Protein AF-0000000072642973 (afdb_homodimer)

InterPro domains:
  IPR044189 Exportin 4/7-like [PTHR12596] (19-509)
  IPR057947 Exportin-7/Ran-binding protein 17, TPR domain [PF25795] (19-76)

Organism: Meloidogyne incognita (NCBI:txid6306)

Sequence (1076 aa):
MALRLLGPYPYLIVFKLGITNLKFWGKDERILNSTLALLNDLTAGYSNIRRLLKTQEIQLLLRNHAVFDFVATNEDISIMRSRTNFYSSLMRLVNIELEEEPAFFDEFMAPITVKFKEISAIFQNGNISSSVNETQIRMAVIGFMRDLRGISASCTRKQFYLNFLLWCFSNGDSNVSNLFSVMQESIKLWIDNADVVTPILKLLAELVMNRQSRLQYDMQSCMAVVLFRNIAKVICEYGTRLLSLPPVPKEHHYKQRIKNTGVCCQIIKNVLAGNYLPFGVFYIYGDTCMTDTLDITFKLFYKLQEENFLVYPKLTQAVYGFLDIVTKDCTTAYISKMEEIYFIAIFRAIHRGICSVDTTAISTSCSILDQVITYVFEQLTQQPGTTSMIQLYREPEGDRWRTAFEKQPNVLYEMLVSILSQILFEEVKCQWSMSRPLLGLIILTRESGRFDECKREFLRQQPENYQMELDKAFTRLMDGIAKNVTLKNKDNFTQNLSTFRKEVDIILRGGTVVSSSTDIPVTTSIGSEQEYTDNMTDMALRLLGPYPYLIVFKLGITNLKFWGKDERILNSTLALLNDLTAGYSNIRRLLKTQEIQLLLRNHAVFDFVATNEDISIMRSRTNFYSSLMRLVNIELEEEPAFFDEFMAPITVKFKEISAIFQNGNISSSVNETQIRMAVIGFMRDLRGISASCTRKQFYLNFLLWCFSNGDSNVSNLFSVMQESIKLWIDNADVVTPILKLLAELVMNRQSRLQYDMQSCMAVVLFRNIAKVICEYGTRLLSLPPVPKEHHYKQRIKNTGVCCQIIKNVLAGNYLPFGVFYIYGDTCMTDTLDITFKLFYKLQEENFLVYPKLTQAVYGFLDIVTKDCTTAYISKMEEIYFIAIFRAIHRGICSVDTTAISTSCSILDQVITYVFEQLTQQPGTTSMIQLYREPEGDRWRTAFEKQPNVLYEMLVSILSQILFEEVKCQWSMSRPLLGLIILTRESGRFDECKREFLRQQPENYQMELDKAFTRLMDGIAKNVTLKNKDNFTQNLSTFRKEVDIILRGGTVVSSSTDIPVTTSIGSEQEYTDNMTD

Structure (mmCIF, N/CA/C/O backbone):
data_AF-0000000072642973-model_v1
#
loop_
_entity.id
_entity.type
_entity.pdbx_description
1 polymer 'Uncharacterized protein'
#
loop_
_atom_site.group_PDB
_atom_site.id
_atom_site.type_symbol
_atom_site.label_atom_id
_atom_site.label_alt_id
_atom_site.label_comp_id
_atom_site.label_asym_id
_atom_site.label_entity_id
_atom_site.label_seq_id
_atom_site.pdbx_PDB_ins_code
_atom_site.Cartn_x
_atom_site.Cartn_y
_atom_site.Cartn_z
_atom_site.occupancy
_atom_site.B_iso_or_equiv
_atom_site.auth_seq_id
_atom_site.auth_comp_id
_atom_site.auth_asym_id
_atom_site.auth_atom_id
_atom_site.pdbx_PDB_model_num
ATOM 1 N N . MET A 1 1 ? -27.969 -10.172 -29.094 1 35.44 1 MET A N 1
ATOM 2 C CA . MET A 1 1 ? -27.953 -9.008 -29.969 1 35.44 1 MET A CA 1
ATOM 3 C C . MET A 1 1 ? -29.375 -8.594 -30.344 1 35.44 1 MET A C 1
ATOM 5 O O . MET A 1 1 ? -29.688 -7.402 -30.359 1 35.44 1 MET A O 1
ATOM 9 N N . ALA A 1 2 ? -30.141 -9.656 -30.562 1 35.62 2 ALA A N 1
ATOM 10 C CA . ALA A 1 2 ? -31.438 -9.375 -31.172 1 35.62 2 ALA A CA 1
ATOM 11 C C . ALA A 1 2 ? -32.375 -8.703 -30.172 1 35.62 2 ALA A C 1
ATOM 13 O O . ALA A 1 2 ? -33.188 -7.867 -30.547 1 35.62 2 ALA A O 1
ATOM 14 N N . LEU A 1 3 ? -32.219 -9.016 -28.984 1 40.47 3 LEU A N 1
ATOM 15 C CA . LEU A 1 3 ? -33.188 -8.508 -28.031 1 40.47 3 LEU A CA 1
ATOM 16 C C . LEU A 1 3 ? -32.906 -7.043 -27.688 1 40.47 3 LEU A C 1
ATOM 18 O O . LEU A 1 3 ? -33.719 -6.391 -27.031 1 40.47 3 LEU A O 1
ATOM 22 N N . ARG A 1 4 ? -31.812 -6.551 -28.141 1 47.97 4 ARG A N 1
ATOM 23 C CA . ARG A 1 4 ? -31.453 -5.176 -27.828 1 47.97 4 ARG A CA 1
ATOM 24 C C . ARG A 1 4 ? -32.375 -4.191 -28.516 1 47.97 4 ARG A C 1
ATOM 26 O O . ARG A 1 4 ? -32.562 -3.062 -28.047 1 47.97 4 ARG A O 1
ATOM 33 N N . LEU A 1 5 ? -32.781 -4.613 -29.609 1 39.31 5 LEU A N 1
ATOM 34 C CA . LEU A 1 5 ? -33.531 -3.693 -30.469 1 39.31 5 LEU A CA 1
ATOM 35 C C . LEU A 1 5 ? -34.969 -3.564 -30.016 1 39.31 5 LEU A C 1
ATOM 37 O O . LEU A 1 5 ? -35.719 -2.705 -30.5 1 39.31 5 LEU A O 1
ATOM 41 N N . LEU A 1 6 ? -35.438 -4.535 -29.312 1 44.78 6 LEU A N 1
ATOM 42 C CA . LEU A 1 6 ? -36.875 -4.582 -29.219 1 44.78 6 LEU A CA 1
ATOM 43 C C . LEU A 1 6 ? -37.375 -3.781 -28.016 1 44.78 6 LEU A C 1
ATOM 45 O O . LEU A 1 6 ? -38.562 -3.797 -27.688 1 44.78 6 LEU A O 1
ATOM 49 N N . GLY A 1 7 ? -36.781 -2.668 -27.484 1 49.41 7 GLY A N 1
ATOM 50 C CA . GLY A 1 7 ? -37.188 -1.812 -26.391 1 49.41 7 GLY A CA 1
ATOM 51 C C . GLY A 1 7 ? -37.188 -2.51 -25.047 1 49.41 7 GLY A C 1
ATOM 52 O O . GLY A 1 7 ? -36.812 -3.676 -24.953 1 49.41 7 GLY A O 1
ATOM 53 N N . PRO A 1 8 ? -37.5 -1.822 -23.875 1 57.69 8 PRO A N 1
ATOM 54 C CA . PRO A 1 8 ? -37.438 -2.344 -22.516 1 57.69 8 PRO A CA 1
ATOM 55 C C . PRO A 1 8 ? -38.406 -3.479 -22.266 1 57.69 8 PRO A C 1
ATOM 57 O O . PRO A 1 8 ? -38.188 -4.336 -21.406 1 57.69 8 PRO A O 1
ATOM 60 N N . TYR A 1 9 ? -39.5 -3.496 -23.016 1 59 9 TYR A N 1
ATOM 61 C CA . TYR A 1 9 ? -40.625 -4.402 -22.766 1 59 9 TYR A CA 1
ATOM 62 C C . TYR A 1 9 ? -40.219 -5.844 -23.078 1 59 9 TYR A C 1
ATOM 64 O O . TYR A 1 9 ? -40.5 -6.75 -22.281 1 59 9 TYR A O 1
ATOM 72 N N . PRO A 1 10 ? -39.562 -6.023 -24.172 1 60.94 10 PRO A N 1
ATOM 73 C CA . PRO A 1 10 ? -39.219 -7.426 -24.422 1 60.94 10 PRO A CA 1
ATOM 74 C C . PRO A 1 10 ? -38.25 -7.988 -23.391 1 60.94 10 PRO A C 1
ATOM 76 O O . PRO A 1 10 ? -38.312 -9.164 -23.031 1 60.94 10 PRO A O 1
ATOM 79 N N . TYR A 1 11 ? -37.438 -7.152 -22.875 1 67.62 11 TYR A N 1
ATOM 80 C CA . TYR A 1 11 ? -36.5 -7.598 -21.859 1 67.62 11 TYR A CA 1
ATOM 81 C C . TYR A 1 11 ? -37.25 -7.973 -20.562 1 67.62 11 TYR A C 1
ATOM 83 O O . TYR A 1 11 ? -36.875 -8.953 -19.906 1 67.62 11 TYR A O 1
ATOM 91 N N . LEU A 1 12 ? -38.219 -7.23 -20.391 1 70.06 12 LEU A N 1
ATOM 92 C CA . LEU A 1 12 ? -39.031 -7.527 -19.219 1 70.06 12 LEU A CA 1
ATOM 93 C C . LEU A 1 12 ? -39.719 -8.875 -19.359 1 70.06 12 LEU A C 1
ATOM 95 O O . LEU A 1 12 ? -39.844 -9.633 -18.406 1 70.06 12 LEU A O 1
ATOM 99 N N . ILE A 1 13 ? -40.125 -9.109 -20.547 1 69.75 13 ILE A N 1
ATOM 100 C CA . ILE A 1 13 ? -40.812 -10.367 -20.797 1 69.75 13 ILE A CA 1
ATOM 101 C C . ILE A 1 13 ? -39.844 -11.539 -20.641 1 69.75 13 ILE A C 1
ATOM 103 O O . ILE A 1 13 ? -40.188 -12.539 -20 1 69.75 13 ILE A O 1
ATOM 107 N N . VAL A 1 14 ? -38.719 -11.359 -21.141 1 71.06 14 VAL A N 1
ATOM 108 C CA . VAL A 1 14 ? -37.719 -12.414 -21.062 1 71.06 14 VAL A CA 1
ATOM 109 C C . VAL A 1 14 ? -37.344 -12.664 -19.609 1 71.06 14 VAL A C 1
ATOM 111 O O . VAL A 1 14 ? -37.156 -13.805 -19.188 1 71.06 14 VAL A O 1
ATOM 114 N N . PHE A 1 15 ? -37.312 -11.633 -18.953 1 77.19 15 PHE A N 1
ATOM 115 C CA . PHE A 1 15 ? -36.969 -11.758 -17.547 1 77.19 15 PHE A CA 1
ATOM 116 C C . PHE A 1 15 ? -38.094 -12.461 -16.781 1 77.19 15 PHE A C 1
ATOM 118 O O . PHE A 1 15 ? -37.812 -13.344 -15.961 1 77.19 15 PHE A O 1
ATOM 125 N N . LYS A 1 16 ? -39.281 -12.102 -17.078 1 75.81 16 LYS A N 1
ATOM 126 C CA . LYS A 1 16 ? -40.406 -12.727 -16.422 1 75.81 16 LYS A CA 1
ATOM 127 C C . LYS A 1 16 ? -40.5 -14.211 -16.766 1 75.81 16 LYS A C 1
ATOM 129 O O . LYS A 1 16 ? -40.812 -15.039 -15.898 1 75.81 16 LYS A O 1
ATOM 134 N N . LEU A 1 17 ? -40.25 -14.438 -17.984 1 74.06 17 LEU A N 1
ATOM 135 C CA . LEU A 1 17 ? -40.219 -15.828 -18.406 1 74.06 17 LEU A CA 1
ATOM 136 C C . LEU A 1 17 ? -39.094 -16.594 -17.672 1 74.06 17 LEU A C 1
ATOM 138 O O . LEU A 1 17 ? -39.281 -17.75 -17.297 1 74.06 17 LEU A O 1
ATOM 142 N N . GLY A 1 18 ? -38.031 -15.938 -17.562 1 76.19 18 GLY A N 1
ATOM 143 C CA . GLY A 1 18 ? -36.938 -16.547 -16.828 1 76.19 18 GLY A CA 1
ATOM 144 C C . GLY A 1 18 ? -37.312 -16.875 -15.391 1 76.19 18 GLY A C 1
ATOM 145 O O . GLY A 1 18 ? -37 -17.984 -14.906 1 76.19 18 GLY A O 1
ATOM 146 N N . ILE A 1 19 ? -38.031 -15.992 -14.797 1 77.38 19 ILE A N 1
ATOM 147 C CA . ILE A 1 19 ? -38.438 -16.188 -13.414 1 77.38 19 ILE A CA 1
ATOM 148 C C . ILE A 1 19 ? -39.438 -17.328 -13.32 1 77.38 19 ILE A C 1
ATOM 150 O O . ILE A 1 19 ? -39.375 -18.156 -12.414 1 77.38 19 ILE A O 1
ATOM 154 N N . THR A 1 20 ? -40.281 -17.297 -14.242 1 76.25 20 THR A N 1
ATOM 155 C CA . THR A 1 20 ? -41.281 -18.359 -14.289 1 76.25 20 THR A CA 1
ATOM 156 C C . THR A 1 20 ? -40.625 -19.719 -14.477 1 76.25 20 THR A C 1
ATOM 158 O O . THR A 1 20 ? -41 -20.688 -13.82 1 76.25 20 THR A O 1
ATOM 161 N N . ASN A 1 21 ? -39.719 -19.734 -15.352 1 75.75 21 ASN A N 1
ATOM 162 C CA . ASN A 1 21 ? -39 -20.969 -15.555 1 75.75 21 ASN A CA 1
ATOM 163 C C . ASN A 1 21 ? -38.281 -21.422 -14.281 1 75.75 21 ASN A C 1
ATOM 165 O O . ASN A 1 21 ? -38.312 -22.609 -13.953 1 75.75 21 ASN A O 1
ATOM 169 N N . LEU A 1 22 ? -37.75 -20.531 -13.594 1 77.56 22 LEU A N 1
ATOM 170 C CA . LEU A 1 22 ? -37.031 -20.875 -12.375 1 77.56 22 LEU A CA 1
ATOM 171 C C . LEU A 1 22 ? -37.969 -21.375 -11.297 1 77.56 22 LEU A C 1
ATOM 173 O O . LEU A 1 22 ? -37.625 -22.234 -10.5 1 77.56 22 LEU A O 1
ATOM 177 N N . LYS A 1 23 ? -39.156 -20.891 -11.359 1 76.94 23 LYS A N 1
ATOM 178 C CA . LYS A 1 23 ? -40.156 -21.266 -10.352 1 76.94 23 LYS A CA 1
ATOM 179 C C . LYS A 1 23 ? -40.688 -22.656 -10.609 1 76.94 23 LYS A C 1
ATOM 181 O O . LYS A 1 23 ? -40.875 -23.438 -9.672 1 76.94 23 LYS A O 1
ATOM 186 N N . PHE A 1 24 ? -40.844 -22.938 -11.867 1 74.44 24 PHE A N 1
ATOM 187 C CA . PHE A 1 24 ? -41.594 -24.141 -12.156 1 74.44 24 PHE A CA 1
ATOM 188 C C . PHE A 1 24 ? -40.656 -25.25 -12.656 1 74.44 24 PHE A C 1
ATOM 190 O O . PHE A 1 24 ? -40.969 -26.438 -12.523 1 74.44 24 PHE A O 1
ATOM 197 N N . TRP A 1 25 ? -39.625 -24.906 -13.203 1 70.38 25 TRP A N 1
ATOM 198 C CA . TRP A 1 25 ? -38.75 -25.906 -13.797 1 70.38 25 TRP A CA 1
ATOM 199 C C . TRP A 1 25 ? -37.344 -25.875 -13.148 1 70.38 25 TRP A C 1
ATOM 201 O O . TRP A 1 25 ? -36.344 -26.078 -13.828 1 70.38 25 TRP A O 1
ATOM 211 N N . GLY A 1 26 ? -37.375 -25.594 -11.922 1 70.38 26 GLY A N 1
ATOM 212 C CA . GLY A 1 26 ? -36.125 -25.484 -11.195 1 70.38 26 GLY A CA 1
ATOM 213 C C . GLY A 1 26 ? -35.438 -26.812 -11.016 1 70.38 26 GLY A C 1
ATOM 214 O O . GLY A 1 26 ? -34.219 -26.859 -10.703 1 70.38 26 GLY A O 1
ATOM 215 N N . LYS A 1 27 ? -36.062 -27.844 -11.438 1 74.69 27 LYS A N 1
ATOM 216 C CA . LYS A 1 27 ? -35.5 -29.172 -11.219 1 74.69 27 LYS A CA 1
ATOM 217 C C . LYS A 1 27 ? -34.906 -29.734 -12.516 1 74.69 27 LYS A C 1
ATOM 219 O O . LYS A 1 27 ? -34.188 -30.719 -12.484 1 74.69 27 LYS A O 1
ATOM 224 N N . ASP A 1 28 ? -35.25 -29.094 -13.578 1 78.25 28 ASP A N 1
ATOM 225 C CA . ASP A 1 28 ? -34.719 -29.5 -14.867 1 78.25 28 ASP A CA 1
ATOM 226 C C . ASP A 1 28 ? -33.406 -28.766 -15.156 1 78.25 28 ASP A C 1
ATOM 228 O O . ASP A 1 28 ? -33.406 -27.547 -15.406 1 78.25 28 ASP A O 1
ATOM 232 N N . GLU A 1 29 ? -32.375 -29.453 -15.219 1 79.38 29 GLU A N 1
ATOM 233 C CA . GLU A 1 29 ? -31.031 -28.875 -15.32 1 79.38 29 GLU A CA 1
ATOM 234 C C . GLU A 1 29 ? -30.859 -28.109 -16.625 1 79.38 29 GLU A C 1
ATOM 236 O O . GLU A 1 29 ? -30.219 -27.047 -16.641 1 79.38 29 GLU A O 1
ATOM 241 N N . ARG A 1 30 ? -31.375 -28.547 -17.703 1 81.5 30 ARG A N 1
ATOM 242 C CA . ARG A 1 30 ? -31.219 -27.906 -19.016 1 81.5 30 ARG A CA 1
ATOM 243 C C . ARG A 1 30 ? -31.938 -26.562 -19.062 1 81.5 30 ARG A C 1
ATOM 245 O O . ARG A 1 30 ? -31.375 -25.562 -19.484 1 81.5 30 ARG A O 1
ATOM 252 N N . ILE A 1 31 ? -33.125 -26.641 -18.625 1 80.44 31 ILE A N 1
ATOM 253 C CA . ILE A 1 31 ? -33.906 -25.422 -18.641 1 80.44 31 ILE A CA 1
ATOM 254 C C . ILE A 1 31 ? -33.312 -24.406 -17.688 1 80.44 31 ILE A C 1
ATOM 256 O O . ILE A 1 31 ? -33.219 -23.219 -18 1 80.44 31 ILE A O 1
ATOM 260 N N . LEU A 1 32 ? -32.969 -24.922 -16.641 1 81.75 32 LEU A N 1
ATOM 261 C CA . LEU A 1 32 ? -32.375 -24.047 -15.617 1 81.75 32 LEU A CA 1
ATOM 262 C C . LEU A 1 32 ? -31.109 -23.359 -16.156 1 81.75 32 LEU A C 1
ATOM 264 O O . LEU A 1 32 ? -30.984 -22.141 -16.062 1 81.75 32 LEU A O 1
ATOM 268 N N . ASN A 1 33 ? -30.281 -24.062 -16.766 1 82.12 33 ASN A N 1
ATOM 269 C CA . ASN A 1 33 ? -29.031 -23.516 -17.281 1 82.12 33 ASN A CA 1
ATOM 270 C C . ASN A 1 33 ? -29.266 -22.516 -18.406 1 82.12 33 ASN A C 1
ATOM 272 O O . ASN A 1 33 ? -28.609 -21.469 -18.453 1 82.12 33 ASN A O 1
ATOM 276 N N . SER A 1 34 ? -30.172 -22.875 -19.234 1 82.62 34 SER A N 1
ATOM 277 C CA . SER A 1 34 ? -30.484 -21.969 -20.344 1 82.62 34 SER A CA 1
ATOM 278 C C . SER A 1 34 ? -31.094 -20.672 -19.844 1 82.62 34 SER A C 1
ATOM 280 O O . SER A 1 34 ? -30.781 -19.594 -20.344 1 82.62 34 SER A O 1
ATOM 282 N N . THR A 1 35 ? -31.938 -20.859 -18.875 1 80.75 35 THR A N 1
ATOM 283 C CA . THR A 1 35 ? -32.594 -19.688 -18.297 1 80.75 35 THR A CA 1
ATOM 284 C C . THR A 1 35 ? -31.578 -18.812 -17.578 1 80.75 35 THR A C 1
ATOM 286 O O . THR A 1 35 ? -31.594 -17.578 -17.734 1 80.75 35 THR A O 1
ATOM 289 N N . LEU A 1 36 ? -30.75 -19.422 -16.906 1 82.88 36 LEU A N 1
ATOM 290 C CA . LEU A 1 36 ? -29.75 -18.688 -16.156 1 82.88 36 LEU A CA 1
ATOM 291 C C . LEU A 1 36 ? -28.75 -18.016 -17.094 1 82.88 36 LEU A C 1
ATOM 293 O O . LEU A 1 36 ? -28.297 -16.891 -16.812 1 82.88 36 LEU A O 1
ATOM 297 N N . ALA A 1 37 ? -28.422 -18.734 -18.125 1 82.5 37 ALA A N 1
ATOM 298 C CA . ALA A 1 37 ? -27.547 -18.125 -19.125 1 82.5 37 ALA A CA 1
ATOM 299 C C . ALA A 1 37 ? -28.172 -16.859 -19.703 1 82.5 37 ALA A C 1
ATOM 301 O O . ALA A 1 37 ? -27.484 -15.844 -19.891 1 82.5 37 ALA A O 1
ATOM 302 N N . LEU A 1 38 ? -29.406 -16.953 -19.922 1 79.62 38 LEU A N 1
ATOM 303 C CA . LEU A 1 38 ? -30.141 -15.805 -20.438 1 79.62 38 LEU A CA 1
ATOM 304 C C . LEU A 1 38 ? -30.156 -14.664 -19.422 1 79.62 38 LEU A C 1
ATOM 306 O O . LEU A 1 38 ? -29.938 -13.508 -19.781 1 79.62 38 LEU A O 1
ATOM 310 N N . LEU A 1 39 ? -30.391 -15.008 -18.234 1 78.75 39 LEU A N 1
ATOM 311 C CA . LEU A 1 39 ? -30.406 -14.008 -17.172 1 78.75 39 LEU A CA 1
ATOM 312 C C . LEU A 1 39 ? -29.031 -13.352 -17.031 1 78.75 39 LEU A C 1
ATOM 314 O O . LEU A 1 39 ? -28.953 -12.133 -16.844 1 78.75 39 LEU A O 1
ATOM 318 N N . ASN A 1 40 ? -28.062 -14.102 -17.125 1 81.25 40 ASN A N 1
ATOM 319 C CA . ASN A 1 40 ? -26.688 -13.602 -17.031 1 81.25 40 ASN A CA 1
ATOM 320 C C . ASN A 1 40 ? -26.375 -12.641 -18.172 1 81.25 40 ASN A C 1
ATOM 322 O O . ASN A 1 40 ? -25.75 -11.594 -17.953 1 81.25 40 ASN A O 1
ATOM 326 N N . ASP A 1 41 ? -26.781 -12.945 -19.312 1 77.94 41 ASP A N 1
ATOM 327 C CA . ASP A 1 41 ? -26.547 -12.086 -20.469 1 77.94 41 ASP A CA 1
ATOM 328 C C . ASP A 1 41 ? -27.312 -10.766 -20.328 1 77.94 41 ASP A C 1
ATOM 330 O O . ASP A 1 41 ? -26.781 -9.703 -20.672 1 77.94 41 ASP A O 1
ATOM 334 N N . LEU A 1 42 ? -28.453 -10.906 -19.781 1 75.06 42 LEU A N 1
ATOM 335 C CA . LEU A 1 42 ? -29.297 -9.727 -19.609 1 75.06 42 LEU A CA 1
ATOM 336 C C . LEU A 1 42 ? -28.703 -8.781 -18.562 1 75.06 42 LEU A C 1
ATOM 338 O O . LEU A 1 42 ? -28.766 -7.562 -18.719 1 75.06 42 LEU A O 1
ATOM 342 N N . THR A 1 43 ? -28.172 -9.305 -17.578 1 78.25 43 THR A N 1
ATOM 343 C CA . THR A 1 43 ? -27.688 -8.492 -16.469 1 78.25 43 THR A CA 1
ATOM 344 C C . THR A 1 43 ? -26.297 -7.949 -16.781 1 78.25 43 THR A C 1
ATOM 346 O O . THR A 1 43 ? -25.891 -6.926 -16.219 1 78.25 43 THR A O 1
ATOM 349 N N . ALA A 1 44 ? -25.312 -8.477 -17.625 1 72.44 44 ALA A N 1
ATOM 350 C CA . ALA A 1 44 ? -23.953 -8.047 -17.938 1 72.44 44 ALA A CA 1
ATOM 351 C C . ALA A 1 44 ? -23.969 -6.871 -18.906 1 72.44 44 ALA A C 1
ATOM 353 O O . ALA A 1 44 ? -23.047 -6.047 -18.906 1 72.44 44 ALA A O 1
ATOM 354 N N . GLY A 1 45 ? -24.812 -6.621 -19.875 1 62.44 45 GLY A N 1
ATOM 355 C CA . GLY A 1 45 ? -24.641 -5.715 -21 1 62.44 45 GLY A CA 1
ATOM 356 C C . GLY A 1 45 ? -25.734 -4.664 -21.094 1 62.44 45 GLY A C 1
ATOM 357 O O . GLY A 1 45 ? -25.641 -3.738 -21.891 1 62.44 45 GLY A O 1
ATOM 358 N N . TYR A 1 46 ? -26.766 -4.715 -20.391 1 57.34 46 TYR A N 1
ATOM 359 C CA . TYR A 1 46 ? -27.922 -4.012 -20.922 1 57.34 46 TYR A CA 1
ATOM 360 C C . TYR A 1 46 ? -28.062 -2.635 -20.281 1 57.34 46 TYR A C 1
ATOM 362 O O . TYR A 1 46 ? -28.047 -2.508 -19.047 1 57.34 46 TYR A O 1
ATOM 370 N N . SER A 1 47 ? -27.875 -1.663 -21.078 1 60.97 47 SER A N 1
ATOM 371 C CA . SER A 1 47 ? -28.062 -0.256 -20.734 1 60.97 47 SER A CA 1
ATOM 372 C C . SER A 1 47 ? -29.391 -0.035 -20 1 60.97 47 SER A C 1
ATOM 374 O O . SER A 1 47 ? -29.5 0.889 -19.188 1 60.97 47 SER A O 1
ATOM 376 N N . ASN A 1 48 ? -30.375 -0.889 -20.266 1 62.34 48 ASN A N 1
ATOM 377 C CA . ASN A 1 48 ? -31.703 -0.615 -19.734 1 62.34 48 ASN A CA 1
ATOM 378 C C . ASN A 1 48 ? -31.953 -1.373 -18.422 1 62.34 48 ASN A C 1
ATOM 380 O O . ASN A 1 48 ? -33.094 -1.56 -18.016 1 62.34 48 ASN A O 1
ATOM 384 N N . ILE A 1 49 ? -30.891 -1.915 -17.781 1 75.19 49 ILE A N 1
ATOM 385 C CA . ILE A 1 49 ? -31 -2.715 -16.578 1 75.19 49 ILE A CA 1
ATOM 386 C C . ILE A 1 49 ? -31.531 -1.852 -15.43 1 75.19 49 ILE A C 1
ATOM 388 O O . ILE A 1 49 ? -32.281 -2.336 -14.57 1 75.19 49 ILE A O 1
ATOM 392 N N . ARG A 1 50 ? -31.359 -0.681 -15.508 1 77.31 50 ARG A N 1
ATOM 393 C CA . ARG A 1 50 ? -31.812 0.227 -14.461 1 77.31 50 ARG A CA 1
ATOM 394 C C . ARG A 1 50 ? -33.344 0.332 -14.461 1 77.31 50 ARG A C 1
ATOM 396 O O . ARG A 1 50 ? -33.969 0.395 -13.391 1 77.31 50 ARG A O 1
ATOM 403 N N . ARG A 1 51 ? -33.812 0.313 -15.602 1 76.38 51 ARG A N 1
ATOM 404 C CA . ARG A 1 51 ? -35.281 0.397 -15.719 1 76.38 51 ARG A CA 1
ATOM 405 C C . ARG A 1 51 ? -35.938 -0.895 -15.25 1 76.38 51 ARG A C 1
ATOM 407 O O . ARG A 1 51 ? -37 -0.863 -14.609 1 76.38 51 ARG A O 1
ATOM 414 N N . LEU A 1 52 ? -35.312 -1.918 -15.594 1 75.12 52 LEU A N 1
ATOM 415 C CA . LEU A 1 52 ? -35.812 -3.223 -15.195 1 75.12 52 LEU A CA 1
ATOM 416 C C . LEU A 1 52 ? -35.781 -3.373 -13.672 1 75.12 52 LEU A C 1
ATOM 418 O O . LEU A 1 52 ? -36.688 -3.967 -13.094 1 75.12 52 LEU A O 1
ATOM 422 N N . LEU A 1 53 ? -34.875 -2.826 -13.062 1 82.69 53 LEU A N 1
ATOM 423 C CA . LEU A 1 53 ? -34.656 -2.939 -11.625 1 82.69 53 LEU A CA 1
ATOM 424 C C . LEU A 1 53 ? -35.812 -2.27 -10.867 1 82.69 5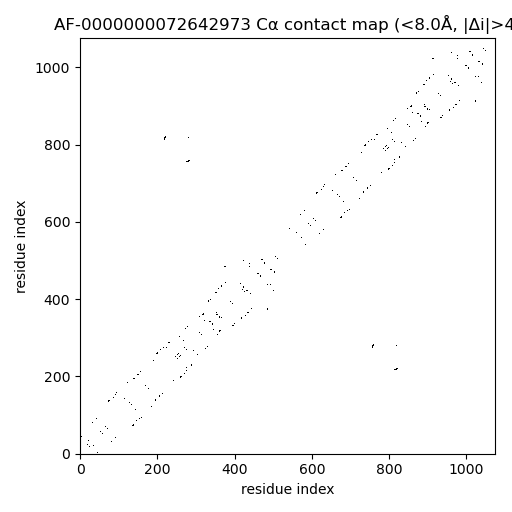3 LEU A C 1
ATOM 426 O O . LEU A 1 53 ? -36.125 -2.662 -9.742 1 82.69 53 LEU A O 1
ATOM 430 N N . LYS A 1 54 ? -36.375 -1.409 -11.531 1 81 54 LYS A N 1
ATOM 431 C CA . LYS A 1 54 ? -37.406 -0.645 -10.852 1 81 54 LYS A CA 1
ATOM 432 C C . LYS A 1 54 ? -38.75 -1.371 -10.914 1 81 54 LYS A C 1
ATOM 434 O O . LYS A 1 54 ? -39.688 -1.006 -10.211 1 81 54 LYS A O 1
ATOM 439 N N . THR A 1 55 ? -38.812 -2.465 -11.672 1 82.56 55 THR A N 1
ATOM 440 C CA . THR A 1 55 ? -40.031 -3.219 -11.766 1 82.56 55 THR A CA 1
ATOM 441 C C . THR A 1 55 ? -40.281 -4.016 -10.484 1 82.56 55 THR A C 1
ATOM 443 O O . THR A 1 55 ? -39.344 -4.445 -9.82 1 82.56 55 THR A O 1
ATOM 446 N N . GLN A 1 56 ? -41.562 -4.266 -10.133 1 83.81 56 GLN A N 1
ATOM 447 C CA . GLN A 1 56 ? -41.969 -4.957 -8.906 1 83.81 56 GLN A CA 1
ATOM 448 C C . GLN A 1 56 ? -41.531 -6.414 -8.93 1 83.81 56 GLN A C 1
ATOM 450 O O . GLN A 1 56 ? -41.156 -6.969 -7.898 1 83.81 56 GLN A O 1
ATOM 455 N N . GLU A 1 57 ? -41.594 -6.988 -10.023 1 80.12 57 GLU A N 1
ATOM 456 C CA . GLU A 1 57 ? -41.25 -8.398 -10.148 1 80.12 57 GLU A CA 1
ATOM 457 C C . GLU A 1 57 ? -39.781 -8.641 -9.766 1 80.12 57 GLU A C 1
ATOM 459 O O . GLU A 1 57 ? -39.469 -9.586 -9.039 1 80.12 57 GLU A O 1
ATOM 464 N N . ILE A 1 58 ? -39 -7.781 -10.305 1 83.06 58 ILE A N 1
ATOM 465 C CA . ILE A 1 58 ? -37.594 -7.945 -10.039 1 83.06 58 ILE A CA 1
ATOM 466 C C . ILE A 1 58 ? -37.281 -7.613 -8.578 1 83.06 58 ILE A C 1
ATOM 468 O O . ILE A 1 58 ? -36.469 -8.289 -7.938 1 83.06 58 ILE A O 1
ATOM 472 N N . GLN A 1 59 ? -37.906 -6.699 -8.07 1 87.06 59 GLN A N 1
ATOM 473 C CA . GLN A 1 59 ? -37.719 -6.332 -6.672 1 87.06 59 GLN A CA 1
ATOM 474 C C . GLN A 1 59 ? -38.156 -7.461 -5.746 1 87.06 59 GLN A C 1
ATOM 476 O O . GLN A 1 59 ? -37.5 -7.742 -4.738 1 87.06 59 GLN A O 1
ATOM 481 N N . LEU A 1 60 ? -39.219 -8.062 -6.121 1 85.44 60 LEU A N 1
ATOM 482 C CA . LEU A 1 60 ? -39.688 -9.203 -5.344 1 85.44 60 LEU A CA 1
ATOM 483 C C . LEU A 1 60 ? -38.719 -10.367 -5.434 1 85.44 60 LEU A C 1
ATOM 485 O O . LEU A 1 60 ? -38.5 -11.07 -4.449 1 85.44 60 LEU A O 1
ATOM 489 N N . LEU A 1 61 ? -38.188 -10.539 -6.562 1 85.12 61 LEU A N 1
ATOM 490 C CA . LEU A 1 61 ? -37.188 -11.594 -6.758 1 85.12 61 LEU A CA 1
ATOM 491 C C . LEU A 1 61 ? -35.969 -11.352 -5.883 1 85.12 61 LEU A C 1
ATOM 493 O O . LEU A 1 61 ? -35.469 -12.281 -5.234 1 85.12 61 LEU A O 1
ATOM 497 N N . LEU A 1 62 ? -35.531 -10.18 -5.824 1 89.25 62 LEU A N 1
ATOM 498 C CA . LEU A 1 62 ? -34.312 -9.836 -5.098 1 89.25 62 LEU A CA 1
ATOM 499 C C . LEU A 1 62 ? -34.5 -9.961 -3.594 1 89.25 62 LEU A C 1
ATOM 501 O O . LEU A 1 62 ? -33.562 -10.18 -2.848 1 89.25 62 LEU A O 1
ATOM 505 N N . ARG A 1 63 ? -35.719 -9.977 -3.193 1 88.31 63 ARG A N 1
ATOM 506 C CA . ARG A 1 63 ? -36 -10.062 -1.767 1 88.31 63 ARG A CA 1
ATOM 507 C C . ARG A 1 63 ? -36.406 -11.484 -1.379 1 88.31 63 ARG A C 1
ATOM 509 O O . ARG A 1 63 ? -36.375 -11.844 -0.199 1 88.31 63 ARG A O 1
ATOM 516 N N . ASN A 1 64 ? -36.812 -12.266 -2.424 1 86.56 64 ASN A N 1
ATOM 517 C CA . ASN A 1 64 ? -37.312 -13.609 -2.148 1 86.56 64 ASN A CA 1
ATOM 518 C C . ASN A 1 64 ? -36.625 -14.656 -3.039 1 86.56 64 ASN A C 1
ATOM 520 O O . ASN A 1 64 ? -37.312 -15.523 -3.598 1 86.56 64 ASN A O 1
ATOM 524 N N . HIS A 1 65 ? -35.406 -14.492 -3.133 1 87.38 65 HIS A N 1
ATOM 525 C CA . HIS A 1 65 ? -34.688 -15.352 -4.07 1 87.38 65 HIS A CA 1
ATOM 526 C C . HIS A 1 65 ? -34.438 -16.734 -3.492 1 87.38 65 HIS A C 1
ATOM 528 O O . HIS A 1 65 ? -34.156 -17.688 -4.227 1 87.38 65 HIS A O 1
ATOM 534 N N . ALA A 1 66 ? -34.656 -16.922 -2.178 1 83.44 66 ALA A N 1
ATOM 535 C CA . ALA A 1 66 ? -34.406 -18.219 -1.538 1 83.44 66 ALA A CA 1
ATOM 536 C C . ALA A 1 66 ? -35.594 -19.156 -1.674 1 83.44 66 ALA A C 1
ATOM 538 O O . ALA A 1 66 ? -35.5 -20.328 -1.301 1 83.44 66 ALA A O 1
ATOM 539 N N . VAL A 1 67 ? -36.656 -18.766 -2.326 1 77.31 67 VAL A N 1
ATOM 540 C CA . VAL A 1 67 ? -37.906 -19.516 -2.361 1 77.31 67 VAL A CA 1
ATOM 541 C C . VAL A 1 67 ? -37.844 -20.531 -3.494 1 77.31 67 VAL A C 1
ATOM 543 O O . VAL A 1 67 ? -38.625 -21.5 -3.49 1 77.31 67 VAL A O 1
ATOM 546 N N . PHE A 1 68 ? -36.938 -20.375 -4.43 1 79.81 68 PHE A N 1
ATOM 547 C CA . PHE A 1 68 ? -36.906 -21.266 -5.586 1 79.81 68 PHE A CA 1
ATOM 548 C C . PHE A 1 68 ? -36.469 -22.672 -5.172 1 79.81 68 PHE A C 1
ATOM 550 O O . PHE A 1 68 ? -35.594 -22.844 -4.324 1 79.81 68 PHE A O 1
ATOM 557 N N . ASP A 1 69 ? -36.969 -23.609 -5.789 1 75.81 69 ASP A N 1
ATOM 558 C CA . ASP A 1 69 ? -36.781 -25.016 -5.41 1 75.81 69 ASP A CA 1
ATOM 559 C C . ASP A 1 69 ? -35.312 -25.406 -5.496 1 75.81 69 ASP A C 1
ATOM 561 O O . ASP A 1 69 ? -34.781 -26.109 -4.621 1 75.81 69 ASP A O 1
ATOM 565 N N . PHE A 1 70 ? -34.719 -24.984 -6.531 1 78.12 70 PHE A N 1
ATOM 566 C CA . PHE A 1 70 ? -33.344 -25.406 -6.723 1 78.12 70 PHE A CA 1
ATOM 567 C C . PHE A 1 70 ? -32.438 -24.75 -5.703 1 78.12 70 PHE A C 1
ATOM 569 O O . PHE A 1 70 ? -31.297 -25.188 -5.504 1 78.12 70 PHE A O 1
ATOM 576 N N . VAL A 1 71 ? -32.875 -23.734 -5.039 1 81 71 VAL A N 1
ATOM 577 C CA . VAL A 1 71 ? -32.125 -23.078 -3.975 1 81 71 VAL A CA 1
ATOM 578 C C . VAL A 1 71 ? -32.594 -23.609 -2.619 1 81 71 VAL A C 1
ATOM 580 O O . VAL A 1 71 ? -31.766 -23.859 -1.734 1 81 71 VAL A O 1
ATOM 583 N N . ALA A 1 72 ? -33.844 -23.891 -2.494 1 74.06 72 ALA A N 1
ATOM 584 C CA . ALA A 1 72 ? -34.438 -24.281 -1.22 1 74.06 72 ALA A CA 1
ATOM 585 C C . ALA A 1 72 ? -34.219 -25.75 -0.92 1 74.06 72 ALA A C 1
ATOM 587 O O . ALA A 1 72 ? -33.938 -26.125 0.226 1 74.06 72 ALA A O 1
ATOM 588 N N . THR A 1 73 ? -34.25 -26.484 -2.117 1 68.31 73 THR A N 1
ATOM 589 C CA . THR A 1 73 ? -34.156 -27.922 -1.905 1 68.31 73 THR A CA 1
ATOM 590 C C . THR A 1 73 ? -32.75 -28.422 -2.191 1 68.31 73 THR A C 1
ATOM 592 O O . THR A 1 73 ? -32.156 -28.078 -3.225 1 68.31 73 THR A O 1
ATOM 595 N N . ASN A 1 74 ? -32.031 -28.844 -1.217 1 64.06 74 ASN A N 1
ATOM 596 C CA . ASN A 1 74 ? -30.641 -29.312 -1.307 1 64.06 74 ASN A CA 1
ATOM 597 C C . ASN A 1 74 ? -30.594 -30.781 -1.745 1 64.06 74 ASN A C 1
ATOM 599 O O . ASN A 1 74 ? -30.031 -31.625 -1.039 1 64.06 74 ASN A O 1
ATOM 603 N N . GLU A 1 75 ? -31.25 -31.031 -2.941 1 66.19 75 GLU A N 1
ATOM 604 C CA . GLU A 1 75 ? -31.406 -32.438 -3.242 1 66.19 75 GLU A CA 1
ATOM 605 C C . GLU A 1 75 ? -30.359 -32.906 -4.25 1 66.19 75 GLU A C 1
ATOM 607 O O . GLU A 1 75 ? -29.75 -33.969 -4.086 1 66.19 75 GLU A O 1
ATOM 612 N N . ASP A 1 76 ? -30.125 -32.125 -5.27 1 79.25 76 ASP A N 1
ATOM 613 C CA . ASP A 1 76 ? -29.25 -32.625 -6.34 1 79.25 76 ASP A CA 1
ATOM 614 C C . ASP A 1 76 ? -28.031 -31.719 -6.508 1 79.25 76 ASP A C 1
ATOM 616 O O . ASP A 1 76 ? -28.172 -30.531 -6.82 1 79.25 76 ASP A O 1
ATOM 620 N N . ILE A 1 77 ? -26.875 -32.312 -6.422 1 79.88 77 ILE A N 1
ATOM 621 C CA . ILE A 1 77 ? -25.609 -31.594 -6.473 1 79.88 77 ILE A CA 1
ATOM 622 C C . ILE A 1 77 ? -25.422 -30.984 -7.859 1 79.88 77 ILE A C 1
ATOM 624 O O . ILE A 1 77 ? -24.875 -29.891 -7.988 1 79.88 77 ILE A O 1
ATOM 628 N N . SER A 1 78 ? -25.891 -31.609 -8.859 1 79.44 78 SER A N 1
ATOM 629 C CA . SER A 1 78 ? -25.734 -31.109 -10.227 1 79.44 78 SER A CA 1
ATOM 630 C C . SER A 1 78 ? -26.516 -29.828 -10.438 1 79.44 78 SER A C 1
ATOM 632 O O . SER A 1 78 ? -26.062 -28.922 -11.133 1 79.44 78 SER A O 1
ATOM 634 N N . ILE A 1 79 ? -27.562 -29.781 -9.758 1 78.19 79 ILE A N 1
ATOM 635 C CA . ILE A 1 79 ? -28.422 -28.594 -9.867 1 78.19 79 ILE A CA 1
ATOM 636 C C . ILE A 1 79 ? -27.812 -27.453 -9.055 1 78.19 79 ILE A C 1
ATOM 638 O O . ILE A 1 79 ? -27.938 -26.281 -9.445 1 78.19 79 ILE A O 1
ATOM 642 N N . MET A 1 80 ? -27.141 -27.812 -8.086 1 83.06 80 MET A N 1
ATOM 643 C CA . MET A 1 80 ? -26.594 -26.812 -7.168 1 83.06 80 MET A CA 1
ATOM 644 C C . MET A 1 80 ? -25.484 -26 -7.844 1 83.06 80 MET A C 1
ATOM 646 O O . MET A 1 80 ? -25.188 -24.891 -7.422 1 83.06 80 MET A O 1
ATOM 650 N N . ARG A 1 81 ? -24.984 -26.5 -8.883 1 82.88 81 ARG A N 1
ATOM 651 C CA . ARG A 1 81 ? -23.938 -25.781 -9.609 1 82.88 81 ARG A CA 1
ATOM 652 C C . ARG A 1 81 ? -24.5 -24.531 -10.266 1 82.88 81 ARG A C 1
ATOM 654 O O . ARG A 1 81 ? -23.781 -23.547 -10.453 1 82.88 81 ARG A O 1
ATOM 661 N N . SER A 1 82 ? -25.781 -24.594 -10.5 1 86.19 82 SER A N 1
ATOM 662 C CA . SER A 1 82 ? -26.453 -23.469 -11.164 1 86.19 82 SER A CA 1
ATOM 663 C C . SER A 1 82 ? -26.672 -22.312 -10.203 1 86.19 82 SER A C 1
ATOM 665 O O . SER A 1 82 ? -26.891 -21.172 -10.633 1 86.19 82 SER A O 1
ATOM 667 N N . ARG A 1 83 ? -26.516 -22.625 -8.953 1 88.62 83 ARG A N 1
ATOM 668 C CA . ARG A 1 83 ? -26.75 -21.609 -7.926 1 88.62 83 ARG A CA 1
ATOM 669 C C . ARG A 1 83 ? -25.719 -20.484 -8.023 1 88.62 83 ARG A C 1
ATOM 671 O O . ARG A 1 83 ? -26.047 -19.312 -7.82 1 88.62 83 ARG A O 1
ATOM 678 N N . THR A 1 84 ? -24.5 -20.828 -8.367 1 92.19 84 THR A N 1
ATOM 679 C CA . THR A 1 84 ? -23.453 -19.828 -8.5 1 92.19 84 THR A CA 1
ATOM 680 C C . THR A 1 84 ? -23.812 -18.812 -9.578 1 92.19 84 THR A C 1
ATOM 682 O O . THR A 1 84 ? -23.734 -17.594 -9.352 1 92.19 84 THR A O 1
ATOM 685 N N . ASN A 1 85 ? -24.297 -19.328 -10.664 1 89.62 85 ASN A N 1
ATOM 686 C CA . ASN A 1 85 ? -24.672 -18.453 -11.766 1 89.62 85 ASN A CA 1
ATOM 687 C C . ASN A 1 85 ? -25.891 -17.609 -11.422 1 89.62 85 ASN A C 1
ATOM 689 O O . ASN A 1 85 ? -25.984 -16.438 -11.805 1 89.62 85 ASN A O 1
ATOM 693 N N . PHE A 1 86 ? -26.766 -18.281 -10.758 1 89.88 86 PHE A N 1
ATOM 694 C CA . PHE A 1 86 ? -27.984 -17.594 -10.336 1 89.88 86 PHE A CA 1
ATOM 695 C C . PHE A 1 86 ? -27.656 -16.391 -9.461 1 89.88 86 PHE A C 1
ATOM 697 O O . PHE A 1 86 ? -28.047 -15.266 -9.781 1 89.88 86 PHE A O 1
ATOM 704 N N . TYR A 1 87 ? -26.891 -16.562 -8.461 1 93.25 87 TYR A N 1
ATOM 705 C CA . TYR A 1 87 ? -26.594 -15.5 -7.504 1 93.25 87 TYR A CA 1
ATOM 706 C C . TYR A 1 87 ? -25.625 -14.484 -8.102 1 93.25 87 TYR A C 1
ATOM 708 O O . TYR A 1 87 ? -25.641 -13.312 -7.734 1 93.25 87 TYR A O 1
ATOM 716 N N . SER A 1 88 ? -24.781 -14.914 -9.023 1 93.38 88 SER A N 1
ATOM 717 C CA . SER A 1 88 ? -23.938 -13.961 -9.742 1 93.38 88 SER A CA 1
ATOM 718 C C . SER A 1 88 ? -24.781 -12.961 -10.531 1 93.38 88 SER A C 1
ATOM 720 O O . SER A 1 88 ? -24.5 -11.766 -10.523 1 93.38 88 SER A O 1
ATOM 722 N N . SER A 1 89 ? -25.812 -13.508 -11.141 1 88.5 89 SER A N 1
ATOM 723 C CA . SER A 1 89 ? -26.703 -12.656 -11.922 1 88.5 89 SER A CA 1
ATOM 724 C C . SER A 1 89 ? -27.484 -11.703 -11.023 1 88.5 89 SER A C 1
ATOM 726 O O . SER A 1 89 ? -27.625 -10.523 -11.344 1 88.5 89 SER A O 1
ATOM 728 N N . LEU A 1 90 ? -27.953 -12.211 -9.945 1 90.44 90 LEU A N 1
ATOM 729 C CA . LEU A 1 90 ? -28.719 -11.383 -9.016 1 90.44 90 LEU A CA 1
ATOM 730 C C . LEU A 1 90 ? -27.844 -10.273 -8.438 1 90.44 90 LEU A C 1
ATOM 732 O O . LEU A 1 90 ? -28.281 -9.125 -8.312 1 90.44 90 LEU A O 1
ATOM 736 N N . MET A 1 91 ? -26.656 -10.609 -8.094 1 93.12 91 MET A N 1
ATOM 737 C CA . MET A 1 91 ? -25.766 -9.633 -7.461 1 93.12 91 MET A CA 1
ATOM 738 C C . MET A 1 91 ? -25.406 -8.516 -8.43 1 93.12 91 MET A C 1
ATOM 740 O O . MET A 1 91 ? -25.219 -7.371 -8.016 1 93.12 91 MET A O 1
ATOM 744 N N . ARG A 1 92 ? -25.359 -8.789 -9.688 1 89.75 92 ARG A N 1
ATOM 745 C CA . ARG A 1 92 ? -25.125 -7.742 -10.68 1 89.75 92 ARG A CA 1
ATOM 746 C C . ARG A 1 92 ? -26.234 -6.691 -10.641 1 89.75 92 ARG A C 1
ATOM 748 O O . ARG A 1 92 ? -25.953 -5.496 -10.75 1 89.75 92 ARG A O 1
ATOM 755 N N . LEU A 1 93 ? -27.422 -7.219 -10.445 1 87.81 93 LEU A N 1
ATOM 756 C CA . LEU A 1 93 ? -28.562 -6.316 -10.336 1 87.81 93 LEU A CA 1
ATOM 757 C C . LEU A 1 93 ? -28.5 -5.527 -9.031 1 87.81 93 LEU A C 1
ATOM 759 O O . LEU A 1 93 ? -28.75 -4.316 -9.023 1 87.81 93 LEU A O 1
ATOM 763 N N . VAL A 1 94 ? -28.156 -6.18 -8.031 1 91.5 94 VAL A N 1
ATOM 764 C CA . VAL A 1 94 ? -28.094 -5.566 -6.707 1 91.5 94 VAL A CA 1
ATOM 765 C C . VAL A 1 94 ? -27.047 -4.449 -6.707 1 91.5 94 VAL A C 1
ATOM 767 O O . VAL A 1 94 ? -27.266 -3.402 -6.086 1 91.5 94 VAL A O 1
ATOM 770 N N . ASN A 1 95 ? -25.969 -4.633 -7.434 1 90.5 95 ASN A N 1
ATOM 771 C CA . ASN A 1 95 ? -24.906 -3.623 -7.504 1 90.5 95 ASN A CA 1
ATOM 772 C C . ASN A 1 95 ? -25.453 -2.291 -8.016 1 90.5 95 ASN A C 1
ATOM 774 O O . ASN A 1 95 ? -25.031 -1.228 -7.555 1 90.5 95 ASN A O 1
ATOM 778 N N . ILE A 1 96 ? -26.297 -2.396 -8.875 1 86.56 96 ILE A N 1
ATOM 779 C CA . ILE A 1 96 ? -26.891 -1.188 -9.43 1 86.56 96 ILE A CA 1
ATOM 780 C C . ILE A 1 96 ? -27.781 -0.519 -8.391 1 86.56 96 ILE A C 1
ATOM 782 O O . ILE A 1 96 ? -27.734 0.702 -8.219 1 86.56 96 ILE A O 1
ATOM 786 N N . GLU A 1 97 ? -28.469 -1.321 -7.723 1 86.31 97 GLU A N 1
ATOM 787 C CA . GLU A 1 97 ? -29.375 -0.818 -6.691 1 86.31 97 GLU A CA 1
ATOM 788 C C . GLU A 1 97 ? -28.594 -0.198 -5.531 1 86.31 97 GLU A C 1
ATOM 790 O O . GLU A 1 97 ? -29.031 0.793 -4.945 1 86.31 97 GLU A O 1
ATOM 795 N N . LEU A 1 98 ? -27.5 -0.73 -5.254 1 88.19 98 LEU A N 1
ATOM 796 C CA . LEU A 1 98 ? -26.688 -0.303 -4.117 1 88.19 98 LEU A CA 1
ATOM 797 C C . LEU A 1 98 ? -26.141 1.097 -4.344 1 88.19 98 LEU A C 1
ATOM 799 O O . LEU A 1 98 ? -25.812 1.805 -3.385 1 88.19 98 LEU A O 1
ATOM 803 N N . GLU A 1 99 ? -26 1.456 -5.508 1 84.69 99 GLU A N 1
ATOM 804 C CA . GLU A 1 99 ? -25.531 2.805 -5.816 1 84.69 99 GLU A CA 1
ATOM 805 C C . GLU A 1 99 ? -26.5 3.859 -5.281 1 84.69 99 GLU A C 1
ATOM 807 O O . GLU A 1 99 ? -26.078 4.945 -4.875 1 84.69 99 GLU A O 1
ATOM 812 N N . GLU A 1 100 ? -27.672 3.49 -5.242 1 82.19 100 GLU A N 1
ATOM 813 C CA . GLU A 1 100 ? -28.703 4.426 -4.801 1 82.19 100 GLU A CA 1
ATOM 814 C C . GLU A 1 100 ? -29.078 4.18 -3.344 1 82.19 100 GLU A C 1
ATOM 816 O O . GLU A 1 100 ? -29.281 5.129 -2.584 1 82.19 100 GLU A O 1
ATOM 821 N N . GLU A 1 101 ? -29.125 2.918 -3.01 1 85 101 GLU A N 1
ATOM 822 C CA . GLU A 1 101 ? -29.547 2.529 -1.67 1 85 101 GLU A CA 1
ATOM 823 C C . GLU A 1 101 ? -28.594 1.508 -1.058 1 85 101 GLU A C 1
ATOM 825 O O . GLU A 1 101 ? -28.844 0.301 -1.134 1 85 101 GLU A O 1
ATOM 830 N N . PRO A 1 102 ? -27.703 1.937 -0.251 1 80.94 102 PRO A N 1
ATOM 831 C CA . PRO A 1 102 ? -26.719 1.016 0.324 1 80.94 102 PRO A CA 1
ATOM 832 C C . PRO A 1 102 ? -27.344 0.026 1.307 1 80.94 102 PRO A C 1
ATOM 834 O O . PRO A 1 102 ? -26.844 -1.087 1.471 1 80.94 102 PRO A O 1
ATOM 837 N N . ALA A 1 103 ? -28.406 0.341 1.859 1 83.38 103 ALA A N 1
ATOM 838 C CA . ALA A 1 103 ? -29.062 -0.511 2.854 1 83.38 103 ALA A CA 1
ATOM 839 C C . ALA A 1 103 ? -29.703 -1.73 2.195 1 83.38 103 ALA A C 1
ATOM 841 O O . ALA A 1 103 ? -30.031 -2.707 2.873 1 83.38 103 ALA A O 1
ATOM 842 N N . PHE A 1 104 ? -29.844 -1.636 0.928 1 90.94 104 PHE A N 1
ATOM 843 C CA . PHE A 1 104 ? -30.484 -2.715 0.194 1 90.94 104 PHE A CA 1
ATOM 844 C C . PHE A 1 104 ? -29.672 -4 0.287 1 90.94 104 PHE A C 1
ATOM 846 O O . PHE A 1 104 ? -30.203 -5.094 0.082 1 90.94 104 PHE A O 1
ATOM 853 N N . PHE A 1 105 ? -28.453 -3.861 0.615 1 91.75 105 PHE A N 1
ATOM 854 C CA . PHE A 1 105 ? -27.562 -5.02 0.703 1 91.75 105 PHE A CA 1
ATOM 855 C C . PHE A 1 105 ? -28.047 -5.988 1.773 1 91.75 105 PHE A C 1
ATOM 857 O O . PHE A 1 105 ? -28.156 -7.195 1.529 1 91.75 105 PHE A O 1
ATOM 864 N N . ASP A 1 106 ? -28.391 -5.496 2.85 1 89.44 106 ASP A N 1
ATOM 865 C CA . ASP A 1 106 ? -28.828 -6.332 3.965 1 89.44 106 ASP A CA 1
ATOM 866 C C . ASP A 1 106 ? -30.141 -7.023 3.648 1 89.44 106 ASP A C 1
ATOM 868 O O . ASP A 1 106 ? -30.359 -8.164 4.051 1 89.44 106 ASP A O 1
ATOM 872 N N . GLU A 1 107 ? -30.953 -6.305 2.939 1 91.31 107 GLU A N 1
ATOM 873 C CA . GLU A 1 107 ? -32.219 -6.895 2.543 1 91.31 107 GLU A CA 1
ATOM 874 C C . GLU A 1 107 ? -32.031 -8.062 1.579 1 91.31 107 GLU A C 1
ATOM 876 O O . GLU A 1 107 ? -32.656 -9.109 1.72 1 91.31 107 GLU A O 1
ATOM 881 N N . PHE A 1 108 ? -31.188 -7.805 0.719 1 94 108 PHE A N 1
ATOM 882 C CA . PHE A 1 108 ? -30.891 -8.836 -0.264 1 94 108 PHE A CA 1
ATOM 883 C C . PHE A 1 108 ? -30.266 -10.055 0.406 1 94 108 PHE A C 1
ATOM 885 O O . PHE A 1 108 ? -30.594 -11.195 0.061 1 94 108 PHE A O 1
ATOM 892 N N . MET A 1 109 ? -29.375 -9.844 1.421 1 93.44 109 MET A N 1
ATOM 893 C CA . MET A 1 109 ? -28.609 -10.914 2.049 1 93.44 109 MET A CA 1
ATOM 894 C C . MET A 1 109 ? -29.422 -11.602 3.143 1 93.44 109 MET A C 1
ATOM 896 O O . MET A 1 109 ? -29.016 -12.633 3.67 1 93.44 109 MET A O 1
ATOM 900 N N . ALA A 1 110 ? -30.547 -11.164 3.477 1 92.38 110 ALA A N 1
ATOM 901 C CA . ALA A 1 110 ? -31.328 -11.617 4.629 1 92.38 110 ALA A CA 1
ATOM 902 C C . ALA A 1 110 ? -31.578 -13.117 4.57 1 92.38 110 ALA A C 1
ATOM 904 O O . ALA A 1 110 ? -31.297 -13.836 5.531 1 92.38 110 ALA A O 1
ATOM 905 N N . PRO A 1 111 ? -32.125 -13.602 3.441 1 91.94 111 PRO A N 1
ATOM 906 C CA . PRO A 1 111 ? -32.344 -15.047 3.396 1 91.94 111 PRO A CA 1
ATOM 907 C C . PRO A 1 111 ? -31.062 -15.859 3.561 1 91.94 111 PRO A C 1
ATOM 909 O O . PRO A 1 111 ? -31.078 -16.938 4.148 1 91.94 111 PRO A O 1
ATOM 912 N N . ILE A 1 112 ? -29.984 -15.359 3.025 1 93.19 112 ILE A N 1
ATOM 913 C CA . ILE A 1 112 ? -28.703 -16.047 3.115 1 93.19 112 ILE A CA 1
ATOM 914 C C . ILE A 1 112 ? -28.172 -15.977 4.551 1 93.19 112 ILE A C 1
ATOM 916 O O . ILE A 1 112 ? -27.562 -16.922 5.039 1 93.19 112 ILE A O 1
ATOM 920 N N . THR A 1 113 ? -28.453 -14.867 5.211 1 92.38 113 THR A N 1
ATOM 921 C CA . THR A 1 113 ? -28.031 -14.688 6.598 1 92.38 113 THR A CA 1
ATOM 922 C C . THR A 1 113 ? -28.734 -15.695 7.504 1 92.38 113 THR A C 1
ATOM 924 O O . THR A 1 113 ? -28.125 -16.234 8.43 1 92.38 113 THR A O 1
ATOM 927 N N . VAL A 1 114 ? -29.969 -15.93 7.219 1 90 114 VAL A N 1
ATOM 928 C CA . VAL A 1 114 ? -30.719 -16.906 8.008 1 90 114 VAL A CA 1
ATOM 929 C C . VAL A 1 114 ? -30.094 -18.281 7.855 1 90 114 VAL A C 1
ATOM 931 O O . VAL A 1 114 ? -29.875 -18.984 8.844 1 90 114 VAL A O 1
ATOM 934 N N . LYS A 1 115 ? -29.812 -18.641 6.637 1 89.31 115 LYS A N 1
ATOM 935 C CA . LYS A 1 115 ? -29.156 -19.922 6.375 1 89.31 115 LYS A CA 1
ATOM 936 C C . LYS A 1 115 ? -27.812 -20 7.078 1 89.31 115 LYS A C 1
ATOM 938 O O . LYS A 1 115 ? -27.453 -21.031 7.645 1 89.31 115 LYS A O 1
ATOM 943 N N . PHE A 1 116 ? -27.094 -18.969 7.051 1 91.69 116 PHE A N 1
ATOM 944 C CA . PHE A 1 116 ? -25.781 -18.875 7.676 1 91.69 116 PHE A CA 1
ATOM 945 C C . PHE A 1 116 ? -25.875 -19.125 9.18 1 91.69 116 PHE A C 1
ATOM 947 O O . PHE A 1 116 ? -25.125 -19.906 9.734 1 91.69 116 PHE A O 1
ATOM 954 N N . LYS A 1 117 ? -26.797 -18.516 9.789 1 88.94 117 LYS A N 1
ATOM 955 C CA . LYS A 1 117 ? -27 -18.656 11.234 1 88.94 117 LYS A CA 1
ATOM 956 C C . LYS A 1 117 ? -27.391 -20.078 11.602 1 88.94 117 LYS A C 1
ATOM 958 O O . LYS A 1 117 ? -26.922 -20.625 12.609 1 88.94 117 LYS A O 1
ATOM 963 N N . GLU A 1 118 ? -28.188 -20.641 10.773 1 87.75 118 GLU A N 1
ATOM 964 C CA . GLU A 1 118 ? -28.625 -22.016 11.016 1 87.75 118 GLU A CA 1
ATOM 965 C C . GLU A 1 118 ? -27.453 -22.984 10.93 1 87.75 118 GLU A C 1
ATOM 967 O O . GLU A 1 118 ? -27.281 -23.844 11.805 1 87.75 118 GLU A O 1
ATOM 972 N N . ILE A 1 119 ? -26.703 -22.812 9.898 1 89.5 119 ILE A N 1
ATOM 973 C CA . ILE A 1 119 ? -25.547 -23.688 9.719 1 89.5 119 ILE A CA 1
ATOM 974 C C . ILE A 1 119 ? -24.562 -23.484 10.883 1 89.5 119 ILE A C 1
ATOM 976 O O . ILE A 1 119 ? -24.062 -24.453 11.445 1 89.5 119 ILE A O 1
ATOM 980 N N . SER A 1 120 ? -24.312 -22.281 11.25 1 88.56 120 SER A N 1
ATOM 981 C CA . SER A 1 120 ? -23.375 -21.953 12.32 1 88.56 120 SER A CA 1
ATOM 982 C C . SER A 1 120 ? -23.828 -22.531 13.656 1 88.56 120 SER A C 1
ATOM 984 O O . SER A 1 120 ? -23.016 -23.016 14.438 1 88.56 120 SER A O 1
ATOM 986 N N . ALA A 1 121 ? -25.078 -22.453 13.844 1 85.5 121 ALA A N 1
ATOM 987 C CA . ALA A 1 121 ? -25.641 -22.984 15.086 1 85.5 121 ALA A CA 1
ATOM 988 C C . ALA A 1 121 ? -25.453 -24.484 15.18 1 85.5 121 ALA A C 1
ATOM 990 O O . ALA A 1 121 ? -25.156 -25.016 16.25 1 85.5 121 ALA A O 1
ATOM 991 N N . ILE A 1 122 ? -25.609 -25.109 14.102 1 85.38 122 ILE A N 1
ATOM 992 C CA . ILE A 1 122 ? -25.469 -26.562 14.062 1 85.38 122 ILE A CA 1
ATOM 993 C C . ILE A 1 122 ? -24.016 -26.938 14.375 1 85.38 122 ILE A C 1
ATOM 995 O O . ILE A 1 122 ? -23.766 -27.891 15.125 1 85.38 122 ILE A O 1
ATOM 999 N N . PHE A 1 123 ? -23.094 -26.281 13.844 1 85.56 123 PHE A N 1
ATOM 1000 C CA . PHE A 1 123 ? -21.688 -26.562 14.07 1 85.56 123 PHE A CA 1
ATOM 1001 C C . PHE A 1 123 ? -21.297 -26.266 15.508 1 85.56 123 PHE A C 1
ATOM 1003 O O . PHE A 1 123 ? -20.469 -26.953 16.094 1 85.56 123 PHE A O 1
ATOM 1010 N N . GLN A 1 124 ? -21.812 -25.297 16.094 1 82 124 GLN A N 1
ATOM 1011 C CA . GLN A 1 124 ? -21.5 -24.922 17.469 1 82 124 GLN A CA 1
ATOM 1012 C C . GLN A 1 124 ? -22.062 -25.938 18.469 1 82 124 GLN A C 1
ATOM 1014 O O . GLN A 1 124 ? -21.438 -26.219 19.484 1 82 124 GLN A O 1
ATOM 1019 N N . ASN A 1 125 ? -23.188 -26.391 18.141 1 76.88 125 ASN A N 1
ATOM 1020 C CA . ASN A 1 125 ? -23.859 -27.312 19.062 1 76.88 125 ASN A CA 1
ATOM 1021 C C . ASN A 1 125 ? -23.297 -28.734 18.938 1 76.88 125 ASN A C 1
ATOM 1023 O O . ASN A 1 125 ? -23.547 -29.578 19.797 1 76.88 125 ASN A O 1
ATOM 1027 N N . GLY A 1 126 ? -22.328 -29.031 18.109 1 68.56 126 GLY A N 1
ATOM 1028 C CA . GLY A 1 126 ? -21.688 -30.344 17.969 1 68.56 126 GLY A CA 1
ATOM 1029 C C . GLY A 1 126 ? -22.641 -31.422 17.516 1 68.56 126 GLY A C 1
ATOM 1030 O O . GLY A 1 126 ? -22.344 -32.625 17.609 1 68.56 126 GLY A O 1
ATOM 1031 N N . ASN A 1 127 ? -23.875 -31.188 17.297 1 61.28 127 ASN A N 1
ATOM 1032 C CA . ASN A 1 127 ? -24.906 -32.188 17.062 1 61.28 127 ASN A CA 1
ATOM 1033 C C . ASN A 1 127 ? -24.844 -32.719 15.625 1 61.28 127 ASN A C 1
ATOM 1035 O O . ASN A 1 127 ? -25.844 -33.219 15.102 1 61.28 127 ASN A O 1
ATOM 1039 N N . ILE A 1 128 ? -23.828 -32.625 14.867 1 65.44 128 ILE A N 1
ATOM 1040 C CA . ILE A 1 128 ? -23.75 -33 13.461 1 65.44 128 ILE A CA 1
ATOM 1041 C C . ILE A 1 128 ? -23.734 -34.531 13.344 1 65.44 128 ILE A C 1
ATOM 1043 O O . ILE A 1 128 ? -24.062 -35.062 12.297 1 65.44 128 ILE A O 1
ATOM 1047 N N . SER A 1 129 ? -23.391 -35.375 14.438 1 57.94 129 SER A N 1
ATOM 1048 C CA . SER A 1 129 ? -23.141 -36.781 14.32 1 57.94 129 SER A CA 1
ATOM 1049 C C . SER A 1 129 ? -24.422 -37.562 14.055 1 57.94 129 SER A C 1
ATOM 1051 O O . SER A 1 129 ? -24.391 -38.781 13.797 1 57.94 129 SER A O 1
ATOM 1053 N N . SER A 1 130 ? -25.578 -36.969 14.242 1 56.88 130 SER A N 1
ATOM 1054 C CA . SER A 1 130 ? -26.625 -37.906 13.859 1 56.88 130 SER A CA 1
ATOM 1055 C C . SER A 1 130 ? -26.781 -37.969 12.344 1 56.88 130 SER A C 1
ATOM 1057 O O . SER A 1 130 ? -26.641 -36.969 11.648 1 56.88 130 SER A O 1
ATOM 1059 N N . SER A 1 131 ? -26.719 -39.219 11.648 1 55.44 131 SER A N 1
ATOM 1060 C CA . SER A 1 131 ? -26.609 -39.594 10.242 1 55.44 131 SER A CA 1
ATOM 1061 C C . SER A 1 131 ? -27.531 -38.75 9.375 1 55.44 131 SER A C 1
ATOM 1063 O O . SER A 1 131 ? -27.141 -38.25 8.32 1 55.44 131 SER A O 1
ATOM 1065 N N . VAL A 1 132 ? -28.812 -38.719 9.688 1 55.72 132 VAL A N 1
ATOM 1066 C CA . VAL A 1 132 ? -29.844 -38.062 8.875 1 55.72 132 VAL A CA 1
ATOM 1067 C C . VAL A 1 132 ? -29.562 -36.562 8.789 1 55.72 132 VAL A C 1
ATOM 1069 O O . VAL A 1 132 ? -29.656 -35.969 7.715 1 55.72 132 VAL A O 1
ATOM 1072 N N . ASN A 1 133 ? -28.859 -36.125 9.805 1 77.06 133 ASN A N 1
ATOM 1073 C CA . ASN A 1 133 ? -28.672 -34.656 9.914 1 77.06 133 ASN A CA 1
ATOM 1074 C C . ASN A 1 133 ? -27.375 -34.219 9.273 1 77.06 133 ASN A C 1
ATOM 1076 O O . ASN A 1 133 ? -27.281 -33.094 8.75 1 77.06 133 ASN A O 1
ATOM 1080 N N . GLU A 1 134 ? -26.781 -35.312 8.922 1 84.06 134 GLU A N 1
ATOM 1081 C CA . GLU A 1 134 ? -25.469 -34.969 8.391 1 84.06 134 GLU A CA 1
ATOM 1082 C C . GLU A 1 134 ? -25.547 -34.656 6.895 1 84.06 134 GLU A C 1
ATOM 1084 O O . GLU A 1 134 ? -24.922 -33.719 6.414 1 84.06 134 GLU A O 1
ATOM 1089 N N . THR A 1 135 ? -26.312 -35.531 6.164 1 86.62 135 THR A N 1
ATOM 1090 C CA . THR A 1 135 ? -26.438 -35.312 4.727 1 86.62 135 THR A CA 1
ATOM 1091 C C . THR A 1 135 ? -27.109 -33.969 4.426 1 86.62 135 THR A C 1
ATOM 1093 O O . THR A 1 135 ? -26.703 -33.281 3.494 1 86.62 135 THR A O 1
ATOM 1096 N N . GLN A 1 136 ? -28.016 -33.656 5.238 1 86.19 136 GLN A N 1
ATOM 1097 C CA . GLN A 1 136 ? -28.734 -32.406 5.039 1 86.19 136 GLN A CA 1
ATOM 1098 C C . GLN A 1 136 ? -27.812 -31.219 5.281 1 86.19 136 GLN A C 1
ATOM 1100 O O . GLN A 1 136 ? -27.859 -30.234 4.539 1 86.19 136 GLN A O 1
ATOM 1105 N N . ILE A 1 137 ? -27.078 -31.391 6.285 1 89.06 137 ILE A N 1
ATOM 1106 C CA . ILE A 1 137 ? -26.172 -30.281 6.609 1 89.06 137 ILE A CA 1
ATOM 1107 C C . ILE A 1 137 ? -25.094 -30.172 5.531 1 89.06 137 ILE A C 1
ATOM 1109 O O . ILE A 1 137 ? -24.703 -29.062 5.156 1 89.06 137 ILE A O 1
ATOM 1113 N N . ARG A 1 138 ? -24.672 -31.281 5.082 1 91.56 138 ARG A N 1
ATOM 1114 C CA . ARG A 1 138 ? -23.672 -31.281 4.016 1 91.56 138 ARG A CA 1
ATOM 1115 C C . ARG A 1 138 ? -24.188 -30.578 2.771 1 91.56 138 ARG A C 1
ATOM 1117 O O . ARG A 1 138 ? -23.5 -29.719 2.201 1 91.56 138 ARG A O 1
ATOM 1124 N N . MET A 1 139 ? -25.391 -30.906 2.455 1 91.12 139 MET A N 1
ATOM 1125 C CA . MET A 1 139 ? -26 -30.297 1.274 1 91.12 139 MET A CA 1
ATOM 1126 C C . MET A 1 139 ? -26.219 -28.812 1.485 1 91.12 139 MET A C 1
ATOM 1128 O O . MET A 1 139 ? -26.047 -28.016 0.558 1 91.12 139 MET A O 1
ATOM 1132 N N . ALA A 1 140 ? -26.516 -28.469 2.68 1 91.69 140 ALA A N 1
ATOM 1133 C CA . ALA A 1 140 ? -26.719 -27.062 3.008 1 91.69 140 ALA A CA 1
ATOM 1134 C C . ALA A 1 140 ? -25.422 -26.281 2.863 1 91.69 140 ALA A C 1
ATOM 1136 O O . ALA A 1 140 ? -25.406 -25.172 2.332 1 91.69 140 ALA A O 1
ATOM 1137 N N . VAL A 1 141 ? -24.359 -26.875 3.32 1 93.62 141 VAL A N 1
ATOM 1138 C CA . VAL A 1 141 ? -23.062 -26.234 3.246 1 93.62 141 VAL A CA 1
ATOM 1139 C C . VAL A 1 141 ? -22.641 -26.062 1.785 1 93.62 141 VAL A C 1
ATOM 1141 O O . VAL A 1 141 ? -22.172 -25 1.384 1 93.62 141 VAL A O 1
ATOM 1144 N N . ILE A 1 142 ? -22.859 -27.047 0.989 1 95.62 142 ILE A N 1
ATOM 1145 C CA . ILE A 1 142 ? -22.5 -27.016 -0.423 1 95.62 142 ILE A CA 1
ATOM 1146 C C . ILE A 1 142 ? -23.234 -25.875 -1.122 1 95.62 142 ILE A C 1
ATOM 1148 O O . ILE A 1 142 ? -22.625 -25.047 -1.787 1 95.62 142 ILE A O 1
ATOM 1152 N N . GLY A 1 143 ? -24.547 -25.875 -0.932 1 93.81 143 GLY A N 1
ATOM 1153 C CA . GLY A 1 143 ? -25.344 -24.812 -1.537 1 93.81 143 GLY A CA 1
ATOM 1154 C C . GLY A 1 143 ? -24.969 -23.422 -1.065 1 93.81 143 GLY A C 1
ATOM 1155 O O . GLY A 1 143 ? -24.875 -22.5 -1.868 1 93.81 143 GLY A O 1
ATOM 1156 N N . PHE A 1 144 ? -24.688 -23.359 0.175 1 94.62 144 PHE A N 1
ATOM 1157 C CA . PHE A 1 144 ? -24.328 -22.094 0.795 1 94.62 144 PHE A CA 1
ATOM 1158 C C . PHE A 1 144 ? -23.047 -21.531 0.2 1 94.62 144 PHE A C 1
ATOM 1160 O O . PHE A 1 144 ? -22.969 -20.359 -0.142 1 94.62 144 PHE A O 1
ATOM 1167 N N . MET A 1 145 ? -22.062 -22.375 0.056 1 97.12 145 MET A N 1
ATOM 1168 C CA . MET A 1 145 ? -20.766 -21.953 -0.506 1 97.12 145 MET A CA 1
ATOM 1169 C C . MET A 1 145 ? -20.922 -21.531 -1.961 1 97.12 145 MET A C 1
ATOM 1171 O O . MET A 1 145 ? -20.312 -20.562 -2.396 1 97.12 145 MET A O 1
ATOM 1175 N N . ARG A 1 146 ? -21.703 -22.188 -2.684 1 96.12 146 ARG A N 1
ATOM 1176 C CA . ARG A 1 146 ? -21.906 -21.859 -4.094 1 96.12 146 ARG A CA 1
ATOM 1177 C C . ARG A 1 146 ? -22.656 -20.547 -4.25 1 96.12 146 ARG A C 1
ATOM 1179 O O . ARG A 1 146 ? -22.359 -19.766 -5.16 1 96.12 146 ARG A O 1
ATOM 1186 N N . ASP A 1 147 ? -23.641 -20.312 -3.355 1 95.75 147 ASP A N 1
ATOM 1187 C CA . ASP A 1 147 ? -24.344 -19.047 -3.357 1 95.75 147 ASP A CA 1
ATOM 1188 C C . ASP A 1 147 ? -23.375 -17.875 -3.16 1 95.75 147 ASP A C 1
ATOM 1190 O O . ASP A 1 147 ? -23.391 -16.906 -3.926 1 95.75 147 ASP A O 1
ATOM 1194 N N . LEU A 1 148 ? -22.547 -18.047 -2.18 1 97.31 148 LEU A N 1
ATOM 1195 C CA . LEU A 1 148 ? -21.625 -16.969 -1.826 1 97.31 148 LEU A CA 1
ATOM 1196 C C . LEU A 1 148 ? -20.594 -16.75 -2.936 1 97.31 148 LEU A C 1
ATOM 1198 O O . LEU A 1 148 ? -20.172 -15.617 -3.166 1 97.31 148 LEU A O 1
ATOM 1202 N N . ARG A 1 149 ? -20.203 -17.797 -3.568 1 97.88 149 ARG A N 1
ATOM 1203 C CA . ARG A 1 149 ? -19.281 -17.641 -4.68 1 97.88 149 ARG A CA 1
ATOM 1204 C C . ARG A 1 149 ? -19.891 -16.797 -5.793 1 97.88 149 ARG A C 1
ATOM 1206 O O . ARG A 1 149 ? -19.203 -15.93 -6.367 1 97.88 149 ARG A O 1
ATOM 1213 N N . GLY A 1 150 ? -21.156 -17.094 -6.082 1 96.38 150 GLY A N 1
ATOM 1214 C CA . GLY A 1 150 ? -21.859 -16.297 -7.082 1 96.38 150 GLY A CA 1
ATOM 1215 C C . GLY A 1 150 ? -21.938 -14.82 -6.715 1 96.38 150 GLY A C 1
ATOM 1216 O O . GLY A 1 150 ? -21.641 -13.953 -7.543 1 96.38 150 GLY A O 1
ATOM 1217 N N . ILE A 1 151 ? -22.234 -14.586 -5.504 1 96.88 151 ILE A N 1
ATOM 1218 C CA . ILE A 1 151 ? -22.344 -13.219 -5.016 1 96.88 151 ILE A CA 1
ATOM 1219 C C . ILE A 1 151 ? -20.984 -12.531 -5.098 1 96.88 151 ILE A C 1
ATOM 1221 O O . ILE A 1 151 ? -20.875 -11.422 -5.625 1 96.88 151 ILE A O 1
ATOM 1225 N N . SER A 1 152 ? -19.969 -13.172 -4.621 1 97.75 152 SER A N 1
ATOM 1226 C CA . SER A 1 152 ? -18.625 -12.625 -4.629 1 97.75 152 SER A CA 1
ATOM 1227 C C . SER A 1 152 ? -18.141 -12.344 -6.051 1 97.75 152 SER A C 1
ATOM 1229 O O . SER A 1 152 ? -17.484 -11.328 -6.305 1 97.75 152 SER A O 1
ATOM 1231 N N . ALA A 1 153 ? -18.516 -13.188 -6.945 1 96.25 153 ALA A N 1
ATOM 1232 C CA . ALA A 1 153 ? -18.031 -13.078 -8.328 1 96.25 153 ALA A CA 1
ATOM 1233 C C . ALA A 1 153 ? -18.547 -11.805 -8.984 1 96.25 153 ALA A C 1
ATOM 1235 O O . ALA A 1 153 ? -17.859 -11.219 -9.828 1 96.25 153 ALA A O 1
ATOM 1236 N N . SER A 1 154 ? -19.641 -11.32 -8.57 1 93.5 154 SER A N 1
ATOM 1237 C CA . SER A 1 154 ? -20.234 -10.156 -9.219 1 93.5 154 SER A CA 1
ATOM 1238 C C . SER A 1 154 ? -20.094 -8.906 -8.367 1 93.5 154 SER A C 1
ATOM 1240 O O . SER A 1 154 ? -20.453 -7.809 -8.789 1 93.5 154 SER A O 1
ATOM 1242 N N . CYS A 1 155 ? -19.609 -9.07 -7.227 1 94.94 155 CYS A N 1
ATOM 1243 C CA . CYS A 1 155 ? -19.312 -7.922 -6.375 1 94.94 155 CYS A CA 1
ATOM 1244 C C . CYS A 1 155 ? -17.953 -7.332 -6.711 1 94.94 155 CYS A C 1
ATOM 1246 O O . CYS A 1 155 ? -16.953 -7.609 -6.031 1 94.94 155 CYS A O 1
ATOM 1248 N N . THR A 1 156 ? -17.875 -6.387 -7.707 1 92.56 156 THR A N 1
ATOM 1249 C CA . THR A 1 156 ? -16.578 -5.973 -8.25 1 92.56 156 THR A CA 1
ATOM 1250 C C . THR A 1 156 ? -16.172 -4.605 -7.699 1 92.56 156 THR A C 1
ATOM 1252 O O . THR A 1 156 ? -14.992 -4.266 -7.684 1 92.56 156 THR A O 1
ATOM 1255 N N . ARG A 1 157 ? -17.141 -3.889 -7.25 1 92.75 157 ARG A N 1
ATOM 1256 C CA . ARG A 1 157 ? -16.812 -2.572 -6.707 1 92.75 157 ARG A CA 1
ATOM 1257 C C . ARG A 1 157 ? -16.234 -2.686 -5.305 1 92.75 157 ARG A C 1
ATOM 1259 O O . ARG A 1 157 ? -16.75 -3.42 -4.465 1 92.75 157 ARG A O 1
ATOM 1266 N N . LYS A 1 158 ? -15.227 -1.929 -5.074 1 94 158 LYS A N 1
ATOM 1267 C CA . LYS A 1 158 ? -14.461 -2.023 -3.838 1 94 158 LYS A CA 1
ATOM 1268 C C . LYS A 1 158 ? -15.352 -1.819 -2.619 1 94 158 LYS A C 1
ATOM 1270 O O . LYS A 1 158 ? -15.312 -2.605 -1.67 1 94 158 LYS A O 1
ATOM 1275 N N . GLN A 1 159 ? -16.203 -0.813 -2.607 1 90.69 159 GLN A N 1
ATOM 1276 C CA . GLN A 1 159 ? -17.047 -0.487 -1.461 1 90.69 159 GLN A CA 1
ATOM 1277 C C . GLN A 1 159 ? -18.062 -1.598 -1.184 1 90.69 159 GLN A C 1
ATOM 1279 O O . GLN A 1 159 ? -18.266 -1.981 -0.03 1 90.69 159 GLN A O 1
ATOM 1284 N N . PHE A 1 160 ? -18.641 -2.1 -2.234 1 92.56 160 PHE A N 1
ATOM 1285 C CA . PHE A 1 160 ? -19.625 -3.156 -2.08 1 92.56 160 PHE A CA 1
ATOM 1286 C C . PHE A 1 160 ? -18.969 -4.461 -1.646 1 92.56 160 PHE A C 1
ATOM 1288 O O . PHE A 1 160 ? -19.516 -5.195 -0.823 1 92.56 160 PHE A O 1
ATOM 1295 N N . TYR A 1 161 ? -17.875 -4.684 -2.232 1 95.31 161 TYR A N 1
ATOM 1296 C CA . TYR A 1 161 ? -17.172 -5.902 -1.865 1 95.31 161 TYR A CA 1
ATOM 1297 C C . TYR A 1 161 ? -16.75 -5.867 -0.4 1 95.31 161 TYR A C 1
ATOM 1299 O O . TYR A 1 161 ? -16.797 -6.891 0.287 1 95.31 161 TYR A O 1
ATOM 1307 N N . LEU A 1 162 ? -16.281 -4.73 0.039 1 92.56 162 LEU A N 1
ATOM 1308 C CA . LEU A 1 162 ? -15.953 -4.57 1.45 1 92.56 162 LEU A CA 1
ATOM 1309 C C . LEU A 1 162 ? -17.156 -4.906 2.332 1 92.56 162 LEU A C 1
ATOM 1311 O O . LEU A 1 162 ? -17 -5.594 3.348 1 92.56 162 LEU A O 1
ATOM 1315 N N . ASN A 1 163 ? -18.297 -4.465 1.979 1 90 163 ASN A N 1
ATOM 1316 C CA . ASN A 1 163 ? -19.516 -4.793 2.723 1 90 163 ASN A CA 1
ATOM 1317 C C . ASN A 1 163 ? -19.766 -6.301 2.756 1 90 163 ASN A C 1
ATOM 1319 O O . ASN A 1 163 ? -20.156 -6.844 3.787 1 90 163 ASN A O 1
ATOM 1323 N N . PHE A 1 164 ? -19.578 -6.852 1.646 1 93.94 164 PHE A N 1
ATOM 1324 C CA . PHE A 1 164 ? -19.734 -8.297 1.546 1 93.94 164 PHE A CA 1
ATOM 1325 C C . PHE A 1 164 ? -18.75 -9.016 2.459 1 93.94 164 PHE A C 1
ATOM 1327 O O . PHE A 1 164 ? -19.109 -9.953 3.17 1 93.94 164 PHE A O 1
ATOM 1334 N N . LEU A 1 165 ? -17.5 -8.586 2.451 1 93.94 165 LEU A N 1
ATOM 1335 C CA . LEU A 1 165 ? -16.484 -9.203 3.305 1 93.94 165 LEU A CA 1
ATOM 1336 C C . LEU A 1 165 ? -16.828 -9.016 4.777 1 93.94 165 LEU A C 1
ATOM 1338 O O . LEU A 1 165 ? -16.656 -9.938 5.582 1 93.94 165 LEU A O 1
ATOM 1342 N N . LEU A 1 166 ? -17.25 -7.852 5.055 1 90.69 166 LEU A N 1
ATOM 1343 C CA . LEU A 1 166 ? -17.656 -7.605 6.434 1 90.69 166 LEU A CA 1
ATOM 1344 C C . LEU A 1 166 ? -18.797 -8.539 6.84 1 90.69 166 LEU A C 1
ATOM 1346 O O . LEU A 1 166 ? -18.812 -9.039 7.969 1 90.69 166 LEU A O 1
ATOM 1350 N N . TRP A 1 167 ? -19.688 -8.75 5.938 1 91 167 TRP A N 1
ATOM 1351 C CA . TRP A 1 167 ? -20.766 -9.703 6.176 1 91 167 TRP A CA 1
ATOM 1352 C C . TRP A 1 167 ? -20.219 -11.102 6.434 1 91 167 TRP A C 1
ATOM 1354 O O . TRP A 1 167 ? -20.672 -11.805 7.332 1 91 167 TRP A O 1
ATOM 1364 N N . CYS A 1 168 ? -19.203 -11.484 5.699 1 92.56 168 CYS A N 1
ATOM 1365 C CA . CYS A 1 168 ? -18.594 -12.805 5.836 1 92.56 168 CYS A CA 1
ATOM 1366 C C . CYS A 1 168 ? -17.984 -12.977 7.223 1 92.56 168 CYS A C 1
ATOM 1368 O O . CYS A 1 168 ? -17.953 -14.094 7.754 1 92.56 168 CYS A O 1
ATOM 1370 N N . PHE A 1 169 ? -17.516 -11.828 7.789 1 88.25 169 PHE A N 1
ATOM 1371 C CA . PHE A 1 169 ? -16.844 -11.898 9.07 1 88.25 169 PHE A CA 1
ATOM 1372 C C . PHE A 1 169 ? -17.828 -11.75 10.219 1 88.25 169 PHE A C 1
ATOM 1374 O O . PHE A 1 169 ? -17.578 -12.227 11.328 1 88.25 169 PHE A O 1
ATOM 1381 N N . SER A 1 170 ? -18.703 -10.578 10.219 1 73.31 170 SER A N 1
ATOM 1382 C CA . SER A 1 170 ? -19.547 -10.062 11.297 1 73.31 170 SER A CA 1
ATOM 1383 C C . SER A 1 170 ? -20.672 -11.023 11.625 1 73.31 170 SER A C 1
ATOM 1385 O O . SER A 1 170 ? -21.203 -11.008 12.734 1 73.31 170 SER A O 1
ATOM 1387 N N . ASN A 1 171 ? -21.203 -11.445 10.547 1 52.5 171 ASN A N 1
ATOM 1388 C CA . ASN A 1 171 ? -22.547 -11.836 10.961 1 52.5 171 ASN A CA 1
ATOM 1389 C C . ASN A 1 171 ? -22.516 -12.641 12.258 1 52.5 171 ASN A C 1
ATOM 1391 O O . ASN A 1 171 ? -23.516 -13.281 12.625 1 52.5 171 ASN A O 1
ATOM 1395 N N . GLY A 1 172 ? -21.375 -12.742 13.078 1 45 172 GLY A N 1
ATOM 1396 C CA . GLY A 1 172 ? -21.812 -13.609 14.164 1 45 172 GLY A CA 1
ATOM 1397 C C . GLY A 1 172 ? -22.078 -12.852 15.453 1 45 172 GLY A C 1
ATOM 1398 O O . GLY A 1 172 ? -21.391 -11.883 15.766 1 45 172 GLY A O 1
ATOM 1399 N N . ASP A 1 173 ? -23.25 -12.383 15.992 1 43.25 173 ASP A N 1
ATOM 1400 C CA . ASP A 1 173 ? -23.562 -12.406 17.422 1 43.25 173 ASP A CA 1
ATOM 1401 C C . ASP A 1 173 ? -22.484 -13.156 18.203 1 43.25 173 ASP A C 1
ATOM 1403 O O . ASP A 1 173 ? -21.906 -14.117 17.703 1 43.25 173 ASP A O 1
ATOM 1407 N N . SER A 1 174 ? -21.781 -12.422 19.156 1 46.47 174 SER A N 1
ATOM 1408 C CA . SER A 1 174 ? -20.828 -13.07 20.047 1 46.47 174 SER A CA 1
ATOM 1409 C C . SER A 1 174 ? -20.875 -14.586 19.906 1 46.47 174 SER A C 1
ATOM 1411 O O . SER A 1 174 ? -19.891 -15.273 20.188 1 46.47 174 SER A O 1
ATOM 1413 N N . ASN A 1 175 ? -22.094 -14.969 19.266 1 47.25 175 ASN A N 1
ATOM 1414 C CA . ASN A 1 175 ? -22.406 -16.391 19.312 1 47.25 175 ASN A CA 1
ATOM 1415 C C . ASN A 1 175 ? -22.219 -17.047 17.953 1 47.25 175 ASN A C 1
ATOM 1417 O O . ASN A 1 175 ? -22.375 -18.266 17.812 1 47.25 175 ASN A O 1
ATOM 1421 N N . VAL A 1 176 ? -22.094 -16.141 16.734 1 53.44 176 VAL A N 1
ATOM 1422 C CA . VAL A 1 176 ? -22.062 -16.812 15.445 1 53.44 176 VAL A CA 1
ATOM 1423 C C . VAL A 1 176 ? -20.641 -16.859 14.906 1 53.44 176 VAL A C 1
ATOM 1425 O O . VAL A 1 176 ? -19.922 -15.852 14.953 1 53.44 176 VAL A O 1
ATOM 1428 N N . SER A 1 177 ? -20.156 -17.922 14.594 1 66 177 SER A N 1
ATOM 1429 C CA . SER A 1 177 ? -18.844 -18.203 14.008 1 66 177 SER A CA 1
ATOM 1430 C C . SER A 1 177 ? -18.703 -17.547 12.641 1 66 177 SER A C 1
ATOM 1432 O O . SER A 1 177 ? -19.688 -17.328 11.938 1 66 177 SER A O 1
ATOM 1434 N N . ASN A 1 178 ? -17.656 -16.859 12.258 1 86.62 178 ASN A N 1
ATOM 1435 C CA . ASN A 1 178 ? -17.438 -16.266 10.945 1 86.62 178 ASN A CA 1
ATOM 1436 C C . ASN A 1 178 ? -17.391 -17.328 9.844 1 86.62 178 ASN A C 1
ATOM 1438 O O . ASN A 1 178 ? -17.406 -18.516 10.133 1 86.62 178 ASN A O 1
ATOM 1442 N N . LEU A 1 179 ? -17.641 -16.922 8.641 1 94.31 179 LEU A N 1
ATOM 1443 C CA . LEU A 1 179 ? -17.719 -17.797 7.477 1 94.31 179 LEU A CA 1
ATOM 1444 C C . LEU A 1 179 ? -16.531 -18.75 7.441 1 94.31 179 LEU A C 1
ATOM 1446 O O . LEU A 1 179 ? -16.688 -19.938 7.148 1 94.31 179 LEU A O 1
ATOM 1450 N N . PHE A 1 180 ? -15.352 -18.344 7.816 1 94.88 180 PHE A N 1
ATOM 1451 C CA . PHE A 1 180 ? -14.125 -19.125 7.719 1 94.88 180 PHE A CA 1
ATOM 1452 C C . PHE A 1 180 ? -14.086 -20.203 8.789 1 94.88 180 PHE A C 1
ATOM 1454 O O . PHE A 1 180 ? -13.547 -21.281 8.562 1 94.88 180 PHE A O 1
ATOM 1461 N N . SER A 1 181 ? -14.695 -19.891 9.883 1 92.12 181 SER A N 1
ATOM 1462 C CA . SER A 1 181 ? -14.836 -20.922 10.898 1 92.12 181 SER A CA 1
ATOM 1463 C C . SER A 1 181 ? -15.734 -22.047 10.414 1 92.12 181 SER A C 1
ATOM 1465 O O . SER A 1 181 ? -15.453 -23.219 10.68 1 92.12 181 SER A O 1
ATOM 1467 N N . VAL A 1 182 ? -16.781 -21.656 9.758 1 92.81 182 VAL A N 1
ATOM 1468 C CA . VAL A 1 182 ? -17.672 -22.656 9.18 1 92.81 182 VAL A CA 1
ATOM 1469 C C . VAL A 1 182 ? -16.922 -23.5 8.164 1 92.81 182 VAL A C 1
ATOM 1471 O O . VAL A 1 182 ? -17.094 -24.734 8.125 1 92.81 182 VAL A O 1
ATOM 1474 N N . MET A 1 183 ? -16.125 -22.906 7.367 1 96.19 183 MET A N 1
ATOM 1475 C CA . MET A 1 183 ? -15.336 -23.625 6.375 1 96.19 183 MET A CA 1
ATOM 1476 C C . MET A 1 183 ? -14.383 -24.609 7.047 1 96.19 183 MET A C 1
ATOM 1478 O O . MET A 1 183 ? -14.281 -25.766 6.633 1 96.19 183 MET A O 1
ATOM 1482 N N . GLN A 1 184 ? -13.695 -24.156 8.062 1 94.56 184 GLN A N 1
ATOM 1483 C CA . GLN A 1 184 ? -12.734 -24.984 8.773 1 94.56 184 GLN A CA 1
ATOM 1484 C C . GLN A 1 184 ? -13.422 -26.203 9.391 1 94.56 184 GLN A C 1
ATOM 1486 O O . GLN A 1 184 ? -12.93 -27.328 9.266 1 94.56 184 GLN A O 1
ATOM 1491 N N . GLU A 1 185 ? -14.562 -25.938 10.008 1 92.31 185 GLU A N 1
ATOM 1492 C CA . GLU A 1 185 ? -15.305 -27.016 10.625 1 92.31 185 GLU A CA 1
ATOM 1493 C C . GLU A 1 185 ? -15.805 -28.016 9.578 1 92.31 185 GLU A C 1
ATOM 1495 O O . GLU A 1 185 ? -15.797 -29.219 9.812 1 92.31 185 GLU A O 1
ATOM 1500 N N . SER A 1 186 ? -16.266 -27.484 8.484 1 94.94 186 SER A N 1
ATOM 1501 C CA . SER A 1 186 ? -16.734 -28.344 7.402 1 94.94 186 SER A CA 1
ATOM 1502 C C . SER A 1 186 ? -15.602 -29.234 6.867 1 94.94 186 SER A C 1
ATOM 1504 O O . SER A 1 186 ? -15.797 -30.422 6.629 1 94.94 186 SER A O 1
ATOM 1506 N N . ILE A 1 187 ? -14.438 -28.672 6.727 1 96.12 187 ILE A N 1
ATOM 1507 C CA . ILE A 1 187 ? -13.281 -29.406 6.215 1 96.12 187 ILE A CA 1
ATOM 1508 C C . ILE A 1 187 ? -12.867 -30.484 7.215 1 96.12 187 ILE A C 1
ATOM 1510 O O . ILE A 1 187 ? -12.531 -31.594 6.824 1 96.12 187 ILE A O 1
ATOM 1514 N N . LYS A 1 188 ? -12.93 -30.156 8.438 1 93.12 188 LYS A N 1
ATOM 1515 C CA . LYS A 1 188 ? -12.586 -31.125 9.477 1 93.12 188 LYS A CA 1
ATOM 1516 C C . LYS A 1 188 ? -13.508 -32.344 9.406 1 93.12 188 LYS A C 1
ATOM 1518 O O . LYS A 1 188 ? -13.047 -33.5 9.516 1 93.12 188 LYS A O 1
ATOM 1523 N N . LEU A 1 189 ? -14.719 -32.094 9.148 1 92 189 LEU A N 1
ATOM 1524 C CA . LEU A 1 189 ? -15.727 -33.156 9.188 1 92 189 LEU A CA 1
ATOM 1525 C C . LEU A 1 189 ? -15.75 -33.938 7.875 1 92 189 LEU A C 1
ATOM 1527 O O . LEU A 1 189 ? -15.961 -35.125 7.871 1 92 189 LEU A O 1
ATOM 1531 N N . TRP A 1 190 ? -15.586 -33.312 6.793 1 94.75 190 TRP A N 1
ATOM 1532 C CA . TRP A 1 190 ? -15.828 -33.938 5.504 1 94.75 190 TRP A CA 1
ATOM 1533 C C . TRP A 1 190 ? -14.609 -33.812 4.594 1 94.75 190 TRP A C 1
ATOM 1535 O O . TRP A 1 190 ? -14.742 -33.469 3.412 1 94.75 190 TRP A O 1
ATOM 1545 N N . ILE A 1 191 ? -13.414 -34 5.047 1 94.94 191 ILE A N 1
ATOM 1546 C CA . ILE A 1 191 ? -12.164 -33.844 4.305 1 94.94 191 ILE A CA 1
ATOM 1547 C C . ILE A 1 191 ? -12.148 -34.781 3.111 1 94.94 191 ILE A C 1
ATOM 1549 O O . ILE A 1 191 ? -11.617 -34.469 2.051 1 94.94 191 ILE A O 1
ATOM 1553 N N . ASP A 1 192 ? -12.805 -35.906 3.244 1 92.38 192 ASP A N 1
ATOM 1554 C CA . ASP A 1 192 ? -12.734 -36.938 2.219 1 92.38 192 ASP A CA 1
ATOM 1555 C C . ASP A 1 192 ? -13.859 -36.781 1.196 1 92.38 192 ASP A C 1
ATOM 1557 O O . ASP A 1 192 ? -13.938 -37.531 0.231 1 92.38 192 ASP A O 1
ATOM 1561 N N . ASN A 1 193 ? -14.68 -35.812 1.379 1 93.75 193 ASN A N 1
ATOM 1562 C CA . ASN A 1 193 ? -15.797 -35.562 0.47 1 93.75 193 ASN A CA 1
ATOM 1563 C C . ASN A 1 193 ? -15.539 -34.375 -0.418 1 93.75 193 ASN A C 1
ATOM 1565 O O . ASN A 1 193 ? -15.766 -33.219 -0.001 1 93.75 193 ASN A O 1
ATOM 1569 N N . ALA A 1 194 ? -15.18 -34.594 -1.655 1 94.5 194 ALA A N 1
ATOM 1570 C CA . ALA A 1 194 ? -14.836 -33.531 -2.605 1 94.5 194 ALA A CA 1
ATOM 1571 C C . ALA A 1 194 ? -16.047 -32.656 -2.91 1 94.5 194 ALA A C 1
ATOM 1573 O O . ALA A 1 194 ? -15.883 -31.484 -3.244 1 94.5 194 ALA A O 1
ATOM 1574 N N . ASP A 1 195 ? -17.234 -33.188 -2.793 1 94 195 ASP A N 1
ATOM 1575 C CA . ASP A 1 195 ? -18.438 -32.438 -3.102 1 94 195 ASP A CA 1
ATOM 1576 C C . ASP A 1 195 ? -18.625 -31.281 -2.115 1 94 195 ASP A C 1
ATOM 1578 O O . ASP A 1 195 ? -19.266 -30.281 -2.436 1 94 195 ASP A O 1
ATOM 1582 N N . VAL A 1 196 ? -18.062 -31.438 -0.939 1 95.75 196 VAL A N 1
ATOM 1583 C CA . VAL A 1 196 ? -18.172 -30.406 0.078 1 95.75 196 VAL A CA 1
ATOM 1584 C C . VAL A 1 196 ? -16.938 -29.484 0.001 1 95.75 196 VAL A C 1
ATOM 1586 O O . VAL A 1 196 ? -17.078 -28.266 -0.024 1 95.75 196 VAL A O 1
ATOM 1589 N N . VAL A 1 197 ? -15.773 -30.031 -0.116 1 97.5 197 VAL A N 1
ATOM 1590 C CA . VAL A 1 197 ? -14.516 -29.297 0.019 1 97.5 197 VAL A CA 1
ATOM 1591 C C . VAL A 1 197 ? -14.273 -28.453 -1.23 1 97.5 197 VAL A C 1
ATOM 1593 O O . VAL A 1 197 ? -13.781 -27.328 -1.14 1 97.5 197 VAL A O 1
ATOM 1596 N N . THR A 1 198 ? -14.625 -28.938 -2.395 1 97.25 198 THR A N 1
ATOM 1597 C CA . THR A 1 198 ? -14.344 -28.25 -3.646 1 97.25 198 THR A CA 1
ATOM 1598 C C . THR A 1 198 ? -15.055 -26.891 -3.68 1 97.25 198 THR A C 1
ATOM 1600 O O . THR A 1 198 ? -14.43 -25.859 -3.947 1 97.25 198 THR A O 1
ATOM 1603 N N . PRO A 1 199 ? -16.391 -26.875 -3.357 1 97.19 199 PRO A N 1
ATOM 1604 C CA . PRO A 1 199 ? -17.047 -25.578 -3.346 1 97.19 199 PRO A CA 1
ATOM 1605 C C . PRO A 1 199 ? -16.422 -24.609 -2.334 1 97.19 199 PRO A C 1
ATOM 1607 O O . PRO A 1 199 ? -16.375 -23.406 -2.576 1 97.19 199 PRO A O 1
ATOM 1610 N N . ILE A 1 200 ? -15.977 -25.078 -1.233 1 98.31 200 ILE A N 1
ATOM 1611 C CA . ILE A 1 200 ? -15.328 -24.25 -0.22 1 98.31 200 ILE A CA 1
ATOM 1612 C C . ILE A 1 200 ? -14.062 -23.625 -0.794 1 98.31 200 ILE A C 1
ATOM 1614 O O . ILE A 1 200 ? -13.875 -22.406 -0.72 1 98.31 200 ILE A O 1
ATOM 1618 N N . LEU A 1 201 ? -13.242 -24.422 -1.39 1 98.56 201 LEU A N 1
ATOM 1619 C CA . LEU A 1 201 ? -11.969 -23.938 -1.925 1 98.56 201 LEU A CA 1
ATOM 1620 C C . LEU A 1 201 ? -12.188 -23.016 -3.113 1 98.56 201 LEU A C 1
ATOM 1622 O O . LEU A 1 201 ? -11.461 -22.031 -3.281 1 98.56 201 LEU A O 1
ATOM 1626 N N . LYS A 1 202 ? -13.188 -23.328 -3.879 1 98.19 202 LYS A N 1
ATOM 1627 C CA . LYS A 1 202 ? -13.484 -22.469 -5.02 1 98.19 202 LYS A CA 1
ATOM 1628 C C . LYS A 1 202 ? -13.969 -21.094 -4.562 1 98.19 202 LYS A C 1
ATOM 1630 O O . LYS A 1 202 ? -13.688 -20.094 -5.207 1 98.19 202 LYS A O 1
ATOM 1635 N N . LEU A 1 203 ? -14.711 -21.141 -3.518 1 98.62 203 LEU A N 1
ATOM 1636 C CA . LEU A 1 203 ? -15.117 -19.859 -2.941 1 98.62 203 LEU A CA 1
ATOM 1637 C C . LEU A 1 203 ? -13.906 -19.078 -2.447 1 98.62 203 LEU A C 1
ATOM 1639 O O . LEU A 1 203 ? -13.805 -17.859 -2.668 1 98.62 203 LEU A O 1
ATOM 1643 N N . LEU A 1 204 ? -12.984 -19.766 -1.805 1 98.69 204 LEU A N 1
ATOM 1644 C CA . LEU A 1 204 ? -11.766 -19.109 -1.35 1 98.69 204 LEU A CA 1
ATOM 1645 C C . LEU A 1 204 ? -11.008 -18.484 -2.521 1 98.69 204 LEU A C 1
ATOM 1647 O O . LEU A 1 204 ? -10.523 -17.359 -2.43 1 98.69 204 LEU A O 1
ATOM 1651 N N . ALA A 1 205 ? -10.922 -19.219 -3.605 1 98.56 205 ALA A N 1
ATOM 1652 C CA . ALA A 1 205 ? -10.25 -18.734 -4.801 1 98.56 205 ALA A CA 1
ATOM 1653 C C . ALA A 1 205 ? -10.906 -17.453 -5.312 1 98.56 205 ALA A C 1
ATOM 1655 O O . ALA A 1 205 ? -10.219 -16.531 -5.758 1 98.56 205 ALA A O 1
ATOM 1656 N N . GLU A 1 206 ? -12.203 -17.422 -5.184 1 98.19 206 GLU A N 1
ATOM 1657 C CA . GLU A 1 206 ? -12.945 -16.25 -5.641 1 98.19 206 GLU A CA 1
ATOM 1658 C C . GLU A 1 206 ? -12.742 -15.07 -4.695 1 98.19 206 GLU A C 1
ATOM 1660 O O . GLU A 1 206 ? -12.578 -13.93 -5.141 1 98.19 206 GLU A O 1
ATOM 1665 N N . LEU A 1 207 ? -12.719 -15.328 -3.469 1 98.25 207 LEU A N 1
ATOM 1666 C CA . LEU A 1 207 ? -12.633 -14.273 -2.463 1 98.25 207 LEU A CA 1
ATOM 1667 C C . LEU A 1 207 ? -11.305 -13.539 -2.57 1 98.25 207 LEU A C 1
ATOM 1669 O O . LEU A 1 207 ? -11.234 -12.328 -2.314 1 98.25 207 LEU A O 1
ATOM 1673 N N . VAL A 1 208 ? -10.289 -14.203 -3.006 1 98.06 208 VAL A N 1
ATOM 1674 C CA . VAL A 1 208 ? -8.969 -13.586 -2.988 1 98.06 208 VAL A CA 1
ATOM 1675 C C . VAL A 1 208 ? -8.648 -13.016 -4.367 1 98.06 208 VAL A C 1
ATOM 1677 O O . VAL A 1 208 ? -7.617 -12.359 -4.551 1 98.06 208 VAL A O 1
ATOM 1680 N N . MET A 1 209 ? -9.523 -13.234 -5.316 1 97.94 209 MET A N 1
ATOM 1681 C CA . MET A 1 209 ? -9.305 -12.688 -6.652 1 97.94 209 MET A CA 1
ATOM 1682 C C . MET A 1 209 ? -9.562 -11.18 -6.676 1 97.94 209 MET A C 1
ATOM 1684 O O . MET A 1 209 ? -10.656 -10.734 -6.324 1 97.94 209 MET A O 1
ATOM 1688 N N . ASN A 1 210 ? -8.57 -10.438 -7.035 1 97.06 210 ASN A N 1
ATOM 1689 C CA . ASN A 1 210 ? -8.68 -8.984 -7.035 1 97.06 210 ASN A CA 1
ATOM 1690 C C . ASN A 1 210 ? -9.328 -8.469 -8.312 1 97.06 210 ASN A C 1
ATOM 1692 O O . ASN A 1 210 ? -8.727 -7.691 -9.055 1 97.06 210 ASN A O 1
ATOM 1696 N N . ARG A 1 211 ? -10.562 -8.82 -8.453 1 95.94 211 ARG A N 1
ATOM 1697 C CA . ARG A 1 211 ? -11.312 -8.375 -9.625 1 95.94 211 ARG A CA 1
ATOM 1698 C C . ARG A 1 211 ? -11.461 -6.859 -9.641 1 95.94 211 ARG A C 1
ATOM 1700 O O . ARG A 1 211 ? -11.859 -6.258 -8.641 1 95.94 211 ARG A O 1
ATOM 1707 N N . GLN A 1 212 ? -11.102 -6.199 -10.734 1 94.44 212 GLN A N 1
ATOM 1708 C CA . GLN A 1 212 ? -11.281 -4.766 -10.938 1 94.44 212 GLN A CA 1
ATOM 1709 C C . GLN A 1 212 ? -10.742 -3.973 -9.75 1 94.44 212 GLN A C 1
ATOM 1711 O O . GLN A 1 212 ? -11.367 -3.008 -9.305 1 94.44 212 GLN A O 1
ATOM 1716 N N . SER A 1 213 ? -9.711 -4.488 -9.102 1 94.81 213 SER A N 1
ATOM 1717 C CA . SER A 1 213 ? -8.969 -3.836 -8.023 1 94.81 213 SER A CA 1
ATOM 1718 C C . SER A 1 213 ? -9.828 -3.68 -6.773 1 94.81 213 SER A C 1
ATOM 1720 O O . SER A 1 213 ? -9.664 -2.715 -6.023 1 94.81 213 SER A O 1
ATOM 1722 N N . ARG A 1 214 ? -10.758 -4.625 -6.605 1 95.81 214 ARG A N 1
ATOM 1723 C CA . ARG A 1 214 ? -11.68 -4.551 -5.477 1 95.81 214 ARG A CA 1
ATOM 1724 C C . ARG A 1 214 ? -10.953 -4.809 -4.16 1 95.81 214 ARG A C 1
ATOM 1726 O O . ARG A 1 214 ? -11.469 -4.496 -3.086 1 95.81 214 ARG A O 1
ATOM 1733 N N . LEU A 1 215 ? -9.719 -5.395 -4.223 1 95.88 215 LEU A N 1
ATOM 1734 C CA . LEU A 1 215 ? -8.93 -5.641 -3.023 1 95.88 215 LEU A CA 1
ATOM 1735 C C . LEU A 1 215 ? -7.703 -4.734 -2.986 1 95.88 215 LEU A C 1
ATOM 1737 O O . LEU A 1 215 ? -6.77 -4.977 -2.219 1 95.88 215 LEU A O 1
ATOM 1741 N N . GLN A 1 216 ? -7.766 -3.732 -3.709 1 92.38 216 GLN A N 1
ATOM 1742 C CA . GLN A 1 216 ? -6.633 -2.814 -3.76 1 92.38 216 GLN A CA 1
ATOM 1743 C C . GLN A 1 216 ? -6.258 -2.326 -2.365 1 92.38 216 GLN A C 1
ATOM 1745 O O . GLN A 1 216 ? -7.133 -1.99 -1.563 1 92.38 216 GLN A O 1
ATOM 1750 N N . TYR A 1 217 ? -5.023 -2.225 -2.207 1 86.81 217 TYR A N 1
ATOM 1751 C CA . TYR A 1 217 ? -4.508 -1.897 -0.882 1 86.81 217 TYR A CA 1
ATOM 1752 C C . TYR A 1 217 ? -4.898 -0.48 -0.479 1 86.81 217 TYR A C 1
ATOM 1754 O O . TYR A 1 217 ? -4.812 0.447 -1.288 1 86.81 217 TYR A O 1
ATOM 1762 N N . ASP A 1 218 ? -5.367 -0.457 0.745 1 88 218 ASP A N 1
ATOM 1763 C CA . ASP A 1 218 ? -5.75 0.798 1.384 1 88 218 ASP A CA 1
ATOM 1764 C C . ASP A 1 218 ? -4.949 1.032 2.662 1 88 218 ASP A C 1
ATOM 1766 O O . ASP A 1 218 ? -4.98 0.211 3.58 1 88 218 ASP A O 1
ATOM 1770 N N . MET A 1 219 ? -4.355 2.217 2.707 1 89.31 219 MET A N 1
ATOM 1771 C CA . MET A 1 219 ? -3.443 2.496 3.812 1 89.31 219 MET A CA 1
ATOM 1772 C C . MET A 1 219 ? -4.195 2.555 5.137 1 89.31 219 MET A C 1
ATOM 1774 O O . MET A 1 219 ? -3.607 2.348 6.199 1 89.31 219 MET A O 1
ATOM 1778 N N . GLN A 1 220 ? -5.441 2.77 5.125 1 89.44 220 GLN A N 1
ATOM 1779 C CA . GLN A 1 220 ? -6.219 2.943 6.348 1 89.44 220 GLN A CA 1
ATOM 1780 C C . GLN A 1 220 ? -6.922 1.646 6.738 1 89.44 220 GLN A C 1
ATOM 1782 O O . GLN A 1 220 ? -7.488 1.547 7.828 1 89.44 220 GLN A O 1
ATOM 1787 N N . SER A 1 221 ? -6.801 0.671 5.867 1 91.12 221 SER A N 1
ATOM 1788 C CA . SER A 1 221 ? -7.547 -0.564 6.09 1 91.12 221 SER A CA 1
ATOM 1789 C C . SER A 1 221 ? -6.617 -1.774 6.098 1 91.12 221 SER A C 1
ATOM 1791 O O . SER A 1 221 ? -5.59 -1.779 5.418 1 91.12 221 SER A O 1
ATOM 1793 N N . CYS A 1 222 ? -6.926 -2.754 6.961 1 92.44 222 CYS A N 1
ATOM 1794 C CA . CYS A 1 222 ? -6.168 -3.998 6.992 1 92.44 222 CYS A CA 1
ATOM 1795 C C . CYS A 1 222 ? -7.027 -5.176 6.547 1 92.44 222 CYS A C 1
ATOM 1797 O O . CYS A 1 222 ? -6.746 -6.324 6.898 1 92.44 222 CYS A O 1
ATOM 1799 N N . MET A 1 223 ? -8.047 -4.887 5.789 1 93.31 223 MET A N 1
ATOM 1800 C CA . MET A 1 223 ? -9.016 -5.914 5.406 1 93.31 223 MET A CA 1
ATOM 1801 C C . MET A 1 223 ? -8.344 -7.016 4.594 1 93.31 223 MET A C 1
ATOM 1803 O O . MET A 1 223 ? -8.617 -8.195 4.797 1 93.31 223 MET A O 1
ATOM 1807 N N . ALA A 1 224 ? -7.504 -6.633 3.684 1 94.5 224 ALA A N 1
ATOM 1808 C CA . ALA A 1 224 ? -6.84 -7.625 2.844 1 94.5 224 ALA A CA 1
ATOM 1809 C C . ALA A 1 224 ? -6 -8.586 3.688 1 94.5 224 ALA A C 1
ATOM 1811 O O . ALA A 1 224 ? -5.992 -9.789 3.441 1 94.5 224 ALA A O 1
ATOM 1812 N N . VAL A 1 225 ? -5.316 -8.047 4.684 1 94.88 225 VAL A N 1
ATOM 1813 C CA . VAL A 1 225 ? -4.473 -8.852 5.562 1 94.88 225 VAL A CA 1
ATOM 1814 C C . VAL A 1 225 ? -5.344 -9.781 6.41 1 94.88 225 VAL A C 1
ATOM 1816 O O . VAL A 1 225 ? -5.059 -10.969 6.531 1 94.88 225 VAL A O 1
ATOM 1819 N N . VAL A 1 226 ? -6.422 -9.25 6.934 1 94.12 226 VAL A N 1
ATOM 1820 C CA . VAL A 1 226 ? -7.34 -10.031 7.754 1 94.12 226 VAL A CA 1
ATOM 1821 C C . VAL A 1 226 ? -7.945 -11.156 6.918 1 94.12 226 VAL A C 1
ATOM 1823 O O . VAL A 1 226 ? -8 -12.305 7.359 1 94.12 226 VAL A O 1
ATOM 1826 N N . LEU A 1 227 ? -8.375 -10.773 5.734 1 95.88 227 LEU A N 1
ATOM 1827 C CA . LEU A 1 227 ? -8.945 -11.758 4.82 1 95.88 227 LEU A CA 1
ATOM 1828 C C . LEU A 1 227 ? -7.953 -12.883 4.555 1 95.88 227 LEU A C 1
ATOM 1830 O O . LEU A 1 227 ? -8.297 -14.062 4.703 1 95.88 227 LEU A O 1
ATOM 1834 N N . PHE A 1 228 ? -6.742 -12.586 4.262 1 96.81 228 PHE A N 1
ATOM 1835 C CA . PHE A 1 228 ? -5.762 -13.602 3.881 1 96.81 228 PHE A CA 1
ATOM 1836 C C . PHE A 1 228 ? -5.383 -14.461 5.078 1 96.81 228 PHE A C 1
ATOM 1838 O O . PHE A 1 228 ? -5.172 -15.672 4.934 1 96.81 228 PHE A O 1
ATOM 1845 N N . ARG A 1 229 ? -5.254 -13.898 6.184 1 95.62 229 ARG A N 1
ATOM 1846 C CA . ARG A 1 229 ? -4.926 -14.672 7.379 1 95.62 229 ARG A CA 1
ATOM 1847 C C . ARG A 1 229 ? -5.957 -15.766 7.625 1 95.62 229 ARG A C 1
ATOM 1849 O O . ARG A 1 229 ? -5.602 -16.891 7.988 1 95.62 229 ARG A O 1
ATOM 1856 N N . ASN A 1 230 ? -7.215 -15.414 7.445 1 95.25 230 ASN A N 1
ATOM 1857 C CA . ASN A 1 230 ? -8.266 -16.406 7.645 1 95.25 230 ASN A CA 1
ATOM 1858 C C . ASN A 1 230 ? -8.266 -17.469 6.543 1 95.25 230 ASN A C 1
ATOM 1860 O O . ASN A 1 230 ? -8.445 -18.656 6.816 1 95.25 230 ASN A O 1
ATOM 1864 N N . ILE A 1 231 ? -8.008 -17.031 5.371 1 97.38 231 ILE A N 1
ATOM 1865 C CA . ILE A 1 231 ? -7.945 -17.969 4.246 1 97.38 231 ILE A CA 1
ATOM 1866 C C . ILE A 1 231 ? -6.742 -18.891 4.406 1 97.38 231 ILE A C 1
ATOM 1868 O O . ILE A 1 231 ? -6.836 -20.094 4.141 1 97.38 231 ILE A O 1
ATOM 1872 N N . ALA A 1 232 ? -5.613 -18.312 4.855 1 97.69 232 ALA A N 1
ATOM 1873 C CA . ALA A 1 232 ? -4.406 -19.109 5.105 1 97.69 232 ALA A CA 1
ATOM 1874 C C . ALA A 1 232 ? -4.684 -20.234 6.094 1 97.69 232 ALA A C 1
ATOM 1876 O O . ALA A 1 232 ? -4.254 -21.375 5.883 1 97.69 232 ALA A O 1
ATOM 1877 N N . LYS A 1 233 ? -5.461 -19.938 7.082 1 96.88 233 LYS A N 1
ATOM 1878 C CA . LYS A 1 233 ? -5.801 -20.953 8.078 1 96.88 233 LYS A CA 1
ATOM 1879 C C . LYS A 1 233 ? -6.598 -22.094 7.457 1 96.88 233 LYS A C 1
ATOM 1881 O O . LYS A 1 233 ? -6.348 -23.266 7.75 1 96.88 233 LYS A O 1
ATOM 1886 N N . VAL A 1 234 ? -7.516 -21.719 6.621 1 97.88 234 VAL A N 1
ATOM 1887 C CA . VAL A 1 234 ? -8.375 -22.719 5.992 1 97.88 234 VAL A CA 1
ATOM 1888 C C . VAL A 1 234 ? -7.547 -23.594 5.059 1 97.88 234 VAL A C 1
ATOM 1890 O O . VAL A 1 234 ? -7.66 -24.828 5.094 1 97.88 234 VAL A O 1
ATOM 1893 N N . ILE A 1 235 ? -6.68 -22.984 4.258 1 98.06 235 ILE A N 1
ATOM 1894 C CA . ILE A 1 235 ? -5.859 -23.734 3.303 1 98.06 235 ILE A CA 1
ATOM 1895 C C . ILE A 1 235 ? -4.891 -24.641 4.047 1 98.06 235 ILE A C 1
ATOM 1897 O O . ILE A 1 235 ? -4.699 -25.797 3.664 1 98.06 235 ILE A O 1
ATOM 1901 N N . CYS A 1 236 ? -4.277 -24.156 5.098 1 97.94 236 CYS A N 1
ATOM 1902 C CA . CYS A 1 236 ? -3.332 -24.938 5.879 1 97.94 236 CYS A CA 1
ATOM 1903 C C . CYS A 1 236 ? -4.023 -26.125 6.535 1 97.94 236 CYS A C 1
ATOM 1905 O O . CYS A 1 236 ? -3.484 -27.234 6.551 1 97.94 236 CYS A O 1
ATOM 1907 N N . GLU A 1 237 ? -5.211 -25.844 7.016 1 97.19 237 GLU A N 1
ATOM 1908 C CA . GLU A 1 237 ? -5.984 -26.938 7.609 1 97.19 237 GLU A CA 1
ATOM 1909 C C . GLU A 1 237 ? -6.328 -28 6.57 1 97.19 237 GLU A C 1
ATOM 1911 O O . GLU A 1 237 ? -6.125 -29.188 6.805 1 97.19 237 GLU A O 1
ATOM 1916 N N . TYR A 1 238 ? -6.816 -27.609 5.484 1 98 238 TYR A N 1
ATOM 1917 C CA . TYR A 1 238 ? -7.172 -28.516 4.41 1 98 238 TYR A CA 1
ATOM 1918 C C . TYR A 1 238 ? -5.961 -29.328 3.949 1 98 238 TYR A C 1
ATOM 1920 O O . TYR A 1 238 ? -6.016 -30.547 3.873 1 98 238 TYR A O 1
ATOM 1928 N N . GLY A 1 239 ? -4.844 -28.578 3.607 1 98 239 GLY A N 1
ATOM 1929 C CA . GLY A 1 239 ? -3.652 -29.234 3.092 1 98 239 GLY A CA 1
ATOM 1930 C C . GLY A 1 239 ? -3.072 -30.25 4.051 1 98 239 GLY A C 1
ATOM 1931 O O . GLY A 1 239 ? -2.701 -31.359 3.641 1 98 239 GLY A O 1
ATOM 1932 N N . THR A 1 240 ? -3.035 -29.906 5.332 1 97.69 240 THR A N 1
ATOM 1933 C CA . THR A 1 240 ? -2.482 -30.797 6.34 1 97.69 240 THR A CA 1
ATOM 1934 C C . THR A 1 240 ? -3.307 -32.062 6.434 1 97.69 240 THR A C 1
ATOM 1936 O O . THR A 1 240 ? -2.752 -33.188 6.492 1 97.69 240 THR A O 1
ATOM 1939 N N . ARG A 1 241 ? -4.566 -31.953 6.355 1 97.38 241 ARG A N 1
ATOM 1940 C CA . ARG A 1 241 ? -5.445 -33.094 6.477 1 97.38 241 ARG A CA 1
ATOM 1941 C C . ARG A 1 241 ? -5.43 -33.938 5.203 1 97.38 241 ARG A C 1
ATOM 1943 O O . ARG A 1 241 ? -5.48 -35.188 5.262 1 97.38 241 ARG A O 1
ATOM 1950 N N . LEU A 1 242 ? -5.414 -33.312 4.082 1 96.94 242 LEU A N 1
ATOM 1951 C CA . LEU A 1 242 ? -5.379 -34.031 2.814 1 96.94 242 LEU A CA 1
ATOM 1952 C C . LEU A 1 242 ? -4.133 -34.906 2.719 1 96.94 242 LEU A C 1
ATOM 1954 O O . LEU A 1 242 ? -4.203 -36.031 2.256 1 96.94 242 LEU A O 1
ATOM 1958 N N . LEU A 1 243 ? -2.996 -34.375 3.154 1 96.12 243 LEU A N 1
ATOM 1959 C CA . LEU A 1 243 ? -1.716 -35.094 3.074 1 96.12 243 LEU A CA 1
ATOM 1960 C C . LEU A 1 243 ? -1.715 -36.312 3.965 1 96.12 243 LEU A C 1
ATOM 1962 O O . LEU A 1 243 ? -0.963 -37.25 3.719 1 96.12 243 LEU A O 1
ATOM 1966 N N . SER A 1 244 ? -2.643 -36.344 4.918 1 95.44 244 SER A N 1
ATOM 1967 C CA . SER A 1 244 ? -2.678 -37.438 5.867 1 95.44 244 SER A CA 1
ATOM 1968 C C . SER A 1 244 ? -3.707 -38.5 5.457 1 95.44 244 SER A C 1
ATOM 1970 O O . SER A 1 244 ? -3.801 -39.562 6.074 1 95.44 244 SER A O 1
ATOM 1972 N N . LEU A 1 245 ? -4.441 -38.312 4.398 1 95.12 245 LEU A N 1
ATOM 1973 C CA . LEU A 1 245 ? -5.492 -39.25 3.977 1 95.12 245 LEU A CA 1
ATOM 1974 C C . LEU A 1 245 ? -4.906 -40.438 3.262 1 95.12 245 LEU A C 1
ATOM 1976 O O . LEU A 1 245 ? -3.928 -40.312 2.521 1 95.12 245 LEU A O 1
ATOM 1980 N N . PRO A 1 246 ? -5.484 -41.531 3.439 1 93.62 246 PRO A N 1
ATOM 1981 C CA . PRO A 1 246 ? -5.039 -42.75 2.74 1 93.62 246 PRO A CA 1
ATOM 1982 C C . PRO A 1 246 ? -5.371 -42.719 1.251 1 93.62 246 PRO A C 1
ATOM 1984 O O . PRO A 1 246 ? -6.223 -41.938 0.817 1 93.62 246 PRO A O 1
ATOM 1987 N N . PRO A 1 247 ? -4.656 -43.531 0.451 1 91.06 247 PRO A N 1
ATOM 1988 C CA . PRO A 1 247 ? -4.965 -43.594 -0.979 1 91.06 247 PRO A CA 1
ATOM 1989 C C . PRO A 1 247 ? -6.379 -44.125 -1.252 1 91.06 247 PRO A C 1
ATOM 1991 O O . PRO A 1 247 ? -6.945 -44.844 -0.43 1 91.06 247 PRO A O 1
ATOM 1994 N N . VAL A 1 248 ? -6.93 -43.688 -2.352 1 92.81 248 VAL A N 1
ATOM 1995 C CA . VAL A 1 248 ? -8.266 -44.094 -2.764 1 92.81 248 VAL A CA 1
ATOM 1996 C C . VAL A 1 248 ? -8.188 -44.875 -4.082 1 92.81 248 VAL A C 1
ATOM 1998 O O . VAL A 1 248 ? -7.172 -44.844 -4.777 1 92.81 248 VAL A O 1
ATOM 2001 N N . PRO A 1 249 ? -9.297 -45.594 -4.387 1 92.12 249 PRO A N 1
ATOM 2002 C CA . PRO A 1 249 ? -9.328 -46.281 -5.68 1 92.12 249 PRO A CA 1
ATOM 2003 C C . PRO A 1 249 ? -9.125 -45.344 -6.859 1 92.12 249 PRO A C 1
ATOM 2005 O O . PRO A 1 249 ? -9.438 -44.125 -6.766 1 92.12 249 PRO A O 1
ATOM 2008 N N . LYS A 1 250 ? -8.688 -45.844 -7.941 1 88.94 250 LYS A N 1
ATOM 2009 C CA . LYS A 1 250 ? -8.289 -45.062 -9.125 1 88.94 250 LYS A CA 1
ATOM 2010 C C . LYS A 1 250 ? -9.453 -44.25 -9.672 1 88.94 250 LYS A C 1
ATOM 2012 O O . LYS A 1 250 ? -9.258 -43.156 -10.188 1 88.94 250 LYS A O 1
ATOM 2017 N N . GLU A 1 251 ? -10.594 -44.812 -9.5 1 91.25 251 GLU A N 1
ATOM 2018 C CA . GLU A 1 251 ? -11.773 -44.156 -10.047 1 91.25 251 GLU A CA 1
ATOM 2019 C C . GLU A 1 251 ? -12.062 -42.844 -9.328 1 91.25 251 GLU A C 1
ATOM 2021 O O . GLU A 1 251 ? -12.617 -41.906 -9.914 1 91.25 251 GLU A O 1
ATOM 2026 N N . HIS A 1 252 ? -11.641 -42.75 -8.141 1 91.75 252 HIS A N 1
ATOM 2027 C CA . HIS A 1 252 ? -11.945 -41.562 -7.336 1 91.75 252 HIS A CA 1
ATOM 2028 C C . HIS A 1 252 ? -10.695 -40.719 -7.082 1 91.75 252 HIS A C 1
ATOM 2030 O O . HIS A 1 252 ? -10.773 -39.656 -6.477 1 91.75 252 HIS A O 1
ATOM 2036 N N . HIS A 1 253 ? -9.664 -41.188 -7.578 1 92.19 253 HIS A N 1
ATOM 2037 C CA . HIS A 1 253 ? -8.367 -40.625 -7.25 1 92.19 253 HIS A CA 1
ATOM 2038 C C . HIS A 1 253 ? -8.281 -39.156 -7.699 1 92.19 253 HIS A C 1
ATOM 2040 O O . HIS A 1 253 ? -7.867 -38.281 -6.926 1 92.19 253 HIS A O 1
ATOM 2046 N N . TYR A 1 254 ? -8.68 -38.875 -8.836 1 93.88 254 TYR A N 1
ATOM 2047 C CA . TYR A 1 254 ? -8.609 -37.5 -9.352 1 93.88 254 TYR A CA 1
ATOM 2048 C C . TYR A 1 254 ? -9.523 -36.562 -8.562 1 93.88 254 TYR A C 1
ATOM 2050 O O . TYR A 1 254 ? -9.086 -35.531 -8.047 1 93.88 254 TYR A O 1
ATOM 2058 N N . LYS A 1 255 ? -10.727 -36.938 -8.398 1 93.75 255 LYS A N 1
ATOM 2059 C CA . LYS A 1 255 ? -11.75 -36.094 -7.781 1 93.75 255 LYS A CA 1
ATOM 2060 C C . LYS A 1 255 ? -11.453 -35.844 -6.301 1 93.75 255 LYS A C 1
ATOM 2062 O O . LYS A 1 255 ? -11.617 -34.75 -5.797 1 93.75 255 LYS A O 1
ATOM 2067 N N . GLN A 1 256 ? -10.914 -36.812 -5.617 1 93.06 256 GLN A N 1
ATOM 2068 C CA . GLN A 1 256 ? -10.852 -36.75 -4.16 1 93.06 256 GLN A CA 1
ATOM 2069 C C . GLN A 1 256 ? -9.445 -36.406 -3.682 1 93.06 256 GLN A C 1
ATOM 2071 O O . GLN A 1 256 ? -9.281 -35.906 -2.564 1 93.06 256 GLN A O 1
ATOM 2076 N N . ARG A 1 257 ? -8.453 -36.625 -4.535 1 92.44 257 ARG A N 1
ATOM 2077 C CA . ARG A 1 257 ? -7.105 -36.469 -3.998 1 92.44 257 ARG A CA 1
ATOM 2078 C C . ARG A 1 257 ? -6.309 -35.469 -4.805 1 92.44 257 ARG A C 1
ATOM 2080 O O . ARG A 1 257 ? -5.383 -34.844 -4.281 1 92.44 257 ARG A O 1
ATOM 2087 N N . ILE A 1 258 ? -6.641 -35.188 -6.055 1 94.06 258 ILE A N 1
ATOM 2088 C CA . ILE A 1 258 ? -5.719 -34.5 -6.934 1 94.06 258 ILE A CA 1
ATOM 2089 C C . ILE A 1 258 ? -6.344 -33.156 -7.355 1 94.06 258 ILE A C 1
ATOM 2091 O O . ILE A 1 258 ? -5.668 -32.125 -7.363 1 94.06 258 ILE A O 1
ATOM 2095 N N . LYS A 1 259 ? -7.582 -33.094 -7.656 1 95.62 259 LYS A N 1
ATOM 2096 C CA . LYS A 1 259 ? -8.266 -31.953 -8.266 1 95.62 259 LYS A CA 1
ATOM 2097 C C . LYS A 1 259 ? -8.117 -30.703 -7.398 1 95.62 259 LYS A C 1
ATOM 2099 O O . LYS A 1 259 ? -7.777 -29.625 -7.898 1 95.62 259 LYS A O 1
ATOM 2104 N N . ASN A 1 260 ? -8.32 -30.812 -6.086 1 97.12 260 ASN A N 1
ATOM 2105 C CA . ASN A 1 260 ? -8.359 -29.656 -5.191 1 97.12 260 ASN A CA 1
ATOM 2106 C C . ASN A 1 260 ? -6.957 -29.141 -4.895 1 97.12 260 ASN A C 1
ATOM 2108 O O . ASN A 1 260 ? -6.801 -28.016 -4.398 1 97.12 260 ASN A O 1
ATOM 2112 N N . THR A 1 261 ? -5.934 -29.922 -5.172 1 97.06 261 THR A N 1
ATOM 2113 C CA . THR A 1 261 ? -4.582 -29.375 -5.148 1 97.06 261 THR A CA 1
ATOM 2114 C C . THR A 1 261 ? -4.426 -28.266 -6.184 1 97.06 261 THR A C 1
ATOM 2116 O O . THR A 1 261 ? -3.791 -27.25 -5.914 1 97.06 261 THR A O 1
ATOM 2119 N N . GLY A 1 262 ? -5.043 -28.562 -7.312 1 97.31 262 GLY A N 1
ATOM 2120 C CA . GLY A 1 262 ? -5.051 -27.516 -8.328 1 97.31 262 GLY A CA 1
ATOM 2121 C C . GLY A 1 262 ? -5.754 -26.25 -7.883 1 97.31 262 GLY A C 1
ATOM 2122 O O . GLY A 1 262 ? -5.293 -25.141 -8.164 1 97.31 262 GLY A O 1
ATOM 2123 N N . VAL A 1 263 ? -6.812 -26.406 -7.164 1 98.19 263 VAL A N 1
ATOM 2124 C CA . VAL A 1 263 ? -7.566 -25.25 -6.688 1 98.19 263 VAL A CA 1
ATOM 2125 C C . VAL A 1 263 ? -6.734 -24.469 -5.672 1 98.19 263 VAL A C 1
ATOM 2127 O O . VAL A 1 263 ? -6.742 -23.234 -5.672 1 98.19 263 VAL A O 1
ATOM 2130 N N . CYS A 1 264 ? -6.012 -25.188 -4.824 1 98.38 264 CYS A N 1
ATOM 2131 C CA . CYS A 1 264 ? -5.129 -24.531 -3.869 1 98.38 264 CYS A CA 1
ATOM 2132 C C . CYS A 1 264 ? -4.062 -23.703 -4.59 1 98.38 264 CYS A C 1
ATOM 2134 O O . CYS A 1 264 ? -3.779 -22.578 -4.203 1 98.38 264 CYS A O 1
ATOM 2136 N N . CYS A 1 265 ? -3.508 -24.266 -5.648 1 98.12 265 CYS A N 1
ATOM 2137 C CA . CYS A 1 265 ? -2.541 -23.547 -6.465 1 98.12 265 CYS A CA 1
ATOM 2138 C C . CYS A 1 265 ? -3.158 -22.281 -7.051 1 98.12 265 CYS A C 1
ATOM 2140 O O . CYS A 1 265 ? -2.52 -21.219 -7.07 1 98.12 265 CYS A O 1
ATOM 2142 N N . GLN A 1 266 ? -4.375 -22.438 -7.43 1 98.25 266 GLN A N 1
ATOM 2143 C CA . GLN A 1 266 ? -5.082 -21.297 -8.008 1 98.25 266 GLN A CA 1
ATOM 2144 C C . GLN A 1 266 ? -5.301 -20.203 -6.965 1 98.25 266 GLN A C 1
ATOM 2146 O O . GLN A 1 266 ? -5.207 -19.016 -7.281 1 98.25 266 GLN A O 1
ATOM 2151 N N . ILE A 1 267 ? -5.621 -20.578 -5.785 1 98.5 267 ILE A N 1
ATOM 2152 C CA . ILE A 1 267 ? -5.832 -19.609 -4.711 1 98.5 267 ILE A CA 1
ATOM 2153 C C . ILE A 1 267 ? -4.566 -18.797 -4.496 1 98.5 267 ILE A C 1
ATOM 2155 O O . ILE A 1 267 ? -4.617 -17.562 -4.441 1 98.5 267 ILE A O 1
ATOM 2159 N N . ILE A 1 268 ? -3.424 -19.438 -4.434 1 97.69 268 ILE A N 1
ATOM 2160 C CA . ILE A 1 268 ? -2.162 -18.75 -4.191 1 97.69 268 ILE A CA 1
ATOM 2161 C C . ILE A 1 268 ? -1.817 -17.859 -5.387 1 97.69 268 ILE A C 1
ATOM 2163 O O . ILE A 1 268 ? -1.343 -16.734 -5.219 1 97.69 268 ILE A O 1
ATOM 2167 N N . LYS A 1 269 ? -2.076 -18.406 -6.539 1 97.56 269 LYS A N 1
ATOM 2168 C CA . LYS A 1 269 ? -1.849 -17.609 -7.742 1 97.56 269 LYS A CA 1
ATOM 2169 C C . LYS A 1 269 ? -2.652 -16.312 -7.699 1 97.56 269 LYS A C 1
ATOM 2171 O O . LYS A 1 269 ? -2.123 -15.234 -7.984 1 97.56 269 LYS A O 1
ATOM 2176 N N . ASN A 1 270 ? -3.953 -16.422 -7.301 1 97.75 270 ASN A N 1
ATOM 2177 C CA . ASN A 1 270 ? -4.824 -15.25 -7.215 1 97.75 270 ASN A CA 1
ATOM 2178 C C . ASN A 1 270 ? -4.324 -14.25 -6.176 1 97.75 270 ASN A C 1
ATOM 2180 O O . ASN A 1 270 ? -4.367 -13.039 -6.398 1 97.75 270 ASN A O 1
ATOM 2184 N N . VAL A 1 271 ? -3.809 -14.742 -5.125 1 96.88 271 VAL A N 1
ATOM 2185 C CA . VAL A 1 271 ? -3.33 -13.898 -4.031 1 96.88 271 VAL A CA 1
ATOM 2186 C C . VAL A 1 271 ? -2.092 -13.125 -4.477 1 96.88 271 VAL A C 1
ATOM 2188 O O . VAL A 1 271 ? -2.027 -11.906 -4.324 1 96.88 271 VAL A O 1
ATOM 2191 N N . LEU A 1 272 ? -1.168 -13.797 -5.047 1 95.62 272 LEU A N 1
ATOM 2192 C CA . LEU A 1 272 ? 0.104 -13.188 -5.418 1 95.62 272 LEU A CA 1
ATOM 2193 C C . LEU A 1 272 ? -0.065 -12.266 -6.625 1 95.62 272 LEU A C 1
ATOM 2195 O O . LEU A 1 272 ? 0.566 -11.211 -6.699 1 95.62 272 LEU A O 1
ATOM 2199 N N . ALA A 1 273 ? -0.92 -12.641 -7.504 1 95.56 273 ALA A N 1
ATOM 2200 C CA . ALA A 1 273 ? -1.156 -11.828 -8.695 1 95.56 273 ALA A CA 1
ATOM 2201 C C . ALA A 1 273 ? -1.924 -10.555 -8.352 1 95.56 273 ALA A C 1
ATOM 2203 O O . ALA A 1 273 ? -1.864 -9.57 -9.094 1 95.56 273 ALA A O 1
ATOM 2204 N N . GLY A 1 274 ? -2.691 -10.609 -7.301 1 94.75 274 GLY A N 1
ATOM 2205 C CA . GLY A 1 274 ? -3.498 -9.461 -6.918 1 94.75 274 GLY A CA 1
ATOM 2206 C C . GLY A 1 274 ? -2.672 -8.289 -6.406 1 94.75 274 GLY A C 1
ATOM 2207 O O . GLY A 1 274 ? -3.115 -7.145 -6.449 1 94.75 274 GLY A O 1
ATOM 2208 N N . ASN A 1 275 ? -1.523 -8.469 -5.867 1 93.06 275 ASN A N 1
ATOM 2209 C CA . ASN A 1 275 ? -0.583 -7.453 -5.41 1 93.06 275 ASN A CA 1
ATOM 2210 C C . ASN A 1 275 ? -1.219 -6.523 -4.375 1 93.06 275 ASN A C 1
ATOM 2212 O O . ASN A 1 275 ? -1.107 -5.301 -4.48 1 93.06 275 ASN A O 1
ATOM 2216 N N . TYR A 1 276 ? -1.92 -7.047 -3.459 1 94.88 276 TYR A N 1
ATOM 2217 C CA . TYR A 1 276 ? -2.6 -6.238 -2.451 1 94.88 276 TYR A CA 1
ATOM 2218 C C . TYR A 1 276 ? -2.16 -6.637 -1.047 1 94.88 276 TYR A C 1
ATOM 2220 O O . TYR A 1 276 ? -2.682 -6.121 -0.056 1 94.88 276 TYR A O 1
ATOM 2228 N N . LEU A 1 277 ? -1.227 -7.574 -0.944 1 94.62 277 LEU A N 1
ATOM 2229 C CA . LEU A 1 277 ? -0.737 -7.992 0.365 1 94.62 277 LEU A CA 1
ATOM 2230 C C . LEU A 1 277 ? 0.634 -7.391 0.65 1 94.62 277 LEU A C 1
ATOM 2232 O O . LEU A 1 277 ? 1.509 -7.383 -0.219 1 94.62 277 LEU A O 1
ATOM 2236 N N . PRO A 1 278 ? 0.803 -6.91 1.83 1 93.31 278 PRO A N 1
ATOM 2237 C CA . PRO A 1 278 ? 2.076 -6.285 2.197 1 93.31 278 PRO A CA 1
ATOM 2238 C C . PRO A 1 278 ? 3.102 -7.297 2.709 1 93.31 278 PRO A C 1
ATOM 2240 O O . PRO A 1 278 ? 3.221 -7.5 3.92 1 93.31 278 PRO A O 1
ATOM 2243 N N . PHE A 1 279 ? 3.949 -7.805 1.949 1 92 279 PHE A N 1
ATOM 2244 C CA . PHE A 1 279 ? 4.93 -8.828 2.293 1 92 279 PHE A CA 1
ATOM 2245 C C . PHE A 1 279 ? 5.988 -8.266 3.238 1 92 279 PHE A C 1
ATOM 2247 O O . PHE A 1 279 ? 6.441 -8.961 4.148 1 92 279 PHE A O 1
ATOM 2254 N N . GLY A 1 280 ? 6.379 -6.988 2.953 1 90.94 280 GLY A N 1
ATOM 2255 C CA . GLY A 1 280 ? 7.324 -6.348 3.855 1 90.94 280 GLY A CA 1
ATOM 2256 C C . GLY A 1 280 ? 6.82 -6.266 5.285 1 90.94 280 GLY A C 1
ATOM 2257 O O . GLY A 1 280 ? 7.586 -6.473 6.23 1 90.94 280 GLY A O 1
ATOM 2258 N N . VAL A 1 281 ? 5.562 -6.074 5.391 1 91.12 281 VAL A N 1
ATOM 2259 C CA . VAL A 1 281 ? 4.938 -5.945 6.703 1 91.12 281 VAL A CA 1
ATOM 2260 C C . VAL A 1 281 ? 4.875 -7.312 7.383 1 91.12 281 VAL A C 1
ATOM 2262 O O . VAL A 1 281 ? 5.105 -7.422 8.586 1 91.12 281 VAL A O 1
ATOM 2265 N N . PHE A 1 282 ? 4.559 -8.305 6.625 1 93.94 282 PHE A N 1
ATOM 2266 C CA . PHE A 1 282 ? 4.57 -9.648 7.195 1 93.94 282 PHE A CA 1
ATOM 2267 C C . PHE A 1 282 ? 5.934 -9.969 7.793 1 93.94 282 PHE A C 1
ATOM 2269 O O . PHE A 1 282 ? 6.02 -10.539 8.883 1 93.94 282 PHE A O 1
ATOM 2276 N N . TYR A 1 283 ? 6.945 -9.555 7.16 1 93.38 283 TYR A N 1
ATOM 2277 C CA . TYR A 1 283 ? 8.32 -9.828 7.57 1 93.38 283 TYR A CA 1
ATOM 2278 C C . TYR A 1 283 ? 8.664 -9.078 8.852 1 93.38 283 TYR A C 1
ATOM 2280 O O . TYR A 1 283 ? 9.102 -9.688 9.836 1 93.38 283 TYR A O 1
ATOM 2288 N N . ILE A 1 284 ? 8.375 -7.781 8.852 1 93 284 ILE A N 1
ATOM 2289 C CA . ILE A 1 284 ? 8.82 -6.953 9.969 1 93 284 ILE A CA 1
ATOM 2290 C C . ILE A 1 284 ? 8.047 -7.324 11.234 1 93 284 ILE A C 1
ATOM 2292 O O . ILE A 1 284 ? 8.578 -7.219 12.344 1 93 284 ILE A O 1
ATOM 2296 N N . TYR A 1 285 ? 6.84 -7.828 11.156 1 94.75 285 TYR A N 1
ATOM 2297 C CA . TYR A 1 285 ? 6.027 -8.141 12.328 1 94.75 285 TYR A CA 1
ATOM 2298 C C . TYR A 1 285 ? 6.039 -9.633 12.617 1 94.75 285 TYR A C 1
ATOM 2300 O O . TYR A 1 285 ? 5.387 -10.094 13.555 1 94.75 285 TYR A O 1
ATOM 2308 N N . GLY A 1 286 ? 6.703 -10.383 11.828 1 94.75 286 GLY A N 1
ATOM 2309 C CA . GLY A 1 286 ? 6.875 -11.805 12.078 1 94.75 286 GLY A CA 1
ATOM 2310 C C . GLY A 1 286 ? 5.617 -12.609 11.805 1 94.75 286 GLY A C 1
ATOM 2311 O O . GLY A 1 286 ? 5.34 -13.586 12.5 1 94.75 286 GLY A O 1
ATOM 2312 N N . ASP A 1 287 ? 4.762 -12.148 10.93 1 95.06 287 ASP A N 1
ATOM 2313 C CA . ASP A 1 287 ? 3.566 -12.875 10.516 1 95.06 287 ASP A CA 1
ATOM 2314 C C . ASP A 1 287 ? 3.908 -13.938 9.477 1 95.06 287 ASP A C 1
ATOM 2316 O O . ASP A 1 287 ? 4.309 -13.617 8.359 1 95.06 287 ASP A O 1
ATOM 2320 N N . THR A 1 288 ? 3.701 -15.219 9.727 1 95.88 288 THR A N 1
ATOM 2321 C CA . THR A 1 288 ? 4.164 -16.312 8.875 1 95.88 288 THR A CA 1
ATOM 2322 C C . THR A 1 288 ? 3.016 -16.875 8.047 1 95.88 288 THR A C 1
ATOM 2324 O O . THR A 1 288 ? 3.131 -17.953 7.477 1 95.88 288 THR A O 1
ATOM 2327 N N . CYS A 1 289 ? 1.914 -16.203 7.965 1 96.19 289 CYS A N 1
ATOM 2328 C CA . CYS A 1 289 ? 0.732 -16.734 7.293 1 96.19 289 CYS A CA 1
ATOM 2329 C C . CYS A 1 289 ? 1.034 -17.062 5.836 1 96.19 289 CYS A C 1
ATOM 2331 O O . CYS A 1 289 ? 0.627 -18.109 5.336 1 96.19 289 CYS A O 1
ATOM 2333 N N . MET A 1 290 ? 1.757 -16.219 5.141 1 95.31 290 MET A N 1
ATOM 2334 C CA . MET A 1 290 ? 2.094 -16.469 3.74 1 95.31 290 MET A CA 1
ATOM 2335 C C . MET A 1 290 ? 3.072 -17.641 3.613 1 95.31 290 MET A C 1
ATOM 2337 O O . MET A 1 290 ? 2.879 -18.531 2.783 1 95.31 290 MET A O 1
ATOM 2341 N N . THR A 1 291 ? 4.094 -17.656 4.457 1 95.5 291 THR A N 1
ATOM 2342 C CA . THR A 1 291 ? 5.082 -18.719 4.441 1 95.5 291 THR A CA 1
ATOM 2343 C C . THR A 1 291 ? 4.43 -20.062 4.734 1 95.5 291 THR A C 1
ATOM 2345 O O . THR A 1 291 ? 4.711 -21.062 4.066 1 95.5 291 THR A O 1
ATOM 2348 N N . ASP A 1 292 ? 3.541 -20.047 5.695 1 97.19 292 ASP A N 1
ATOM 2349 C CA . ASP A 1 292 ? 2.838 -21.281 6.059 1 97.19 292 ASP A CA 1
ATOM 2350 C C . ASP A 1 292 ? 1.982 -21.781 4.898 1 97.19 292 ASP A C 1
ATOM 2352 O O . ASP A 1 292 ? 1.94 -22.984 4.629 1 97.19 292 ASP A O 1
ATOM 2356 N N . THR A 1 293 ? 1.312 -20.891 4.273 1 97.69 293 THR A N 1
ATOM 2357 C CA . THR A 1 293 ? 0.44 -21.25 3.162 1 97.69 293 THR A CA 1
ATOM 2358 C C . THR A 1 293 ? 1.253 -21.797 1.991 1 97.69 293 THR A C 1
ATOM 2360 O O . THR A 1 293 ? 0.875 -22.797 1.38 1 97.69 293 THR A O 1
ATOM 2363 N N . LEU A 1 294 ? 2.369 -21.141 1.708 1 97.25 294 LEU A N 1
ATOM 2364 C CA . LEU A 1 294 ? 3.238 -21.609 0.634 1 97.25 294 LEU A CA 1
ATOM 2365 C C . LEU A 1 294 ? 3.838 -22.969 0.972 1 97.25 294 LEU A C 1
ATOM 2367 O O . LEU A 1 294 ? 3.924 -23.844 0.109 1 97.25 294 LEU A O 1
ATOM 2371 N N . ASP A 1 295 ? 4.191 -23.172 2.203 1 97.5 295 ASP A N 1
ATOM 2372 C CA . ASP A 1 295 ? 4.75 -24.453 2.637 1 97.5 295 ASP A CA 1
ATOM 2373 C C . ASP A 1 295 ? 3.773 -25.594 2.373 1 97.5 295 ASP A C 1
ATOM 2375 O O . ASP A 1 295 ? 4.145 -26.609 1.78 1 97.5 295 ASP A O 1
ATOM 2379 N N . ILE A 1 296 ? 2.582 -25.359 2.781 1 98.06 296 ILE A N 1
ATOM 2380 C CA . ILE A 1 296 ? 1.59 -26.422 2.637 1 98.06 296 ILE A CA 1
ATOM 2381 C C . ILE A 1 296 ? 1.282 -26.641 1.158 1 98.06 296 ILE A C 1
ATOM 2383 O O . ILE A 1 296 ? 1.07 -27.781 0.724 1 98.06 296 ILE A O 1
ATOM 2387 N N . THR A 1 297 ? 1.224 -25.594 0.375 1 97.75 297 THR A N 1
ATOM 2388 C CA . THR A 1 297 ? 0.926 -25.719 -1.049 1 97.75 297 THR A CA 1
ATOM 2389 C C . THR A 1 297 ? 2.045 -26.453 -1.774 1 97.75 297 THR A C 1
ATOM 2391 O O . THR A 1 297 ? 1.782 -27.297 -2.646 1 97.75 297 THR A O 1
ATOM 2394 N N . PHE A 1 298 ? 3.266 -26.25 -1.382 1 97.38 298 PHE A N 1
ATOM 2395 C CA . PHE A 1 298 ? 4.383 -26.938 -2.018 1 97.38 298 PHE A CA 1
ATOM 2396 C C . PHE A 1 298 ? 4.43 -28.406 -1.588 1 97.38 298 PHE A C 1
ATOM 2398 O O . PHE A 1 298 ? 4.828 -29.266 -2.367 1 97.38 298 PHE A O 1
ATOM 2405 N N . LYS A 1 299 ? 4.016 -28.641 -0.343 1 97.75 299 LYS A N 1
ATOM 2406 C CA . LYS A 1 299 ? 3.896 -30.047 0.064 1 97.75 299 LYS A CA 1
ATOM 2407 C C . LYS A 1 299 ? 2.865 -30.781 -0.789 1 97.75 299 LYS A C 1
ATOM 2409 O O . LYS A 1 299 ? 3.096 -31.906 -1.208 1 97.75 299 LYS A O 1
ATOM 2414 N N . LEU A 1 300 ? 1.778 -30.109 -1.035 1 97.38 300 LEU A N 1
ATOM 2415 C CA . LEU A 1 300 ? 0.748 -30.672 -1.9 1 97.38 300 LEU A CA 1
ATOM 2416 C C . LEU A 1 300 ? 1.268 -30.844 -3.322 1 97.38 300 LEU A C 1
ATOM 2418 O O . LEU A 1 300 ? 1.046 -31.875 -3.947 1 97.38 300 LEU A O 1
ATOM 2422 N N . PHE A 1 301 ? 1.964 -29.891 -3.82 1 97.12 301 PHE A N 1
ATOM 2423 C CA . PHE A 1 301 ? 2.555 -29.922 -5.152 1 97.12 301 PHE A CA 1
ATOM 2424 C C . PHE A 1 301 ? 3.541 -31.078 -5.277 1 97.12 301 PHE A C 1
ATOM 2426 O O . PHE A 1 301 ? 3.551 -31.797 -6.285 1 97.12 301 PHE A O 1
ATOM 2433 N N . TYR A 1 302 ? 4.309 -31.203 -4.262 1 96.56 302 TYR A N 1
ATOM 2434 C CA . TYR A 1 302 ? 5.301 -32.281 -4.262 1 96.56 302 TYR A CA 1
ATOM 2435 C C . TYR A 1 302 ? 4.633 -33.625 -4.375 1 96.56 302 TYR A C 1
ATOM 2437 O O . TYR A 1 302 ? 5.07 -34.5 -5.156 1 96.56 302 TYR A O 1
ATOM 2445 N N . LYS A 1 303 ? 3.613 -33.812 -3.602 1 94.56 303 LYS A N 1
ATOM 2446 C CA . LYS A 1 303 ? 2.873 -35.062 -3.648 1 94.56 303 LYS A CA 1
ATOM 2447 C C . LYS A 1 303 ? 2.258 -35.281 -5.027 1 94.56 303 LYS A C 1
ATOM 2449 O O . LYS A 1 303 ? 2.193 -36.406 -5.508 1 94.56 303 LYS A O 1
ATOM 2454 N N . LEU A 1 304 ? 1.86 -34.281 -5.695 1 94.44 304 LEU A N 1
ATOM 2455 C CA . LEU A 1 304 ? 1.237 -34.344 -7.016 1 94.44 304 LEU A CA 1
ATOM 2456 C C . LEU A 1 304 ? 2.223 -34.844 -8.062 1 94.44 304 LEU A C 1
ATOM 2458 O O . LEU A 1 304 ? 1.818 -35.406 -9.078 1 94.44 304 LEU A O 1
ATOM 2462 N N . GLN A 1 305 ? 3.482 -34.719 -7.875 1 90.81 305 GLN A N 1
ATOM 2463 C CA . GLN A 1 305 ? 4.508 -35.094 -8.844 1 90.81 305 GLN A CA 1
ATOM 2464 C C . GLN A 1 305 ? 4.578 -36.594 -9.023 1 90.81 305 GLN A C 1
ATOM 2466 O O . GLN A 1 305 ? 5.129 -37.094 -10.008 1 90.81 305 GLN A O 1
ATOM 2471 N N . GLU A 1 306 ? 4.043 -37.219 -8.023 1 86.62 306 GLU A N 1
ATOM 2472 C CA . GLU A 1 306 ? 3.994 -38.656 -8.125 1 86.62 306 GLU A CA 1
ATOM 2473 C C . GLU A 1 306 ? 3.021 -39.094 -9.219 1 86.62 306 GLU A C 1
ATOM 2475 O O . GLU A 1 306 ? 3.084 -40.25 -9.688 1 86.62 306 GLU A O 1
ATOM 2480 N N . GLU A 1 307 ? 2.234 -38.156 -9.633 1 86.12 307 GLU A N 1
ATOM 2481 C CA . GLU A 1 307 ? 1.215 -38.406 -10.648 1 86.12 307 GLU A CA 1
ATOM 2482 C C . GLU A 1 307 ? 1.545 -37.719 -11.961 1 86.12 307 GLU A C 1
ATOM 2484 O O . GLU A 1 307 ? 2.318 -36.75 -11.977 1 86.12 307 GLU A O 1
ATOM 2489 N N . ASN A 1 308 ? 1.063 -38.281 -13.039 1 87.31 308 ASN A N 1
ATOM 2490 C CA . ASN A 1 308 ? 1.107 -37.562 -14.297 1 87.31 308 ASN A CA 1
ATOM 2491 C C . ASN A 1 308 ? -0.045 -36.562 -14.406 1 87.31 308 ASN A C 1
ATOM 2493 O O . ASN A 1 308 ? -1.037 -36.812 -15.086 1 87.31 308 ASN A O 1
ATOM 2497 N N . PHE A 1 309 ? 0.15 -35.469 -13.836 1 90.75 309 PHE A N 1
ATOM 2498 C CA . PHE A 1 309 ? -0.945 -34.531 -13.75 1 90.75 309 PHE A CA 1
ATOM 2499 C C . PHE A 1 309 ? -1.131 -33.781 -15.07 1 90.75 309 PHE A C 1
ATOM 2501 O O . PHE A 1 309 ? -2.143 -33.125 -15.273 1 90.75 309 PHE A O 1
ATOM 2508 N N . LEU A 1 310 ? -0.248 -33.969 -16.078 1 91.31 310 LEU A N 1
ATOM 2509 C CA . LEU A 1 310 ? -0.344 -33.312 -17.391 1 91.31 310 LEU A CA 1
ATOM 2510 C C . LEU A 1 310 ? -1.552 -33.812 -18.156 1 91.31 310 LEU A C 1
ATOM 2512 O O . LEU A 1 310 ? -1.998 -33.188 -19.109 1 91.31 310 LEU A O 1
ATOM 2516 N N . VAL A 1 311 ? -2.021 -34.938 -17.734 1 91.44 311 VAL A N 1
ATOM 2517 C CA . VAL A 1 311 ? -3.168 -35.531 -18.406 1 91.44 311 VAL A CA 1
ATOM 2518 C C . VAL A 1 311 ? -4.422 -34.688 -18.125 1 91.44 311 VAL A C 1
ATOM 2520 O O . VAL A 1 311 ? -5.391 -34.75 -18.891 1 91.44 311 VAL A O 1
ATOM 2523 N N . TYR A 1 312 ? -4.359 -34 -17.047 1 93.06 312 TYR A N 1
ATOM 2524 C CA . TYR A 1 312 ? -5.488 -33.188 -16.641 1 93.06 312 TYR A CA 1
ATOM 2525 C C . TYR A 1 312 ? -5.23 -31.719 -17 1 93.06 312 TYR A C 1
ATOM 2527 O O . TYR A 1 312 ? -4.555 -31 -16.25 1 93.06 312 TYR A O 1
ATOM 2535 N N . PRO A 1 313 ? -5.801 -31.188 -17.984 1 92.94 313 PRO A N 1
ATOM 2536 C CA . PRO A 1 313 ? -5.469 -29.844 -18.5 1 92.94 313 PRO A CA 1
ATOM 2537 C C . PRO A 1 313 ? -5.715 -28.75 -17.469 1 92.94 313 PRO A C 1
ATOM 2539 O O . PRO A 1 313 ? -4.887 -27.844 -17.328 1 92.94 313 PRO A O 1
ATOM 2542 N N . LYS A 1 314 ? -6.895 -28.812 -16.812 1 94.38 314 LYS A N 1
ATOM 2543 C CA . LYS A 1 314 ? -7.219 -27.781 -15.836 1 94.38 314 LYS A CA 1
ATOM 2544 C C . LYS A 1 314 ? -6.211 -27.781 -14.688 1 94.38 314 LYS A C 1
ATOM 2546 O O . LYS A 1 314 ? -5.801 -26.719 -14.211 1 94.38 314 LYS A O 1
ATOM 2551 N N . LEU A 1 315 ? -5.879 -28.922 -14.258 1 95.38 315 LEU A N 1
ATOM 2552 C CA . LEU A 1 315 ? -4.887 -29.062 -13.203 1 95.38 315 LEU A CA 1
ATOM 2553 C C . LEU A 1 315 ? -3.523 -28.562 -13.656 1 95.38 315 LEU A C 1
ATOM 2555 O O . LEU A 1 315 ? -2.836 -27.859 -12.906 1 95.38 315 LEU A O 1
ATOM 2559 N N . THR A 1 316 ? -3.148 -28.891 -14.883 1 95.31 316 THR A N 1
ATOM 2560 C CA . THR A 1 316 ? -1.876 -28.469 -15.453 1 95.31 316 THR A CA 1
ATOM 2561 C C . THR A 1 316 ? -1.784 -26.953 -15.492 1 95.31 316 THR A C 1
ATOM 2563 O O . THR A 1 316 ? -0.776 -26.359 -15.086 1 95.31 316 THR A O 1
ATOM 2566 N N . GLN A 1 317 ? -2.84 -26.391 -15.883 1 95.5 317 GLN A N 1
ATOM 2567 C CA . GLN A 1 317 ? -2.871 -24.938 -15.977 1 95.5 317 GLN A CA 1
ATOM 2568 C C . GLN A 1 317 ? -2.752 -24.297 -14.594 1 95.5 317 GLN A C 1
ATOM 2570 O O . GLN A 1 317 ? -2.045 -23.297 -14.43 1 95.5 317 GLN A O 1
ATOM 2575 N N . ALA A 1 318 ? -3.438 -24.828 -13.672 1 96.88 318 ALA A N 1
ATOM 2576 C CA . ALA A 1 318 ? -3.404 -24.297 -12.312 1 96.88 318 ALA A CA 1
ATOM 2577 C C . ALA A 1 318 ? -2.01 -24.438 -11.703 1 96.88 318 ALA A C 1
ATOM 2579 O O . ALA A 1 318 ? -1.496 -23.5 -11.102 1 96.88 318 ALA A O 1
ATOM 2580 N N . VAL A 1 319 ? -1.412 -25.547 -11.938 1 96.94 319 VAL A N 1
ATOM 2581 C CA . VAL A 1 319 ? -0.104 -25.844 -11.359 1 96.94 319 VAL A CA 1
ATOM 2582 C C . VAL A 1 319 ? 0.951 -24.938 -11.992 1 96.94 319 VAL A C 1
ATOM 2584 O O . VAL A 1 319 ? 1.732 -24.297 -11.281 1 96.94 319 VAL A O 1
ATOM 2587 N N . TYR A 1 320 ? 0.979 -24.812 -13.289 1 96.81 320 TYR A N 1
ATOM 2588 C CA . TYR A 1 320 ? 1.989 -24 -13.953 1 96.81 320 TYR A CA 1
ATOM 2589 C C . TYR A 1 320 ? 1.732 -22.516 -13.719 1 96.81 320 TYR A C 1
ATOM 2591 O O . TYR A 1 320 ? 2.672 -21.719 -13.641 1 96.81 320 TYR A O 1
ATOM 2599 N N . GLY A 1 321 ? 0.452 -22.203 -13.594 1 96.5 321 GLY A N 1
ATOM 2600 C CA . GLY A 1 321 ? 0.152 -20.828 -13.188 1 96.5 321 GLY A CA 1
ATOM 2601 C C . GLY A 1 321 ? 0.695 -20.484 -11.812 1 96.5 321 GLY A C 1
ATOM 2602 O O . GLY A 1 321 ? 1.246 -19.391 -11.617 1 96.5 321 GLY A O 1
ATOM 2603 N N . PHE A 1 322 ? 0.537 -21.359 -10.93 1 97.25 322 PHE A N 1
ATOM 2604 C CA . PHE A 1 322 ? 1.055 -21.234 -9.57 1 97.25 322 PHE A CA 1
ATOM 2605 C C . PHE A 1 322 ? 2.574 -21.109 -9.578 1 97.25 322 PHE A C 1
ATOM 2607 O O . PHE A 1 322 ? 3.137 -20.203 -8.969 1 97.25 322 PHE A O 1
ATOM 2614 N N . LEU A 1 323 ? 3.217 -21.969 -10.297 1 96.88 323 LEU A N 1
ATOM 2615 C CA . LEU A 1 323 ? 4.676 -21.969 -10.352 1 96.88 323 LEU A CA 1
ATOM 2616 C C . LEU A 1 323 ? 5.191 -20.688 -11.008 1 96.88 323 LEU A C 1
ATOM 2618 O O . LEU A 1 323 ? 6.215 -20.141 -10.594 1 96.88 323 LEU A O 1
ATOM 2622 N N . ASP A 1 324 ? 4.508 -20.234 -11.961 1 96.56 324 ASP A N 1
ATOM 2623 C CA . ASP A 1 324 ? 4.902 -19.031 -12.672 1 96.56 324 ASP A CA 1
ATOM 2624 C C . ASP A 1 324 ? 4.895 -17.812 -11.75 1 96.56 324 ASP A C 1
ATOM 2626 O O . ASP A 1 324 ? 5.848 -17.031 -11.734 1 96.56 324 ASP A O 1
ATOM 2630 N N . ILE A 1 325 ? 3.885 -17.734 -10.984 1 96.25 325 ILE A N 1
ATOM 2631 C CA . ILE A 1 325 ? 3.721 -16.547 -10.156 1 96.25 325 ILE A CA 1
ATOM 2632 C C . ILE A 1 325 ? 4.645 -16.625 -8.945 1 96.25 325 ILE A C 1
ATOM 2634 O O . ILE A 1 325 ? 5.152 -15.602 -8.477 1 96.25 325 ILE A O 1
ATOM 2638 N N . VAL A 1 326 ? 4.871 -17.766 -8.383 1 95 326 VAL A N 1
ATOM 2639 C CA . VAL A 1 326 ? 5.66 -17.906 -7.164 1 95 326 VAL A CA 1
ATOM 2640 C C . VAL A 1 326 ? 7.137 -17.672 -7.469 1 95 326 VAL A C 1
ATOM 2642 O O . VAL A 1 326 ? 7.91 -17.312 -6.582 1 95 326 VAL A O 1
ATOM 2645 N N . THR A 1 327 ? 7.566 -17.859 -8.688 1 93.31 327 THR A N 1
ATOM 2646 C CA . THR A 1 327 ? 8.969 -17.688 -9.039 1 93.31 327 THR A CA 1
ATOM 2647 C C . THR A 1 327 ? 9.25 -16.25 -9.477 1 93.31 327 THR A C 1
ATOM 2649 O O . THR A 1 327 ? 10.391 -15.898 -9.758 1 93.31 327 THR A O 1
ATOM 2652 N N . LYS A 1 328 ? 8.25 -15.492 -9.406 1 88.88 328 LYS A N 1
ATOM 2653 C CA . LYS A 1 328 ? 8.438 -14.078 -9.727 1 88.88 328 LYS A CA 1
ATOM 2654 C C . LYS A 1 328 ? 8.992 -13.312 -8.531 1 88.88 328 LYS A C 1
ATOM 2656 O O . LYS A 1 328 ? 9.219 -13.891 -7.469 1 88.88 328 LYS A O 1
ATOM 2661 N N . ASP A 1 329 ? 9.266 -12.047 -8.57 1 75.94 329 ASP A N 1
ATOM 2662 C CA . ASP A 1 329 ? 10.055 -11.211 -7.672 1 75.94 329 ASP A CA 1
ATOM 2663 C C . ASP A 1 329 ? 9.422 -11.164 -6.277 1 75.94 329 ASP A C 1
ATOM 2665 O O . ASP A 1 329 ? 10.133 -11.133 -5.273 1 75.94 329 ASP A O 1
ATOM 2669 N N . CYS A 1 330 ? 8.25 -11.359 -6.121 1 69.5 330 CYS A N 1
ATOM 2670 C CA . CYS A 1 330 ? 7.609 -11.141 -4.828 1 69.5 330 CYS A CA 1
ATOM 2671 C C . CYS A 1 330 ? 7.906 -12.297 -3.873 1 69.5 330 CYS A C 1
ATOM 2673 O O . CYS A 1 330 ? 7.852 -12.125 -2.654 1 69.5 330 CYS A O 1
ATOM 2675 N N . THR A 1 331 ? 8.273 -13.398 -4.359 1 81 331 THR A N 1
ATOM 2676 C CA . THR A 1 331 ? 8.422 -14.562 -3.496 1 81 331 THR A CA 1
ATOM 2677 C C . THR A 1 331 ? 9.82 -15.156 -3.631 1 81 331 THR A C 1
ATOM 2679 O O . THR A 1 331 ? 10.039 -16.312 -3.281 1 81 331 THR A O 1
ATOM 2682 N N . THR A 1 332 ? 10.727 -14.383 -4.02 1 86 332 THR A N 1
ATOM 2683 C CA . THR A 1 332 ? 12.086 -14.867 -4.234 1 86 332 THR A CA 1
ATOM 2684 C C . THR A 1 332 ? 12.742 -15.242 -2.906 1 86 332 THR A C 1
ATOM 2686 O O . THR A 1 332 ? 13.492 -16.219 -2.832 1 86 332 THR A O 1
ATOM 2689 N N . ALA A 1 333 ? 12.391 -14.539 -1.912 1 89.5 333 ALA A N 1
ATOM 2690 C CA . ALA A 1 333 ? 12.938 -14.844 -0.592 1 89.5 333 ALA A CA 1
ATOM 2691 C C . ALA A 1 333 ? 12.508 -16.234 -0.132 1 89.5 333 ALA A C 1
ATOM 2693 O O . ALA A 1 333 ? 13.328 -17 0.378 1 89.5 333 ALA A O 1
ATOM 2694 N N . TYR A 1 334 ? 11.281 -16.578 -0.411 1 93.62 334 TYR A N 1
ATOM 2695 C CA . TYR A 1 334 ? 10.766 -17.875 -0.004 1 93.62 334 TYR A CA 1
ATOM 2696 C C . TYR A 1 334 ? 11.414 -19 -0.81 1 93.62 334 TYR A C 1
ATOM 2698 O O . TYR A 1 334 ? 11.875 -20 -0.245 1 93.62 334 TYR A O 1
ATOM 2706 N N . ILE A 1 335 ? 11.484 -18.844 -2.078 1 93.69 335 ILE A N 1
ATOM 2707 C CA . ILE A 1 335 ? 12.008 -19.875 -2.979 1 93.69 335 ILE A CA 1
ATOM 2708 C C . ILE A 1 335 ? 13.484 -20.125 -2.674 1 93.69 335 ILE A C 1
ATOM 2710 O O . ILE A 1 335 ? 13.945 -21.266 -2.725 1 93.69 335 ILE A O 1
ATOM 2714 N N . SER A 1 336 ? 14.195 -19.047 -2.355 1 92.56 336 SER A N 1
ATOM 2715 C CA . SER A 1 336 ? 15.625 -19.156 -2.09 1 92.56 336 SER A CA 1
ATOM 2716 C C . SER A 1 336 ? 15.891 -19.922 -0.795 1 92.56 336 SER A C 1
ATOM 2718 O O . SER A 1 336 ? 16.969 -20.469 -0.598 1 92.56 336 SER A O 1
ATOM 2720 N N . LYS A 1 337 ? 14.898 -20 0.067 1 93 337 LYS A N 1
ATOM 2721 C CA . LYS A 1 337 ? 15.062 -20.641 1.371 1 93 337 LYS A CA 1
ATOM 2722 C C . LYS A 1 337 ? 14.367 -22 1.418 1 93 337 LYS A C 1
ATOM 2724 O O . LYS A 1 337 ? 14.477 -22.719 2.408 1 93 337 LYS A O 1
ATOM 2729 N N . MET A 1 338 ? 13.641 -22.281 0.427 1 93.75 338 MET A N 1
ATOM 2730 C CA . MET A 1 338 ? 12.828 -23.484 0.434 1 93.75 338 MET A CA 1
ATOM 2731 C C . MET A 1 338 ? 13.711 -24.734 0.505 1 93.75 338 MET A C 1
ATOM 2733 O O . MET A 1 338 ? 14.883 -24.703 0.113 1 93.75 338 MET A O 1
ATOM 2737 N N . GLU A 1 339 ? 13.148 -25.828 1.012 1 94 339 GLU A N 1
ATOM 2738 C CA . GLU A 1 339 ? 13.867 -27.094 1.082 1 94 339 GLU A CA 1
ATOM 2739 C C . GLU A 1 339 ? 14.297 -27.562 -0.305 1 94 339 GLU A C 1
ATOM 2741 O O . GLU A 1 339 ? 13.562 -27.391 -1.28 1 94 339 GLU A O 1
ATOM 2746 N N . GLU A 1 340 ? 15.383 -28.25 -0.369 1 93.69 340 GLU A N 1
ATOM 2747 C CA . GLU A 1 340 ? 16.016 -28.641 -1.626 1 93.69 340 GLU A CA 1
ATOM 2748 C C . GLU A 1 340 ? 15.094 -29.547 -2.441 1 93.69 340 GLU A C 1
ATOM 2750 O O . GLU A 1 340 ? 15.031 -29.438 -3.668 1 93.69 340 GLU A O 1
ATOM 2755 N N . ILE A 1 341 ? 14.422 -30.375 -1.761 1 93.88 341 ILE A N 1
ATOM 2756 C CA . ILE A 1 341 ? 13.602 -31.359 -2.453 1 93.88 341 ILE A CA 1
ATOM 2757 C C . ILE A 1 341 ? 12.484 -30.656 -3.221 1 93.88 341 ILE A C 1
ATOM 2759 O O . ILE A 1 341 ? 12.141 -31.062 -4.332 1 93.88 341 ILE A O 1
ATOM 2763 N N . TYR A 1 342 ? 11.922 -29.656 -2.637 1 95 342 TYR A N 1
ATOM 2764 C CA . TYR A 1 342 ? 10.844 -28.922 -3.289 1 95 342 TYR A CA 1
ATOM 2765 C C . TYR A 1 342 ? 11.383 -28.078 -4.441 1 95 342 TYR A C 1
ATOM 2767 O O . TYR A 1 342 ? 10.727 -27.938 -5.477 1 95 342 TYR A O 1
ATOM 2775 N N . PHE A 1 343 ? 12.594 -27.547 -4.254 1 94.56 343 PHE A N 1
ATOM 2776 C CA . PHE A 1 343 ? 13.227 -26.766 -5.309 1 94.56 343 PHE A CA 1
ATOM 2777 C C . PHE A 1 343 ? 13.477 -27.625 -6.547 1 94.56 343 PHE A C 1
ATOM 2779 O O . PHE A 1 343 ? 13.188 -27.203 -7.668 1 94.56 343 PHE A O 1
ATOM 2786 N N . ILE A 1 344 ? 13.945 -28.766 -6.34 1 93.94 344 ILE A N 1
ATOM 2787 C CA . ILE A 1 344 ? 14.227 -29.688 -7.438 1 93.94 344 ILE A CA 1
ATOM 2788 C C . ILE A 1 344 ? 12.922 -30.156 -8.07 1 93.94 344 ILE A C 1
ATOM 2790 O O . ILE A 1 344 ? 12.844 -30.344 -9.289 1 93.94 344 ILE A O 1
ATOM 2794 N N . ALA A 1 345 ? 11.914 -30.281 -7.199 1 94.81 345 ALA A N 1
ATOM 2795 C CA . ALA A 1 345 ? 10.602 -30.672 -7.711 1 94.81 345 ALA A CA 1
ATOM 2796 C C . ALA A 1 345 ? 10.086 -29.641 -8.719 1 94.81 345 ALA A C 1
ATOM 2798 O O . ALA A 1 345 ? 9.406 -30 -9.68 1 94.81 345 ALA A O 1
ATOM 2799 N N . ILE A 1 346 ? 10.352 -28.406 -8.547 1 95.56 346 ILE A N 1
ATOM 2800 C CA . ILE A 1 346 ? 9.969 -27.359 -9.484 1 95.56 346 ILE A CA 1
ATOM 2801 C C . ILE A 1 346 ? 10.625 -27.609 -10.836 1 95.56 346 ILE A C 1
ATOM 2803 O O . ILE A 1 346 ? 9.969 -27.562 -11.875 1 95.56 346 ILE A O 1
ATOM 2807 N N . PHE A 1 347 ? 11.867 -28 -10.859 1 95.5 347 PHE A N 1
ATOM 2808 C CA . PHE A 1 347 ? 12.594 -28.234 -12.102 1 95.5 347 PHE A CA 1
ATOM 2809 C C . PHE A 1 347 ? 12.07 -29.469 -12.812 1 95.5 347 PHE A C 1
ATOM 2811 O O . PHE A 1 347 ? 12 -29.5 -14.039 1 95.5 347 PHE A O 1
ATOM 2818 N N . ARG A 1 348 ? 11.789 -30.359 -11.992 1 94.19 348 ARG A N 1
ATOM 2819 C CA . ARG A 1 348 ? 11.203 -31.562 -12.602 1 94.19 348 ARG A CA 1
ATOM 2820 C C . ARG A 1 348 ? 9.891 -31.234 -13.305 1 94.19 348 ARG A C 1
ATOM 2822 O O . ARG A 1 348 ? 9.625 -31.719 -14.398 1 94.19 348 ARG A O 1
ATOM 2829 N N . ALA A 1 349 ? 9.102 -30.453 -12.648 1 96 349 ALA A N 1
ATOM 2830 C CA . ALA A 1 349 ? 7.844 -30.031 -13.25 1 96 349 ALA A CA 1
ATOM 2831 C C . ALA A 1 349 ? 8.086 -29.203 -14.516 1 96 349 ALA A C 1
ATOM 2833 O O . ALA A 1 349 ? 7.383 -29.375 -15.516 1 96 349 ALA A O 1
ATOM 2834 N N . ILE A 1 350 ? 9.055 -28.359 -14.5 1 96.31 350 ILE A N 1
ATOM 2835 C CA . ILE A 1 350 ? 9.414 -27.547 -15.656 1 96.31 350 ILE A CA 1
ATOM 2836 C C . ILE A 1 350 ? 9.836 -28.453 -16.812 1 96.31 350 ILE A C 1
ATOM 2838 O O . ILE A 1 350 ? 9.391 -28.266 -17.953 1 96.31 350 ILE A O 1
ATOM 2842 N N . HIS A 1 351 ? 10.648 -29.391 -16.5 1 95.12 351 HIS A N 1
ATOM 2843 C CA . HIS A 1 351 ? 11.125 -30.312 -17.516 1 95.12 351 HIS A CA 1
ATOM 2844 C C . HIS A 1 351 ? 9.961 -31.062 -18.172 1 95.12 351 HIS A C 1
ATOM 2846 O O . HIS A 1 351 ? 9.906 -31.188 -19.406 1 95.12 351 HIS A O 1
ATOM 2852 N N . ARG A 1 352 ? 9.07 -31.484 -17.359 1 94.31 352 ARG A N 1
ATOM 2853 C CA . ARG A 1 352 ? 7.891 -32.156 -17.875 1 94.31 352 ARG A CA 1
ATOM 2854 C C . ARG A 1 352 ? 7.07 -31.219 -18.766 1 94.31 352 ARG A C 1
ATOM 2856 O O . ARG A 1 352 ? 6.531 -31.656 -19.781 1 94.31 352 ARG A O 1
ATOM 2863 N N . GLY A 1 353 ? 6.953 -30.031 -18.328 1 93.88 353 GLY A N 1
ATOM 2864 C CA . GLY A 1 353 ? 6.223 -29.047 -19.109 1 93.88 353 GLY A CA 1
ATOM 2865 C C . GLY A 1 353 ? 6.848 -28.766 -20.469 1 93.88 353 GLY A C 1
ATOM 2866 O O . GLY A 1 353 ? 6.145 -28.656 -21.469 1 93.88 353 GLY A O 1
ATOM 2867 N N . ILE A 1 354 ? 8.133 -28.688 -20.5 1 92.69 354 ILE A N 1
ATOM 2868 C CA . ILE A 1 354 ? 8.875 -28.422 -21.719 1 92.69 354 ILE A CA 1
ATOM 2869 C C . ILE A 1 354 ? 8.672 -29.578 -22.703 1 92.69 354 ILE A C 1
ATOM 2871 O O . ILE A 1 354 ? 8.586 -29.359 -23.906 1 92.69 354 ILE A O 1
ATOM 2875 N N . CYS A 1 355 ? 8.555 -30.75 -22.172 1 90.31 355 CYS A N 1
ATOM 2876 C CA . CYS A 1 355 ? 8.422 -31.938 -22.984 1 90.31 355 CYS A CA 1
ATOM 2877 C C . CYS A 1 355 ? 6.961 -32.219 -23.297 1 90.31 355 CYS A C 1
ATOM 2879 O O . CYS A 1 355 ? 6.645 -33.219 -23.953 1 90.31 355 CYS A O 1
ATOM 2881 N N . SER A 1 356 ? 6.09 -31.438 -22.828 1 89.31 356 SER A N 1
ATOM 2882 C CA . SER A 1 356 ? 4.66 -31.641 -23.031 1 89.31 356 SER A CA 1
ATOM 2883 C C . SER A 1 356 ? 4.25 -31.281 -24.469 1 89.31 356 SER A C 1
ATOM 2885 O O . SER A 1 356 ? 5.023 -30.672 -25.203 1 89.31 356 SER A O 1
ATOM 2887 N N . VAL A 1 357 ? 3.037 -31.688 -24.875 1 85.19 357 VAL A N 1
ATOM 2888 C CA . VAL A 1 357 ? 2.496 -31.375 -26.203 1 85.19 357 VAL A CA 1
ATOM 2889 C C . VAL A 1 357 ? 1.732 -30.062 -26.141 1 85.19 357 VAL A C 1
ATOM 2891 O O . VAL A 1 357 ? 1.552 -29.391 -27.172 1 85.19 357 VAL A O 1
ATOM 2894 N N . ASP A 1 358 ? 1.341 -29.719 -24.953 1 88.38 358 ASP A N 1
ATOM 2895 C CA . ASP A 1 358 ? 0.562 -28.5 -24.766 1 88.38 358 ASP A CA 1
ATOM 2896 C C . ASP A 1 358 ? 1.443 -27.266 -24.875 1 88.38 358 ASP A C 1
ATOM 2898 O O . ASP A 1 358 ? 2.326 -27.031 -24.047 1 88.38 358 ASP A O 1
ATOM 2902 N N . THR A 1 359 ? 1.145 -26.344 -25.812 1 89 359 THR A N 1
ATOM 2903 C CA . THR A 1 359 ? 1.953 -25.172 -26.109 1 89 359 THR A CA 1
ATOM 2904 C C . THR A 1 359 ? 1.945 -24.203 -24.922 1 89 359 THR A C 1
ATOM 2906 O O . THR A 1 359 ? 2.949 -23.547 -24.656 1 89 359 THR A O 1
ATOM 2909 N N . THR A 1 360 ? 0.862 -24.125 -24.266 1 92.38 360 THR A N 1
ATOM 2910 C CA . THR A 1 360 ? 0.77 -23.219 -23.125 1 92.38 360 THR A CA 1
ATOM 2911 C C . THR A 1 360 ? 1.676 -23.688 -21.984 1 92.38 360 THR A C 1
ATOM 2913 O O . THR A 1 360 ? 2.34 -22.875 -21.344 1 92.38 360 THR A O 1
ATOM 2916 N N . ALA A 1 361 ? 1.662 -24.984 -21.781 1 93.06 361 ALA A N 1
ATOM 2917 C CA . ALA A 1 361 ? 2.525 -25.562 -20.75 1 93.06 361 ALA A CA 1
ATOM 2918 C C . ALA A 1 361 ? 3.998 -25.344 -21.094 1 93.06 361 ALA A C 1
ATOM 2920 O O . ALA A 1 361 ? 4.805 -25.047 -20.203 1 93.06 361 ALA A O 1
ATOM 2921 N N . ILE A 1 362 ? 4.367 -25.469 -22.375 1 93.38 362 ILE A N 1
ATOM 2922 C CA . ILE A 1 362 ? 5.742 -25.281 -22.812 1 93.38 362 ILE A CA 1
ATOM 2923 C C . ILE A 1 362 ? 6.164 -23.828 -22.578 1 93.38 362 ILE A C 1
ATOM 2925 O O . ILE A 1 362 ? 7.191 -23.562 -21.938 1 93.38 362 ILE A O 1
ATOM 2929 N N . SER A 1 363 ? 5.336 -22.938 -23 1 94.88 363 SER A N 1
ATOM 2930 C CA . SER A 1 363 ? 5.656 -21.516 -22.906 1 94.88 363 SER A CA 1
ATOM 2931 C C . SER A 1 363 ? 5.781 -21.094 -21.438 1 94.88 363 SER A C 1
ATOM 2933 O O . SER A 1 363 ? 6.715 -20.359 -21.078 1 94.88 363 SER A O 1
ATOM 2935 N N . THR A 1 364 ? 4.852 -21.516 -20.609 1 96.31 364 THR A N 1
ATOM 2936 C CA . THR A 1 364 ? 4.883 -21.156 -19.203 1 96.31 364 THR A CA 1
ATOM 2937 C C . THR A 1 364 ? 6.105 -21.75 -18.516 1 96.31 364 THR A C 1
ATOM 2939 O O . THR A 1 364 ? 6.738 -21.109 -17.688 1 96.31 364 THR A O 1
ATOM 2942 N N . SER A 1 365 ? 6.379 -22.984 -18.844 1 96.31 365 SER A N 1
ATOM 2943 C CA . SER A 1 365 ? 7.555 -23.641 -18.266 1 96.31 365 SER A CA 1
ATOM 2944 C C . SER A 1 365 ? 8.836 -22.891 -18.641 1 96.31 365 SER A C 1
ATOM 2946 O O . SER A 1 365 ? 9.727 -22.734 -17.812 1 96.31 365 SER A O 1
ATOM 2948 N N . CYS A 1 366 ? 8.922 -22.422 -19.891 1 96.5 366 CYS A N 1
ATOM 2949 C CA . CYS A 1 366 ? 10.086 -21.672 -20.328 1 96.5 366 CYS A CA 1
ATOM 2950 C C . CYS A 1 366 ? 10.188 -20.344 -19.578 1 96.5 366 CYS A C 1
ATOM 2952 O O . CYS A 1 366 ? 11.289 -19.922 -19.219 1 96.5 366 CYS A O 1
ATOM 2954 N N . SER A 1 367 ? 9.078 -19.797 -19.391 1 96.31 367 SER A N 1
ATOM 2955 C CA . SER A 1 367 ? 9.062 -18.547 -18.641 1 96.31 367 SER A CA 1
ATOM 2956 C C . SER A 1 367 ? 9.555 -18.75 -17.219 1 96.31 367 SER A C 1
ATOM 2958 O O . SER A 1 367 ? 10.359 -17.953 -16.719 1 96.31 367 SER A O 1
ATOM 2960 N N . ILE A 1 368 ? 9.055 -19.75 -16.562 1 96.81 368 ILE A N 1
ATOM 2961 C CA . ILE A 1 368 ? 9.461 -20.078 -15.195 1 96.81 368 ILE A CA 1
ATOM 2962 C C . ILE A 1 368 ? 10.969 -20.328 -15.156 1 96.81 368 ILE A C 1
ATOM 2964 O O . ILE A 1 368 ? 11.672 -19.766 -14.305 1 96.81 368 ILE A O 1
ATOM 2968 N N . LEU A 1 369 ? 11.391 -21.109 -16.062 1 96.56 369 LEU A N 1
ATOM 2969 C CA . LEU A 1 369 ? 12.812 -21.453 -16.125 1 96.56 369 LEU A CA 1
ATOM 2970 C C . LEU A 1 369 ? 13.656 -20.188 -16.328 1 96.56 369 LEU A C 1
ATOM 2972 O O . LEU A 1 369 ? 14.688 -20.016 -15.68 1 96.56 369 LEU A O 1
ATOM 2976 N N . ASP A 1 370 ? 13.258 -19.359 -17.203 1 96.19 370 ASP A N 1
ATOM 2977 C CA . ASP A 1 370 ? 13.977 -18.125 -17.469 1 96.19 370 ASP A CA 1
ATOM 2978 C C . ASP A 1 370 ? 14.07 -17.25 -16.219 1 96.19 370 ASP A C 1
ATOM 2980 O O . ASP A 1 370 ? 15.109 -16.656 -15.938 1 96.19 370 ASP A O 1
ATOM 2984 N N . GLN A 1 371 ? 13.031 -17.234 -15.508 1 94.69 371 GLN A N 1
ATOM 2985 C CA . GLN A 1 371 ? 12.992 -16.453 -14.289 1 94.69 371 GLN A CA 1
ATOM 2986 C C . GLN A 1 371 ? 13.961 -16.984 -13.242 1 94.69 371 GLN A C 1
ATOM 2988 O O . GLN A 1 371 ? 14.711 -16.234 -12.625 1 94.69 371 GLN A O 1
ATOM 2993 N N . VAL A 1 372 ? 13.906 -18.203 -13.031 1 93.5 372 VAL A N 1
ATOM 2994 C CA . VAL A 1 372 ? 14.75 -18.844 -12.023 1 93.5 372 VAL A CA 1
ATOM 2995 C C . VAL A 1 372 ? 16.219 -18.719 -12.422 1 93.5 372 VAL A C 1
ATOM 2997 O O . VAL A 1 372 ? 17.078 -18.406 -11.586 1 93.5 372 VAL A O 1
ATOM 3000 N N . ILE A 1 373 ? 16.5 -18.906 -13.688 1 92.75 373 ILE A N 1
ATOM 3001 C CA . ILE A 1 373 ? 17.859 -18.828 -14.18 1 92.75 373 ILE A CA 1
ATOM 3002 C C . ILE A 1 373 ? 18.375 -17.391 -14.055 1 92.75 373 ILE A C 1
ATOM 3004 O O . ILE A 1 373 ? 19.531 -17.172 -13.672 1 92.75 373 ILE A O 1
ATOM 3008 N N . THR A 1 374 ? 17.578 -16.484 -14.43 1 92.81 374 THR A N 1
ATOM 3009 C CA . THR A 1 374 ? 17.953 -15.086 -14.297 1 92.81 374 THR A CA 1
ATOM 3010 C C . THR A 1 374 ? 18.25 -14.734 -12.844 1 92.81 374 THR A C 1
ATOM 3012 O O . THR A 1 374 ? 19.25 -14.062 -12.555 1 92.81 374 THR A O 1
ATOM 3015 N N . TYR A 1 375 ? 17.453 -15.172 -11.969 1 90.31 375 TYR A N 1
ATOM 3016 C CA . TYR A 1 375 ? 17.672 -14.953 -10.539 1 90.31 375 TYR A CA 1
ATOM 3017 C C . TYR A 1 375 ? 19 -15.562 -10.094 1 90.31 375 TYR A C 1
ATOM 3019 O O . TYR A 1 375 ? 19.781 -14.922 -9.398 1 90.31 375 TYR A O 1
ATOM 3027 N N . VAL A 1 376 ? 19.219 -16.766 -10.477 1 88.81 376 VAL A N 1
ATOM 3028 C CA . VAL A 1 376 ? 20.438 -17.484 -10.102 1 88.81 376 VAL A CA 1
ATOM 3029 C C . VAL A 1 376 ? 21.656 -16.75 -10.664 1 88.81 376 VAL A C 1
ATOM 3031 O O . VAL A 1 376 ? 22.656 -16.594 -9.977 1 88.81 376 VAL A O 1
ATOM 3034 N N . PHE A 1 377 ? 21.531 -16.328 -11.859 1 90.12 377 PHE A N 1
ATOM 3035 C CA . PHE A 1 377 ? 22.609 -15.586 -12.5 1 90.12 377 PHE A CA 1
ATOM 3036 C C . PHE A 1 377 ? 22.922 -14.305 -11.734 1 90.12 377 PHE A C 1
ATOM 3038 O O . PHE A 1 377 ? 24.094 -14 -11.484 1 90.12 377 PHE A O 1
ATOM 3045 N N . GLU A 1 378 ? 21.922 -13.633 -11.344 1 86.56 378 GLU A N 1
ATOM 3046 C CA . GLU A 1 378 ? 22.094 -12.391 -10.602 1 86.56 378 GLU A CA 1
ATOM 3047 C C . GLU A 1 378 ? 22.734 -12.641 -9.242 1 86.56 378 GLU A C 1
ATOM 3049 O O . GLU A 1 378 ? 23.578 -11.859 -8.797 1 86.56 378 GLU A O 1
ATOM 3054 N N . GLN A 1 379 ? 22.375 -13.648 -8.609 1 85.25 379 GLN A N 1
ATOM 3055 C CA . GLN A 1 379 ? 22.922 -13.992 -7.309 1 85.25 379 GLN A CA 1
ATOM 3056 C C . GLN A 1 379 ? 24.406 -14.367 -7.418 1 85.25 379 GLN A C 1
ATOM 3058 O O . GLN A 1 379 ? 25.188 -14.094 -6.504 1 85.25 379 GLN A O 1
ATOM 3063 N N . LEU A 1 380 ? 24.688 -14.938 -8.469 1 84.81 380 LEU A N 1
ATOM 3064 C CA . LEU A 1 380 ? 26.062 -15.391 -8.664 1 84.81 380 LEU A CA 1
ATOM 3065 C C . LEU A 1 380 ? 26.969 -14.227 -9.047 1 84.81 380 LEU A C 1
ATOM 3067 O O . LEU A 1 380 ? 28.172 -14.234 -8.742 1 84.81 380 LEU A O 1
ATOM 3071 N N . THR A 1 381 ? 26.422 -13.219 -9.672 1 81.94 381 THR A N 1
ATOM 3072 C CA . THR A 1 381 ? 27.219 -12.102 -10.172 1 81.94 381 THR A CA 1
ATOM 3073 C C . THR A 1 381 ? 27.234 -10.961 -9.164 1 81.94 381 THR A C 1
ATOM 3075 O O . THR A 1 381 ? 28.109 -10.078 -9.234 1 81.94 381 THR A O 1
ATOM 3078 N N . GLN A 1 382 ? 26.25 -10.93 -8.227 1 74.62 382 GLN A N 1
ATOM 3079 C CA . GLN A 1 382 ? 26.172 -9.836 -7.266 1 74.62 382 GLN A CA 1
ATOM 3080 C C . GLN A 1 382 ? 27.344 -9.875 -6.293 1 74.62 382 GLN A C 1
ATOM 3082 O O . GLN A 1 382 ? 27.781 -10.953 -5.891 1 74.62 382 GLN A O 1
ATOM 3087 N N . GLN A 1 383 ? 27.797 -8.578 -6 1 63.31 383 GLN A N 1
ATOM 3088 C CA . GLN A 1 383 ? 28.875 -8.43 -5.031 1 63.31 383 GLN A CA 1
ATOM 3089 C C . GLN A 1 383 ? 28.391 -8.664 -3.609 1 63.31 383 GLN A C 1
ATOM 3091 O O . GLN A 1 383 ? 27.25 -8.305 -3.27 1 63.31 383 GLN A O 1
ATOM 3096 N N . PRO A 1 384 ? 29.016 -9.539 -2.699 1 58.97 384 PRO A N 1
ATOM 3097 C CA . PRO A 1 384 ? 28.625 -9.93 -1.343 1 58.97 384 PRO A CA 1
ATOM 3098 C C . PRO A 1 384 ? 28.219 -8.734 -0.479 1 58.97 384 PRO A C 1
ATOM 3100 O O . PRO A 1 384 ? 27.359 -8.867 0.393 1 58.97 384 PRO A O 1
ATOM 3103 N N . GLY A 1 385 ? 28.766 -7.598 -0.436 1 55.41 385 GLY A N 1
ATOM 3104 C CA . GLY A 1 385 ? 28.578 -6.5 0.498 1 55.41 385 GLY A CA 1
ATOM 3105 C C . GLY A 1 385 ? 27.172 -5.926 0.475 1 55.41 385 GLY A C 1
ATOM 3106 O O . GLY A 1 385 ? 26.688 -5.402 1.482 1 55.41 385 GLY A O 1
ATOM 3107 N N . THR A 1 386 ? 26.422 -6.109 -0.581 1 56.84 386 THR A N 1
ATOM 3108 C CA . THR A 1 386 ? 25.156 -5.418 -0.781 1 56.84 386 THR A CA 1
ATOM 3109 C C . THR A 1 386 ? 24.016 -6.156 -0.082 1 56.84 386 THR A C 1
ATOM 3111 O O . THR A 1 386 ? 23 -5.555 0.262 1 56.84 386 THR A O 1
ATOM 3114 N N . THR A 1 387 ? 24.219 -7.387 0.387 1 58.69 387 THR A N 1
ATOM 3115 C CA . THR A 1 387 ? 23.156 -8.266 0.85 1 58.69 387 THR A CA 1
ATOM 3116 C C . THR A 1 387 ? 22.766 -7.93 2.285 1 58.69 387 THR A C 1
ATOM 3118 O O . THR A 1 387 ? 21.578 -7.988 2.641 1 58.69 387 THR A O 1
ATOM 3121 N N . SER A 1 388 ? 23.719 -7.488 3.129 1 59.69 388 SER A N 1
ATOM 3122 C CA . SER A 1 388 ? 23.438 -7.324 4.551 1 59.69 388 SER A CA 1
ATOM 3123 C C . SER A 1 388 ? 22.438 -6.199 4.797 1 59.69 388 SER A C 1
ATOM 3125 O O . SER A 1 388 ? 21.609 -6.289 5.699 1 59.69 388 SER A O 1
ATOM 3127 N N . MET A 1 389 ? 22.391 -5.293 3.92 1 67.38 389 MET A N 1
ATOM 3128 C CA . MET A 1 389 ? 21.562 -4.125 4.199 1 67.38 389 MET A CA 1
ATOM 3129 C C . MET A 1 389 ? 20.125 -4.363 3.768 1 67.38 389 MET A C 1
ATOM 3131 O O . MET A 1 389 ? 19.203 -3.688 4.242 1 67.38 389 MET A O 1
ATOM 3135 N N . ILE A 1 390 ? 19.984 -5.438 3.104 1 71.69 390 ILE A N 1
ATOM 3136 C CA . ILE A 1 390 ? 18.672 -5.723 2.555 1 71.69 390 ILE A CA 1
ATOM 3137 C C . ILE A 1 390 ? 17.75 -6.246 3.658 1 71.69 390 ILE A C 1
ATOM 3139 O O . ILE A 1 390 ? 16.547 -5.984 3.65 1 71.69 390 ILE A O 1
ATOM 3143 N N . GLN A 1 391 ? 18.328 -6.762 4.762 1 78.44 391 GLN A N 1
ATOM 3144 C CA . GLN A 1 391 ? 17.562 -7.41 5.82 1 78.44 391 GLN A CA 1
ATOM 3145 C C . GLN A 1 391 ? 16.812 -6.387 6.664 1 78.44 391 GLN A C 1
ATOM 3147 O O . GLN A 1 391 ? 15.875 -6.738 7.383 1 78.44 391 GLN A O 1
ATOM 3152 N N . LEU A 1 392 ? 17.219 -5.242 6.477 1 80.88 392 LEU A N 1
ATOM 3153 C CA . LEU A 1 392 ? 16.609 -4.18 7.273 1 80.88 392 LEU A CA 1
ATOM 3154 C C . LEU A 1 392 ? 15.188 -3.893 6.809 1 80.88 392 LEU A C 1
ATOM 3156 O O . LEU A 1 392 ? 14.336 -3.521 7.617 1 80.88 392 LEU A O 1
ATOM 3160 N N . TYR A 1 393 ? 14.961 -4.195 5.523 1 85.88 393 TYR A N 1
ATOM 3161 C CA . TYR A 1 393 ? 13.68 -3.688 5.035 1 85.88 393 TYR A CA 1
ATOM 3162 C C . TYR A 1 393 ? 12.969 -4.73 4.184 1 85.88 393 TYR A C 1
ATOM 3164 O O . TYR A 1 393 ? 11.859 -4.496 3.705 1 85.88 393 TYR A O 1
ATOM 3172 N N . ARG A 1 394 ? 13.609 -5.75 3.986 1 88.31 394 ARG A N 1
ATOM 3173 C CA . ARG A 1 394 ? 13.016 -6.844 3.225 1 88.31 394 ARG A CA 1
ATOM 3174 C C . ARG A 1 394 ? 13.453 -8.195 3.779 1 88.31 394 ARG A C 1
ATOM 3176 O O . ARG A 1 394 ? 14.516 -8.305 4.395 1 88.31 394 ARG A O 1
ATOM 3183 N N . GLU A 1 395 ? 12.609 -9.133 3.531 1 88.5 395 GLU A N 1
ATOM 3184 C CA . GLU A 1 395 ? 13 -10.477 3.943 1 88.5 395 GLU A CA 1
ATOM 3185 C C . GLU A 1 395 ? 14.273 -10.93 3.23 1 88.5 395 GLU A C 1
ATOM 3187 O O . GLU A 1 395 ? 14.352 -10.867 2 1 88.5 395 GLU A O 1
ATOM 3192 N N . PRO A 1 396 ? 15.242 -11.305 4.004 1 87.38 396 PRO A N 1
ATOM 3193 C CA . PRO A 1 396 ? 16.5 -11.711 3.375 1 87.38 396 PRO A CA 1
ATOM 3194 C C . PRO A 1 396 ? 16.359 -13 2.559 1 87.38 396 PRO A C 1
ATOM 3196 O O . PRO A 1 396 ? 15.586 -13.883 2.92 1 87.38 396 PRO A O 1
ATOM 3199 N N . GLU A 1 397 ? 17.094 -13.047 1.521 1 88.44 397 GLU A N 1
ATOM 3200 C CA . GLU A 1 397 ? 17.109 -14.234 0.675 1 88.44 397 GLU A CA 1
ATOM 3201 C C . GLU A 1 397 ? 18.047 -15.305 1.245 1 88.44 397 GLU A C 1
ATOM 3203 O O . GLU A 1 397 ? 18.922 -15 2.057 1 88.44 397 GLU A O 1
ATOM 3208 N N . GLY A 1 398 ? 17.719 -16.531 0.892 1 88.31 398 GLY A N 1
ATOM 3209 C CA . GLY A 1 398 ? 18.562 -17.641 1.296 1 88.31 398 GLY A CA 1
ATOM 3210 C C . GLY A 1 398 ? 19.438 -18.172 0.172 1 88.31 398 GLY A C 1
ATOM 3211 O O . GLY A 1 398 ? 19.516 -17.562 -0.898 1 88.31 398 GLY A O 1
ATOM 3212 N N . ASP A 1 399 ? 20.234 -19.266 0.51 1 89 399 ASP A N 1
ATOM 3213 C CA . ASP A 1 399 ? 21.125 -19.844 -0.489 1 89 399 ASP A CA 1
ATOM 3214 C C . ASP A 1 399 ? 20.906 -21.344 -0.648 1 89 399 ASP A C 1
ATOM 3216 O O . ASP A 1 399 ? 21.781 -22.062 -1.126 1 89 399 ASP A O 1
ATOM 3220 N N . ARG A 1 400 ? 19.781 -21.75 -0.283 1 92.06 400 ARG A N 1
ATOM 3221 C CA . ARG A 1 400 ? 19.5 -23.188 -0.338 1 92.06 400 ARG A CA 1
ATOM 3222 C C . ARG A 1 400 ? 19.391 -23.656 -1.78 1 92.06 400 ARG A C 1
ATOM 3224 O O . ARG A 1 400 ? 19.547 -24.859 -2.055 1 92.06 400 ARG A O 1
ATOM 3231 N N . TRP A 1 401 ? 19.078 -22.719 -2.646 1 89.81 401 TRP A N 1
ATOM 3232 C CA . TRP A 1 401 ? 19.047 -23.078 -4.062 1 89.81 401 TRP A CA 1
ATOM 3233 C C . TRP A 1 401 ? 20.422 -23.531 -4.547 1 89.81 401 TRP A C 1
ATOM 3235 O O . TRP A 1 401 ? 20.531 -24.406 -5.402 1 89.81 401 TRP A O 1
ATOM 3245 N N . ARG A 1 402 ? 21.484 -22.984 -3.941 1 90.69 402 ARG A N 1
ATOM 3246 C CA . ARG A 1 402 ? 22.859 -23.391 -4.285 1 90.69 402 ARG A CA 1
ATOM 3247 C C . ARG A 1 402 ? 23.125 -24.828 -3.891 1 90.69 402 ARG A C 1
ATOM 3249 O O . ARG A 1 402 ? 23.703 -25.594 -4.668 1 90.69 402 ARG A O 1
ATOM 3256 N N . THR A 1 403 ? 22.672 -25.156 -2.781 1 92.94 403 THR A N 1
ATOM 3257 C CA . THR A 1 403 ? 22.844 -26.516 -2.273 1 92.94 403 THR A CA 1
ATOM 3258 C C . THR A 1 403 ? 22.047 -27.516 -3.121 1 92.94 403 THR A C 1
ATOM 3260 O O . THR A 1 403 ? 22.5 -28.641 -3.346 1 92.94 403 THR A O 1
ATOM 3263 N N . ALA A 1 404 ? 20.922 -27.047 -3.564 1 92.56 404 ALA A N 1
ATOM 3264 C CA . ALA A 1 404 ? 20.094 -27.906 -4.41 1 92.56 404 ALA A CA 1
ATOM 3265 C C . ALA A 1 404 ? 20.797 -28.234 -5.719 1 92.56 404 ALA A C 1
ATOM 3267 O O . ALA A 1 404 ? 20.812 -29.391 -6.145 1 92.56 404 ALA A O 1
ATOM 3268 N N . PHE A 1 405 ? 21.453 -27.312 -6.293 1 89.94 405 PHE A N 1
ATOM 3269 C CA . PHE A 1 405 ? 22.172 -27.531 -7.547 1 89.94 405 PHE A CA 1
ATOM 3270 C C . PHE A 1 405 ? 23.422 -28.359 -7.328 1 89.94 405 PHE A C 1
ATOM 3272 O O . PHE A 1 405 ? 23.828 -29.125 -8.203 1 89.94 405 PHE A O 1
ATOM 3279 N N . GLU A 1 406 ? 24 -28.172 -6.152 1 90.31 406 GLU A N 1
ATOM 3280 C CA . GLU A 1 406 ? 25.188 -28.969 -5.816 1 90.31 406 GLU A CA 1
ATOM 3281 C C . GLU A 1 406 ? 24.828 -30.438 -5.648 1 90.31 406 GLU A C 1
ATOM 3283 O O . GLU A 1 406 ? 25.594 -31.312 -6.059 1 90.31 406 GLU A O 1
ATOM 3288 N N . LYS A 1 407 ? 23.688 -30.625 -5.117 1 91.69 407 LYS A N 1
ATOM 3289 C CA . LYS A 1 407 ? 23.25 -32 -4.879 1 91.69 407 LYS A CA 1
ATOM 3290 C C . LYS A 1 407 ? 22.75 -32.656 -6.168 1 91.69 407 LYS A C 1
ATOM 3292 O O . LYS A 1 407 ? 22.828 -33.875 -6.324 1 91.69 407 LYS A O 1
ATOM 3297 N N . GLN A 1 408 ? 22.203 -31.828 -7.047 1 92.56 408 GLN A N 1
ATOM 3298 C CA . GLN A 1 408 ? 21.719 -32.312 -8.336 1 92.56 408 GLN A CA 1
ATOM 3299 C C . GLN A 1 408 ? 22.328 -31.5 -9.484 1 92.56 408 GLN A C 1
ATOM 3301 O O . GLN A 1 408 ? 21.641 -30.75 -10.172 1 92.56 408 GLN A O 1
ATOM 3306 N N . PRO A 1 409 ? 23.531 -31.812 -9.828 1 87.25 409 PRO A N 1
ATOM 3307 C CA . PRO A 1 409 ? 24.266 -30.984 -10.789 1 87.25 409 PRO A CA 1
ATOM 3308 C C . PRO A 1 409 ? 23.766 -31.156 -12.219 1 87.25 409 PRO A C 1
ATOM 3310 O O . PRO A 1 409 ? 24.016 -30.312 -13.078 1 87.25 409 PRO A O 1
ATOM 3313 N N . ASN A 1 410 ? 23.016 -32.219 -12.469 1 91.75 410 ASN A N 1
ATOM 3314 C CA . ASN A 1 410 ? 22.625 -32.531 -13.844 1 91.75 410 ASN A CA 1
ATOM 3315 C C . ASN A 1 410 ? 21.312 -31.844 -14.211 1 91.75 410 ASN A C 1
ATOM 3317 O O . ASN A 1 410 ? 20.891 -31.891 -15.375 1 91.75 410 ASN A O 1
ATOM 3321 N N . VAL A 1 411 ? 20.719 -31.203 -13.281 1 92.56 411 VAL A N 1
ATOM 3322 C CA . VAL A 1 411 ? 19.375 -30.672 -13.492 1 92.56 411 VAL A CA 1
ATOM 3323 C C . VAL A 1 411 ? 19.406 -29.625 -14.609 1 92.56 411 VAL A C 1
ATOM 3325 O O . VAL A 1 411 ? 18.594 -29.672 -15.531 1 92.56 411 VAL A O 1
ATOM 3328 N N . LEU A 1 412 ? 20.328 -28.734 -14.586 1 92.38 412 LEU A N 1
ATOM 3329 C CA . LEU A 1 412 ? 20.422 -27.672 -15.594 1 92.38 412 LEU A CA 1
ATOM 3330 C C . LEU A 1 412 ? 20.844 -28.25 -16.938 1 92.38 412 LEU A C 1
ATOM 3332 O O . LEU A 1 412 ? 20.344 -27.812 -17.984 1 92.38 412 LEU A O 1
ATOM 3336 N N . TYR A 1 413 ? 21.688 -29.203 -16.875 1 93 413 TYR A N 1
ATOM 3337 C CA . TYR A 1 413 ? 22.156 -29.844 -18.094 1 93 413 TYR A CA 1
ATOM 3338 C C . TYR A 1 413 ? 21.031 -30.578 -18.812 1 93 413 TYR A C 1
ATOM 3340 O O . TYR A 1 413 ? 20.906 -30.484 -20.031 1 93 413 TYR A O 1
ATOM 3348 N N . GLU A 1 414 ? 20.281 -31.25 -18.078 1 93.25 414 GLU A N 1
ATOM 3349 C CA . GLU A 1 414 ? 19.141 -31.969 -18.641 1 93.25 414 GLU A CA 1
ATOM 3350 C C . GLU A 1 414 ? 18.172 -31.031 -19.344 1 93.25 414 GLU A C 1
ATOM 3352 O O . GLU A 1 414 ? 17.641 -31.344 -20.406 1 93.25 414 GLU A O 1
ATOM 3357 N N . MET A 1 415 ? 17.984 -29.922 -18.703 1 94.44 415 MET A N 1
ATOM 3358 C CA . MET A 1 415 ? 17.109 -28.922 -19.281 1 94.44 415 MET A CA 1
ATOM 3359 C C . MET A 1 415 ? 17.688 -28.391 -20.594 1 94.44 415 MET A C 1
ATOM 3361 O O . MET A 1 415 ? 16.953 -28.203 -21.562 1 94.44 415 MET A O 1
ATOM 3365 N N . LEU A 1 416 ? 18.938 -28.109 -20.578 1 95.5 416 LEU A N 1
ATOM 3366 C CA . LEU A 1 416 ? 19.641 -27.594 -21.75 1 95.5 416 LEU A CA 1
ATOM 3367 C C . LEU A 1 416 ? 19.516 -28.562 -22.922 1 95.5 416 LEU A C 1
ATOM 3369 O O . LEU A 1 416 ? 19.125 -28.172 -24.031 1 95.5 416 LEU A O 1
ATOM 3373 N N . VAL A 1 417 ? 19.766 -29.812 -22.656 1 93.69 417 VAL A N 1
ATOM 3374 C CA . VAL A 1 417 ? 19.734 -30.844 -23.688 1 93.69 417 VAL A CA 1
ATOM 3375 C C . VAL A 1 417 ? 18.312 -30.969 -24.25 1 93.69 417 VAL A C 1
ATOM 3377 O O . VAL A 1 417 ? 18.125 -31.062 -25.453 1 93.69 417 VAL A O 1
ATOM 3380 N N . SER A 1 418 ? 17.359 -30.969 -23.359 1 93.44 418 SER A N 1
ATOM 3381 C CA . SER A 1 418 ? 15.977 -31.141 -23.766 1 93.44 418 SER A CA 1
ATOM 3382 C C . SER A 1 418 ? 15.508 -29.984 -24.641 1 93.44 418 SER A C 1
ATOM 3384 O O . SER A 1 418 ? 14.867 -30.203 -25.672 1 93.44 418 SER A O 1
ATOM 3386 N N . ILE A 1 419 ? 15.82 -28.781 -24.281 1 94.69 419 ILE A N 1
ATOM 3387 C CA . ILE A 1 419 ? 15.391 -27.609 -25.031 1 94.69 419 ILE A CA 1
ATOM 3388 C C . ILE A 1 419 ? 16.094 -27.578 -26.391 1 94.69 419 ILE A C 1
ATOM 3390 O O . ILE A 1 419 ? 15.469 -27.359 -27.422 1 94.69 419 ILE A O 1
ATOM 3394 N N . LEU A 1 420 ? 17.391 -27.859 -26.406 1 92.69 420 LEU A N 1
ATOM 3395 C CA . LEU A 1 420 ? 18.141 -27.859 -27.656 1 92.69 420 LEU A CA 1
ATOM 3396 C C . LEU A 1 420 ? 17.641 -28.953 -28.594 1 92.69 420 LEU A C 1
ATOM 3398 O O . LEU A 1 420 ? 17.5 -28.703 -29.797 1 92.69 420 LEU A O 1
ATOM 3402 N N . SER A 1 421 ? 17.391 -30.031 -28.031 1 90.44 421 SER A N 1
ATOM 3403 C CA . SER A 1 421 ? 16.875 -31.141 -28.828 1 90.44 421 SER A CA 1
ATOM 3404 C C . SER A 1 421 ? 15.523 -30.781 -29.453 1 90.44 421 SER A C 1
ATOM 3406 O O . SER A 1 421 ? 15.273 -31.109 -30.609 1 90.44 421 SER A O 1
ATOM 3408 N N . GLN A 1 422 ? 14.711 -30.156 -28.703 1 91 422 GLN A N 1
ATOM 3409 C CA . GLN A 1 422 ? 13.398 -29.766 -29.203 1 91 422 GLN A CA 1
ATOM 3410 C C . GLN A 1 422 ? 13.516 -28.719 -30.312 1 91 422 GLN A C 1
ATOM 3412 O O . GLN A 1 422 ? 12.82 -28.781 -31.328 1 91 422 GLN A O 1
ATOM 3417 N N . ILE A 1 423 ? 14.367 -27.812 -30.156 1 90.81 423 ILE A N 1
ATOM 3418 C CA . ILE A 1 423 ? 14.547 -26.719 -31.109 1 90.81 423 ILE A CA 1
ATOM 3419 C C . ILE A 1 423 ? 15.141 -27.266 -32.406 1 90.81 423 ILE A C 1
ATOM 3421 O O . ILE A 1 423 ? 14.75 -26.844 -33.5 1 90.81 423 ILE A O 1
ATOM 3425 N N . LEU A 1 424 ? 15.961 -28.25 -32.344 1 88.06 424 LEU A N 1
ATOM 3426 C CA . LEU A 1 424 ? 16.703 -28.734 -33.5 1 88.06 424 LEU A CA 1
ATOM 3427 C C . LEU A 1 424 ? 15.914 -29.812 -34.219 1 88.06 424 LEU A C 1
ATOM 3429 O O . LEU A 1 424 ? 15.953 -29.891 -35.469 1 88.06 424 LEU A O 1
ATOM 3433 N N . PHE A 1 425 ? 15.18 -30.547 -33.5 1 86.94 425 PHE A N 1
ATOM 3434 C CA . PHE A 1 425 ? 14.672 -31.75 -34.125 1 86.94 425 PHE A CA 1
ATOM 3435 C C . PHE A 1 425 ? 13.148 -31.734 -34.188 1 86.94 425 PHE A C 1
ATOM 3437 O O . PHE A 1 425 ? 12.531 -32.562 -34.875 1 86.94 425 PHE A O 1
ATOM 3444 N N . GLU A 1 426 ? 12.594 -30.906 -33.438 1 82.75 426 GLU A N 1
ATOM 3445 C CA . GLU A 1 426 ? 11.133 -30.891 -33.438 1 82.75 426 GLU A CA 1
ATOM 3446 C C . GLU A 1 426 ? 10.586 -29.609 -34.062 1 82.75 426 GLU A C 1
ATOM 3448 O O . GLU A 1 426 ? 11.312 -28.625 -34.219 1 82.75 426 GLU A O 1
ATOM 3453 N N . GLU A 1 427 ? 9.391 -29.75 -34.5 1 79.44 427 GLU A N 1
ATOM 3454 C CA . GLU A 1 427 ? 8.68 -28.547 -34.938 1 79.44 427 GLU A CA 1
ATOM 3455 C C . GLU A 1 427 ? 8.062 -27.797 -33.75 1 79.44 427 GLU A C 1
ATOM 3457 O O . GLU A 1 427 ? 7.004 -28.188 -33.25 1 79.44 427 GLU A O 1
ATOM 3462 N N . VAL A 1 428 ? 8.812 -26.875 -33.344 1 76.5 428 VAL A N 1
ATOM 3463 C CA . VAL A 1 428 ? 8.336 -26.203 -32.125 1 76.5 428 VAL A CA 1
ATOM 3464 C C . VAL A 1 428 ? 7.652 -24.891 -32.5 1 76.5 428 VAL A C 1
ATOM 3466 O O . VAL A 1 428 ? 8.18 -24.109 -33.281 1 76.5 428 VAL A O 1
ATOM 3469 N N . LYS A 1 429 ? 6.473 -24.828 -32.031 1 77.38 429 LYS A N 1
ATOM 3470 C CA . LYS A 1 429 ? 5.691 -23.609 -32.25 1 77.38 429 LYS A CA 1
ATOM 3471 C C . LYS A 1 429 ? 6.117 -22.5 -31.297 1 77.38 429 LYS A C 1
ATOM 3473 O O . LYS A 1 429 ? 5.914 -21.312 -31.594 1 77.38 429 LYS A O 1
ATOM 3478 N N . CYS A 1 430 ? 6.816 -22.797 -30.234 1 87.31 430 CYS A N 1
ATOM 3479 C CA . CYS A 1 430 ? 7.156 -21.797 -29.219 1 87.31 430 CYS A CA 1
ATOM 3480 C C . CYS A 1 430 ? 8.656 -21.547 -29.188 1 87.31 430 CYS A C 1
ATOM 3482 O O . CYS A 1 430 ? 9.273 -21.516 -28.125 1 87.31 430 CYS A O 1
ATOM 3484 N N . GLN A 1 431 ? 9.273 -21.281 -30.312 1 88 431 GLN A N 1
ATOM 3485 C CA . GLN A 1 431 ? 10.719 -21.109 -30.406 1 88 431 GLN A CA 1
ATOM 3486 C C . GLN A 1 431 ? 11.195 -19.906 -29.594 1 88 431 GLN A C 1
ATOM 3488 O O . GLN A 1 431 ? 12.211 -19.984 -28.922 1 88 431 GLN A O 1
ATOM 3493 N N . TRP A 1 432 ? 10.406 -18.906 -29.703 1 90.12 432 TRP A N 1
ATOM 3494 C CA . TRP A 1 432 ? 10.758 -17.672 -28.984 1 90.12 432 TRP A CA 1
ATOM 3495 C C . TRP A 1 432 ? 10.812 -17.922 -27.484 1 90.12 432 TRP A C 1
ATOM 3497 O O . TRP A 1 432 ? 11.781 -17.531 -26.828 1 90.12 432 TRP A O 1
ATOM 3507 N N . SER A 1 433 ? 9.836 -18.578 -26.938 1 93.88 433 SER A N 1
ATOM 3508 C CA . SER A 1 433 ? 9.758 -18.859 -25.516 1 93.88 433 SER A CA 1
ATOM 3509 C C . SER A 1 433 ? 10.914 -19.734 -25.047 1 93.88 433 SER A C 1
ATOM 3511 O O . SER A 1 433 ? 11.43 -19.578 -23.953 1 93.88 433 SER A O 1
ATOM 3513 N N . MET A 1 434 ? 11.336 -20.609 -25.906 1 93.88 434 MET A N 1
ATOM 3514 C CA . MET A 1 434 ? 12.391 -21.562 -25.547 1 93.88 434 MET A CA 1
ATOM 3515 C C . MET A 1 434 ? 13.766 -20.891 -25.625 1 93.88 434 MET A C 1
ATOM 3517 O O . MET A 1 434 ? 14.688 -21.281 -24.891 1 93.88 434 MET A O 1
ATOM 3521 N N . SER A 1 435 ? 13.867 -19.891 -26.406 1 94.94 435 SER A N 1
ATOM 3522 C CA . SER A 1 435 ? 15.148 -19.234 -26.609 1 94.94 435 SER A CA 1
ATOM 3523 C C . SER A 1 435 ? 15.57 -18.453 -25.375 1 94.94 435 SER A C 1
ATOM 3525 O O . SER A 1 435 ? 16.766 -18.344 -25.078 1 94.94 435 SER A O 1
ATOM 3527 N N . ARG A 1 436 ? 14.648 -17.984 -24.609 1 94.81 436 ARG A N 1
ATOM 3528 C CA . ARG A 1 436 ? 14.93 -17.094 -23.5 1 94.81 436 ARG A CA 1
ATOM 3529 C C . ARG A 1 436 ? 15.68 -17.828 -22.391 1 94.81 436 ARG A C 1
ATOM 3531 O O . ARG A 1 436 ? 16.797 -17.438 -22.031 1 94.81 436 ARG A O 1
ATOM 3538 N N . PRO A 1 437 ? 15.125 -18.875 -21.906 1 96.25 437 PRO A N 1
ATOM 3539 C CA . PRO A 1 437 ? 15.883 -19.578 -20.875 1 96.25 437 PRO A CA 1
ATOM 3540 C C . PRO A 1 437 ? 17.125 -20.281 -21.422 1 96.25 437 PRO A C 1
ATOM 3542 O O . PRO A 1 437 ? 18.062 -20.547 -20.656 1 96.25 437 PRO A O 1
ATOM 3545 N N . LEU A 1 438 ? 17.156 -20.578 -22.703 1 96.38 438 LEU A N 1
ATOM 3546 C CA . LEU A 1 438 ? 18.266 -21.297 -23.297 1 96.38 438 LEU A CA 1
ATOM 3547 C C . LEU A 1 438 ? 19.578 -20.516 -23.156 1 96.38 438 LEU A C 1
ATOM 3549 O O . LEU A 1 438 ? 20.609 -21.094 -22.828 1 96.38 438 LEU A O 1
ATOM 3553 N N . LEU A 1 439 ? 19.469 -19.234 -23.375 1 96.31 439 LEU A N 1
ATOM 3554 C CA . LEU A 1 439 ? 20.672 -18.406 -23.234 1 96.31 439 LEU A CA 1
ATOM 3555 C C . LEU A 1 439 ? 21.219 -18.5 -21.828 1 96.31 439 LEU A C 1
ATOM 3557 O O . LEU A 1 439 ? 22.422 -18.719 -21.641 1 96.31 439 LEU A O 1
ATOM 3561 N N . GLY A 1 440 ? 20.359 -18.297 -20.844 1 95.31 440 GLY A N 1
ATOM 3562 C CA . GLY A 1 440 ? 20.797 -18.391 -19.453 1 95.31 440 GLY A CA 1
ATOM 3563 C C . GLY A 1 440 ? 21.406 -19.75 -19.109 1 95.31 440 GLY A C 1
ATOM 3564 O O . GLY A 1 440 ? 22.406 -19.812 -18.391 1 95.31 440 GLY A O 1
ATOM 3565 N N . LEU A 1 441 ? 20.828 -20.766 -19.672 1 95.5 441 LEU A N 1
ATOM 3566 C CA . LEU A 1 441 ? 21.328 -22.109 -19.453 1 95.5 441 LEU A CA 1
ATOM 3567 C C . LEU A 1 441 ? 22.719 -22.281 -20.047 1 95.5 441 LEU A C 1
ATOM 3569 O O . LEU A 1 441 ? 23.594 -22.875 -19.422 1 95.5 441 LEU A O 1
ATOM 3573 N N . ILE A 1 442 ? 22.891 -21.766 -21.203 1 95.69 442 ILE A N 1
ATOM 3574 C CA . ILE A 1 442 ? 24.172 -21.875 -21.891 1 95.69 442 ILE A CA 1
ATOM 3575 C C . ILE A 1 442 ? 25.25 -21.156 -21.094 1 95.69 442 ILE A C 1
ATOM 3577 O O . ILE A 1 442 ? 26.328 -21.703 -20.859 1 95.69 442 ILE A O 1
ATOM 3581 N N . ILE A 1 443 ? 24.922 -19.953 -20.625 1 93.88 443 ILE A N 1
ATOM 3582 C CA . ILE A 1 443 ? 25.891 -19.141 -19.891 1 93.88 443 ILE A CA 1
ATOM 3583 C C . ILE A 1 443 ? 26.266 -19.844 -18.578 1 93.88 443 ILE A C 1
ATOM 3585 O O . ILE A 1 443 ? 27.453 -19.953 -18.25 1 93.88 443 ILE A O 1
ATOM 3589 N N . LEU A 1 444 ? 25.328 -20.375 -17.891 1 91.69 444 LEU A N 1
ATOM 3590 C CA . LEU A 1 444 ? 25.562 -20.984 -16.594 1 91.69 444 LEU A CA 1
ATOM 3591 C C . LEU A 1 444 ? 26.312 -22.312 -16.75 1 91.69 444 LEU A C 1
ATOM 3593 O O . LEU A 1 444 ? 27.156 -22.656 -15.93 1 91.69 444 LEU A O 1
ATOM 3597 N N . THR A 1 445 ? 25.984 -23.016 -17.766 1 90.06 445 THR A N 1
ATOM 3598 C CA . THR A 1 445 ? 26.578 -24.344 -17.969 1 90.06 445 THR A CA 1
ATOM 3599 C C . THR A 1 445 ? 27.922 -24.219 -18.672 1 90.06 445 THR A C 1
ATOM 3601 O O . THR A 1 445 ? 28.766 -25.125 -18.578 1 90.06 445 THR A O 1
ATOM 3604 N N . ARG A 1 446 ? 28.156 -23.203 -19.344 1 86.06 446 ARG A N 1
ATOM 3605 C CA . ARG A 1 446 ? 29.438 -22.984 -20 1 86.06 446 ARG A CA 1
ATOM 3606 C C . ARG A 1 446 ? 30.547 -22.797 -18.984 1 86.06 446 ARG A C 1
ATOM 3608 O O . ARG A 1 446 ? 31.672 -23.25 -19.188 1 86.06 446 ARG A O 1
ATOM 3615 N N . GLU A 1 447 ? 30.203 -22.172 -17.922 1 82.12 447 GLU A N 1
ATOM 3616 C CA . GLU A 1 447 ? 31.172 -21.953 -16.859 1 82.12 447 GLU A CA 1
ATOM 3617 C C . GLU A 1 447 ? 31.672 -23.281 -16.281 1 82.12 447 GLU A C 1
ATOM 3619 O O . GLU A 1 447 ? 32.844 -23.406 -15.906 1 82.12 447 GLU A O 1
ATOM 3624 N N . SER A 1 448 ? 30.828 -24.25 -16.328 1 83.44 448 SER A N 1
ATOM 3625 C CA . SER A 1 448 ? 31.188 -25.578 -15.836 1 83.44 448 SER A CA 1
ATOM 3626 C C . SER A 1 448 ? 31.672 -26.469 -16.969 1 83.44 448 SER A C 1
ATOM 3628 O O . SER A 1 448 ? 32.031 -27.625 -16.734 1 83.44 448 SER A O 1
ATOM 3630 N N . GLY A 1 449 ? 31.594 -26.062 -18.188 1 89.31 449 GLY A N 1
ATOM 3631 C CA . GLY A 1 449 ? 32.031 -26.828 -19.344 1 89.31 449 GLY A CA 1
ATOM 3632 C C . GLY A 1 449 ? 30.984 -27.75 -19.906 1 89.31 449 GLY A C 1
ATOM 3633 O O . GLY A 1 449 ? 31.234 -28.5 -20.859 1 89.31 449 GLY A O 1
ATOM 3634 N N . ARG A 1 450 ? 29.875 -27.672 -19.453 1 90.38 450 ARG A N 1
ATOM 3635 C CA . ARG A 1 450 ? 28.844 -28.641 -19.797 1 90.38 450 ARG A CA 1
ATOM 3636 C C . ARG A 1 450 ? 28.203 -28.328 -21.141 1 90.38 450 ARG A C 1
ATOM 3638 O O . ARG A 1 450 ? 27.781 -29.219 -21.859 1 90.38 450 ARG A O 1
ATOM 3645 N N . PHE A 1 451 ? 28.141 -27.094 -21.422 1 92.81 451 PHE A N 1
ATOM 3646 C CA . PHE A 1 451 ? 27.625 -26.734 -22.734 1 92.81 451 PHE A CA 1
ATOM 3647 C C . PHE A 1 451 ? 28.516 -27.297 -23.844 1 92.81 451 PHE A C 1
ATOM 3649 O O . PHE A 1 451 ? 28.016 -27.812 -24.844 1 92.81 451 PHE A O 1
ATOM 3656 N N . ASP A 1 452 ? 29.766 -27.172 -23.641 1 92 452 ASP A N 1
ATOM 3657 C CA . ASP A 1 452 ? 30.703 -27.703 -24.609 1 92 452 ASP A CA 1
ATOM 3658 C C . ASP A 1 452 ? 30.609 -29.219 -24.719 1 92 452 ASP A C 1
ATOM 3660 O O . ASP A 1 452 ? 30.766 -29.797 -25.797 1 92 452 ASP A O 1
ATOM 3664 N N . GLU A 1 453 ? 30.375 -29.75 -23.625 1 91.88 453 GLU A N 1
ATOM 3665 C CA . GLU A 1 453 ? 30.141 -31.188 -23.609 1 91.88 453 GLU A CA 1
ATOM 3666 C C . GLU A 1 453 ? 28.922 -31.562 -24.422 1 91.88 453 GLU A C 1
ATOM 3668 O O . GLU A 1 453 ? 28.938 -32.531 -25.188 1 91.88 453 GLU A O 1
ATOM 3673 N N . CYS A 1 454 ? 27.875 -30.828 -24.234 1 91.62 454 CYS A N 1
ATOM 3674 C CA . CYS A 1 454 ? 26.641 -31.031 -24.984 1 91.62 454 CYS A CA 1
ATOM 3675 C C . CYS A 1 454 ? 26.891 -30.891 -26.484 1 91.62 454 CYS A C 1
ATOM 3677 O O . CYS A 1 454 ? 26.422 -31.703 -27.281 1 91.62 454 CYS A O 1
ATOM 3679 N N . LYS A 1 455 ? 27.625 -29.891 -26.875 1 92.62 455 LYS A N 1
ATOM 3680 C CA . LYS A 1 455 ? 27.984 -29.641 -28.266 1 92.62 455 LYS A CA 1
ATOM 3681 C C . LYS A 1 455 ? 28.781 -30.812 -28.844 1 92.62 455 LYS A C 1
ATOM 3683 O O . LYS A 1 455 ? 28.469 -31.312 -29.938 1 92.62 455 LYS A O 1
ATOM 3688 N N . ARG A 1 456 ? 29.734 -31.281 -28.109 1 92.38 456 ARG A N 1
ATOM 3689 C CA . ARG A 1 456 ? 30.578 -32.375 -28.562 1 92.38 456 ARG A CA 1
ATOM 3690 C C . ARG A 1 456 ? 29.781 -33.656 -28.734 1 92.38 456 ARG A C 1
ATOM 3692 O O . ARG A 1 456 ? 29.969 -34.375 -29.719 1 92.38 456 ARG A O 1
ATOM 3699 N N . GLU A 1 457 ? 28.969 -33.875 -27.812 1 91.5 457 GLU A N 1
ATOM 3700 C CA . GLU A 1 457 ? 28.141 -35.062 -27.891 1 91.5 457 GLU A CA 1
ATOM 3701 C C . GLU A 1 457 ? 27.203 -35 -29.109 1 91.5 457 GLU A C 1
ATOM 3703 O O . GLU A 1 457 ? 27 -36.031 -29.781 1 91.5 457 GLU A O 1
ATOM 3708 N N . PHE A 1 458 ? 26.688 -33.875 -29.359 1 91.19 458 PHE A N 1
ATOM 3709 C CA . PHE A 1 458 ? 25.812 -33.656 -30.516 1 91.19 458 PHE A CA 1
ATOM 3710 C C . PHE A 1 458 ? 26.594 -33.875 -31.812 1 91.19 458 PHE A C 1
ATOM 3712 O O . PHE A 1 458 ? 26.109 -34.562 -32.719 1 91.19 458 PHE A O 1
ATOM 3719 N N . LEU A 1 459 ? 27.766 -33.375 -31.906 1 92.31 459 LEU A N 1
ATOM 3720 C CA . LEU A 1 459 ? 28.594 -33.469 -33.125 1 92.31 459 LEU A CA 1
ATOM 3721 C C . LEU A 1 459 ? 29.016 -34.906 -33.375 1 92.31 459 LEU A C 1
ATOM 3723 O O . LEU A 1 459 ? 29.031 -35.375 -34.5 1 92.31 459 LEU A O 1
ATOM 3727 N N . ARG A 1 460 ? 29.281 -35.562 -32.281 1 91.62 460 ARG A N 1
ATOM 3728 C CA . ARG A 1 460 ? 29.75 -36.938 -32.375 1 91.62 460 ARG A CA 1
ATOM 3729 C C . ARG A 1 460 ? 28.656 -37.844 -32.938 1 91.62 460 ARG A C 1
ATOM 3731 O O . ARG A 1 460 ? 28.953 -38.844 -33.594 1 91.62 460 ARG A O 1
ATOM 3738 N N . GLN A 1 461 ? 27.469 -37.469 -32.719 1 89.38 461 GLN A N 1
ATOM 3739 C CA . GLN A 1 461 ? 26.328 -38.281 -33.156 1 89.38 461 GLN A CA 1
ATOM 3740 C C . GLN A 1 461 ? 26.016 -38 -34.625 1 89.38 461 GLN A C 1
ATOM 3742 O O . GLN A 1 461 ? 25.219 -38.75 -35.25 1 89.38 461 GLN A O 1
ATOM 3747 N N . GLN A 1 462 ? 26.703 -37.031 -35.219 1 88.12 462 GLN A N 1
ATOM 3748 C CA . GLN A 1 462 ? 26.453 -36.688 -36.594 1 88.12 462 GLN A CA 1
ATOM 3749 C C . GLN A 1 462 ? 27.547 -37.25 -37.5 1 88.12 462 GLN A C 1
ATOM 3751 O O . GLN A 1 462 ? 28.641 -37.562 -37.062 1 88.12 462 GLN A O 1
ATOM 3756 N N . PRO A 1 463 ? 27.234 -37.438 -38.812 1 90.25 463 PRO A N 1
ATOM 3757 C CA . PRO A 1 463 ? 28.25 -37.906 -39.781 1 90.25 463 PRO A CA 1
ATOM 3758 C C . PRO A 1 463 ? 29.453 -36.969 -39.812 1 90.25 463 PRO A C 1
ATOM 3760 O O . PRO A 1 463 ? 29.312 -35.75 -39.656 1 90.25 463 PRO A O 1
ATOM 3763 N N . GLU A 1 464 ? 30.656 -37.5 -40 1 89.31 464 GLU A N 1
ATOM 3764 C CA . GLU A 1 464 ? 31.938 -36.781 -39.969 1 89.31 464 GLU A CA 1
ATOM 3765 C C . GLU A 1 464 ? 31.969 -35.625 -40.938 1 89.31 464 GLU A C 1
ATOM 3767 O O . GLU A 1 464 ? 32.562 -34.594 -40.688 1 89.31 464 GLU A O 1
ATOM 3772 N N . ASN A 1 465 ? 31.281 -35.844 -42.094 1 88.12 465 ASN A N 1
ATOM 3773 C CA . ASN A 1 465 ? 31.312 -34.844 -43.156 1 88.12 465 ASN A CA 1
ATOM 3774 C C . ASN A 1 465 ? 30.578 -33.562 -42.75 1 88.12 465 ASN A C 1
ATOM 3776 O O . ASN A 1 465 ? 30.797 -32.5 -43.344 1 88.12 465 ASN A O 1
ATOM 3780 N N . TYR A 1 466 ? 29.734 -33.688 -41.719 1 91.94 466 TYR A N 1
ATOM 3781 C CA . TYR A 1 466 ? 28.922 -32.562 -41.344 1 91.94 466 TYR A CA 1
ATOM 3782 C C . TYR A 1 466 ? 29.484 -31.891 -40.094 1 91.94 466 TYR A C 1
ATOM 3784 O O . TYR A 1 466 ? 29.109 -30.766 -39.75 1 91.94 466 TYR A O 1
ATOM 3792 N N . GLN A 1 467 ? 30.328 -32.438 -39.375 1 92.69 467 GLN A N 1
ATOM 3793 C CA . GLN A 1 467 ? 30.766 -32.031 -38.031 1 92.69 467 GLN A CA 1
ATOM 3794 C C . GLN A 1 467 ? 31.438 -30.672 -38.062 1 92.69 467 GLN A C 1
ATOM 3796 O O . GLN A 1 467 ? 31.203 -29.844 -37.188 1 92.69 467 GLN A O 1
ATOM 3801 N N . MET A 1 468 ? 32.219 -30.453 -39 1 92.19 468 MET A N 1
ATOM 3802 C CA . MET A 1 468 ? 32.938 -29.188 -39.094 1 92.19 468 MET A CA 1
ATOM 3803 C C . MET A 1 468 ? 31.984 -28.031 -39.312 1 92.19 468 MET A C 1
ATOM 3805 O O . MET A 1 468 ? 32.094 -26.984 -38.688 1 92.19 468 MET A O 1
ATOM 3809 N N . GLU A 1 469 ? 31.062 -28.219 -40.188 1 92.25 469 GLU A N 1
ATOM 3810 C CA . GLU A 1 469 ? 30.094 -27.172 -40.5 1 92.25 469 GLU A CA 1
ATOM 3811 C C . GLU A 1 469 ? 29.172 -26.906 -39.312 1 92.25 469 GLU A C 1
ATOM 3813 O O . GLU A 1 469 ? 28.781 -25.766 -39.062 1 92.25 469 GLU A O 1
ATOM 3818 N N . LEU A 1 470 ? 28.828 -27.969 -38.688 1 94.06 470 LEU A N 1
ATOM 3819 C CA . LEU A 1 470 ? 27.984 -27.844 -37.5 1 94.06 470 LEU A CA 1
ATOM 3820 C C . LEU A 1 470 ? 28.703 -27.109 -36.375 1 94.06 470 LEU A C 1
ATOM 3822 O O . LEU A 1 470 ? 28.109 -26.312 -35.656 1 94.06 470 LEU A O 1
ATOM 3826 N N . ASP A 1 471 ? 29.953 -27.375 -36.25 1 94.31 471 ASP A N 1
ATOM 3827 C CA . ASP A 1 471 ? 30.766 -26.688 -35.25 1 94.31 471 ASP A CA 1
ATOM 3828 C C . ASP A 1 471 ? 30.812 -25.188 -35.5 1 94.31 471 ASP A C 1
ATOM 3830 O O . ASP A 1 471 ? 30.75 -24.375 -34.562 1 94.31 471 ASP A O 1
ATOM 3834 N N . LYS A 1 472 ? 30.906 -24.812 -36.719 1 93.94 472 LYS A N 1
ATOM 3835 C CA . LYS A 1 472 ? 30.906 -23.406 -37.094 1 93.94 472 LYS A CA 1
ATOM 3836 C C . LYS A 1 472 ? 29.547 -22.766 -36.781 1 93.94 472 LYS A C 1
ATOM 3838 O O . LYS A 1 472 ? 29.484 -21.609 -36.375 1 93.94 472 LYS A O 1
ATOM 3843 N N . ALA A 1 473 ? 28.562 -23.547 -37 1 94.44 473 ALA A N 1
ATOM 3844 C CA . ALA A 1 473 ? 27.219 -23.047 -36.719 1 94.44 473 ALA A CA 1
ATOM 3845 C C . ALA A 1 473 ? 27.047 -22.734 -35.25 1 94.44 473 ALA A C 1
ATOM 3847 O O . ALA A 1 473 ? 26.469 -21.719 -34.875 1 94.44 473 ALA A O 1
ATOM 3848 N N . PHE A 1 474 ? 27.594 -23.641 -34.406 1 94.88 474 PHE A N 1
ATOM 3849 C CA . PHE A 1 474 ? 27.531 -23.453 -32.969 1 94.88 474 PHE A CA 1
ATOM 3850 C C . PHE A 1 474 ? 28.312 -22.203 -32.531 1 94.88 474 PHE A C 1
ATOM 3852 O O . PHE A 1 474 ? 27.922 -21.5 -31.609 1 94.88 474 PHE A O 1
ATOM 3859 N N . THR A 1 475 ? 29.375 -21.953 -33.156 1 93.69 475 THR A N 1
ATOM 3860 C CA . THR A 1 475 ? 30.172 -20.766 -32.906 1 93.69 475 THR A CA 1
ATOM 3861 C C . THR A 1 475 ? 29.406 -19.5 -33.281 1 93.69 475 THR A C 1
ATOM 3863 O O . THR A 1 475 ? 29.422 -18.516 -32.531 1 93.69 475 THR A O 1
ATOM 3866 N N . ARG A 1 476 ? 28.734 -19.516 -34.344 1 94.5 476 ARG A N 1
ATOM 3867 C CA . ARG A 1 476 ? 27.953 -18.375 -34.812 1 94.5 476 ARG A CA 1
ATOM 3868 C C . ARG A 1 476 ? 26.766 -18.109 -33.906 1 94.5 476 ARG A C 1
ATOM 3870 O O . ARG A 1 476 ? 26.297 -16.984 -33.812 1 94.5 476 ARG A O 1
ATOM 3877 N N . LEU A 1 477 ? 26.266 -19.172 -33.312 1 95.06 477 LEU A N 1
ATOM 3878 C CA . LEU A 1 477 ? 25.156 -19.062 -32.375 1 95.06 477 LEU A CA 1
ATOM 3879 C C . LEU A 1 477 ? 25.5 -18.094 -31.234 1 95.06 477 LEU A C 1
ATOM 3881 O O . LEU A 1 477 ? 24.641 -17.328 -30.781 1 95.06 477 LEU A O 1
ATOM 3885 N N . MET A 1 478 ? 26.766 -18.141 -30.828 1 95.06 478 MET A N 1
ATOM 3886 C CA . MET A 1 478 ? 27.172 -17.359 -29.672 1 95.06 478 MET A CA 1
ATOM 3887 C C . MET A 1 478 ? 27.922 -16.109 -30.094 1 95.06 478 MET A C 1
ATOM 3889 O O . MET A 1 478 ? 28.453 -15.375 -29.25 1 95.06 478 MET A O 1
ATOM 3893 N N . ASP A 1 479 ? 27.922 -15.805 -31.359 1 94.56 479 ASP A N 1
ATOM 3894 C CA . ASP A 1 479 ? 28.609 -14.625 -31.875 1 94.56 479 ASP A CA 1
ATOM 3895 C C . ASP A 1 479 ? 27.906 -13.344 -31.438 1 94.56 479 ASP A C 1
ATOM 3897 O O . ASP A 1 479 ? 26.688 -13.211 -31.609 1 94.56 479 ASP A O 1
ATOM 3901 N N . GLY A 1 480 ? 28.641 -12.469 -30.859 1 94.38 480 GLY A N 1
ATOM 3902 C CA . GLY A 1 480 ? 28.109 -11.188 -30.453 1 94.38 480 GLY A CA 1
ATOM 3903 C C . GLY A 1 480 ? 27.281 -11.266 -29.172 1 94.38 480 GLY A C 1
ATOM 3904 O O . GLY A 1 480 ? 26.609 -10.297 -28.797 1 94.38 480 GLY A O 1
ATOM 3905 N N . ILE A 1 481 ? 27.219 -12.406 -28.562 1 95.06 481 ILE A N 1
ATOM 3906 C CA . ILE A 1 481 ? 26.422 -12.594 -27.344 1 95.06 481 ILE A CA 1
ATOM 3907 C C . ILE A 1 481 ? 27.297 -12.367 -26.125 1 95.06 481 ILE A C 1
ATOM 3909 O O . ILE A 1 481 ? 28.359 -12.969 -25.984 1 95.06 481 ILE A O 1
ATOM 3913 N N . ALA A 1 482 ? 26.828 -11.438 -25.25 1 93.25 482 ALA A N 1
ATOM 3914 C CA . ALA A 1 482 ? 27.562 -11.102 -24.031 1 93.25 482 ALA A CA 1
ATOM 3915 C C . ALA A 1 482 ? 27.25 -12.094 -22.906 1 93.25 482 ALA A C 1
ATOM 3917 O O . ALA A 1 482 ? 26.328 -12.898 -23.031 1 93.25 482 ALA A O 1
ATOM 3918 N N . LYS A 1 483 ? 28.078 -12.031 -21.906 1 91.44 483 LYS A N 1
ATOM 3919 C CA . LYS A 1 483 ? 27.875 -12.906 -20.766 1 91.44 483 LYS A CA 1
ATOM 3920 C C . LYS A 1 483 ? 26.906 -12.281 -19.75 1 91.44 483 LYS A C 1
ATOM 3922 O O . LYS A 1 483 ? 27.297 -11.992 -18.609 1 91.44 483 LYS A O 1
ATOM 3927 N N . ASN A 1 484 ? 25.781 -12.047 -20.156 1 91.38 484 ASN A N 1
ATOM 3928 C CA . ASN A 1 484 ? 24.734 -11.531 -19.281 1 91.38 484 ASN A CA 1
ATOM 3929 C C . ASN A 1 484 ? 23.344 -11.945 -19.766 1 91.38 484 ASN A C 1
ATOM 3931 O O . ASN A 1 484 ? 23.203 -12.562 -20.828 1 91.38 484 ASN A O 1
ATOM 3935 N N . VAL A 1 485 ? 22.359 -11.711 -18.969 1 93.19 485 VAL A N 1
ATOM 3936 C CA . VAL A 1 485 ? 21 -12.164 -19.281 1 93.19 485 VAL A CA 1
ATOM 3937 C C . VAL A 1 485 ? 20.078 -10.969 -19.422 1 93.19 485 VAL A C 1
ATOM 3939 O O . VAL A 1 485 ? 18.922 -11.016 -18.969 1 93.19 485 VAL A O 1
ATOM 3942 N N . THR A 1 486 ? 20.547 -9.898 -19.953 1 91.94 486 THR A N 1
ATOM 3943 C CA . THR A 1 486 ? 19.719 -8.727 -20.203 1 91.94 486 THR A CA 1
ATOM 3944 C C . THR A 1 486 ? 18.734 -8.992 -21.344 1 91.94 486 THR A C 1
ATOM 3946 O O . THR A 1 486 ? 18.953 -9.898 -22.156 1 91.94 486 THR A O 1
ATOM 3949 N N . LEU A 1 487 ? 17.688 -8.227 -21.391 1 92.38 487 LEU A N 1
ATOM 3950 C CA . LEU A 1 487 ? 16.656 -8.383 -22.422 1 92.38 487 LEU A CA 1
ATOM 3951 C C . LEU A 1 487 ? 17.25 -8.164 -23.812 1 92.38 487 LEU A C 1
ATOM 3953 O O . LEU A 1 487 ? 16.922 -8.883 -24.766 1 92.38 487 LEU A O 1
ATOM 3957 N N . LYS A 1 488 ? 18.156 -7.223 -23.906 1 93.94 488 LYS A N 1
ATOM 3958 C CA . LYS A 1 488 ? 18.797 -6.938 -25.188 1 93.94 488 LYS A CA 1
ATOM 3959 C C . LYS A 1 488 ? 19.641 -8.125 -25.656 1 93.94 488 LYS A C 1
ATOM 3961 O O . LYS A 1 488 ? 19.594 -8.508 -26.828 1 93.94 488 LYS A O 1
ATOM 3966 N N . ASN A 1 489 ? 20.406 -8.672 -24.812 1 95.69 489 ASN A N 1
ATOM 3967 C CA . ASN A 1 489 ? 21.234 -9.828 -25.125 1 95.69 489 ASN A CA 1
ATOM 3968 C C . ASN A 1 489 ? 20.391 -11.039 -25.5 1 95.69 489 ASN A C 1
ATOM 3970 O O . ASN A 1 489 ? 20.75 -11.805 -26.391 1 95.69 489 ASN A O 1
ATOM 3974 N N . LYS A 1 490 ? 19.266 -11.227 -24.859 1 95.75 490 LYS A N 1
ATOM 3975 C CA . LYS A 1 490 ? 18.359 -12.328 -25.141 1 95.75 490 LYS A CA 1
ATOM 3976 C C . LYS A 1 490 ? 17.75 -12.195 -26.531 1 95.75 490 LYS A C 1
ATOM 3978 O O . LYS A 1 490 ? 17.562 -13.195 -27.234 1 95.75 490 LYS A O 1
ATOM 3983 N N . ASP A 1 491 ? 17.406 -10.977 -26.906 1 95.5 491 ASP A N 1
ATOM 3984 C CA . ASP A 1 491 ? 16.859 -10.742 -28.234 1 95.5 491 ASP A CA 1
ATOM 3985 C C . ASP A 1 491 ? 17.875 -11.055 -29.328 1 95.5 491 ASP A C 1
ATOM 3987 O O . ASP A 1 491 ? 17.547 -11.648 -30.344 1 95.5 491 ASP A O 1
ATOM 3991 N N . ASN A 1 492 ? 19.078 -10.617 -29.078 1 96.75 492 ASN A N 1
ATOM 3992 C CA . ASN A 1 492 ? 20.141 -10.938 -30.016 1 96.75 492 ASN A CA 1
ATOM 3993 C C . ASN A 1 492 ? 20.344 -12.438 -30.141 1 96.75 492 ASN A C 1
ATOM 3995 O O . ASN A 1 492 ? 20.531 -12.953 -31.25 1 96.75 492 ASN A O 1
ATOM 3999 N N . PHE A 1 493 ? 20.297 -13.062 -29.062 1 97.25 493 PHE A N 1
ATOM 4000 C CA . PHE A 1 493 ? 20.469 -14.508 -29.047 1 97.25 493 PHE A CA 1
ATOM 4001 C C . PHE A 1 493 ? 19.344 -15.195 -29.797 1 97.25 493 PHE A C 1
ATOM 4003 O O . PHE A 1 493 ? 19.562 -16.172 -30.516 1 97.25 493 PHE A O 1
ATOM 4010 N N . THR A 1 494 ? 18.109 -14.734 -29.609 1 95.88 494 THR A N 1
ATOM 4011 C CA . THR A 1 494 ? 16.938 -15.297 -30.266 1 95.88 494 THR A CA 1
ATOM 4012 C C . THR A 1 494 ? 17.094 -15.211 -31.797 1 95.88 494 THR A C 1
ATOM 4014 O O . THR A 1 494 ? 16.719 -16.141 -32.5 1 95.88 494 THR A O 1
ATOM 4017 N N . GLN A 1 495 ? 17.656 -14.164 -32.219 1 95.5 495 GLN A N 1
ATOM 4018 C CA . GLN A 1 495 ? 17.922 -14 -33.625 1 95.5 495 GLN A CA 1
ATOM 4019 C C . GLN A 1 495 ? 18.969 -14.992 -34.125 1 95.5 495 GLN A C 1
ATOM 4021 O O . GLN A 1 495 ? 18.812 -15.633 -35.156 1 95.5 495 GLN A O 1
ATOM 4026 N N . ASN A 1 496 ? 20.016 -15.07 -33.406 1 96.81 496 ASN A N 1
ATOM 4027 C CA . ASN A 1 496 ? 21.062 -16.031 -33.719 1 96.81 496 ASN A CA 1
ATOM 4028 C C . ASN A 1 496 ? 20.531 -17.469 -33.75 1 96.81 496 ASN A C 1
ATOM 4030 O O . ASN A 1 496 ? 20.922 -18.266 -34.594 1 96.81 496 ASN A O 1
ATOM 4034 N N . LEU A 1 497 ? 19.672 -17.719 -32.844 1 95.38 497 LEU A N 1
ATOM 4035 C CA . LEU A 1 497 ? 19.125 -19.062 -32.688 1 95.38 497 LEU A CA 1
ATOM 4036 C C . LEU A 1 497 ? 18.281 -19.422 -33.906 1 95.38 497 LEU A C 1
ATOM 4038 O O . LEU A 1 497 ? 18.297 -20.578 -34.375 1 95.38 497 LEU A O 1
ATOM 4042 N N . SER A 1 498 ? 17.484 -18.5 -34.406 1 92.69 498 SER A N 1
ATOM 4043 C CA . SER A 1 498 ? 16.672 -18.734 -35.594 1 92.69 498 SER A CA 1
ATOM 4044 C C . SER A 1 498 ? 17.547 -19.062 -36.781 1 92.69 498 SER A C 1
ATOM 4046 O O . SER A 1 498 ? 17.234 -19.969 -37.562 1 92.69 498 SER A O 1
ATOM 4048 N N . THR A 1 499 ? 18.625 -18.312 -36.906 1 94.5 499 THR A N 1
ATOM 4049 C CA . THR A 1 499 ? 19.578 -18.562 -37.969 1 94.5 499 THR A CA 1
ATOM 4050 C C . THR A 1 499 ? 20.266 -19.906 -37.781 1 94.5 499 THR A C 1
ATOM 4052 O O . THR A 1 499 ? 20.469 -20.656 -38.75 1 94.5 499 THR A O 1
ATOM 4055 N N . PHE A 1 500 ? 20.578 -20.156 -36.625 1 95.19 500 PHE A N 1
ATOM 4056 C CA . PHE A 1 500 ? 21.25 -21.406 -36.281 1 95.19 500 PHE A CA 1
ATOM 4057 C C . PHE A 1 500 ? 20.375 -22.609 -36.625 1 95.19 500 PHE A C 1
ATOM 4059 O O . PHE A 1 500 ? 20.859 -23.578 -37.219 1 95.19 500 PHE A O 1
ATOM 4066 N N . ARG A 1 501 ? 19.188 -22.562 -36.281 1 93 501 ARG A N 1
ATOM 4067 C CA . ARG A 1 501 ? 18.266 -23.656 -36.531 1 93 501 ARG A CA 1
ATOM 4068 C C . ARG A 1 501 ? 18.156 -23.922 -38.031 1 93 501 ARG A C 1
ATOM 4070 O O . ARG A 1 501 ? 18.172 -25.062 -38.469 1 93 501 ARG A O 1
ATOM 4077 N N . LYS A 1 502 ? 18.062 -22.891 -38.812 1 91.62 502 LYS A N 1
ATOM 4078 C CA . LYS A 1 502 ? 18 -23 -40.25 1 91.62 502 LYS A CA 1
ATOM 4079 C C . LYS A 1 502 ? 19.266 -23.609 -40.812 1 91.62 502 LYS A C 1
ATOM 4081 O O . LYS A 1 502 ? 19.219 -24.453 -41.719 1 91.62 502 LYS A O 1
ATOM 4086 N N . GLU A 1 503 ? 20.344 -23.109 -40.281 1 92.88 503 GLU A N 1
ATOM 4087 C CA . GLU A 1 503 ? 21.625 -23.609 -40.75 1 92.88 503 GLU A CA 1
ATOM 4088 C C . GLU A 1 503 ? 21.781 -25.109 -40.469 1 92.88 503 GLU A C 1
ATOM 4090 O O . GLU A 1 503 ? 22.25 -25.875 -41.312 1 92.88 503 GLU A O 1
ATOM 4095 N N . VAL A 1 504 ? 21.422 -25.484 -39.375 1 92.56 504 VAL A N 1
ATOM 4096 C CA . VAL A 1 504 ? 21.562 -26.875 -38.969 1 92.56 504 VAL A CA 1
ATOM 4097 C C . VAL A 1 504 ? 20.641 -27.75 -39.812 1 92.56 504 VAL A C 1
ATOM 4099 O O . VAL A 1 504 ? 21.016 -28.859 -40.219 1 92.56 504 VAL A O 1
ATOM 4102 N N . ASP A 1 505 ? 19.484 -27.234 -40 1 90.38 505 ASP A N 1
ATOM 4103 C CA . ASP A 1 505 ? 18.531 -27.953 -40.844 1 90.38 505 ASP A CA 1
ATOM 4104 C C . ASP A 1 505 ? 19.094 -28.172 -42.25 1 90.38 505 ASP A C 1
ATOM 4106 O O . ASP A 1 505 ? 18.969 -29.266 -42.812 1 90.38 505 ASP A O 1
ATOM 4110 N N . ILE A 1 506 ? 19.734 -27.188 -42.781 1 91.12 506 ILE A N 1
ATOM 4111 C CA . ILE A 1 506 ? 20.312 -27.25 -44.125 1 91.12 506 ILE A CA 1
ATOM 4112 C C . ILE A 1 506 ? 21.469 -28.25 -44.156 1 91.12 506 ILE A C 1
ATOM 4114 O O . ILE A 1 506 ? 21.562 -29.062 -45.062 1 91.12 506 ILE A O 1
ATOM 4118 N N . ILE A 1 507 ? 22.25 -28.203 -43.156 1 91.5 507 ILE A N 1
ATOM 4119 C CA . ILE A 1 507 ? 23.422 -29.062 -43.062 1 91.5 507 ILE A CA 1
ATOM 4120 C C . ILE A 1 507 ? 22.969 -30.516 -42.938 1 91.5 507 ILE A C 1
ATOM 4122 O O . ILE A 1 507 ? 23.484 -31.391 -43.656 1 91.5 507 ILE A O 1
ATOM 4126 N N . LEU A 1 508 ? 22.047 -30.766 -42.125 1 87.5 508 LEU A N 1
ATOM 4127 C CA . LEU A 1 508 ? 21.609 -32.125 -41.844 1 87.5 508 LEU A CA 1
ATOM 4128 C C . LEU A 1 508 ? 20.844 -32.688 -43.062 1 87.5 508 LEU A C 1
ATOM 4130 O O . LEU A 1 508 ? 20.75 -33.906 -43.188 1 87.5 508 LEU A O 1
ATOM 4134 N N . ARG A 1 509 ? 20.281 -31.906 -43.938 1 87.31 509 ARG A N 1
ATOM 4135 C CA . ARG A 1 509 ? 19.609 -32.344 -45.156 1 87.31 509 ARG A CA 1
ATOM 4136 C C . ARG A 1 509 ? 20.609 -32.5 -46.312 1 87.31 509 ARG A C 1
ATOM 4138 O O . ARG A 1 509 ? 20.234 -32.906 -47.406 1 87.31 509 ARG A O 1
ATOM 4145 N N . GLY A 1 510 ? 21.906 -32.312 -46.094 1 78.81 510 GLY A N 1
ATOM 4146 C CA . GLY A 1 510 ? 22.953 -32.5 -47.094 1 78.81 510 GLY A CA 1
ATOM 4147 C C . GLY A 1 510 ? 23.219 -31.25 -47.906 1 78.81 510 GLY A C 1
ATOM 4148 O O . GLY A 1 510 ? 23.891 -31.328 -48.938 1 78.81 510 GLY A O 1
ATOM 4149 N N . GLY A 1 511 ? 22.641 -30.125 -47.469 1 71.75 511 GLY A N 1
ATOM 4150 C CA . GLY A 1 511 ? 22.828 -28.922 -48.25 1 71.75 511 GLY A CA 1
ATOM 4151 C C . GLY A 1 511 ? 24.031 -28.109 -47.812 1 71.75 511 GLY A C 1
ATOM 4152 O O . GLY A 1 511 ? 24.641 -28.391 -46.781 1 71.75 511 GLY A O 1
ATOM 4153 N N . THR A 1 512 ? 24.75 -27.266 -48.719 1 66.75 512 THR A N 1
ATOM 4154 C CA . THR A 1 512 ? 25.891 -26.391 -48.406 1 66.75 512 THR A CA 1
ATOM 4155 C C . THR A 1 512 ? 25.406 -25.031 -47.938 1 66.75 512 THR A C 1
ATOM 4157 O O . THR A 1 512 ? 24.516 -24.422 -48.562 1 66.75 512 THR A O 1
ATOM 4160 N N . VAL A 1 513 ? 25.562 -24.672 -46.688 1 61.84 513 VAL A N 1
ATOM 4161 C CA . VAL A 1 513 ? 25.219 -23.359 -46.125 1 61.84 513 VAL A CA 1
ATOM 4162 C C . VAL A 1 513 ? 25.938 -22.266 -46.906 1 61.84 513 VAL A C 1
ATOM 4164 O O . VAL A 1 513 ? 27.156 -22.266 -47 1 61.84 513 VAL A O 1
ATOM 4167 N N . VAL A 1 514 ? 25.453 -21.609 -47.906 1 51.94 514 VAL A N 1
ATOM 4168 C CA . VAL A 1 514 ? 26 -20.453 -48.594 1 51.94 514 VAL A CA 1
ATOM 4169 C C . VAL A 1 514 ? 26.203 -19.312 -47.594 1 51.94 514 VAL A C 1
ATOM 4171 O O . VAL A 1 514 ? 25.266 -18.938 -46.875 1 51.94 514 VAL A O 1
ATOM 4174 N N . SER A 1 515 ? 27.422 -19.141 -47.156 1 45.56 515 SER A N 1
ATOM 4175 C CA . SER A 1 515 ? 27.719 -17.922 -46.406 1 45.56 515 SER A CA 1
ATOM 4176 C C . SER A 1 515 ? 27.172 -16.688 -47.094 1 45.56 515 SER A C 1
ATOM 4178 O O . SER A 1 515 ? 27.719 -16.234 -48.094 1 45.56 515 SER A O 1
ATOM 4180 N N . SER A 1 516 ? 25.984 -16.562 -47.469 1 38.53 516 SER A N 1
ATOM 4181 C CA . SER A 1 516 ? 25.594 -15.281 -48.031 1 38.53 516 SER A CA 1
ATOM 4182 C C . SER A 1 516 ? 26.016 -14.125 -47.156 1 38.53 516 SER A C 1
ATOM 4184 O O . SER A 1 516 ? 25.641 -14.062 -45.969 1 38.53 516 SER A O 1
ATOM 4186 N N . SER A 1 517 ? 27.25 -13.602 -47.312 1 36.22 517 SER A N 1
ATOM 4187 C CA . SER A 1 517 ? 27.516 -12.203 -46.969 1 36.22 517 SER A CA 1
ATOM 4188 C C . SER A 1 517 ? 26.359 -11.305 -47.406 1 36.22 517 SER A C 1
ATOM 4190 O O . SER A 1 517 ? 26.359 -10.789 -48.531 1 36.22 517 SER A O 1
ATOM 4192 N N . THR A 1 518 ? 25.172 -11.695 -47.531 1 33.44 518 THR A N 1
ATOM 4193 C CA . THR A 1 518 ? 24.094 -10.82 -48 1 33.44 518 THR A CA 1
ATOM 4194 C C . THR A 1 518 ? 24.094 -9.523 -47.188 1 33.44 518 THR A C 1
ATOM 4196 O O . THR A 1 518 ? 24 -9.539 -45.969 1 33.44 518 THR A O 1
ATOM 4199 N N . ASP A 1 519 ? 24.688 -8.477 -47.844 1 32.31 519 ASP A N 1
ATOM 4200 C CA . ASP A 1 519 ? 24.359 -7.066 -47.625 1 32.31 519 ASP A CA 1
ATOM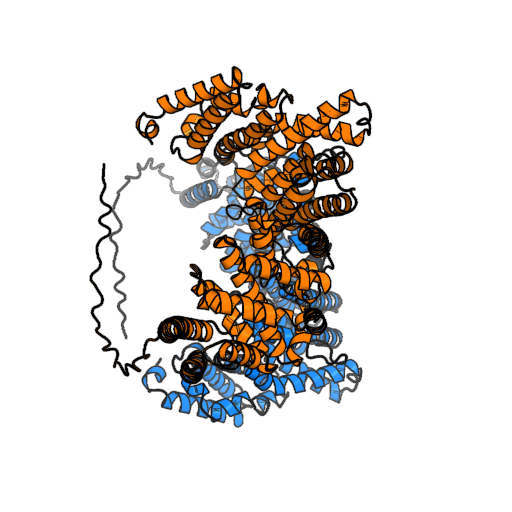 4201 C C . ASP A 1 519 ? 22.844 -6.863 -47.531 1 32.31 519 ASP A C 1
ATOM 4203 O O . ASP A 1 519 ? 22.125 -7.125 -48.5 1 32.31 519 ASP A O 1
ATOM 4207 N N . ILE A 1 520 ? 22.297 -7.141 -46.5 1 31.91 520 ILE A N 1
ATOM 4208 C CA . ILE A 1 520 ? 20.891 -6.836 -46.281 1 31.91 520 ILE A CA 1
ATOM 4209 C C . ILE A 1 520 ? 20.594 -5.418 -46.75 1 31.91 520 ILE A C 1
ATOM 4211 O O . ILE A 1 520 ? 21.156 -4.449 -46.25 1 31.91 520 ILE A O 1
ATOM 4215 N N . PRO A 1 521 ? 20.297 -5.238 -48.062 1 28.53 521 PRO A N 1
ATOM 4216 C CA . PRO A 1 521 ? 19.75 -3.918 -48.406 1 28.53 521 PRO A CA 1
ATOM 4217 C C . PRO A 1 521 ? 18.625 -3.484 -47.469 1 28.53 521 PRO A C 1
ATOM 4219 O O . PRO A 1 521 ? 17.797 -4.305 -47.062 1 28.53 521 PRO A O 1
ATOM 4222 N N . VAL A 1 522 ? 18.906 -2.408 -46.75 1 29.89 522 VAL A N 1
ATOM 4223 C CA . VAL A 1 522 ? 17.953 -1.674 -45.906 1 29.89 522 VAL A CA 1
ATOM 4224 C C . VAL A 1 522 ? 16.766 -1.237 -46.75 1 29.89 522 VAL A C 1
ATOM 4226 O O . VAL A 1 522 ? 16.859 -0.311 -47.562 1 29.89 522 VAL A O 1
ATOM 4229 N N . THR A 1 523 ? 16.172 -2.045 -47.625 1 23.84 523 THR A N 1
ATOM 4230 C CA . THR A 1 523 ? 14.984 -1.448 -48.219 1 23.84 523 THR A CA 1
ATOM 4231 C C . THR A 1 523 ? 14.008 -0.972 -47.156 1 23.84 523 THR A C 1
ATOM 4233 O O . THR A 1 523 ? 13.625 -1.742 -46.281 1 23.84 523 THR A O 1
ATOM 4236 N N . THR A 1 524 ? 13.898 0.367 -47 1 24.41 524 THR A N 1
ATOM 4237 C CA . THR A 1 524 ? 13.047 1.274 -46.25 1 24.41 524 THR A CA 1
ATOM 4238 C C . THR A 1 524 ? 11.578 1.076 -46.625 1 24.41 524 THR A C 1
ATOM 4240 O O . THR A 1 524 ? 10.742 1.929 -46.312 1 24.41 524 THR A O 1
ATOM 4243 N N . SER A 1 525 ? 11.203 0.023 -47.406 1 22.88 525 SER A N 1
ATOM 4244 C CA . SER A 1 525 ? 9.789 0.192 -47.719 1 22.88 525 SER A CA 1
ATOM 4245 C C . SER A 1 525 ? 8.938 0.34 -46.469 1 22.88 525 SER A C 1
ATOM 4247 O O . SER A 1 525 ? 9.008 -0.496 -45.562 1 22.88 525 SER A O 1
ATOM 4249 N N . ILE A 1 526 ? 8.594 1.646 -46.219 1 22.77 526 ILE A N 1
ATOM 4250 C CA . ILE A 1 526 ? 7.547 2.225 -45.375 1 22.77 526 ILE A CA 1
ATOM 4251 C C . ILE A 1 526 ? 6.227 1.498 -45.625 1 22.77 526 ILE A C 1
ATOM 4253 O O . ILE A 1 526 ? 5.797 1.358 -46.781 1 22.77 526 ILE A O 1
ATOM 4257 N N . GLY A 1 527 ? 5.945 0.537 -44.719 1 20.33 527 GLY A N 1
ATOM 4258 C CA . GLY A 1 527 ? 4.656 -0.07 -44.438 1 20.33 527 GLY A CA 1
ATOM 4259 C C . GLY A 1 527 ? 3.496 0.896 -44.594 1 20.33 527 GLY A C 1
ATOM 4260 O O . GLY A 1 527 ? 3.508 1.981 -44 1 20.33 527 GLY A O 1
ATOM 4261 N N . SER A 1 528 ? 2.986 1.068 -45.844 1 21.75 528 SER A N 1
ATOM 4262 C CA . SER A 1 528 ? 1.643 1.616 -45.969 1 21.75 528 SER A CA 1
ATOM 4263 C C . SER A 1 528 ? 0.708 1.079 -44.906 1 21.75 528 SER A C 1
ATOM 4265 O O . SER A 1 528 ? 0.843 -0.069 -44.469 1 21.75 528 SER A O 1
ATOM 4267 N N . GLU A 1 529 ? 0.143 2.021 -44.156 1 22.45 529 GLU A N 1
ATOM 4268 C CA . GLU A 1 529 ? -0.957 2.061 -43.188 1 22.45 529 GLU A CA 1
ATOM 4269 C C . GLU A 1 529 ? -2.195 1.36 -43.75 1 22.45 529 GLU A C 1
ATOM 4271 O O . GLU A 1 529 ? -2.855 1.875 -44.656 1 22.45 529 GLU A O 1
ATOM 4276 N N . GLN A 1 530 ? -2.102 0.127 -44.25 1 21.39 530 GLN A N 1
ATOM 4277 C CA . GLN A 1 530 ? -3.385 -0.454 -44.625 1 21.39 530 GLN A CA 1
ATOM 4278 C C . GLN A 1 530 ? -4.422 -0.275 -43.531 1 21.39 530 GLN A C 1
ATOM 4280 O O . GLN A 1 530 ? -4.191 -0.674 -42.375 1 21.39 530 GLN A O 1
ATOM 4285 N N . GLU A 1 531 ? -5.27 0.729 -43.75 1 21.62 531 GLU A N 1
ATOM 4286 C CA . GLU A 1 531 ? -6.551 1.091 -43.156 1 21.62 531 GLU A CA 1
ATOM 4287 C C . GLU A 1 531 ? -7.488 -0.112 -43.094 1 21.62 531 GLU A C 1
ATOM 4289 O O . GLU A 1 531 ? -7.84 -0.69 -44.125 1 21.62 531 GLU A O 1
ATOM 4294 N N . TYR A 1 532 ? -7.133 -1.053 -42.094 1 21.05 532 TYR A N 1
ATOM 4295 C CA . TYR A 1 532 ? -8.141 -2.076 -41.844 1 21.05 532 TYR A CA 1
ATOM 4296 C C . TYR A 1 532 ? -9.539 -1.467 -41.812 1 21.05 532 TYR A C 1
ATOM 4298 O O . TYR A 1 532 ? -9.812 -0.577 -41 1 21.05 532 TYR A O 1
ATOM 4306 N N . THR A 1 533 ? -10.008 -1.181 -43 1 21.02 533 THR A N 1
ATOM 4307 C CA . THR A 1 533 ? -11.438 -0.941 -43.156 1 21.02 533 THR A CA 1
ATOM 4308 C C . THR A 1 533 ? -12.242 -2.021 -42.438 1 21.02 533 THR A C 1
ATOM 4310 O O . THR A 1 533 ? -12.062 -3.213 -42.719 1 21.02 533 THR A O 1
ATOM 4313 N N . ASP A 1 534 ? -12.469 -1.717 -41.156 1 19.64 534 ASP A N 1
ATOM 4314 C CA . ASP A 1 534 ? -13.477 -2.363 -40.344 1 19.64 534 ASP A CA 1
ATOM 4315 C C . ASP A 1 534 ? -14.75 -2.633 -41.125 1 19.64 534 ASP A C 1
ATOM 4317 O O . ASP A 1 534 ? -15.484 -1.702 -41.469 1 19.64 534 ASP A O 1
ATOM 4321 N N . ASN A 1 535 ? -14.57 -3.332 -42.25 1 19.67 535 ASN A N 1
ATOM 4322 C CA . ASN A 1 535 ? -15.859 -3.717 -42.812 1 19.67 535 ASN A CA 1
ATOM 4323 C C . ASN A 1 535 ? -16.719 -4.457 -41.812 1 19.67 535 ASN A C 1
ATOM 4325 O O . ASN A 1 535 ? -16.359 -5.543 -41.344 1 19.67 535 ASN A O 1
ATOM 4329 N N . MET A 1 536 ? -17.391 -3.627 -40.969 1 18.92 536 MET A N 1
ATOM 4330 C CA . MET A 1 536 ? -18.625 -3.973 -40.25 1 18.92 536 MET A CA 1
ATOM 4331 C C . MET A 1 536 ? -19.594 -4.676 -41.219 1 18.92 536 MET A C 1
ATOM 4333 O O . MET A 1 536 ? -20.234 -4.031 -42.031 1 18.92 536 MET A O 1
ATOM 4337 N N . THR A 1 537 ? -19.219 -5.727 -41.875 1 18.53 537 THR A N 1
ATOM 4338 C CA . THR A 1 537 ? -20.375 -6.504 -42.281 1 18.53 537 THR A CA 1
ATOM 4339 C C . THR A 1 537 ? -21.312 -6.742 -41.094 1 18.53 537 THR A C 1
ATOM 4341 O O . THR A 1 537 ? -20.844 -6.797 -39.938 1 18.53 537 THR A O 1
ATOM 4344 N N . ASP A 1 538 ? -22.656 -6.883 -41.406 1 19.66 538 ASP A N 1
ATOM 4345 C CA . ASP A 1 538 ? -23.828 -7.535 -40.812 1 19.66 538 ASP A CA 1
ATOM 4346 C C . ASP A 1 538 ? -23.531 -8.992 -40.469 1 19.66 538 ASP A C 1
ATOM 4348 O O . ASP A 1 538 ? -22.812 -9.68 -41.219 1 19.66 538 ASP A O 1
ATOM 4352 N N . MET B 1 1 ? 19.266 32.594 -17.094 1 35 1 MET B N 1
ATOM 4353 C CA . MET B 1 1 ? 18.812 32.531 -18.484 1 35 1 MET B CA 1
ATOM 4354 C C . MET B 1 1 ? 19.969 32.781 -19.438 1 35 1 MET B C 1
ATOM 4356 O O . MET B 1 1 ? 20.078 32.125 -20.484 1 35 1 MET B O 1
ATOM 4360 N N . ALA B 1 2 ? 20.781 33.75 -18.969 1 35.38 2 ALA B N 1
ATOM 4361 C CA . ALA B 1 2 ? 21.781 34.25 -19.922 1 35.38 2 ALA B CA 1
ATOM 4362 C C . ALA B 1 2 ? 22.859 33.188 -20.188 1 35.38 2 ALA B C 1
ATOM 4364 O O . ALA B 1 2 ? 23.359 33.094 -21.312 1 35.38 2 ALA B O 1
ATOM 4365 N N . LEU B 1 3 ? 23.125 32.438 -19.25 1 39.56 3 LEU B N 1
ATOM 4366 C CA . LEU B 1 3 ? 24.281 31.547 -19.422 1 39.56 3 LEU B CA 1
ATOM 4367 C C . LEU B 1 3 ? 23.906 30.344 -20.281 1 39.56 3 LEU B C 1
ATOM 4369 O O . LEU B 1 3 ? 24.781 29.562 -20.672 1 39.56 3 LEU B O 1
ATOM 4373 N N . ARG B 1 4 ? 22.672 30.219 -20.578 1 47.75 4 ARG B N 1
ATOM 4374 C CA . ARG B 1 4 ? 22.219 29.062 -21.344 1 47.75 4 ARG B CA 1
ATOM 4375 C C . ARG B 1 4 ? 22.75 29.125 -22.781 1 47.75 4 ARG B C 1
ATOM 4377 O O . ARG B 1 4 ? 22.859 28.094 -23.438 1 47.75 4 ARG B O 1
ATOM 4384 N N . LEU B 1 5 ? 22.828 30.281 -23.188 1 38.31 5 LEU B N 1
ATOM 4385 C CA . LEU B 1 5 ? 23.109 30.484 -24.609 1 38.31 5 LEU B CA 1
ATOM 4386 C C . LEU B 1 5 ? 24.594 30.281 -24.891 1 38.31 5 LEU B C 1
ATOM 4388 O O . LEU B 1 5 ? 25.016 30.234 -26.047 1 38.31 5 LEU B O 1
ATOM 4392 N N . LEU B 1 6 ? 25.391 30.406 -23.875 1 43.91 6 LEU B N 1
ATOM 4393 C CA . LEU B 1 6 ? 26.797 30.578 -24.219 1 43.91 6 LEU B CA 1
ATOM 4394 C C . LEU B 1 6 ? 27.516 29.234 -24.297 1 43.91 6 LEU B C 1
ATOM 4396 O O . LEU B 1 6 ? 28.734 29.188 -24.453 1 43.91 6 LEU B O 1
ATOM 4400 N N . GLY B 1 7 ? 26.953 28.078 -24.75 1 49 7 GLY B N 1
ATOM 4401 C CA . GLY B 1 7 ? 27.578 26.766 -24.922 1 49 7 GLY B CA 1
ATOM 4402 C C . GLY B 1 7 ? 28.078 26.172 -23.625 1 49 7 GLY B C 1
ATOM 4403 O O . GLY B 1 7 ? 27.922 26.766 -22.562 1 49 7 GLY B O 1
ATOM 4404 N N . PRO B 1 8 ? 28.625 24.891 -23.594 1 57.47 8 PRO B N 1
ATOM 4405 C CA . PRO B 1 8 ? 29.062 24.156 -22.406 1 57.47 8 PRO B CA 1
ATOM 4406 C C . PRO B 1 8 ? 30.234 24.828 -21.703 1 57.47 8 PRO B C 1
ATOM 4408 O O . PRO B 1 8 ? 30.406 24.672 -20.484 1 57.47 8 PRO B O 1
ATOM 4411 N N . TYR B 1 9 ? 31.031 25.578 -22.438 1 58.16 9 TYR B N 1
ATOM 4412 C CA . TYR B 1 9 ? 32.281 26.109 -21.938 1 58.16 9 TYR B CA 1
ATOM 4413 C C . TYR B 1 9 ? 32.062 27.188 -20.875 1 58.16 9 TYR B C 1
ATOM 4415 O O . TYR B 1 9 ? 32.688 27.172 -19.828 1 58.16 9 TYR B O 1
ATOM 4423 N N . PRO B 1 10 ? 31.141 28.047 -21.141 1 60.44 10 PRO B N 1
ATOM 4424 C CA . PRO B 1 10 ? 30.953 29.062 -20.094 1 60.44 10 PRO B CA 1
ATOM 4425 C C . PRO B 1 10 ? 30.438 28.453 -18.797 1 60.44 10 PRO B C 1
ATOM 4427 O O . PRO B 1 10 ? 30.812 28.922 -17.719 1 60.44 10 PRO B O 1
ATOM 4430 N N . TYR B 1 11 ? 29.719 27.422 -18.906 1 67.12 11 TYR B N 1
ATOM 4431 C CA . TYR B 1 11 ? 29.219 26.781 -17.703 1 67.12 11 TYR B CA 1
ATOM 4432 C C . TYR B 1 11 ? 30.359 26.125 -16.922 1 67.12 11 TYR B C 1
ATOM 4434 O O . TYR B 1 11 ? 30.375 26.172 -15.68 1 67.12 11 TYR B O 1
ATOM 4442 N N . LEU B 1 12 ? 31.219 25.688 -17.688 1 69.62 12 LEU B N 1
ATOM 4443 C CA . LEU B 1 12 ? 32.375 25.078 -17.047 1 69.62 12 LEU B CA 1
ATOM 4444 C C . LEU B 1 12 ? 33.219 26.125 -16.312 1 69.62 12 LEU B C 1
ATOM 4446 O O . LEU B 1 12 ? 33.719 25.875 -15.219 1 69.62 12 LEU B O 1
ATOM 4450 N N . ILE B 1 13 ? 33.25 27.266 -16.906 1 69.19 13 ILE B N 1
ATOM 4451 C CA . ILE B 1 13 ? 34.031 28.328 -16.297 1 69.19 13 ILE B CA 1
ATOM 4452 C C . ILE B 1 13 ? 33.344 28.797 -15.008 1 69.19 13 ILE B C 1
ATOM 4454 O O . ILE B 1 13 ? 34 28.969 -13.984 1 69.19 13 ILE B O 1
ATOM 4458 N N . VAL B 1 14 ? 32.094 28.891 -15.078 1 70.69 14 VAL B N 1
ATOM 4459 C CA . VAL B 1 14 ? 31.344 29.328 -13.906 1 70.69 14 VAL B CA 1
ATOM 4460 C C . VAL B 1 14 ? 31.453 28.297 -12.789 1 70.69 14 VAL B C 1
ATOM 4462 O O . VAL B 1 14 ? 31.609 28.672 -11.617 1 70.69 14 VAL B O 1
ATOM 4465 N N . PHE B 1 15 ? 31.469 27.156 -13.211 1 77 15 PHE B N 1
ATOM 4466 C CA . PHE B 1 15 ? 31.594 26.109 -12.219 1 77 15 PHE B CA 1
ATOM 4467 C C . PHE B 1 15 ? 33 26.109 -11.594 1 77 15 PHE B C 1
ATOM 4469 O O . PHE B 1 15 ? 33.125 26 -10.375 1 77 15 PHE B O 1
ATOM 4476 N N . LYS B 1 16 ? 33.969 26.297 -12.406 1 75.62 16 LYS B N 1
ATOM 4477 C CA . LYS B 1 16 ? 35.344 26.344 -11.906 1 75.62 16 LYS B CA 1
ATOM 4478 C C . LYS B 1 16 ? 35.531 27.531 -10.984 1 75.62 16 LYS B C 1
ATOM 4480 O O . LYS B 1 16 ? 36.219 27.422 -9.953 1 75.62 16 LYS B O 1
ATOM 4485 N N . LEU B 1 17 ? 34.938 28.578 -11.43 1 73.5 17 LEU B N 1
ATOM 4486 C CA . LEU B 1 17 ? 35 29.766 -10.578 1 73.5 17 LEU B CA 1
ATOM 4487 C C . LEU B 1 17 ? 34.312 29.516 -9.242 1 73.5 17 LEU B C 1
ATOM 4489 O O . LEU B 1 17 ? 34.781 29.984 -8.203 1 73.5 17 LEU B O 1
ATOM 4493 N N . GLY B 1 18 ? 33.219 28.859 -9.344 1 75.88 18 GLY B N 1
ATOM 4494 C CA . GLY B 1 18 ? 32.531 28.516 -8.125 1 75.88 18 GLY B CA 1
ATOM 4495 C C . GLY B 1 18 ? 33.344 27.656 -7.176 1 75.88 18 GLY B C 1
ATOM 4496 O O . GLY B 1 18 ? 33.406 27.922 -5.973 1 75.88 18 GLY B O 1
ATOM 4497 N N . ILE B 1 19 ? 34.062 26.766 -7.754 1 77.12 19 ILE B N 1
ATOM 4498 C CA . ILE B 1 19 ? 34.906 25.875 -6.953 1 77.12 19 ILE B CA 1
ATOM 4499 C C . ILE B 1 19 ? 36.062 26.656 -6.332 1 77.12 19 ILE B C 1
ATOM 4501 O O . ILE B 1 19 ? 36.406 26.469 -5.164 1 77.12 19 ILE B O 1
ATOM 4505 N N . THR B 1 20 ? 36.562 27.469 -7.141 1 75.94 20 THR B N 1
ATOM 4506 C CA . THR B 1 20 ? 37.656 28.312 -6.656 1 75.94 20 THR B CA 1
ATOM 4507 C C . THR B 1 20 ? 37.188 29.203 -5.508 1 75.94 20 THR B C 1
ATOM 4509 O O . THR B 1 20 ? 37.906 29.359 -4.508 1 75.94 20 THR B O 1
ATOM 4512 N N . ASN B 1 21 ? 36.062 29.75 -5.703 1 74.94 21 ASN B N 1
ATOM 4513 C CA . ASN B 1 21 ? 35.5 30.578 -4.637 1 74.94 21 ASN B CA 1
ATOM 4514 C C . ASN B 1 21 ? 35.312 29.766 -3.357 1 74.94 21 ASN B C 1
ATOM 4516 O O . ASN B 1 21 ? 35.594 30.25 -2.264 1 74.94 21 ASN B O 1
ATOM 4520 N N . LEU B 1 22 ? 34.875 28.609 -3.502 1 77.12 22 LEU B N 1
ATOM 4521 C CA . LEU B 1 22 ? 34.625 27.766 -2.342 1 77.12 22 LEU B CA 1
ATOM 4522 C C . LEU B 1 22 ? 35.906 27.391 -1.644 1 77.12 22 LEU B C 1
ATOM 4524 O O . LEU B 1 22 ? 35.969 27.25 -0.418 1 77.12 22 LEU B O 1
ATOM 4528 N N . LYS B 1 23 ? 36.938 27.312 -2.402 1 76.56 23 LYS B N 1
ATOM 4529 C CA . LYS B 1 23 ? 38.219 26.906 -1.856 1 76.56 23 LYS B CA 1
ATOM 4530 C C . LYS B 1 23 ? 38.875 28.062 -1.095 1 76.56 23 LYS B C 1
ATOM 4532 O O . LYS B 1 23 ? 39.438 27.859 -0.025 1 76.56 23 LYS B O 1
ATOM 4537 N N . PHE B 1 24 ? 38.688 29.219 -1.631 1 73.88 24 PHE B N 1
ATOM 4538 C CA . PHE B 1 24 ? 39.5 30.297 -1.095 1 73.88 24 PHE B CA 1
ATOM 4539 C C . PHE B 1 24 ? 38.656 31.234 -0.238 1 73.88 24 PHE B C 1
ATOM 4541 O O . PHE B 1 24 ? 39.156 31.906 0.651 1 73.88 24 PHE B O 1
ATOM 4548 N N . TRP B 1 25 ? 37.406 31.281 -0.489 1 69.88 25 TRP B N 1
ATOM 4549 C CA . TRP B 1 25 ? 36.562 32.25 0.227 1 69.88 25 TRP B CA 1
ATOM 4550 C C . TRP B 1 25 ? 35.469 31.516 0.988 1 69.88 25 TRP B C 1
ATOM 4552 O O . TRP B 1 25 ? 34.344 32.031 1.077 1 69.88 25 TRP B O 1
ATOM 4562 N N . GLY B 1 26 ? 35.812 30.391 1.421 1 69.94 26 GLY B N 1
ATOM 4563 C CA . GLY B 1 26 ? 34.812 29.578 2.123 1 69.94 26 GLY B CA 1
ATOM 4564 C C . GLY B 1 26 ? 34.438 30.141 3.473 1 69.94 26 GLY B C 1
ATOM 4565 O O . GLY B 1 26 ? 33.406 29.75 4.047 1 69.94 26 GLY B O 1
ATOM 4566 N N . LYS B 1 27 ? 35.062 31.203 3.834 1 74.25 27 LYS B N 1
ATOM 4567 C CA . LYS B 1 27 ? 34.781 31.766 5.156 1 74.25 27 LYS B CA 1
ATOM 4568 C C . LYS B 1 27 ? 33.938 33.031 5.055 1 74.25 27 LYS B C 1
ATOM 4570 O O . LYS B 1 27 ? 33.406 33.5 6.059 1 74.25 27 LYS B O 1
ATOM 4575 N N . ASP B 1 28 ? 33.844 33.5 3.869 1 77.75 28 ASP B N 1
ATOM 4576 C CA . ASP B 1 28 ? 33 34.656 3.635 1 77.75 28 ASP B CA 1
ATOM 4577 C C . ASP B 1 28 ? 31.562 34.25 3.307 1 77.75 28 ASP B C 1
ATOM 4579 O O . ASP B 1 28 ? 31.297 33.688 2.232 1 77.75 28 ASP B O 1
ATOM 4583 N N . GLU B 1 29 ? 30.672 34.562 4.117 1 79.12 29 GLU B N 1
ATOM 4584 C CA . GLU B 1 29 ? 29.297 34.094 4.031 1 79.12 29 GLU B CA 1
ATOM 4585 C C . GLU B 1 29 ? 28.609 34.594 2.76 1 79.12 29 GLU B C 1
ATOM 4587 O O . GLU B 1 29 ? 27.844 33.875 2.127 1 79.12 29 GLU B O 1
ATOM 4592 N N . ARG B 1 30 ? 28.844 35.781 2.318 1 80.56 30 ARG B N 1
ATOM 4593 C CA . ARG B 1 30 ? 28.203 36.375 1.148 1 80.56 30 ARG B CA 1
ATOM 4594 C C . ARG B 1 30 ? 28.656 35.688 -0.133 1 80.56 30 ARG B C 1
ATOM 4596 O O . ARG B 1 30 ? 27.844 35.312 -0.973 1 80.56 30 ARG B O 1
ATOM 4603 N N . ILE B 1 31 ? 29.891 35.562 -0.184 1 79.69 31 ILE B N 1
ATOM 4604 C CA . ILE B 1 31 ? 30.453 34.938 -1.38 1 79.69 31 ILE B CA 1
ATOM 4605 C C . ILE B 1 31 ? 30.031 33.5 -1.439 1 79.69 31 ILE B C 1
ATOM 4607 O O . ILE B 1 31 ? 29.656 32.969 -2.502 1 79.69 31 ILE B O 1
ATOM 4611 N N . LEU B 1 32 ? 30.109 32.938 -0.353 1 81.44 32 LEU B N 1
ATOM 4612 C CA . LEU B 1 32 ? 29.734 31.547 -0.27 1 81.44 32 LEU B CA 1
ATOM 4613 C C . LEU B 1 32 ? 28.281 31.328 -0.717 1 81.44 32 LEU B C 1
ATOM 4615 O O . LEU B 1 32 ? 28.016 30.484 -1.57 1 81.44 32 LEU B O 1
ATOM 4619 N N . ASN B 1 33 ? 27.422 32.125 -0.26 1 81.94 33 ASN B N 1
ATOM 4620 C CA . ASN B 1 33 ? 26 31.984 -0.578 1 81.94 33 ASN B CA 1
ATOM 4621 C C . ASN B 1 33 ? 25.734 32.281 -2.053 1 81.94 33 ASN B C 1
ATOM 4623 O O . ASN B 1 33 ? 24.938 31.562 -2.686 1 81.94 33 ASN B O 1
ATOM 4627 N N . SER B 1 34 ? 26.391 33.25 -2.525 1 82 34 SER B N 1
ATOM 4628 C CA . SER B 1 34 ? 26.203 33.594 -3.932 1 82 34 SER B CA 1
ATOM 4629 C C . SER B 1 34 ? 26.734 32.5 -4.844 1 82 34 SER B C 1
ATOM 4631 O O . SER B 1 34 ? 26.125 32.188 -5.863 1 82 34 SER B O 1
ATOM 4633 N N . THR B 1 35 ? 27.844 32 -4.406 1 79.81 35 THR B N 1
ATOM 4634 C CA . THR B 1 35 ? 28.469 30.938 -5.188 1 79.81 35 THR B CA 1
ATOM 4635 C C . THR B 1 35 ? 27.594 29.688 -5.164 1 79.81 35 THR B C 1
ATOM 4637 O O . THR B 1 35 ? 27.375 29.062 -6.199 1 79.81 35 THR B O 1
ATOM 4640 N N . LEU B 1 36 ? 27.125 29.422 -4.062 1 82.5 36 LEU B N 1
ATOM 4641 C CA . LEU B 1 36 ? 26.297 28.234 -3.902 1 82.5 36 LEU B CA 1
ATOM 4642 C C . LEU B 1 36 ? 24.969 28.391 -4.641 1 82.5 36 LEU B C 1
ATOM 4644 O O . LEU B 1 36 ? 24.453 27.422 -5.211 1 82.5 36 LEU B O 1
ATOM 4648 N N . ALA B 1 37 ? 24.453 29.578 -4.578 1 82.25 37 ALA B N 1
ATOM 4649 C CA . ALA B 1 37 ? 23.234 29.859 -5.336 1 82.25 37 ALA B CA 1
ATOM 4650 C C . ALA B 1 37 ? 23.453 29.609 -6.828 1 82.25 37 ALA B C 1
ATOM 4652 O O . ALA B 1 37 ? 22.594 29.031 -7.5 1 82.25 37 ALA B O 1
ATOM 4653 N N . LEU B 1 38 ? 24.562 30.031 -7.238 1 79.38 38 LEU B N 1
ATOM 4654 C CA . LEU B 1 38 ? 24.922 29.828 -8.641 1 79.38 38 LEU B CA 1
ATOM 4655 C C . LEU B 1 38 ? 25.062 28.344 -8.961 1 79.38 38 LEU B C 1
ATOM 4657 O O . LEU B 1 38 ? 24.578 27.875 -9.992 1 79.38 38 LEU B O 1
ATOM 4661 N N . LEU B 1 39 ? 25.703 27.672 -8.109 1 78.44 39 LEU B N 1
ATOM 4662 C CA . LEU B 1 39 ? 25.891 26.234 -8.289 1 78.44 39 LEU B CA 1
ATOM 4663 C C . LEU B 1 39 ? 24.547 25.516 -8.297 1 78.44 39 LEU B C 1
ATOM 4665 O O . LEU B 1 39 ? 24.328 24.594 -9.109 1 78.44 39 LEU B O 1
ATOM 4669 N N . ASN B 1 40 ? 23.719 25.891 -7.469 1 81.06 40 ASN B N 1
ATOM 4670 C CA . ASN B 1 40 ? 22.391 25.312 -7.383 1 81.06 40 ASN B CA 1
ATOM 4671 C C . ASN B 1 40 ? 21.594 25.547 -8.664 1 81.06 40 ASN B C 1
ATOM 4673 O O . ASN B 1 40 ? 20.922 24.641 -9.156 1 81.06 40 ASN B O 1
ATOM 4677 N N . ASP B 1 41 ? 21.672 26.688 -9.18 1 77.75 41 ASP B N 1
ATOM 4678 C CA . ASP B 1 41 ? 20.969 27 -10.414 1 77.75 41 ASP B CA 1
ATOM 4679 C C . ASP B 1 41 ? 21.516 26.203 -11.586 1 77.75 41 ASP B C 1
ATOM 4681 O O . ASP B 1 41 ? 20.766 25.75 -12.445 1 77.75 41 ASP B O 1
ATOM 4685 N N . LEU B 1 42 ? 22.797 26.031 -11.531 1 74.75 42 LEU B N 1
ATOM 4686 C CA . LEU B 1 42 ? 23.453 25.297 -12.609 1 74.75 42 LEU B CA 1
ATOM 4687 C C . LEU B 1 42 ? 23.062 23.828 -12.57 1 74.75 42 LEU B C 1
ATOM 4689 O O . LEU B 1 42 ? 22.875 23.203 -13.617 1 74.75 42 LEU B O 1
ATOM 4693 N N . THR B 1 43 ? 22.953 23.297 -11.461 1 77.88 43 THR B N 1
ATOM 4694 C CA . THR B 1 43 ? 22.703 21.875 -11.312 1 77.88 43 THR B CA 1
ATOM 4695 C C . THR B 1 43 ? 21.219 21.562 -11.484 1 77.88 43 THR B C 1
ATOM 4697 O O . THR B 1 43 ? 20.859 20.438 -11.836 1 77.88 43 THR B O 1
ATOM 4700 N N . ALA B 1 44 ? 20.109 22.391 -11.25 1 71.75 44 ALA B N 1
ATOM 4701 C CA . ALA B 1 44 ? 18.672 22.172 -11.344 1 71.75 44 ALA B CA 1
ATOM 4702 C C . ALA B 1 44 ? 18.203 22.188 -12.797 1 71.75 44 ALA B C 1
ATOM 4704 O O . ALA B 1 44 ? 17.219 21.547 -13.141 1 71.75 44 ALA B O 1
ATOM 4705 N N . GLY B 1 45 ? 18.672 22.891 -13.797 1 61.84 45 GLY B N 1
ATOM 4706 C CA . GLY B 1 45 ? 18.047 23.156 -15.078 1 61.84 45 GLY B CA 1
ATOM 4707 C C . GLY B 1 45 ? 18.875 22.719 -16.266 1 61.84 45 GLY B C 1
ATOM 4708 O O . GLY B 1 45 ? 18.406 22.719 -17.406 1 61.84 45 GLY B O 1
ATOM 4709 N N . TYR B 1 46 ? 20.094 22.359 -16.156 1 56.78 46 TYR B N 1
ATOM 4710 C CA . TYR B 1 46 ? 20.906 22.5 -17.359 1 56.78 46 TYR B CA 1
ATOM 4711 C C . TYR B 1 46 ? 21.031 21.188 -18.109 1 56.78 46 TYR B C 1
ATOM 4713 O O . TYR B 1 46 ? 21.375 20.156 -17.516 1 56.78 46 TYR B O 1
ATOM 4721 N N . SER B 1 47 ? 20.453 21.156 -19.234 1 60.81 47 SER B N 1
ATOM 4722 C CA . SER B 1 47 ? 20.547 20.047 -20.188 1 60.81 47 SER B CA 1
ATOM 4723 C C . SER B 1 47 ? 22 19.562 -20.328 1 60.81 47 SER B C 1
ATOM 4725 O O . SER B 1 47 ? 22.234 18.391 -20.609 1 60.81 47 SER B O 1
ATOM 4727 N N . ASN B 1 48 ? 22.953 20.469 -20.109 1 61.97 48 ASN B N 1
ATOM 4728 C CA . ASN B 1 48 ? 24.328 20.109 -20.406 1 61.97 48 ASN B CA 1
ATOM 4729 C C . ASN B 1 48 ? 25.062 19.609 -19.172 1 61.97 48 ASN B C 1
ATOM 4731 O O . ASN B 1 48 ? 26.297 19.562 -19.141 1 61.97 48 ASN B O 1
ATOM 4735 N N . ILE B 1 49 ? 24.344 19.281 -18.078 1 74.81 49 ILE B N 1
ATOM 4736 C CA . ILE B 1 49 ? 24.938 18.859 -16.812 1 74.81 49 ILE B CA 1
ATOM 4737 C C . ILE B 1 49 ? 25.656 17.516 -17.016 1 74.81 49 ILE B C 1
ATOM 4739 O O . ILE B 1 49 ? 26.672 17.266 -16.375 1 74.81 49 ILE B O 1
ATOM 4743 N N . ARG B 1 50 ? 25.266 16.844 -17.891 1 77.19 50 ARG B N 1
ATOM 4744 C CA . ARG B 1 50 ? 25.891 15.539 -18.156 1 77.19 50 ARG B CA 1
ATOM 4745 C C . ARG B 1 50 ? 27.297 15.703 -18.703 1 77.19 50 ARG B C 1
ATOM 4747 O O . ARG B 1 50 ? 28.203 14.93 -18.344 1 77.19 50 ARG B O 1
ATOM 4754 N N . ARG B 1 51 ? 27.406 16.672 -19.469 1 76.31 51 ARG B N 1
ATOM 4755 C CA . ARG B 1 51 ? 28.734 16.922 -20.047 1 76.31 51 ARG B CA 1
ATOM 4756 C C . ARG B 1 51 ? 29.688 17.453 -18.984 1 76.31 51 ARG B C 1
ATOM 4758 O O . ARG B 1 51 ? 30.875 17.094 -18.969 1 76.31 51 ARG B O 1
ATOM 4765 N N . LEU B 1 52 ? 29.141 18.25 -18.188 1 75 52 LEU B N 1
ATOM 4766 C CA . LEU B 1 52 ? 29.953 18.828 -17.125 1 75 52 LEU B CA 1
ATOM 4767 C C . LEU B 1 52 ? 30.406 17.734 -16.156 1 75 52 LEU B C 1
ATOM 4769 O O . LEU B 1 52 ? 31.531 17.797 -15.648 1 75 52 LEU B O 1
ATOM 4773 N N . LEU B 1 53 ? 29.625 16.781 -15.945 1 82.38 53 LEU B N 1
ATOM 4774 C CA . LEU B 1 53 ? 29.906 15.711 -14.992 1 82.38 53 LEU B CA 1
ATOM 4775 C C . LEU B 1 53 ? 31.109 14.883 -15.445 1 82.38 53 LEU B C 1
ATOM 4777 O O . LEU B 1 53 ? 31.812 14.305 -14.609 1 82.38 53 LEU B O 1
ATOM 4781 N N . LYS B 1 54 ? 31.297 14.961 -16.641 1 80.88 54 LYS B N 1
ATOM 4782 C CA . LYS B 1 54 ? 32.375 14.125 -17.188 1 80.88 54 LYS B CA 1
ATOM 4783 C C . LYS B 1 54 ? 33.719 14.828 -17.062 1 80.88 54 LYS B C 1
ATOM 4785 O O . LYS B 1 54 ? 34.75 14.203 -17.25 1 80.88 54 LYS B O 1
ATOM 4790 N N . THR B 1 55 ? 33.688 16.094 -16.656 1 82.5 55 THR B N 1
ATOM 4791 C CA . THR B 1 55 ? 34.969 16.812 -16.516 1 82.5 55 THR B CA 1
ATOM 4792 C C . THR B 1 55 ? 35.719 16.359 -15.258 1 82.5 55 THR B C 1
ATOM 4794 O O . THR B 1 55 ? 35.094 15.961 -14.273 1 82.5 55 THR B O 1
ATOM 4797 N N . GLN B 1 56 ? 37.062 16.422 -15.266 1 83.81 56 GLN B N 1
ATOM 4798 C CA . GLN B 1 56 ? 37.906 15.969 -14.172 1 83.81 56 GLN B CA 1
ATOM 4799 C C . GLN B 1 56 ? 37.688 16.812 -12.922 1 83.81 56 GLN B C 1
ATOM 4801 O O . GLN B 1 56 ? 37.75 16.297 -11.797 1 83.81 56 GLN B O 1
ATOM 4806 N N . GLU B 1 57 ? 37.5 18.016 -13.117 1 79.94 57 GLU B N 1
ATOM 4807 C CA . GLU B 1 57 ? 37.344 18.938 -11.984 1 79.94 57 GLU B CA 1
ATOM 4808 C C . GLU B 1 57 ? 36.125 18.578 -11.148 1 79.94 57 GLU B C 1
ATOM 4810 O O . GLU B 1 57 ? 36.188 18.562 -9.914 1 79.94 57 GLU B O 1
ATOM 4815 N N . ILE B 1 58 ? 35.125 18.344 -11.867 1 82.94 58 ILE B N 1
ATOM 4816 C CA . ILE B 1 58 ? 33.875 18.016 -11.164 1 82.94 58 ILE B CA 1
ATOM 4817 C C . ILE B 1 58 ? 34 16.656 -10.508 1 82.94 58 ILE B C 1
ATOM 4819 O O . ILE B 1 58 ? 33.531 16.453 -9.383 1 82.94 58 ILE B O 1
ATOM 4823 N N . GLN B 1 59 ? 34.594 15.789 -11.109 1 87 59 GLN B N 1
ATOM 4824 C CA . GLN B 1 59 ? 34.781 14.453 -10.555 1 87 59 GLN B CA 1
ATOM 4825 C C . GLN B 1 59 ? 35.656 14.508 -9.297 1 87 59 GLN B C 1
ATOM 4827 O O . GLN B 1 59 ? 35.406 13.805 -8.32 1 87 59 GLN B O 1
ATOM 4832 N N . LEU B 1 60 ? 36.625 15.32 -9.375 1 85.25 60 LEU B N 1
ATOM 4833 C CA . LEU B 1 60 ? 37.5 15.5 -8.211 1 85.25 60 LEU B CA 1
ATOM 4834 C C . LEU B 1 60 ? 36.719 16.141 -7.062 1 85.25 60 LEU B C 1
ATOM 4836 O O . LEU B 1 60 ? 36.906 15.789 -5.898 1 85.25 60 LEU B O 1
ATOM 4840 N N . LEU B 1 61 ? 35.906 17.047 -7.398 1 84.88 61 LEU B N 1
ATOM 4841 C CA . LEU B 1 61 ? 35.094 17.703 -6.395 1 84.88 61 LEU B CA 1
ATOM 4842 C C . LEU B 1 61 ? 34.156 16.703 -5.711 1 84.88 61 LEU B C 1
ATOM 4844 O O . LEU B 1 61 ? 34.031 16.703 -4.484 1 84.88 61 LEU B O 1
ATOM 4848 N N . LEU B 1 62 ? 33.562 15.859 -6.449 1 89.06 62 LEU B N 1
ATOM 4849 C CA . LEU B 1 62 ? 32.594 14.906 -5.934 1 89.06 62 LEU B CA 1
ATOM 4850 C C . LEU B 1 62 ? 33.281 13.859 -5.059 1 89.06 62 LEU B C 1
ATOM 4852 O O . LEU B 1 62 ? 32.625 13.266 -4.184 1 89.06 62 LEU B O 1
ATOM 4856 N N . ARG B 1 63 ? 34.531 13.727 -5.184 1 88.12 63 ARG B N 1
ATOM 4857 C CA . ARG B 1 63 ? 35.25 12.727 -4.406 1 88.12 63 ARG B CA 1
ATOM 4858 C C . ARG B 1 63 ? 35.969 13.367 -3.221 1 88.12 63 ARG B C 1
ATOM 4860 O O . ARG B 1 63 ? 36.375 12.68 -2.279 1 88.12 63 ARG B O 1
ATOM 4867 N N . ASN B 1 64 ? 36.156 14.711 -3.32 1 86.25 64 ASN B N 1
ATOM 4868 C CA . ASN B 1 64 ? 36.906 15.406 -2.287 1 86.25 64 ASN B CA 1
ATOM 4869 C C . ASN B 1 64 ? 36.156 16.641 -1.773 1 86.25 64 ASN B C 1
ATOM 4871 O O . ASN B 1 64 ? 36.75 17.703 -1.617 1 86.25 64 ASN B O 1
ATOM 4875 N N . HIS B 1 65 ? 34.938 16.422 -1.57 1 87.19 65 HIS B N 1
ATOM 4876 C CA . HIS B 1 65 ? 34.094 17.578 -1.217 1 87.19 65 HIS B CA 1
ATOM 4877 C C . HIS B 1 65 ? 34.281 17.953 0.25 1 87.19 65 HIS B C 1
ATOM 4879 O O . HIS B 1 65 ? 33.906 19.062 0.66 1 87.19 65 HIS B O 1
ATOM 4885 N N . ALA B 1 66 ? 34.906 17.094 1.062 1 83.25 66 ALA B N 1
ATOM 4886 C CA . ALA B 1 66 ? 35.062 17.359 2.492 1 83.25 66 ALA B CA 1
ATOM 4887 C C . ALA B 1 66 ? 36.281 18.219 2.779 1 83.25 66 ALA B C 1
ATOM 4889 O O . ALA B 1 66 ? 36.5 18.625 3.918 1 83.25 66 ALA B O 1
ATOM 4890 N N . VAL B 1 67 ? 37 18.641 1.776 1 77.06 67 VAL B N 1
ATOM 4891 C CA . VAL B 1 67 ? 38.281 19.312 1.95 1 77.06 67 VAL B CA 1
ATOM 4892 C C . VAL B 1 67 ? 38.062 20.812 2.117 1 77.06 67 VAL B C 1
ATOM 4894 O O . VAL B 1 67 ? 38.906 21.531 2.639 1 77.06 67 VAL B O 1
ATOM 4897 N N . PHE B 1 68 ? 36.875 21.297 1.751 1 79.31 68 PHE B N 1
ATOM 4898 C CA . PHE B 1 68 ? 36.625 22.734 1.806 1 79.31 68 PHE B CA 1
ATOM 4899 C C . PHE B 1 68 ? 36.562 23.219 3.25 1 79.31 68 PHE B C 1
ATOM 4901 O O . PHE B 1 68 ? 36.031 22.531 4.121 1 79.31 68 PHE B O 1
ATOM 4908 N N . ASP B 1 69 ? 37 24.359 3.48 1 75.25 69 ASP B N 1
ATOM 4909 C CA . ASP B 1 69 ? 37.156 24.891 4.828 1 75.25 69 ASP B CA 1
ATOM 4910 C C . ASP B 1 69 ? 35.781 24.984 5.535 1 75.25 69 ASP B C 1
ATOM 4912 O O . ASP B 1 69 ? 35.688 24.672 6.723 1 75.25 69 ASP B O 1
ATOM 4916 N N . PHE B 1 70 ? 34.875 25.453 4.809 1 77.75 70 PHE B N 1
ATOM 4917 C CA . PHE B 1 70 ? 33.562 25.656 5.453 1 77.75 70 PHE B CA 1
ATOM 4918 C C . PHE B 1 70 ? 32.906 24.312 5.789 1 77.75 70 PHE B C 1
ATOM 4920 O O . PHE B 1 70 ? 31.984 24.266 6.586 1 77.75 70 PHE B O 1
ATOM 4927 N N . VAL B 1 71 ? 33.406 23.25 5.242 1 80.94 71 VAL B N 1
ATOM 4928 C CA . VAL B 1 71 ? 32.938 21.906 5.559 1 80.94 71 VAL B CA 1
ATOM 4929 C C . VAL B 1 71 ? 33.844 21.25 6.586 1 80.94 71 VAL B C 1
ATOM 4931 O O . VAL B 1 71 ? 33.375 20.594 7.523 1 80.94 71 VAL B O 1
ATOM 4934 N N . ALA B 1 72 ? 35.094 21.516 6.484 1 73.75 72 ALA B N 1
ATOM 4935 C CA . ALA B 1 72 ? 36.125 20.859 7.305 1 73.75 72 ALA B CA 1
ATOM 4936 C C . ALA B 1 72 ? 36.219 21.5 8.68 1 73.75 72 ALA B C 1
ATOM 4938 O O . ALA B 1 72 ? 36.375 20.812 9.688 1 73.75 72 ALA B O 1
ATOM 4939 N N . THR B 1 73 ? 36.031 22.891 8.562 1 67.69 73 THR B N 1
ATOM 4940 C CA . THR B 1 73 ? 36.219 23.594 9.82 1 67.69 73 THR B CA 1
ATOM 4941 C C . THR B 1 73 ? 34.875 23.922 10.477 1 67.69 73 THR B C 1
ATOM 4943 O O . THR B 1 73 ? 33.969 24.422 9.812 1 67.69 73 THR B O 1
ATOM 4946 N N . ASN B 1 74 ? 34.531 23.328 11.57 1 63.78 74 ASN B N 1
ATOM 4947 C CA . ASN B 1 74 ? 33.281 23.5 12.305 1 63.78 74 ASN B CA 1
ATOM 4948 C C . ASN B 1 74 ? 33.344 24.734 13.203 1 63.78 74 ASN B C 1
ATOM 4950 O O . ASN B 1 74 ? 33.156 24.625 14.422 1 63.78 74 ASN B O 1
ATOM 4954 N N . GLU B 1 75 ? 33.656 25.906 12.523 1 66 75 GLU B N 1
ATOM 4955 C CA . GLU B 1 75 ? 33.906 27.031 13.398 1 66 75 GLU B CA 1
ATOM 4956 C C . GLU B 1 75 ? 32.688 27.938 13.523 1 66 75 GLU B C 1
ATOM 4958 O O . GLU B 1 75 ? 32.344 28.375 14.625 1 66 75 GLU B O 1
ATOM 4963 N N . ASP B 1 76 ? 32.031 28.234 12.438 1 79 76 ASP B N 1
ATOM 4964 C CA . ASP B 1 76 ? 30.969 29.219 12.484 1 79 76 ASP B CA 1
ATOM 4965 C C . ASP B 1 76 ? 29.625 28.609 12.062 1 79 76 ASP B C 1
ATOM 4967 O O . ASP B 1 76 ? 29.484 28.141 10.93 1 79 76 ASP B O 1
ATOM 4971 N N . ILE B 1 77 ? 28.672 28.734 12.938 1 79.5 77 ILE B N 1
ATOM 4972 C CA . ILE B 1 77 ? 27.359 28.141 12.742 1 79.5 77 ILE B CA 1
ATOM 4973 C C . ILE B 1 77 ? 26.656 28.797 11.555 1 79.5 77 ILE B C 1
ATOM 4975 O O . ILE B 1 77 ? 25.938 28.141 10.805 1 79.5 77 ILE B O 1
ATOM 4979 N N . SER B 1 78 ? 26.875 30.031 11.328 1 79 78 SER B N 1
ATOM 4980 C CA . SER B 1 78 ? 26.234 30.75 10.234 1 79 78 SER B CA 1
ATOM 4981 C C . SER B 1 78 ? 26.719 30.25 8.883 1 79 78 SER B C 1
ATOM 4983 O O . SER B 1 78 ? 25.922 30.156 7.934 1 79 78 SER B O 1
ATOM 4985 N N . ILE B 1 79 ? 27.906 29.844 8.914 1 77.81 79 ILE B N 1
ATOM 4986 C CA . ILE B 1 79 ? 28.5 29.328 7.68 1 77.81 79 ILE B CA 1
ATOM 4987 C C . ILE B 1 79 ? 28.016 27.906 7.426 1 77.81 79 ILE B C 1
ATOM 4989 O O . ILE B 1 79 ? 27.828 27.5 6.277 1 77.81 79 ILE B O 1
ATOM 4993 N N . MET B 1 80 ? 27.719 27.281 8.461 1 82.38 80 MET B N 1
ATOM 4994 C CA . MET B 1 80 ? 27.328 25.875 8.375 1 82.38 80 MET B CA 1
ATOM 4995 C C . MET B 1 80 ? 25.969 25.734 7.703 1 82.38 80 MET B C 1
ATOM 4997 O O . MET B 1 80 ? 25.641 24.672 7.172 1 82.38 80 MET B O 1
ATOM 5001 N N . ARG B 1 81 ? 25.234 26.75 7.664 1 82.5 81 ARG B N 1
ATOM 5002 C CA . ARG B 1 81 ? 23.922 26.719 7.023 1 82.5 81 ARG B CA 1
ATOM 5003 C C . ARG B 1 81 ? 24.062 26.516 5.516 1 82.5 81 ARG B C 1
ATOM 5005 O O . ARG B 1 81 ? 23.172 25.953 4.875 1 82.5 81 ARG B O 1
ATOM 5012 N N . SER B 1 82 ? 25.203 26.953 5.043 1 85.94 82 SER B N 1
ATOM 5013 C CA . SER B 1 82 ? 25.453 26.875 3.605 1 85.94 82 SER B CA 1
ATOM 5014 C C . SER B 1 82 ? 25.766 25.438 3.18 1 85.94 82 SER B C 1
ATOM 5016 O O . SER B 1 82 ? 25.688 25.109 1.996 1 85.94 82 SER B O 1
ATOM 5018 N N . ARG B 1 83 ? 26.062 24.641 4.172 1 88.44 83 ARG B N 1
ATOM 5019 C CA . ARG B 1 83 ? 26.438 23.266 3.895 1 88.44 83 ARG B CA 1
ATOM 5020 C C . ARG B 1 83 ? 25.281 22.484 3.283 1 88.44 83 ARG B C 1
ATOM 5022 O O . ARG B 1 83 ? 25.469 21.656 2.391 1 88.44 83 ARG B O 1
ATOM 5029 N N . THR B 1 84 ? 24.078 22.781 3.736 1 92.06 84 THR B N 1
ATOM 5030 C CA . THR B 1 84 ? 22.906 22.109 3.209 1 92.06 84 THR B CA 1
ATOM 5031 C C . THR B 1 84 ? 22.766 22.359 1.71 1 92.06 84 THR B C 1
ATOM 5033 O O . THR B 1 84 ? 22.562 21.422 0.932 1 92.06 84 THR B O 1
ATOM 5036 N N . ASN B 1 85 ? 22.953 23.609 1.357 1 89.44 85 ASN B N 1
ATOM 5037 C CA . ASN B 1 85 ? 22.828 23.969 -0.051 1 89.44 85 ASN B CA 1
ATOM 5038 C C . ASN B 1 85 ? 23.953 23.375 -0.883 1 89.44 85 ASN B C 1
ATOM 5040 O O . ASN B 1 85 ? 23.734 22.953 -2.025 1 89.44 85 ASN B O 1
ATOM 5044 N N . PHE B 1 86 ? 25.078 23.391 -0.259 1 89.56 86 PHE B N 1
ATOM 5045 C CA . PHE B 1 86 ? 26.234 22.828 -0.926 1 89.56 86 PHE B CA 1
ATOM 5046 C C . PHE B 1 86 ? 26.016 21.359 -1.269 1 89.56 86 PHE B C 1
ATOM 5048 O O . PHE B 1 86 ? 26.125 20.969 -2.432 1 89.56 86 PHE B O 1
ATOM 5055 N N . TYR B 1 87 ? 25.641 20.578 -0.339 1 93.19 87 TYR B N 1
ATOM 5056 C CA . TYR B 1 87 ? 25.484 19.141 -0.539 1 93.19 87 TYR B CA 1
ATOM 5057 C C . TYR B 1 87 ? 24.25 18.828 -1.358 1 93.19 87 TYR B C 1
ATOM 5059 O O . TYR B 1 87 ? 24.188 17.812 -2.062 1 93.19 87 TYR B O 1
ATOM 5067 N N . SER B 1 88 ? 23.234 19.672 -1.272 1 93.25 88 SER B N 1
ATOM 5068 C CA . SER B 1 88 ? 22.078 19.516 -2.152 1 93.25 88 SER B CA 1
ATOM 5069 C C . SER B 1 88 ? 22.484 19.625 -3.619 1 93.25 88 SER B C 1
ATOM 5071 O O . SER B 1 88 ? 22.047 18.828 -4.453 1 93.25 88 SER B O 1
ATOM 5073 N N . SER B 1 89 ? 23.344 20.594 -3.873 1 88.31 89 SER B N 1
ATOM 5074 C CA . SER B 1 89 ? 23.812 20.797 -5.238 1 88.31 89 SER B CA 1
ATOM 5075 C C . SER B 1 89 ? 24.672 19.641 -5.711 1 88.31 89 SER B C 1
ATOM 5077 O O . SER B 1 89 ? 24.531 19.172 -6.844 1 88.31 89 SER B O 1
ATOM 5079 N N . LEU B 1 90 ? 25.531 19.188 -4.855 1 90.25 90 LEU B N 1
ATOM 5080 C CA . LEU B 1 90 ? 26.406 18.078 -5.215 1 90.25 90 LEU B CA 1
ATOM 5081 C C . LEU B 1 90 ? 25.594 16.812 -5.473 1 90.25 90 LEU B C 1
ATOM 5083 O O . LEU B 1 90 ? 25.859 16.078 -6.422 1 90.25 90 LEU B O 1
ATOM 5087 N N . MET B 1 91 ? 24.625 16.562 -4.656 1 93 91 MET B N 1
ATOM 5088 C CA . MET B 1 91 ? 23.844 15.344 -4.777 1 93 91 MET B CA 1
ATOM 5089 C C . MET B 1 91 ? 23.031 15.344 -6.074 1 93 91 MET B C 1
ATOM 5091 O O . MET B 1 91 ? 22.812 14.289 -6.664 1 93 91 MET B O 1
ATOM 5095 N N . ARG B 1 92 ? 22.641 16.484 -6.551 1 89.56 92 ARG B N 1
ATOM 5096 C CA . ARG B 1 92 ? 21.953 16.562 -7.84 1 89.56 92 ARG B CA 1
ATOM 5097 C C . ARG B 1 92 ? 22.844 16.047 -8.961 1 89.56 92 ARG B C 1
ATOM 5099 O O . ARG B 1 92 ? 22.375 15.352 -9.867 1 89.56 92 ARG B O 1
ATOM 5106 N N . LEU B 1 93 ? 24.094 16.406 -8.82 1 87.62 93 LEU B N 1
ATOM 5107 C CA . LEU B 1 93 ? 25.062 15.93 -9.797 1 87.62 93 LEU B CA 1
ATOM 5108 C C . LEU B 1 93 ? 25.281 14.422 -9.664 1 87.62 93 LEU B C 1
ATOM 5110 O O . LEU B 1 93 ? 25.328 13.703 -10.664 1 87.62 93 LEU B O 1
ATOM 5114 N N . VAL B 1 94 ? 25.391 14 -8.5 1 91.38 94 VAL B N 1
ATOM 5115 C CA . VAL B 1 94 ? 25.641 12.586 -8.211 1 91.38 94 VAL B CA 1
ATOM 5116 C C . VAL B 1 94 ? 24.484 11.742 -8.758 1 91.38 94 VAL B C 1
ATOM 5118 O O . VAL B 1 94 ? 24.703 10.641 -9.273 1 91.38 94 VAL B O 1
ATOM 5121 N N . ASN B 1 95 ? 23.266 12.25 -8.68 1 90.5 95 ASN B N 1
ATOM 5122 C CA . ASN B 1 95 ? 22.094 11.523 -9.18 1 90.5 95 ASN B CA 1
ATOM 5123 C C . ASN B 1 95 ? 22.25 11.172 -10.656 1 90.5 95 ASN B C 1
ATOM 5125 O O . ASN B 1 95 ? 21.828 10.102 -11.086 1 90.5 95 ASN B O 1
ATOM 5129 N N . ILE B 1 96 ? 22.797 12.023 -11.312 1 86.44 96 ILE B N 1
ATOM 5130 C CA . ILE B 1 96 ? 23 11.805 -12.734 1 86.44 96 ILE B CA 1
ATOM 5131 C C . ILE B 1 96 ? 24.047 10.711 -12.945 1 86.44 96 ILE B C 1
ATOM 5133 O O . ILE B 1 96 ? 23.875 9.812 -13.773 1 86.44 96 ILE B O 1
ATOM 5137 N N . GLU B 1 97 ? 25.031 10.789 -12.164 1 86.19 97 GLU B N 1
ATOM 5138 C CA . GLU B 1 97 ? 26.125 9.812 -12.258 1 86.19 97 GLU B CA 1
ATOM 5139 C C . GLU B 1 97 ? 25.641 8.422 -11.852 1 86.19 97 GLU B C 1
ATOM 5141 O O . GLU B 1 97 ? 26.078 7.418 -12.414 1 86.19 97 GLU B O 1
ATOM 5146 N N . LEU B 1 98 ? 24.781 8.367 -10.953 1 88.06 98 LEU B N 1
ATOM 5147 C CA . LEU B 1 98 ? 24.312 7.105 -10.398 1 88.06 98 LEU B CA 1
ATOM 5148 C C . LEU B 1 98 ? 23.5 6.336 -11.43 1 88.06 98 LEU B C 1
ATOM 5150 O O . LEU B 1 98 ? 23.375 5.109 -11.344 1 88.06 98 LEU B O 1
ATOM 5154 N N . GLU B 1 99 ? 22.938 7 -12.32 1 84.69 99 GLU B N 1
ATOM 5155 C CA . GLU B 1 99 ? 22.203 6.336 -13.391 1 84.69 99 GLU B CA 1
ATOM 5156 C C . GLU B 1 99 ? 23.109 5.414 -14.195 1 84.69 99 GLU B C 1
ATOM 5158 O O . GLU B 1 99 ? 22.656 4.371 -14.68 1 84.69 99 GLU B O 1
ATOM 5163 N N . GLU B 1 100 ? 24.281 5.773 -14.242 1 82.06 100 GLU B N 1
ATOM 5164 C CA . GLU B 1 100 ? 25.25 5.004 -15.031 1 82.06 100 GLU B CA 1
ATOM 5165 C C . GLU B 1 100 ? 26.078 4.086 -14.141 1 82.06 100 GLU B C 1
ATOM 5167 O O . GLU B 1 100 ? 26.359 2.943 -14.508 1 82.06 100 GLU B O 1
ATOM 5172 N N . GLU B 1 101 ? 26.422 4.625 -12.992 1 84.88 101 GLU B N 1
ATOM 5173 C CA . GLU B 1 101 ? 27.297 3.898 -12.078 1 84.88 101 GLU B CA 1
ATOM 5174 C C . GLU B 1 101 ? 26.734 3.912 -10.656 1 84.88 101 GLU B C 1
ATOM 5176 O O . GLU B 1 101 ? 27.109 4.758 -9.844 1 84.88 101 GLU B O 1
ATOM 5181 N N . PRO B 1 102 ? 26.094 2.895 -10.266 1 80.75 102 PRO B N 1
ATOM 5182 C CA . PRO B 1 102 ? 25.484 2.867 -8.938 1 80.75 102 PRO B CA 1
ATOM 5183 C C . PRO B 1 102 ? 26.516 2.824 -7.812 1 80.75 102 PRO B C 1
ATOM 5185 O O . PRO B 1 102 ? 26.266 3.312 -6.711 1 80.75 102 PRO B O 1
ATOM 5188 N N . ALA B 1 103 ? 27.656 2.365 -8.07 1 83.31 103 ALA B N 1
ATOM 5189 C CA . ALA B 1 103 ? 28.688 2.23 -7.055 1 83.31 103 ALA B CA 1
ATOM 5190 C C . ALA B 1 103 ? 29.266 3.592 -6.68 1 83.31 103 ALA B C 1
ATOM 5192 O O . ALA B 1 103 ? 29.938 3.73 -5.648 1 83.31 103 ALA B O 1
ATOM 5193 N N . PHE B 1 104 ? 29 4.535 -7.504 1 90.69 104 PHE B N 1
ATOM 5194 C CA . PHE B 1 104 ? 29.547 5.867 -7.285 1 90.69 104 PHE B CA 1
ATOM 5195 C C . PHE B 1 104 ? 29.016 6.469 -5.992 1 90.69 104 PHE B C 1
ATOM 5197 O O . PHE B 1 104 ? 29.609 7.383 -5.426 1 90.69 104 PHE B O 1
ATOM 5204 N N . PHE B 1 105 ? 27.922 5.949 -5.543 1 91.56 105 PHE B N 1
ATOM 5205 C CA . PHE B 1 105 ? 27.297 6.465 -4.328 1 91.56 105 PHE B CA 1
ATOM 5206 C C . PHE B 1 105 ? 28.234 6.309 -3.133 1 91.56 105 PHE B C 1
ATOM 5208 O O . PHE B 1 105 ? 28.438 7.258 -2.369 1 91.56 105 PHE B O 1
ATOM 5215 N N . ASP B 1 106 ? 28.797 5.219 -3.012 1 89.44 106 ASP B N 1
ATOM 5216 C CA . ASP B 1 106 ? 29.672 4.941 -1.879 1 89.44 106 ASP B CA 1
ATOM 5217 C C . ASP B 1 106 ? 30.922 5.809 -1.928 1 89.44 106 ASP B C 1
ATOM 5219 O O . ASP B 1 106 ? 31.438 6.234 -0.889 1 89.44 106 ASP B O 1
ATOM 5223 N N . GLU B 1 107 ? 31.359 6.031 -3.121 1 91.25 107 GLU B N 1
ATOM 5224 C CA . GLU B 1 107 ? 32.531 6.891 -3.279 1 91.25 107 GLU B CA 1
ATOM 5225 C C . GLU B 1 107 ? 32.219 8.328 -2.855 1 91.25 107 GLU B C 1
ATOM 5227 O O . GLU B 1 107 ? 33.031 8.961 -2.168 1 91.25 107 GLU B O 1
ATOM 5232 N N . PHE B 1 108 ? 31.141 8.703 -3.277 1 93.69 108 PHE B N 1
ATOM 5233 C CA . PHE B 1 108 ? 30.719 10.062 -2.936 1 93.69 108 PHE B CA 1
ATOM 5234 C C . PHE B 1 108 ? 30.516 10.203 -1.432 1 93.69 108 PHE B C 1
ATOM 5236 O O . PHE B 1 108 ? 30.891 11.219 -0.845 1 93.69 108 PHE B O 1
ATOM 5243 N N . MET B 1 109 ? 29.953 9.156 -0.752 1 93.5 109 MET B N 1
ATOM 5244 C CA . MET B 1 109 ? 29.594 9.219 0.66 1 93.5 109 MET B CA 1
ATOM 5245 C C . MET B 1 109 ? 30.797 8.922 1.547 1 93.5 109 MET B C 1
ATOM 5247 O O . MET B 1 109 ? 30.734 9.094 2.766 1 93.5 109 MET B O 1
ATOM 5251 N N . ALA B 1 110 ? 31.875 8.562 1.049 1 92.31 110 ALA B N 1
ATOM 5252 C CA . ALA B 1 110 ? 33.031 8.062 1.801 1 92.31 110 ALA B CA 1
ATOM 5253 C C . ALA B 1 110 ? 33.469 9.078 2.85 1 92.31 110 ALA B C 1
ATOM 5255 O O . ALA B 1 110 ? 33.625 8.742 4.027 1 92.31 110 ALA B O 1
ATOM 5256 N N . PRO B 1 111 ? 33.719 10.32 2.434 1 91.81 111 PRO B N 1
ATOM 5257 C CA . PRO B 1 111 ? 34.125 11.281 3.451 1 91.81 111 PRO B CA 1
ATOM 5258 C C . PRO B 1 111 ? 33.094 11.461 4.559 1 91.81 111 PRO B C 1
ATOM 5260 O O . PRO B 1 111 ? 33.469 11.68 5.719 1 91.81 111 PRO B O 1
ATOM 5263 N N . ILE B 1 112 ? 31.844 11.414 4.211 1 93.12 112 ILE B N 1
ATOM 5264 C CA . ILE B 1 112 ? 30.766 11.57 5.184 1 93.12 112 ILE B CA 1
ATOM 5265 C C . ILE B 1 112 ? 30.703 10.344 6.086 1 93.12 112 ILE B C 1
ATOM 5267 O O . ILE B 1 112 ? 30.406 10.453 7.277 1 93.12 112 ILE B O 1
ATOM 5271 N N . THR B 1 113 ? 31 9.195 5.512 1 92.38 113 THR B N 1
ATOM 5272 C CA . THR B 1 113 ? 31 7.949 6.273 1 92.38 113 THR B CA 1
ATOM 5273 C C . THR B 1 113 ? 32.094 7.973 7.344 1 92.38 113 THR B C 1
ATOM 5275 O O . THR B 1 113 ? 31.875 7.504 8.461 1 92.38 113 THR B O 1
ATOM 5278 N N . VAL B 1 114 ? 33.219 8.516 6.988 1 90 114 VAL B N 1
ATOM 5279 C CA . VAL B 1 114 ? 34.312 8.625 7.945 1 90 114 VAL B CA 1
ATOM 5280 C C . VAL B 1 114 ? 33.875 9.5 9.117 1 90 114 VAL B C 1
ATOM 5282 O O . VAL B 1 114 ? 34.094 9.141 10.281 1 90 114 VAL B O 1
ATOM 5285 N N . LYS B 1 115 ? 33.281 10.625 8.805 1 89.38 115 LYS B N 1
ATOM 5286 C CA . LYS B 1 115 ? 32.781 11.516 9.844 1 89.38 115 LYS B CA 1
ATOM 5287 C C . LYS B 1 115 ? 31.75 10.82 10.711 1 89.38 115 LYS B C 1
ATOM 5289 O O . LYS B 1 115 ? 31.734 10.977 11.938 1 89.38 115 LYS B O 1
ATOM 5294 N N . PHE B 1 116 ? 30.906 10.102 10.125 1 91.81 116 PHE B N 1
ATOM 5295 C CA . PHE B 1 116 ? 29.844 9.367 10.812 1 91.81 116 PHE B CA 1
ATOM 5296 C C . PHE B 1 116 ? 30.438 8.375 11.805 1 91.81 116 PHE B C 1
ATOM 5298 O O . PHE B 1 116 ? 30.016 8.312 12.961 1 91.81 116 PHE B O 1
ATOM 5305 N N . LYS B 1 117 ? 31.406 7.66 11.406 1 89.06 117 LYS B N 1
ATOM 5306 C CA . LYS B 1 117 ? 32.031 6.664 12.25 1 89.06 117 LYS B CA 1
ATOM 5307 C C . LYS B 1 117 ? 32.75 7.32 13.438 1 89.06 117 LYS B C 1
ATOM 5309 O O . LYS B 1 117 ? 32.688 6.801 14.555 1 89.06 117 LYS B O 1
ATOM 5314 N N . GLU B 1 118 ? 33.344 8.414 13.141 1 87.75 118 GLU B N 1
ATOM 5315 C CA . GLU B 1 118 ? 34.031 9.141 14.203 1 87.75 118 GLU B CA 1
ATOM 5316 C C . GLU B 1 118 ? 33.031 9.633 15.266 1 87.75 118 GLU B C 1
ATOM 5318 O O . GLU B 1 118 ? 33.281 9.453 16.453 1 87.75 118 GLU B O 1
ATOM 5323 N N . ILE B 1 119 ? 32 10.211 14.797 1 89.56 119 ILE B N 1
ATOM 5324 C CA . ILE B 1 119 ? 30.984 10.719 15.719 1 89.56 119 ILE B CA 1
ATOM 5325 C C . ILE B 1 119 ? 30.391 9.555 16.516 1 89.56 119 ILE B C 1
ATOM 5327 O O . ILE B 1 119 ? 30.234 9.641 17.734 1 89.56 119 ILE B O 1
ATOM 5331 N N . SER B 1 120 ? 30.078 8.492 15.867 1 88.75 120 SER B N 1
ATOM 5332 C CA . SER B 1 120 ? 29.469 7.324 16.5 1 88.75 120 SER B CA 1
ATOM 5333 C C . SER B 1 120 ? 30.391 6.715 17.547 1 88.75 120 SER B C 1
ATOM 5335 O O . SER B 1 120 ? 29.938 6.297 18.609 1 88.75 120 SER B O 1
ATOM 5337 N N . ALA B 1 121 ? 31.609 6.703 17.219 1 85.5 121 ALA B N 1
ATOM 5338 C CA . ALA B 1 121 ? 32.594 6.148 18.141 1 85.5 121 ALA B CA 1
ATOM 5339 C C . ALA B 1 121 ? 32.688 6.98 19.422 1 85.5 121 ALA B C 1
ATOM 5341 O O . ALA B 1 121 ? 32.812 6.438 20.516 1 85.5 121 ALA B O 1
ATOM 5342 N N . ILE B 1 122 ? 32.594 8.227 19.234 1 85.38 122 ILE B N 1
ATOM 5343 C CA . ILE B 1 122 ? 32.688 9.125 20.375 1 85.38 122 ILE B CA 1
ATOM 5344 C C . ILE B 1 122 ? 31.469 8.898 21.297 1 85.38 122 ILE B C 1
ATOM 5346 O O . ILE B 1 122 ? 31.609 8.859 22.516 1 85.38 122 ILE B O 1
ATOM 5350 N N . PHE B 1 123 ? 30.328 8.758 20.766 1 85.5 123 PHE B N 1
ATOM 5351 C CA . PHE B 1 123 ? 29.109 8.547 21.547 1 85.5 123 PHE B CA 1
ATOM 5352 C C . PHE B 1 123 ? 29.141 7.188 22.234 1 85.5 123 PHE B C 1
ATOM 5354 O O . PHE B 1 123 ? 28.641 7.047 23.359 1 85.5 123 PHE B O 1
ATOM 5361 N N . GLN B 1 124 ? 29.656 6.219 21.672 1 82.06 124 GLN B N 1
ATOM 5362 C CA . GLN B 1 124 ? 29.703 4.879 22.234 1 82.06 124 GLN B CA 1
ATOM 5363 C C . GLN B 1 124 ? 30.703 4.812 23.391 1 82.06 124 GLN B C 1
ATOM 5365 O O . GLN B 1 124 ? 30.453 4.109 24.375 1 82.06 124 GLN B O 1
ATOM 5370 N N . ASN B 1 125 ? 31.734 5.504 23.219 1 76.75 125 ASN B N 1
ATOM 5371 C CA . ASN B 1 125 ? 32.781 5.461 24.234 1 76.75 125 ASN B CA 1
ATOM 5372 C C . ASN B 1 125 ? 32.438 6.344 25.438 1 76.75 125 ASN B C 1
ATOM 5374 O O . ASN B 1 125 ? 33.062 6.242 26.484 1 76.75 125 ASN B O 1
ATOM 5378 N N . GLY B 1 126 ? 31.297 7.02 25.516 1 68.31 126 GLY B N 1
ATOM 5379 C CA . GLY B 1 126 ? 30.875 7.84 26.625 1 68.31 126 GLY B CA 1
ATOM 5380 C C . GLY B 1 126 ? 31.812 9 26.922 1 68.31 126 GLY B C 1
ATOM 5381 O O . GLY B 1 126 ? 31.766 9.586 28 1 68.31 126 GLY B O 1
ATOM 5382 N N . ASN B 1 127 ? 32.812 9.234 26.219 1 61.03 127 ASN B N 1
ATOM 5383 C CA . ASN B 1 127 ? 33.875 10.18 26.531 1 61.03 127 ASN B CA 1
ATOM 5384 C C . ASN B 1 127 ? 33.469 11.609 26.203 1 61.03 127 ASN B C 1
ATOM 5386 O O . ASN B 1 127 ? 34.312 12.484 26.031 1 61.03 127 ASN B O 1
ATOM 5390 N N . ILE B 1 128 ? 32.281 11.992 25.984 1 65.44 128 ILE B N 1
ATOM 5391 C CA . ILE B 1 128 ? 31.844 13.32 25.562 1 65.44 128 ILE B CA 1
ATOM 5392 C C . ILE B 1 128 ? 32 14.297 26.734 1 65.44 128 ILE B C 1
ATOM 5394 O O . ILE B 1 128 ? 32.031 15.516 26.531 1 65.44 128 ILE B O 1
ATOM 5398 N N . SER B 1 129 ? 32.25 13.859 28.047 1 57.06 129 SER B N 1
ATOM 5399 C CA . SER B 1 129 ? 32.219 14.75 29.203 1 57.06 129 SER B CA 1
ATOM 5400 C C . SER B 1 129 ? 33.438 15.68 29.203 1 57.06 129 SER B C 1
ATOM 5402 O O . SER B 1 129 ? 33.5 16.609 30.016 1 57.06 129 SER B O 1
ATOM 5404 N N . SER B 1 130 ? 34.5 15.375 28.547 1 56.03 130 SER B N 1
ATOM 5405 C CA . SER B 1 130 ? 35.5 16.422 28.734 1 56.03 130 SER B CA 1
ATOM 5406 C C . SER B 1 130 ? 35.188 17.641 27.875 1 56.03 130 SER B C 1
ATOM 5408 O O . SER B 1 130 ? 34.688 17.5 26.75 1 56.03 130 SER B O 1
ATOM 5410 N N . SER B 1 131 ? 35.094 18.953 28.453 1 54.28 131 SER B N 1
ATOM 5411 C CA . SER B 1 131 ? 34.594 20.25 27.969 1 54.28 131 SER B CA 1
ATOM 5412 C C . SER B 1 131 ? 35.062 20.516 26.547 1 54.28 131 SER B C 1
ATOM 5414 O O . SER B 1 131 ? 34.281 20.969 25.719 1 54.28 131 SER B O 1
ATOM 5416 N N . VAL B 1 132 ? 36.375 20.5 26.312 1 55.28 132 VAL B N 1
ATOM 5417 C CA . VAL B 1 132 ? 36.969 20.906 25.047 1 55.28 132 VAL B CA 1
ATOM 5418 C C . VAL B 1 132 ? 36.469 20 23.922 1 55.28 132 VAL B C 1
ATOM 5420 O O . VAL B 1 132 ? 36.125 20.484 22.844 1 55.28 132 VAL B O 1
ATOM 5423 N N . ASN B 1 133 ? 36.031 18.828 24.359 1 76.94 133 ASN B N 1
ATOM 5424 C CA . ASN B 1 133 ? 35.688 17.828 23.359 1 76.94 133 ASN B CA 1
ATOM 5425 C C . ASN B 1 133 ? 34.188 17.844 23.047 1 76.94 133 ASN B C 1
ATOM 5427 O O . ASN B 1 133 ? 33.781 17.531 21.922 1 76.94 133 ASN B O 1
ATOM 5431 N N . GLU B 1 134 ? 33.688 18.703 23.875 1 84.12 134 GLU B N 1
ATOM 5432 C CA . GLU B 1 134 ? 32.25 18.688 23.703 1 84.12 134 GLU B CA 1
ATOM 5433 C C . GLU B 1 134 ? 31.812 19.672 22.609 1 84.12 134 GLU B C 1
ATOM 5435 O O . GLU B 1 134 ? 30.922 19.359 21.797 1 84.12 134 GLU B O 1
ATOM 5440 N N . THR B 1 135 ? 32.438 20.891 22.625 1 86.38 135 THR B N 1
ATOM 5441 C CA . THR B 1 135 ? 32.094 21.891 21.625 1 86.38 135 THR B CA 1
ATOM 5442 C C . THR B 1 135 ? 32.406 21.406 20.219 1 86.38 135 THR B C 1
ATOM 5444 O O . THR B 1 135 ? 31.641 21.625 19.281 1 86.38 135 THR B O 1
ATOM 5447 N N . GLN B 1 136 ? 33.469 20.719 20.156 1 85.94 136 GLN B N 1
ATOM 5448 C CA . GLN B 1 136 ? 33.906 20.203 18.859 1 85.94 136 GLN B CA 1
ATOM 5449 C C . GLN B 1 136 ? 32.938 19.141 18.344 1 85.94 136 GLN B C 1
ATOM 5451 O O . GLN B 1 136 ? 32.594 19.109 17.156 1 85.94 136 GLN B O 1
ATOM 5456 N N . ILE B 1 137 ? 32.562 18.359 19.266 1 88.94 137 ILE B N 1
ATOM 5457 C CA . ILE B 1 137 ? 31.641 17.297 18.875 1 88.94 137 ILE B CA 1
ATOM 5458 C C . ILE B 1 137 ? 30.281 17.891 18.516 1 88.94 137 ILE B C 1
ATOM 5460 O O . ILE B 1 137 ? 29.625 17.438 17.578 1 88.94 137 ILE B O 1
ATOM 5464 N N . ARG B 1 138 ? 29.922 18.859 19.25 1 91.44 138 ARG B N 1
ATOM 5465 C CA . ARG B 1 138 ? 28.656 19.531 18.969 1 91.44 138 ARG B CA 1
ATOM 5466 C C . ARG B 1 138 ? 28.656 20.141 17.562 1 91.44 138 ARG B C 1
ATOM 5468 O O . ARG B 1 138 ? 27.703 19.953 16.812 1 91.44 138 ARG B O 1
ATOM 5475 N N . MET B 1 139 ? 29.734 20.781 17.281 1 91 139 MET B N 1
ATOM 5476 C CA . MET B 1 139 ? 29.844 21.406 15.977 1 91 139 MET B CA 1
ATOM 5477 C C . MET B 1 139 ? 29.891 20.359 14.867 1 91 139 MET B C 1
ATOM 5479 O O . MET B 1 139 ? 29.328 20.562 13.789 1 91 139 MET B O 1
ATOM 5483 N N . ALA B 1 140 ? 30.5 19.266 15.188 1 91.5 140 ALA B N 1
ATOM 5484 C CA . ALA B 1 140 ? 30.562 18.172 14.227 1 91.5 140 ALA B CA 1
ATOM 5485 C C . ALA B 1 140 ? 29.188 17.609 13.938 1 91.5 140 ALA B C 1
ATOM 5487 O O . ALA B 1 140 ? 28.844 17.328 12.781 1 91.5 140 ALA B O 1
ATOM 5488 N N . VAL B 1 141 ? 28.422 17.453 14.977 1 93.56 141 VAL B N 1
ATOM 5489 C CA . VAL B 1 141 ? 27.078 16.922 14.828 1 93.56 141 VAL B CA 1
ATOM 5490 C C . VAL B 1 141 ? 26.219 17.891 14.016 1 93.56 141 VAL B C 1
ATOM 5492 O O . VAL B 1 141 ? 25.5 17.469 13.109 1 93.56 141 VAL B O 1
ATOM 5495 N N . ILE B 1 142 ? 26.328 19.141 14.266 1 95.56 142 ILE B N 1
ATOM 5496 C CA . ILE B 1 142 ? 25.547 20.156 13.562 1 95.56 142 ILE B CA 1
ATOM 5497 C C . ILE B 1 142 ? 25.859 20.109 12.07 1 95.56 142 ILE B C 1
ATOM 5499 O O . ILE B 1 142 ? 24.953 20.016 11.242 1 95.56 142 ILE B O 1
ATOM 5503 N N . GLY B 1 143 ? 27.156 20.156 11.758 1 93.81 143 GLY B N 1
ATOM 5504 C CA . GLY B 1 143 ? 27.562 20.094 10.359 1 93.81 143 GLY B CA 1
ATOM 5505 C C . GLY B 1 143 ? 27.141 18.812 9.672 1 93.81 143 GLY B C 1
ATOM 5506 O O . GLY B 1 143 ? 26.672 18.844 8.531 1 93.81 143 GLY B O 1
ATOM 5507 N N . PHE B 1 144 ? 27.25 17.766 10.406 1 94.62 144 PHE B N 1
ATOM 5508 C CA . PHE B 1 144 ? 26.906 16.453 9.883 1 94.62 144 PHE B CA 1
ATOM 5509 C C . PHE B 1 144 ? 25.422 16.375 9.523 1 94.62 144 PHE B C 1
ATOM 5511 O O . PHE B 1 144 ? 25.062 15.898 8.445 1 94.62 144 PHE B O 1
ATOM 5518 N N . MET B 1 145 ? 24.578 16.859 10.383 1 97.06 145 MET B N 1
ATOM 5519 C CA . MET B 1 145 ? 23.141 16.844 10.141 1 97.06 145 MET B CA 1
ATOM 5520 C C . MET B 1 145 ? 22.781 17.719 8.953 1 97.06 145 MET B C 1
ATOM 5522 O O . MET B 1 145 ? 21.922 17.359 8.148 1 97.06 145 MET B O 1
ATOM 5526 N N . ARG B 1 146 ? 23.375 18.797 8.812 1 95.94 146 ARG B N 1
ATOM 5527 C CA . ARG B 1 146 ? 23.094 19.719 7.715 1 95.94 146 ARG B CA 1
ATOM 5528 C C . ARG B 1 146 ? 23.547 19.141 6.383 1 95.94 146 ARG B C 1
ATOM 5530 O O . ARG B 1 146 ? 22.875 19.312 5.363 1 95.94 146 ARG B O 1
ATOM 5537 N N . ASP B 1 147 ? 24.703 18.469 6.414 1 95.69 147 ASP B N 1
ATOM 5538 C CA . ASP B 1 147 ? 25.188 17.781 5.211 1 95.69 147 ASP B CA 1
ATOM 5539 C C . ASP B 1 147 ? 24.156 16.766 4.719 1 95.69 147 ASP B C 1
ATOM 5541 O O . ASP B 1 147 ? 23.797 16.766 3.541 1 95.69 147 ASP B O 1
ATOM 5545 N N . LEU B 1 148 ? 23.703 15.992 5.648 1 97.25 148 LEU B N 1
ATOM 5546 C CA . LEU B 1 148 ? 22.781 14.914 5.297 1 97.25 148 LEU B CA 1
ATOM 5547 C C . LEU B 1 148 ? 21.453 15.477 4.816 1 97.25 148 LEU B C 1
ATOM 5549 O O . LEU B 1 148 ? 20.797 14.891 3.945 1 97.25 148 LEU B O 1
ATOM 5553 N N . ARG B 1 149 ? 21.047 16.547 5.383 1 97.88 149 ARG B N 1
ATOM 5554 C CA . ARG B 1 149 ? 19.797 17.172 4.934 1 97.88 149 ARG B CA 1
ATOM 5555 C C . ARG B 1 149 ? 19.906 17.594 3.471 1 97.88 149 ARG B C 1
ATOM 5557 O O . ARG B 1 149 ? 18.969 17.422 2.697 1 97.88 149 ARG B O 1
ATOM 5564 N N . GLY B 1 150 ? 21.062 18.203 3.146 1 96.31 150 GLY B N 1
ATOM 5565 C CA . GLY B 1 150 ? 21.297 18.578 1.762 1 96.31 150 GLY B CA 1
ATOM 5566 C C . GLY B 1 150 ? 21.25 17.406 0.807 1 96.31 150 GLY B C 1
ATOM 5567 O O . GLY B 1 150 ? 20.594 17.469 -0.235 1 96.31 150 GLY B O 1
ATOM 5568 N N . ILE B 1 151 ? 21.875 16.375 1.211 1 96.81 151 ILE B N 1
ATOM 5569 C CA . ILE B 1 151 ? 21.906 15.172 0.393 1 96.81 151 ILE B CA 1
ATOM 5570 C C . ILE B 1 151 ? 20.5 14.602 0.233 1 96.81 151 ILE B C 1
ATOM 5572 O O . ILE B 1 151 ? 20.062 14.312 -0.882 1 96.81 151 ILE B O 1
ATOM 5576 N N . SER B 1 152 ? 19.797 14.477 1.3 1 97.75 152 SER B N 1
ATOM 5577 C CA . SER B 1 152 ? 18.438 13.938 1.289 1 97.75 152 SER B CA 1
ATOM 5578 C C . SER B 1 152 ? 17.516 14.789 0.421 1 97.75 152 SER B C 1
ATOM 5580 O O . SER B 1 152 ? 16.672 14.258 -0.305 1 97.75 152 SER B O 1
ATOM 5582 N N . ALA B 1 153 ? 17.703 16.062 0.463 1 96.25 153 ALA B N 1
ATOM 5583 C CA . ALA B 1 153 ? 16.812 16.984 -0.238 1 96.25 153 ALA B CA 1
ATOM 5584 C C . ALA B 1 153 ? 16.891 16.781 -1.749 1 96.25 153 ALA B C 1
ATOM 5586 O O . ALA B 1 153 ? 15.906 16.969 -2.461 1 96.25 153 ALA B O 1
ATOM 5587 N N . SER B 1 154 ? 18 16.344 -2.223 1 93.5 154 SER B N 1
ATOM 5588 C CA . SER B 1 154 ? 18.172 16.219 -3.666 1 93.5 154 SER B CA 1
ATOM 5589 C C . SER B 1 154 ? 18.109 14.766 -4.113 1 93.5 154 SER B C 1
ATOM 5591 O O . SER B 1 154 ? 18.141 14.469 -5.309 1 93.5 154 SER B O 1
ATOM 5593 N N . CYS B 1 155 ? 18.016 13.906 -3.201 1 94.94 155 CYS B N 1
ATOM 5594 C CA . CYS B 1 155 ? 17.828 12.5 -3.529 1 94.94 155 CYS B CA 1
ATOM 5595 C C . CYS B 1 155 ? 16.344 12.188 -3.758 1 94.94 155 CYS B C 1
ATOM 5597 O O . CYS B 1 155 ? 15.664 11.695 -2.857 1 94.94 155 CYS B O 1
ATOM 5599 N N . THR B 1 156 ? 15.836 12.367 -5.016 1 92.62 156 THR B N 1
ATOM 5600 C CA . THR B 1 156 ? 14.398 12.336 -5.242 1 92.62 156 THR B CA 1
ATOM 5601 C C . THR B 1 156 ? 13.977 11.008 -5.863 1 92.62 156 THR B C 1
ATOM 5603 O O . THR B 1 156 ? 12.812 10.609 -5.766 1 92.62 156 THR B O 1
ATOM 5606 N N . ARG B 1 157 ? 14.906 10.359 -6.461 1 92.44 157 ARG B N 1
ATOM 5607 C CA . ARG B 1 157 ? 14.562 9.086 -7.074 1 92.44 157 ARG B CA 1
ATOM 5608 C C . ARG B 1 157 ? 14.453 7.984 -6.023 1 92.44 157 ARG B C 1
ATOM 5610 O O . ARG B 1 157 ? 15.312 7.875 -5.145 1 92.44 157 ARG B O 1
ATOM 5617 N N . LYS B 1 158 ? 13.469 7.184 -6.168 1 94.06 158 LYS B N 1
ATOM 5618 C CA . LYS B 1 158 ? 13.141 6.172 -5.172 1 94.06 158 LYS B CA 1
ATOM 5619 C C . LYS B 1 158 ? 14.32 5.238 -4.918 1 94.06 158 LYS B C 1
ATOM 5621 O O . LYS B 1 158 ? 14.688 4.988 -3.768 1 94.06 158 LYS B O 1
ATOM 5626 N N . GLN B 1 159 ? 14.977 4.73 -5.949 1 90.75 159 GLN B N 1
ATOM 5627 C CA . GLN B 1 159 ? 16.062 3.771 -5.816 1 90.75 159 GLN B CA 1
ATOM 5628 C C . GLN B 1 159 ? 17.266 4.398 -5.109 1 90.75 159 GLN B C 1
ATOM 5630 O O . GLN B 1 159 ? 17.875 3.777 -4.234 1 90.75 159 GLN B O 1
ATOM 5635 N N . PHE B 1 160 ? 17.578 5.609 -5.492 1 92.62 160 PHE B N 1
ATOM 5636 C CA . PHE B 1 160 ? 18.719 6.293 -4.895 1 92.62 160 PHE B CA 1
ATOM 5637 C C . PHE B 1 160 ? 18.422 6.66 -3.443 1 92.62 160 PHE B C 1
ATOM 5639 O O . PHE B 1 160 ? 19.312 6.562 -2.586 1 92.62 160 PHE B O 1
ATOM 5646 N N . TYR B 1 161 ? 17.25 7.09 -3.252 1 95.19 161 TYR B N 1
ATOM 5647 C CA . TYR B 1 161 ? 16.875 7.453 -1.889 1 95.19 161 TYR B CA 1
ATOM 5648 C C . TYR B 1 161 ? 16.922 6.242 -0.968 1 95.19 161 TYR B C 1
ATOM 5650 O O . TYR B 1 161 ? 17.328 6.348 0.192 1 95.19 161 TYR B O 1
ATOM 5658 N N . LEU B 1 162 ? 16.453 5.125 -1.474 1 92.62 162 LEU B N 1
ATOM 5659 C CA . LEU B 1 162 ? 16.547 3.887 -0.704 1 92.62 162 LEU B CA 1
ATOM 5660 C C . LEU B 1 162 ? 17.984 3.594 -0.319 1 92.62 162 LEU B C 1
ATOM 5662 O O . LEU B 1 162 ? 18.266 3.209 0.82 1 92.62 162 LEU B O 1
ATOM 5666 N N . ASN B 1 163 ? 18.906 3.766 -1.215 1 90.06 163 ASN B N 1
ATOM 5667 C CA . ASN B 1 163 ? 20.312 3.578 -0.917 1 90.06 163 ASN B CA 1
ATOM 5668 C C . ASN B 1 163 ? 20.781 4.516 0.191 1 90.06 163 ASN B C 1
ATOM 5670 O O . ASN B 1 163 ? 21.562 4.117 1.065 1 90.06 163 ASN B O 1
ATOM 5674 N N . PHE B 1 164 ? 20.344 5.688 0.06 1 93.94 164 PHE B N 1
ATOM 5675 C CA . PHE B 1 164 ? 20.688 6.68 1.071 1 93.94 164 PHE B CA 1
ATOM 5676 C C . PHE B 1 164 ? 20.141 6.27 2.436 1 93.94 164 PHE B C 1
ATOM 5678 O O . PHE B 1 164 ? 20.844 6.355 3.441 1 93.94 164 PHE B O 1
ATOM 5685 N N . LEU B 1 165 ? 18.906 5.828 2.479 1 94 165 LEU B N 1
ATOM 5686 C CA . LEU B 1 165 ? 18.312 5.398 3.738 1 94 165 LEU B CA 1
ATOM 5687 C C . LEU B 1 165 ? 19.047 4.195 4.309 1 94 165 LEU B C 1
ATOM 5689 O O . LEU B 1 165 ? 19.281 4.117 5.52 1 94 165 LEU B O 1
ATOM 5693 N N . LEU B 1 166 ? 19.359 3.322 3.441 1 90.69 166 LEU B N 1
ATOM 5694 C CA . LEU B 1 166 ? 20.125 2.166 3.896 1 90.69 166 LEU B CA 1
ATOM 5695 C C . LEU B 1 166 ? 21.453 2.6 4.504 1 90.69 166 LEU B C 1
ATOM 5697 O O . LEU B 1 166 ? 21.891 2.037 5.508 1 90.69 166 LEU B O 1
ATOM 5701 N N . TRP B 1 167 ? 22.062 3.566 3.891 1 91 167 TRP B N 1
ATOM 5702 C CA . TRP B 1 167 ? 23.281 4.137 4.434 1 91 167 TRP B CA 1
ATOM 5703 C C . TRP B 1 167 ? 23.047 4.715 5.824 1 91 167 TRP B C 1
ATOM 5705 O O . TRP B 1 167 ? 23.859 4.527 6.727 1 91 167 TRP B O 1
ATOM 5715 N N . CYS B 1 168 ? 21.922 5.359 6.023 1 92.62 168 CYS B N 1
ATOM 5716 C CA . CYS B 1 168 ? 21.594 5.973 7.301 1 92.62 168 CYS B CA 1
ATOM 5717 C C . CYS B 1 168 ? 21.469 4.922 8.398 1 92.62 168 CYS B C 1
ATOM 5719 O O . CYS B 1 168 ? 21.766 5.195 9.562 1 92.62 168 CYS B O 1
ATOM 5721 N N . PHE B 1 169 ? 21 3.725 7.992 1 88.12 169 PHE B N 1
ATOM 5722 C CA . PHE B 1 169 ? 20.75 2.672 8.969 1 88.12 169 PHE B CA 1
ATOM 5723 C C . PHE B 1 169 ? 22.016 1.848 9.195 1 88.12 169 PHE B C 1
ATOM 5725 O O . PHE B 1 169 ? 22.188 1.254 10.266 1 88.12 169 PHE B O 1
ATOM 5732 N N . SER B 1 170 ? 22.531 1.206 8 1 71.81 170 SER B N 1
ATOM 5733 C CA . SER B 1 170 ? 23.562 0.165 7.949 1 71.81 170 SER B CA 1
ATOM 5734 C C . SER B 1 170 ? 24.891 0.682 8.461 1 71.81 170 SER B C 1
ATOM 5736 O O . SER B 1 170 ? 25.797 -0.104 8.75 1 71.81 170 SER B O 1
ATOM 5738 N N . ASN B 1 171 ? 25.062 1.824 8.312 1 53.22 171 ASN B N 1
ATOM 5739 C CA . ASN B 1 171 ? 26.516 1.687 8.281 1 53.22 171 ASN B CA 1
ATOM 5740 C C . ASN B 1 171 ? 26.984 0.568 9.203 1 53.22 171 ASN B C 1
ATOM 5742 O O . ASN B 1 171 ? 26.938 0.702 10.43 1 53.22 171 ASN B O 1
ATOM 5746 N N . GLY B 1 172 ? 26.484 -0.775 8.828 1 44.62 172 GLY B N 1
ATOM 5747 C CA . GLY B 1 172 ? 26.75 -2.203 8.859 1 44.62 172 GLY B CA 1
ATOM 5748 C C . GLY B 1 172 ? 27.578 -2.631 10.055 1 44.62 172 GLY B C 1
ATOM 5749 O O . GLY B 1 172 ? 27.906 -3.812 10.203 1 44.62 172 GLY B O 1
ATOM 5750 N N . ASP B 1 173 ? 28.719 -2.014 10.25 1 46.47 173 ASP B N 1
ATOM 5751 C CA . ASP B 1 173 ? 29.594 -2.631 11.242 1 46.47 173 ASP B CA 1
ATOM 5752 C C . ASP B 1 173 ? 28.922 -2.664 12.617 1 46.47 173 ASP B C 1
ATOM 5754 O O . ASP B 1 173 ? 28.281 -1.697 13.023 1 46.47 173 ASP B O 1
ATOM 5758 N N . SER B 1 174 ? 28.516 -3.926 12.992 1 47.53 174 SER B N 1
ATOM 5759 C CA . SER B 1 174 ? 28.016 -4.262 14.32 1 47.53 174 SER B CA 1
ATOM 5760 C C . SER B 1 174 ? 28.328 -3.162 15.328 1 47.53 174 SER B C 1
ATOM 5762 O O . SER B 1 174 ? 27.625 -3.006 16.328 1 47.53 174 SER B O 1
ATOM 5764 N N . ASN B 1 175 ? 29.359 -2.355 14.875 1 48.44 175 ASN B N 1
ATOM 5765 C CA . ASN B 1 175 ? 29.922 -1.475 15.898 1 48.44 175 ASN B CA 1
ATOM 5766 C C . ASN B 1 175 ? 29.422 -0.044 15.742 1 48.44 175 ASN B C 1
ATOM 5768 O O . ASN B 1 175 ? 29.75 0.826 16.547 1 48.44 175 ASN B O 1
ATOM 5772 N N . VAL B 1 176 ? 28.781 0.294 14.484 1 54.91 176 VAL B N 1
ATOM 5773 C CA . VAL B 1 176 ? 28.406 1.696 14.328 1 54.91 176 VAL B CA 1
ATOM 5774 C C . VAL B 1 176 ? 26.906 1.865 14.578 1 54.91 176 VAL B C 1
ATOM 5776 O O . VAL B 1 176 ? 26.094 1.106 14.047 1 54.91 176 VAL B O 1
ATOM 5779 N N . SER B 1 177 ? 26.625 2.656 15.445 1 67.75 177 SER B N 1
ATOM 5780 C CA . SER B 1 177 ? 25.25 3.043 15.773 1 67.75 177 SER B CA 1
ATOM 5781 C C . SER B 1 177 ? 24.547 3.666 14.578 1 67.75 177 SER B C 1
ATOM 5783 O O . SER B 1 177 ? 25.203 4.238 13.695 1 67.75 177 SER B O 1
ATOM 5785 N N . ASN B 1 178 ? 23.344 3.383 14.234 1 86.75 178 ASN B N 1
ATOM 5786 C CA . ASN B 1 178 ? 22.609 3.996 13.133 1 86.75 178 ASN B CA 1
ATOM 5787 C C . ASN B 1 178 ? 22.406 5.488 13.367 1 86.75 178 ASN B C 1
ATOM 5789 O O . ASN B 1 178 ? 22.672 6 14.453 1 86.75 178 ASN B O 1
ATOM 5793 N N . LEU B 1 179 ? 22.203 6.203 12.312 1 94.38 179 LEU B N 1
ATOM 5794 C CA . LEU B 1 179 ? 22.047 7.656 12.32 1 94.38 179 LEU B CA 1
ATOM 5795 C C . LEU B 1 179 ? 21.062 8.094 13.406 1 94.38 179 LEU B C 1
ATOM 5797 O O . LEU B 1 179 ? 21.312 9.07 14.109 1 94.38 179 LEU B O 1
ATOM 5801 N N . PHE B 1 180 ? 20 7.367 13.656 1 94.94 180 PHE B N 1
ATOM 5802 C CA . PHE B 1 180 ? 18.938 7.742 14.578 1 94.94 180 PHE B CA 1
ATOM 5803 C C . PHE B 1 180 ? 19.406 7.578 16.031 1 94.94 180 PHE B C 1
ATOM 5805 O O . PHE B 1 180 ? 18.984 8.344 16.906 1 94.94 180 PHE B O 1
ATOM 5812 N N . SER B 1 181 ? 20.25 6.633 16.188 1 92.19 181 SER B N 1
ATOM 5813 C CA . SER B 1 181 ? 20.859 6.504 17.516 1 92.19 181 SER B CA 1
ATOM 5814 C C . SER B 1 181 ? 21.734 7.707 17.844 1 92.19 181 SER B C 1
ATOM 5816 O O . SER B 1 181 ? 21.719 8.188 18.984 1 92.19 181 SER B O 1
ATOM 5818 N N . VAL B 1 182 ? 22.453 8.133 16.859 1 92.88 182 VAL B N 1
ATOM 5819 C CA . VAL B 1 182 ? 23.281 9.32 17.031 1 92.88 182 VAL B CA 1
ATOM 5820 C C . VAL B 1 182 ? 22.391 10.523 17.344 1 92.88 182 VAL B C 1
ATOM 5822 O O . VAL B 1 182 ? 22.719 11.328 18.219 1 92.88 182 VAL B O 1
ATOM 5825 N N . MET B 1 183 ? 21.297 10.656 16.688 1 96.12 183 MET B N 1
ATOM 5826 C CA . MET B 1 183 ? 20.359 11.742 16.938 1 96.12 183 MET B CA 1
ATOM 5827 C C . MET B 1 183 ? 19.812 11.688 18.359 1 96.12 183 MET B C 1
ATOM 5829 O O . MET B 1 183 ? 19.766 12.703 19.047 1 96.12 183 MET B O 1
ATOM 5833 N N . GLN B 1 184 ? 19.422 10.516 18.781 1 94.5 184 GLN B N 1
ATOM 5834 C CA . GLN B 1 184 ? 18.859 10.344 20.125 1 94.5 184 GLN B CA 1
ATOM 5835 C C . GLN B 1 184 ? 19.875 10.719 21.188 1 94.5 184 GLN B C 1
ATOM 5837 O O . GLN B 1 184 ? 19.547 11.438 22.141 1 94.5 184 GLN B O 1
ATOM 5842 N N . GLU B 1 185 ? 21.094 10.242 20.969 1 92.31 185 GLU B N 1
ATOM 5843 C CA . GLU B 1 185 ? 22.141 10.547 21.938 1 92.31 185 GLU B CA 1
ATOM 5844 C C . GLU B 1 185 ? 22.453 12.039 21.969 1 92.31 185 GLU B C 1
ATOM 5846 O O . GLU B 1 185 ? 22.703 12.609 23.031 1 92.31 185 GLU B O 1
ATOM 5851 N N . SER B 1 186 ? 22.484 12.633 20.797 1 94.88 186 SER B N 1
ATOM 5852 C CA . SER B 1 186 ? 22.719 14.07 20.719 1 94.88 186 SER B CA 1
ATOM 5853 C C . SER B 1 186 ? 21.625 14.859 21.438 1 94.88 186 SER B C 1
ATOM 5855 O O . SER B 1 186 ? 21.922 15.812 22.156 1 94.88 186 SER B O 1
ATOM 5857 N N . ILE B 1 187 ? 20.391 14.453 21.281 1 96.06 187 ILE B N 1
ATOM 5858 C CA . ILE B 1 187 ? 19.266 15.125 21.906 1 96.06 187 ILE B CA 1
ATOM 5859 C C . ILE B 1 187 ? 19.344 14.961 23.422 1 96.06 187 ILE B C 1
ATOM 5861 O O . ILE B 1 187 ? 19.078 15.906 24.172 1 96.06 187 ILE B O 1
ATOM 5865 N N . LYS B 1 188 ? 19.719 13.836 23.844 1 93.06 188 L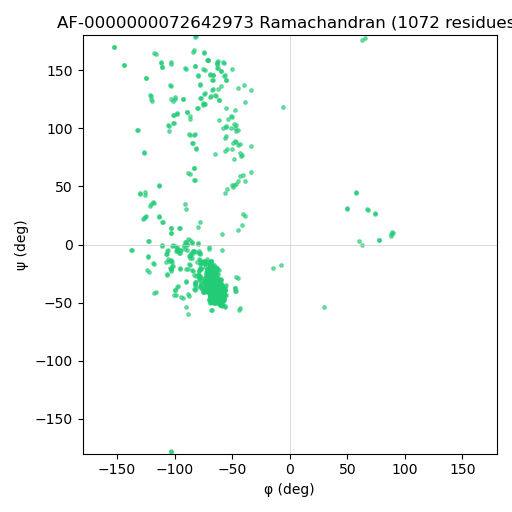YS B N 1
ATOM 5866 C CA . LYS B 1 188 ? 19.859 13.586 25.281 1 93.06 188 LYS B CA 1
ATOM 5867 C C . LYS B 1 188 ? 20.891 14.523 25.891 1 93.06 188 LYS B C 1
ATOM 5869 O O . LYS B 1 188 ? 20.672 15.078 26.984 1 93.06 188 LYS B O 1
ATOM 5874 N N . LEU B 1 189 ? 21.922 14.734 25.188 1 91.94 189 LEU B N 1
ATOM 5875 C CA . LEU B 1 189 ? 23.047 15.508 25.719 1 91.94 189 LEU B CA 1
ATOM 5876 C C . LEU B 1 189 ? 22.781 17 25.578 1 91.94 189 LEU B C 1
ATOM 5878 O O . LEU B 1 189 ? 23.172 17.797 26.438 1 91.94 189 LEU B O 1
ATOM 5882 N N . TRP B 1 190 ? 22.219 17.422 24.531 1 94.75 190 TRP B N 1
ATOM 5883 C CA . TRP B 1 190 ? 22.141 18.859 24.234 1 94.75 190 TRP B CA 1
ATOM 5884 C C . TRP B 1 190 ? 20.703 19.281 23.984 1 94.75 190 TRP B C 1
ATOM 5886 O O . TRP B 1 190 ? 20.406 20.016 23.047 1 94.75 190 TRP B O 1
ATOM 5896 N N . ILE B 1 191 ? 19.734 18.875 24.766 1 95 191 ILE B N 1
ATOM 5897 C CA . ILE B 1 191 ? 18.312 19.156 24.609 1 95 191 ILE B CA 1
ATOM 5898 C C . ILE B 1 191 ? 18.094 20.672 24.688 1 95 191 ILE B C 1
ATOM 5900 O O . ILE B 1 191 ? 17.203 21.203 24.016 1 95 191 ILE B O 1
ATOM 5904 N N . ASP B 1 192 ? 18.906 21.359 25.406 1 92.5 192 ASP B N 1
ATOM 5905 C CA . ASP B 1 192 ? 18.688 22.766 25.672 1 92.5 192 ASP B CA 1
ATOM 5906 C C . ASP B 1 192 ? 19.406 23.641 24.625 1 92.5 192 ASP B C 1
ATOM 5908 O O . ASP B 1 192 ? 19.312 24.859 24.656 1 92.5 192 ASP B O 1
ATOM 5912 N N . ASN B 1 193 ? 20.078 23.031 23.734 1 93.81 193 ASN B N 1
ATOM 5913 C CA . ASN B 1 193 ? 20.812 23.75 22.703 1 93.81 193 ASN B CA 1
ATOM 5914 C C . ASN B 1 193 ? 20.109 23.656 21.344 1 93.81 193 ASN B C 1
ATOM 5916 O O . ASN B 1 193 ? 20.281 22.656 20.625 1 93.81 193 ASN B O 1
ATOM 5920 N N . ALA B 1 194 ? 19.438 24.703 20.953 1 94.5 194 ALA B N 1
ATOM 5921 C CA . ALA B 1 194 ? 18.656 24.734 19.719 1 94.5 194 ALA B CA 1
ATOM 5922 C C . ALA B 1 194 ? 19.562 24.594 18.5 1 94.5 194 ALA B C 1
ATOM 5924 O O . ALA B 1 194 ? 19.141 24.109 17.453 1 94.5 194 ALA B O 1
ATOM 5925 N N . ASP B 1 195 ? 20.812 25.016 18.609 1 93.94 195 ASP B N 1
ATOM 5926 C CA . ASP B 1 195 ? 21.734 24.969 17.469 1 93.94 195 ASP B CA 1
ATOM 5927 C C . ASP B 1 195 ? 22.031 23.516 17.078 1 93.94 195 ASP B C 1
ATOM 5929 O O . ASP B 1 195 ? 22.406 23.25 15.938 1 93.94 195 ASP B O 1
ATOM 5933 N N . VAL B 1 196 ? 21.891 22.641 18.031 1 95.69 196 VAL B N 1
ATOM 5934 C CA . VAL B 1 196 ? 22.125 21.219 17.766 1 95.69 196 VAL B CA 1
ATOM 5935 C C . VAL B 1 196 ? 20.828 20.531 17.391 1 95.69 196 VAL B C 1
ATOM 5937 O O . VAL B 1 196 ? 20.75 19.812 16.391 1 95.69 196 VAL B O 1
ATOM 5940 N N . VAL B 1 197 ? 19.766 20.781 18.125 1 97.5 197 VAL B N 1
ATOM 5941 C CA . VAL B 1 197 ? 18.516 20.031 18.016 1 97.5 197 VAL B CA 1
ATOM 5942 C C . VAL B 1 197 ? 17.781 20.438 16.734 1 97.5 197 VAL B C 1
ATOM 5944 O O . VAL B 1 197 ? 17.172 19.609 16.062 1 97.5 197 VAL B O 1
ATOM 5947 N N . THR B 1 198 ? 17.828 21.703 16.359 1 97.25 198 THR B N 1
ATOM 5948 C CA . THR B 1 198 ? 17.078 22.188 15.203 1 97.25 198 THR B CA 1
ATOM 5949 C C . THR B 1 198 ? 17.531 21.5 13.922 1 97.25 198 THR B C 1
ATOM 5951 O O . THR B 1 198 ? 16.703 20.969 13.172 1 97.25 198 THR B O 1
ATOM 5954 N N . PRO B 1 199 ? 18.891 21.438 13.688 1 97.12 199 PRO B N 1
ATOM 5955 C CA . PRO B 1 199 ? 19.297 20.719 12.484 1 97.12 199 PRO B CA 1
ATOM 5956 C C . PRO B 1 199 ? 18.875 19.25 12.492 1 97.12 199 PRO B C 1
ATOM 5958 O O . PRO B 1 199 ? 18.578 18.688 11.438 1 97.12 199 PRO B O 1
ATOM 5961 N N . ILE B 1 200 ? 18.875 18.625 13.602 1 98.31 200 ILE B N 1
ATOM 5962 C CA . ILE B 1 200 ? 18.453 17.234 13.727 1 98.31 200 ILE B CA 1
ATOM 5963 C C . ILE B 1 200 ? 16.984 17.094 13.305 1 98.31 200 ILE B C 1
ATOM 5965 O O . ILE B 1 200 ? 16.641 16.266 12.469 1 98.31 200 ILE B O 1
ATOM 5969 N N . LEU B 1 201 ? 16.156 17.906 13.844 1 98.56 201 LEU B N 1
ATOM 5970 C CA . LEU B 1 201 ? 14.719 17.844 13.57 1 98.56 201 LEU B CA 1
ATOM 5971 C C . LEU B 1 201 ? 14.422 18.219 12.125 1 98.56 201 LEU B C 1
ATOM 5973 O O . LEU B 1 201 ? 13.539 17.641 11.492 1 98.56 201 LEU B O 1
ATOM 5977 N N . LYS B 1 202 ? 15.172 19.172 11.633 1 98.12 202 LYS B N 1
ATOM 5978 C CA . LYS B 1 202 ? 14.969 19.562 10.242 1 98.12 202 LYS B CA 1
ATOM 5979 C C . LYS B 1 202 ? 15.359 18.438 9.289 1 98.12 202 LYS B C 1
ATOM 5981 O O . LYS B 1 202 ? 14.742 18.266 8.234 1 98.12 202 LYS B O 1
ATOM 5986 N N . LEU B 1 203 ? 16.391 17.766 9.68 1 98.62 203 LEU B N 1
ATOM 5987 C CA . LEU B 1 203 ? 16.75 16.594 8.898 1 98.62 203 LEU B CA 1
ATOM 5988 C C . LEU B 1 203 ? 15.633 15.547 8.938 1 98.62 203 LEU B C 1
ATOM 5990 O O . LEU B 1 203 ? 15.289 14.961 7.91 1 98.62 203 LEU B O 1
ATOM 5994 N N . LEU B 1 204 ? 15.07 15.328 10.102 1 98.69 204 LEU B N 1
ATOM 5995 C CA . LEU B 1 204 ? 13.969 14.383 10.219 1 98.69 204 LEU B CA 1
ATOM 5996 C C . LEU B 1 204 ? 12.805 14.797 9.32 1 98.69 204 LEU B C 1
ATOM 5998 O O . LEU B 1 204 ? 12.203 13.961 8.648 1 98.69 204 LEU B O 1
ATOM 6002 N N . ALA B 1 205 ? 12.5 16.078 9.312 1 98.56 205 ALA B N 1
ATOM 6003 C CA . ALA B 1 205 ? 11.43 16.594 8.469 1 98.56 205 ALA B CA 1
ATOM 6004 C C . ALA B 1 205 ? 11.695 16.297 6.996 1 98.56 205 ALA B C 1
ATOM 6006 O O . ALA B 1 205 ? 10.773 15.977 6.242 1 98.56 205 ALA B O 1
ATOM 6007 N N . GLU B 1 206 ? 12.945 16.375 6.652 1 98.12 206 GLU B N 1
ATOM 6008 C CA . GLU B 1 206 ? 13.328 16.125 5.266 1 98.12 206 GLU B CA 1
ATOM 6009 C C . GLU B 1 206 ? 13.25 14.633 4.941 1 98.12 206 GLU B C 1
ATOM 6011 O O . GLU B 1 206 ? 12.781 14.25 3.867 1 98.12 206 GLU B O 1
ATOM 6016 N N . LEU B 1 207 ? 13.648 13.836 5.836 1 98.25 207 LEU B N 1
ATOM 6017 C CA . LEU B 1 207 ? 13.703 12.398 5.609 1 98.25 207 LEU B CA 1
ATOM 6018 C C . LEU B 1 207 ? 12.312 11.828 5.387 1 98.25 207 LEU B C 1
ATOM 6020 O O . LEU B 1 207 ? 12.141 10.875 4.621 1 98.25 207 LEU B O 1
ATOM 6024 N N . VAL B 1 208 ? 11.336 12.43 5.969 1 98.06 208 VAL B N 1
ATOM 6025 C CA . VAL B 1 208 ? 10 11.844 5.906 1 98.06 208 VAL B CA 1
ATOM 6026 C C . VAL B 1 208 ? 9.195 12.508 4.793 1 98.06 208 VAL B C 1
ATOM 6028 O O . VAL B 1 208 ? 8.07 12.094 4.508 1 98.06 208 VAL B O 1
ATOM 6031 N N . MET B 1 209 ? 9.766 13.5 4.16 1 97.94 209 MET B N 1
ATOM 6032 C CA . MET B 1 209 ? 9.062 14.164 3.061 1 97.94 209 MET B CA 1
ATOM 6033 C C . MET B 1 209 ? 9.07 13.297 1.809 1 97.94 209 MET B C 1
ATOM 6035 O O . MET B 1 209 ? 10.141 12.914 1.32 1 97.94 209 MET B O 1
ATOM 6039 N N . ASN B 1 210 ? 7.91 12.961 1.346 1 97.06 210 ASN B N 1
ATOM 6040 C CA . ASN B 1 210 ? 7.789 12.078 0.19 1 97.06 210 ASN B CA 1
ATOM 6041 C C . ASN B 1 210 ? 7.934 12.844 -1.12 1 97.06 210 ASN B C 1
ATOM 6043 O O . ASN B 1 210 ? 7.02 12.844 -1.947 1 97.06 210 ASN B O 1
ATOM 6047 N N . ARG B 1 211 ? 9.109 13.344 -1.306 1 95.88 211 ARG B N 1
ATOM 6048 C CA . ARG B 1 211 ? 9.391 14.086 -2.529 1 95.88 211 ARG B CA 1
ATOM 6049 C C . ARG B 1 211 ? 9.297 13.18 -3.754 1 95.88 211 ARG B C 1
ATOM 6051 O O . ARG B 1 211 ? 9.883 12.094 -3.777 1 95.88 211 ARG B O 1
ATOM 6058 N N . GLN B 1 212 ? 8.531 13.57 -4.777 1 94.56 212 GLN B N 1
ATOM 6059 C CA . GLN B 1 212 ? 8.422 12.859 -6.047 1 94.56 212 GLN B CA 1
ATOM 6060 C C . GLN B 1 212 ? 8.148 11.375 -5.832 1 94.56 212 GLN B C 1
ATOM 6062 O O . GLN B 1 212 ? 8.727 10.531 -6.516 1 94.56 212 GLN B O 1
ATOM 6067 N N . SER B 1 213 ? 7.457 11.039 -4.762 1 94.81 213 SER B N 1
ATOM 6068 C CA . SER B 1 213 ? 6.984 9.695 -4.441 1 94.81 213 SER B CA 1
ATOM 6069 C C . SER B 1 213 ? 8.141 8.758 -4.121 1 94.81 213 SER B C 1
ATOM 6071 O O . SER B 1 213 ? 8.078 7.559 -4.395 1 94.81 213 SER B O 1
ATOM 6073 N N . ARG B 1 214 ? 9.219 9.352 -3.576 1 95.81 214 ARG B N 1
ATOM 6074 C CA . ARG B 1 214 ? 10.414 8.57 -3.275 1 95.81 214 ARG B CA 1
ATOM 6075 C C . ARG B 1 214 ? 10.164 7.605 -2.125 1 95.81 214 ARG B C 1
ATOM 6077 O O . ARG B 1 214 ? 10.93 6.66 -1.924 1 95.81 214 ARG B O 1
ATOM 6084 N N . LEU B 1 215 ? 9.086 7.832 -1.324 1 96 215 LEU B N 1
ATOM 6085 C CA . LEU B 1 215 ? 8.742 6.938 -0.222 1 96 215 LEU B CA 1
ATOM 6086 C C . LEU B 1 215 ? 7.465 6.168 -0.526 1 96 215 LEU B C 1
ATOM 6088 O O . LEU B 1 215 ? 6.855 5.59 0.376 1 96 215 LEU B O 1
ATOM 6092 N N . GLN B 1 216 ? 7.145 6.125 -1.724 1 92.38 216 GLN B N 1
ATOM 6093 C CA . GLN B 1 216 ? 5.918 5.43 -2.111 1 92.38 216 GLN B CA 1
ATOM 6094 C C . GLN B 1 216 ? 5.914 3.992 -1.6 1 92.38 216 GLN B C 1
ATOM 6096 O O . GLN B 1 216 ? 6.93 3.295 -1.682 1 92.38 216 GLN B O 1
ATOM 6101 N N . TYR B 1 217 ? 4.793 3.627 -1.207 1 86.94 217 TYR B N 1
ATOM 6102 C CA . TYR B 1 217 ? 4.66 2.322 -0.568 1 86.94 217 TYR B CA 1
ATOM 6103 C C . TYR B 1 217 ? 4.934 1.199 -1.561 1 86.94 217 TYR B C 1
ATOM 6105 O O . TYR B 1 217 ? 4.484 1.251 -2.707 1 86.94 217 TYR B O 1
ATOM 6113 N N . ASP B 1 218 ? 5.734 0.297 -1.053 1 88.06 218 ASP B N 1
ATOM 6114 C CA . ASP B 1 218 ? 6.094 -0.911 -1.788 1 88.06 218 ASP B CA 1
ATOM 6115 C C . ASP B 1 218 ? 5.695 -2.164 -1.014 1 88.06 218 ASP B C 1
ATOM 6117 O O . ASP B 1 218 ? 6.129 -2.361 0.124 1 88.06 218 ASP B O 1
ATOM 6121 N N . MET B 1 219 ? 4.977 -3.025 -1.727 1 89.38 219 MET B N 1
ATOM 6122 C CA . MET B 1 219 ? 4.414 -4.191 -1.05 1 89.38 219 MET B CA 1
ATOM 6123 C C . MET B 1 219 ? 5.52 -5.137 -0.589 1 89.38 219 MET B C 1
ATOM 6125 O O . MET B 1 219 ? 5.324 -5.922 0.341 1 89.38 219 MET B O 1
ATOM 6129 N N . GLN B 1 220 ? 6.652 -5.066 -1.143 1 89.5 220 GLN B N 1
ATOM 6130 C CA . GLN B 1 220 ? 7.734 -6 -0.835 1 89.5 220 GLN B CA 1
ATOM 6131 C C . GLN B 1 220 ? 8.711 -5.395 0.17 1 89.5 220 GLN B C 1
ATOM 6133 O O . GLN B 1 220 ? 9.594 -6.09 0.676 1 89.5 220 GLN B O 1
ATOM 6138 N N . SER B 1 221 ? 8.484 -4.145 0.475 1 91.06 221 SER B N 1
ATOM 6139 C CA . SER B 1 221 ? 9.438 -3.441 1.324 1 91.06 221 SER B CA 1
ATOM 6140 C C . SER B 1 221 ? 8.758 -2.832 2.543 1 91.06 221 SER B C 1
ATOM 6142 O O . SER B 1 221 ? 7.586 -2.445 2.475 1 91.06 221 SER B O 1
ATOM 6144 N N . CYS B 1 222 ? 9.445 -2.844 3.695 1 92.44 222 CYS B N 1
ATOM 6145 C CA . CYS B 1 222 ? 8.93 -2.211 4.902 1 92.44 222 CYS B CA 1
ATOM 6146 C C . CYS B 1 222 ? 9.789 -1.016 5.305 1 92.44 222 CYS B C 1
ATOM 6148 O O . CYS B 1 222 ? 9.805 -0.623 6.473 1 92.44 222 CYS B O 1
ATOM 6150 N N . MET B 1 223 ? 10.469 -0.453 4.344 1 93.38 223 MET B N 1
ATOM 6151 C CA . MET B 1 223 ? 11.422 0.617 4.633 1 93.38 223 MET B CA 1
ATOM 6152 C C . MET B 1 223 ? 10.719 1.825 5.238 1 93.38 223 MET B C 1
ATOM 6154 O O . MET B 1 223 ? 11.219 2.436 6.184 1 93.38 223 MET B O 1
ATOM 6158 N N . ALA B 1 224 ? 9.586 2.172 4.695 1 94.5 224 ALA B N 1
ATOM 6159 C CA . ALA B 1 224 ? 8.859 3.332 5.199 1 94.5 224 ALA B CA 1
ATOM 6160 C C . ALA B 1 224 ? 8.469 3.141 6.66 1 94.5 224 ALA B C 1
ATOM 6162 O O . ALA B 1 224 ? 8.562 4.074 7.461 1 94.5 224 ALA B O 1
ATOM 6163 N N . VAL B 1 225 ? 8.055 1.944 7.008 1 94.88 225 VAL B N 1
ATOM 6164 C CA . VAL B 1 225 ? 7.652 1.627 8.375 1 94.88 225 VAL B CA 1
ATOM 6165 C C . VAL B 1 225 ? 8.867 1.675 9.297 1 94.88 225 VAL B C 1
ATOM 6167 O O . VAL B 1 225 ? 8.812 2.268 10.375 1 94.88 225 VAL B O 1
ATOM 6170 N N . VAL B 1 226 ? 9.961 1.104 8.852 1 94.12 226 VAL B N 1
ATOM 6171 C CA . VAL B 1 226 ? 11.195 1.092 9.633 1 94.12 226 VAL B CA 1
ATOM 6172 C C . VAL B 1 226 ? 11.68 2.521 9.852 1 94.12 226 VAL B C 1
ATOM 6174 O O . VAL B 1 226 ? 12.039 2.893 10.977 1 94.12 226 VAL B O 1
ATOM 6177 N N . LEU B 1 227 ? 11.656 3.264 8.773 1 95.94 227 LEU B N 1
ATOM 6178 C CA . LEU B 1 227 ? 12.07 4.664 8.859 1 95.94 227 LEU B CA 1
ATOM 6179 C C . LEU B 1 227 ? 11.227 5.414 9.883 1 95.94 227 LEU B C 1
ATOM 6181 O O . LEU B 1 227 ? 11.766 6.078 10.773 1 95.94 227 LEU B O 1
ATOM 6185 N N . PHE B 1 228 ? 9.953 5.277 9.844 1 96.81 228 PHE B N 1
ATOM 6186 C CA . PHE B 1 228 ? 9.062 6.047 10.711 1 96.81 228 PHE B CA 1
ATOM 6187 C C . PHE B 1 228 ? 9.203 5.598 12.164 1 96.81 228 PHE B C 1
ATOM 6189 O O . PHE B 1 228 ? 9.141 6.422 13.078 1 96.81 228 PHE B O 1
ATOM 6196 N N . ARG B 1 229 ? 9.336 4.375 12.383 1 95.69 229 ARG B N 1
ATOM 6197 C CA . ARG B 1 229 ? 9.508 3.871 13.742 1 95.69 229 ARG B CA 1
ATOM 6198 C C . ARG B 1 229 ? 10.719 4.516 14.414 1 95.69 229 ARG B C 1
ATOM 6200 O O . ARG B 1 229 ? 10.664 4.871 15.594 1 95.69 229 ARG B O 1
ATOM 6207 N N . ASN B 1 230 ? 11.797 4.633 13.672 1 95.31 230 ASN B N 1
ATOM 6208 C CA . ASN B 1 230 ? 13 5.25 14.227 1 95.31 230 ASN B CA 1
ATOM 6209 C C . ASN B 1 230 ? 12.812 6.75 14.43 1 95.31 230 ASN B C 1
ATOM 6211 O O . ASN B 1 230 ? 13.25 7.301 15.445 1 95.31 230 ASN B O 1
ATOM 6215 N N . ILE B 1 231 ? 12.156 7.352 13.523 1 97.44 231 ILE B N 1
ATOM 6216 C CA . ILE B 1 231 ? 11.891 8.781 13.625 1 97.44 231 ILE B CA 1
ATOM 6217 C C . ILE B 1 231 ? 10.953 9.047 14.797 1 97.44 231 ILE B C 1
ATOM 6219 O O . ILE B 1 231 ? 11.133 10.016 15.547 1 97.44 231 ILE B O 1
ATOM 6223 N N . ALA B 1 232 ? 9.938 8.18 14.953 1 97.69 232 ALA B N 1
ATOM 6224 C CA . ALA B 1 232 ? 9 8.289 16.062 1 97.69 232 ALA B CA 1
ATOM 6225 C C . ALA B 1 232 ? 9.734 8.266 17.406 1 97.69 232 ALA B C 1
ATOM 6227 O O . ALA B 1 232 ? 9.445 9.062 18.297 1 97.69 232 ALA B O 1
ATOM 6228 N N . LYS B 1 233 ? 10.727 7.441 17.484 1 96.88 233 LYS B N 1
ATOM 6229 C CA . LYS B 1 233 ? 11.5 7.348 18.719 1 96.88 233 LYS B CA 1
ATOM 6230 C C . LYS B 1 233 ? 12.242 8.656 19.016 1 96.88 233 LYS B C 1
ATOM 6232 O O . LYS B 1 233 ? 12.273 9.117 20.156 1 96.88 233 LYS B O 1
ATOM 6237 N N . VAL B 1 234 ? 12.781 9.203 17.984 1 97.88 234 VAL B N 1
ATOM 6238 C CA . VAL B 1 234 ? 13.555 10.43 18.125 1 97.88 234 VAL B CA 1
ATOM 6239 C C . VAL B 1 234 ? 12.625 11.57 18.547 1 97.88 234 VAL B C 1
ATOM 6241 O O . VAL B 1 234 ? 12.93 12.32 19.484 1 97.88 234 VAL B O 1
ATOM 6244 N N . ILE B 1 235 ? 11.461 11.68 17.891 1 98.12 235 ILE B N 1
ATOM 6245 C CA . ILE B 1 235 ? 10.516 12.75 18.188 1 98.12 235 ILE B CA 1
ATOM 6246 C C . ILE B 1 235 ? 9.969 12.594 19.594 1 98.12 235 ILE B C 1
ATOM 6248 O O . ILE B 1 235 ? 9.852 13.578 20.344 1 98.12 235 ILE B O 1
ATOM 6252 N N . CYS B 1 236 ? 9.648 11.391 19.984 1 97.94 236 CYS B N 1
ATOM 6253 C CA . CYS B 1 236 ? 9.117 11.133 21.312 1 97.94 236 CYS B CA 1
ATOM 6254 C C . CYS B 1 236 ? 10.148 11.461 22.391 1 97.94 236 CYS B C 1
ATOM 6256 O O . CYS B 1 236 ? 9.812 12.055 23.422 1 97.94 236 CYS B O 1
ATOM 6258 N N . GLU B 1 237 ? 11.359 11.094 22.078 1 97.19 237 GLU B N 1
ATOM 6259 C CA . GLU B 1 237 ? 12.43 11.422 23.016 1 97.19 237 GLU B CA 1
ATOM 6260 C C . GLU B 1 237 ? 12.602 12.938 23.156 1 97.19 237 GLU B C 1
ATOM 6262 O O . GLU B 1 237 ? 12.664 13.461 24.266 1 97.19 237 GLU B O 1
ATOM 6267 N N . TYR B 1 238 ? 12.68 13.602 22.094 1 98 238 TYR B N 1
ATOM 6268 C CA . TYR B 1 238 ? 12.828 15.055 22.094 1 98 238 TYR B CA 1
ATOM 6269 C C . TYR B 1 238 ? 11.672 15.727 22.828 1 98 238 TYR B C 1
ATOM 6271 O O . TYR B 1 238 ? 11.891 16.547 23.719 1 98 238 TYR B O 1
ATOM 6279 N N . GLY B 1 239 ? 10.398 15.352 22.406 1 98 239 GLY B N 1
ATOM 6280 C CA . GLY B 1 239 ? 9.219 15.984 22.984 1 98 239 GLY B CA 1
ATOM 6281 C C . GLY B 1 239 ? 9.117 15.789 24.484 1 98 239 GLY B C 1
ATOM 6282 O O . GLY B 1 239 ? 8.805 16.734 25.219 1 98 239 GLY B O 1
ATOM 6283 N N . THR B 1 240 ? 9.43 14.586 24.938 1 97.69 240 THR B N 1
ATOM 6284 C CA . THR B 1 240 ? 9.352 14.273 26.359 1 97.69 240 THR B CA 1
ATOM 6285 C C . THR B 1 240 ? 10.352 15.117 27.141 1 97.69 240 THR B C 1
ATOM 6287 O O . THR B 1 240 ? 10.016 15.664 28.203 1 97.69 240 THR B O 1
ATOM 6290 N N . ARG B 1 241 ? 11.484 15.281 26.609 1 97.38 241 ARG B N 1
ATOM 6291 C CA . ARG B 1 241 ? 12.531 16.031 27.297 1 97.38 241 ARG B CA 1
ATOM 6292 C C . ARG B 1 241 ? 12.25 17.531 27.25 1 97.38 241 ARG B C 1
ATOM 6294 O O . ARG B 1 241 ? 12.508 18.25 28.219 1 97.38 241 ARG B O 1
ATOM 6301 N N . LEU B 1 242 ? 11.797 18 26.125 1 97 242 LEU B N 1
ATOM 6302 C CA . LEU B 1 242 ? 11.492 19.422 25.984 1 97 242 LEU B CA 1
ATOM 6303 C C . LEU B 1 242 ? 10.422 19.844 26.984 1 97 242 LEU B C 1
ATOM 6305 O O . LEU B 1 242 ? 10.523 20.922 27.594 1 97 242 LEU B O 1
ATOM 6309 N N . LEU B 1 243 ? 9.414 19.016 27.188 1 96.19 243 LEU B N 1
ATOM 6310 C CA . LEU B 1 243 ? 8.297 19.312 28.062 1 96.19 243 LEU B CA 1
ATOM 6311 C C . LEU B 1 243 ? 8.75 19.391 29.516 1 96.19 243 LEU B C 1
ATOM 6313 O O . LEU B 1 243 ? 8.109 20.047 30.344 1 96.19 243 LEU B O 1
ATOM 6317 N N . SER B 1 244 ? 9.922 18.828 29.797 1 95.56 244 SER B N 1
ATOM 6318 C CA . SER B 1 244 ? 10.414 18.781 31.172 1 95.56 244 SER B CA 1
ATOM 6319 C C . SER B 1 244 ? 11.422 19.891 31.422 1 95.56 244 SER B C 1
ATOM 6321 O O . SER B 1 244 ? 11.867 20.078 32.562 1 95.56 244 SER B O 1
ATOM 6323 N N . LEU B 1 245 ? 11.758 20.703 30.484 1 95.19 245 LEU B N 1
ATOM 6324 C CA . LEU B 1 245 ? 12.766 21.75 30.625 1 95.19 245 LEU B CA 1
ATOM 6325 C C . LEU B 1 245 ? 12.18 22.969 31.344 1 95.19 245 LEU B C 1
ATOM 6327 O O . LEU B 1 245 ? 11.016 23.312 31.125 1 95.19 245 LEU B O 1
ATOM 6331 N N . PRO B 1 246 ? 12.938 23.594 32.094 1 93.69 246 PRO B N 1
ATOM 6332 C CA . PRO B 1 246 ? 12.492 24.812 32.781 1 93.69 246 PRO B CA 1
ATOM 6333 C C . PRO B 1 246 ? 12.344 26 31.828 1 93.69 246 PRO B C 1
ATOM 6335 O O . PRO B 1 246 ? 12.891 25.984 30.734 1 93.69 246 PRO B O 1
ATOM 6338 N N . PRO B 1 247 ? 11.547 27.016 32.219 1 91.12 247 PRO B N 1
ATOM 6339 C CA . PRO B 1 247 ? 11.414 28.203 31.391 1 91.12 247 PRO B CA 1
ATOM 6340 C C . PRO B 1 247 ? 12.734 28.953 31.203 1 91.12 247 PRO B C 1
ATOM 6342 O O . PRO B 1 247 ? 13.633 28.844 32.031 1 91.12 247 PRO B O 1
ATOM 6345 N N . VAL B 1 248 ? 12.852 29.625 30.094 1 92.94 248 VAL B N 1
ATOM 6346 C CA . VAL B 1 248 ? 14.039 30.391 29.781 1 92.94 248 VAL B CA 1
ATOM 6347 C C . VAL B 1 248 ? 13.68 31.875 29.656 1 92.94 248 VAL B C 1
ATOM 6349 O O . VAL B 1 248 ? 12.508 32.219 29.547 1 92.94 248 VAL B O 1
ATOM 6352 N N . PRO B 1 249 ? 14.727 32.719 29.688 1 92.25 249 PRO B N 1
ATOM 6353 C CA . PRO B 1 249 ? 14.469 34.125 29.5 1 92.25 249 PRO B CA 1
ATOM 6354 C C . PRO B 1 249 ? 13.773 34.438 28.172 1 92.25 249 PRO B C 1
ATOM 6356 O O . PRO B 1 249 ? 13.922 33.688 27.219 1 92.25 249 PRO B O 1
ATOM 6359 N N . LYS B 1 250 ? 13.117 35.531 28.094 1 89.06 250 LYS B N 1
ATOM 6360 C CA . LYS B 1 250 ? 12.266 35.906 26.969 1 89.06 250 LYS B CA 1
ATOM 6361 C C . LYS B 1 250 ? 13.07 36 25.672 1 89.06 250 LYS B C 1
ATOM 6363 O O . LYS B 1 250 ? 12.562 35.688 24.594 1 89.06 250 LYS B O 1
ATOM 6368 N N . GLU B 1 251 ? 14.281 36.375 25.844 1 91.31 251 GLU B N 1
ATOM 6369 C CA . GLU B 1 251 ? 15.125 36.594 24.672 1 91.31 251 GLU B CA 1
ATOM 6370 C C . GLU B 1 251 ? 15.414 35.25 23.969 1 91.31 251 GLU B C 1
ATOM 6372 O O . GLU B 1 251 ? 15.617 35.219 22.75 1 91.31 251 GLU B O 1
ATOM 6377 N N . HIS B 1 252 ? 15.352 34.219 24.703 1 91.81 252 HIS B N 1
ATOM 6378 C CA . HIS B 1 252 ? 15.703 32.906 24.141 1 91.81 252 HIS B CA 1
ATOM 6379 C C . HIS B 1 252 ? 14.484 32.031 24.016 1 91.81 252 HIS B C 1
ATOM 6381 O O . HI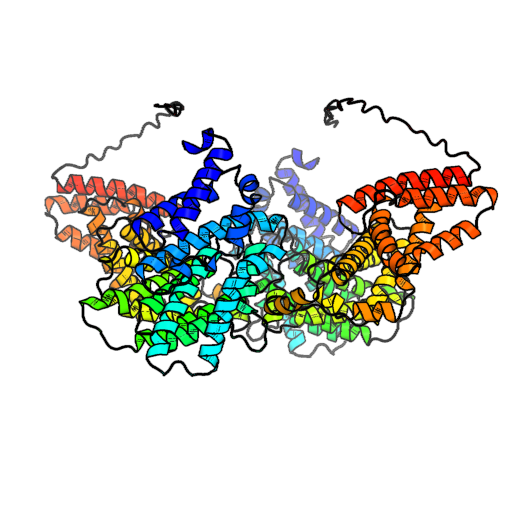S B 1 252 ? 14.578 30.891 23.516 1 91.81 252 HIS B O 1
ATOM 6387 N N . HIS B 1 253 ? 13.438 32.531 24.422 1 92.38 253 HIS B N 1
ATOM 6388 C CA . HIS B 1 253 ? 12.234 31.719 24.547 1 92.38 253 HIS B CA 1
ATOM 6389 C C . HIS B 1 253 ? 11.797 31.141 23.203 1 92.38 253 HIS B C 1
ATOM 6391 O O . HIS B 1 253 ? 11.516 29.953 23.094 1 92.38 253 HIS B O 1
ATOM 6397 N N . TYR B 1 254 ? 11.773 31.906 22.219 1 93.94 254 TYR B N 1
ATOM 6398 C CA . TYR B 1 254 ? 11.336 31.438 20.891 1 93.94 254 TYR B CA 1
ATOM 6399 C C . TYR B 1 254 ? 12.297 30.406 20.344 1 93.94 254 TYR B C 1
ATOM 6401 O O . TYR B 1 254 ? 11.883 29.297 19.969 1 93.94 254 TYR B O 1
ATOM 6409 N N . LYS B 1 255 ? 13.539 30.672 20.344 1 93.81 255 LYS B N 1
ATOM 6410 C CA . LYS B 1 255 ? 14.555 29.828 19.719 1 93.81 255 LYS B CA 1
ATOM 6411 C C . LYS B 1 255 ? 14.695 28.516 20.469 1 93.81 255 LYS B C 1
ATOM 6413 O O . LYS B 1 255 ? 14.836 27.453 19.844 1 93.81 255 LYS B O 1
ATOM 6418 N N . GLN B 1 256 ? 14.539 28.5 21.766 1 93.19 256 GLN B N 1
ATOM 6419 C CA . GLN B 1 256 ? 14.922 27.328 22.562 1 93.19 256 GLN B CA 1
ATOM 6420 C C . GLN B 1 256 ? 13.695 26.531 22.969 1 93.19 256 GLN B C 1
ATOM 6422 O O . GLN B 1 256 ? 13.797 25.328 23.266 1 93.19 256 GLN B O 1
ATOM 6427 N N . ARG B 1 257 ? 12.539 27.188 22.984 1 92.69 257 ARG B N 1
ATOM 6428 C CA . ARG B 1 257 ? 11.414 26.469 23.578 1 92.69 257 ARG B CA 1
ATOM 6429 C C . ARG B 1 257 ? 10.258 26.344 22.578 1 92.69 257 ARG B C 1
ATOM 6431 O O . ARG B 1 257 ? 9.453 25.422 22.688 1 92.69 257 ARG B O 1
ATOM 6438 N N . ILE B 1 258 ? 10.148 27.203 21.578 1 94.19 258 ILE B N 1
ATOM 6439 C CA . ILE B 1 258 ? 8.914 27.297 20.812 1 94.19 258 ILE B CA 1
ATOM 6440 C C . ILE B 1 258 ? 9.164 26.891 19.375 1 94.19 258 ILE B C 1
ATOM 6442 O O . ILE B 1 258 ? 8.367 26.156 18.766 1 94.19 258 ILE B O 1
ATOM 6446 N N . LYS B 1 259 ? 10.234 27.266 18.781 1 95.69 259 LYS B N 1
ATOM 6447 C CA . LYS B 1 259 ? 10.516 27.125 17.359 1 95.69 259 LYS B CA 1
ATOM 6448 C C . LYS B 1 259 ? 10.453 25.672 16.922 1 95.69 259 LYS B C 1
ATOM 6450 O O . LYS B 1 259 ? 9.82 25.344 15.914 1 95.69 259 LYS B O 1
ATOM 6455 N N . ASN B 1 260 ? 11.055 24.75 17.672 1 97.12 260 ASN B N 1
ATOM 6456 C CA . ASN B 1 260 ? 11.188 23.359 17.281 1 97.12 260 ASN B CA 1
ATOM 6457 C C . ASN B 1 260 ? 9.883 22.594 17.469 1 97.12 260 ASN B C 1
ATOM 6459 O O . ASN B 1 260 ? 9.711 21.5 16.922 1 97.12 260 ASN B O 1
ATOM 6463 N N . THR B 1 261 ? 8.961 23.141 18.219 1 97.12 261 THR B N 1
ATOM 6464 C CA . THR B 1 261 ? 7.609 22.578 18.234 1 97.12 261 THR B CA 1
ATOM 6465 C C . THR B 1 261 ? 6.98 22.672 16.844 1 97.12 261 THR B C 1
ATOM 6467 O O . THR B 1 261 ? 6.309 21.734 16.391 1 97.12 261 THR B O 1
ATOM 6470 N N . GLY B 1 262 ? 7.262 23.812 16.25 1 97.38 262 GLY B N 1
ATOM 6471 C CA . GLY B 1 262 ? 6.801 23.969 14.883 1 97.38 262 GLY B CA 1
ATOM 6472 C C . GLY B 1 262 ? 7.406 22.953 13.938 1 97.38 262 GLY B C 1
ATOM 6473 O O . GLY B 1 262 ? 6.715 22.422 13.07 1 97.38 262 GLY B O 1
ATOM 6474 N N . VAL B 1 263 ? 8.633 22.641 14.141 1 98.25 263 VAL B N 1
ATOM 6475 C CA . VAL B 1 263 ? 9.312 21.672 13.281 1 98.25 263 VAL B CA 1
ATOM 6476 C C . VAL B 1 263 ? 8.719 20.281 13.5 1 98.25 263 VAL B C 1
ATOM 6478 O O . VAL B 1 263 ? 8.539 19.516 12.547 1 98.25 263 VAL B O 1
ATOM 6481 N N . CYS B 1 264 ? 8.422 19.953 14.742 1 98.44 264 CYS B N 1
ATOM 6482 C CA . CYS B 1 264 ? 7.777 18.672 15.031 1 98.44 264 CYS B CA 1
ATOM 6483 C C . CYS B 1 264 ? 6.43 18.578 14.328 1 98.44 264 CYS B C 1
ATOM 6485 O O . CYS B 1 264 ? 6.109 17.531 13.75 1 98.44 264 CYS B O 1
ATOM 6487 N N . CYS B 1 265 ? 5.668 19.656 14.344 1 98.19 265 CYS B N 1
ATOM 6488 C CA . CYS B 1 265 ? 4.402 19.688 13.625 1 98.19 265 CYS B CA 1
ATOM 6489 C C . CYS B 1 265 ? 4.613 19.453 12.133 1 98.19 265 CYS B C 1
ATOM 6491 O O . CYS B 1 265 ? 3.85 18.734 11.5 1 98.19 265 CYS B O 1
ATOM 6493 N N . GLN B 1 266 ? 5.66 20.031 11.672 1 98.25 266 GLN B N 1
ATOM 6494 C CA . GLN B 1 266 ? 5.977 19.875 10.25 1 98.25 266 GLN B CA 1
ATOM 6495 C C . GLN B 1 266 ? 6.332 18.438 9.914 1 98.25 266 GLN B C 1
ATOM 6497 O O . GLN B 1 266 ? 5.965 17.938 8.852 1 98.25 266 GLN B O 1
ATOM 6502 N N . ILE B 1 267 ? 7.051 17.797 10.766 1 98.56 267 ILE B N 1
ATOM 6503 C CA . ILE B 1 267 ? 7.434 16.406 10.555 1 98.56 267 ILE B CA 1
ATOM 6504 C C . ILE B 1 267 ? 6.184 15.539 10.43 1 98.56 267 ILE B C 1
ATOM 6506 O O . ILE B 1 267 ? 6.062 14.75 9.492 1 98.56 267 ILE B O 1
ATOM 6510 N N . ILE B 1 268 ? 5.23 15.727 11.305 1 97.75 268 ILE B N 1
ATOM 6511 C CA . ILE B 1 268 ? 4.012 14.922 11.289 1 97.75 268 ILE B CA 1
ATOM 6512 C C . ILE B 1 268 ? 3.189 15.242 10.047 1 97.75 268 ILE B C 1
ATOM 6514 O O . ILE B 1 268 ? 2.621 14.352 9.422 1 97.75 268 ILE B O 1
ATOM 6518 N N . LYS B 1 269 ? 3.164 16.516 9.742 1 97.5 269 LYS B N 1
ATOM 6519 C CA . LYS B 1 269 ? 2.463 16.906 8.523 1 97.5 269 LYS B CA 1
ATOM 6520 C C . LYS B 1 269 ? 3.037 16.203 7.301 1 97.5 269 LYS B C 1
ATOM 6522 O O . LYS B 1 269 ? 2.289 15.68 6.473 1 97.5 269 LYS B O 1
ATOM 6527 N N . ASN B 1 270 ? 4.398 16.156 7.215 1 97.75 270 ASN B N 1
ATOM 6528 C CA . ASN B 1 270 ? 5.062 15.5 6.098 1 97.75 270 ASN B CA 1
ATOM 6529 C C . ASN B 1 270 ? 4.758 14.008 6.059 1 97.75 270 ASN B C 1
ATOM 6531 O O . ASN B 1 270 ? 4.543 13.438 4.984 1 97.75 270 ASN B O 1
ATOM 6535 N N . VAL B 1 271 ? 4.68 13.422 7.176 1 96.88 271 VAL B N 1
ATOM 6536 C CA . VAL B 1 271 ? 4.434 11.984 7.285 1 96.88 271 VAL B CA 1
ATOM 6537 C C . VAL B 1 271 ? 3.018 11.664 6.812 1 96.88 271 VAL B C 1
ATOM 6539 O O . VAL B 1 271 ? 2.82 10.781 5.973 1 96.88 271 VAL B O 1
ATOM 6542 N N . LEU B 1 272 ? 2.08 12.375 7.293 1 95.56 272 LEU B N 1
ATOM 6543 C CA . LEU B 1 272 ? 0.679 12.094 7.004 1 95.56 272 LEU B CA 1
ATOM 6544 C C 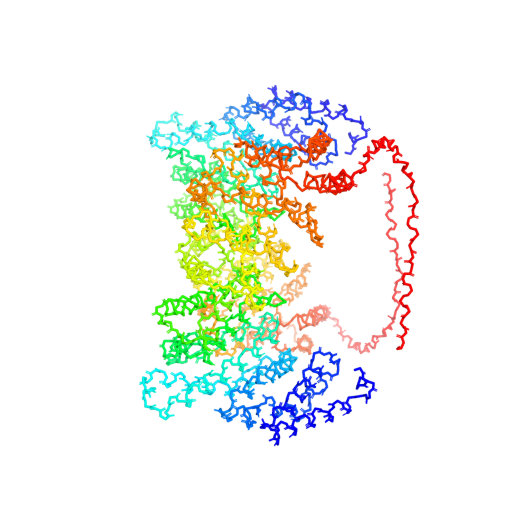. LEU B 1 272 ? 0.331 12.492 5.574 1 95.56 272 LEU B C 1
ATOM 6546 O O . LEU B 1 272 ? -0.448 11.805 4.906 1 95.56 272 LEU B O 1
ATOM 6550 N N . ALA B 1 273 ? 0.906 13.531 5.113 1 95.56 273 ALA B N 1
ATOM 6551 C CA . ALA B 1 273 ? 0.64 13.992 3.754 1 95.56 273 ALA B CA 1
ATOM 6552 C C . ALA B 1 273 ? 1.268 13.055 2.725 1 95.56 273 ALA B C 1
ATOM 6554 O O . ALA B 1 273 ? 0.832 13.008 1.572 1 95.56 273 ALA B O 1
ATOM 6555 N N . GLY B 1 274 ? 2.314 12.391 3.111 1 94.69 274 GLY B N 1
ATOM 6556 C CA . GLY B 1 274 ? 3.014 11.508 2.189 1 94.69 274 GLY B CA 1
ATOM 6557 C C . GLY B 1 274 ? 2.215 10.273 1.827 1 94.69 274 GLY B C 1
ATOM 6558 O O . GLY B 1 274 ? 2.443 9.664 0.778 1 94.69 274 GLY B O 1
ATOM 6559 N N . ASN B 1 275 ? 1.339 9.781 2.617 1 93.06 275 ASN B N 1
ATOM 6560 C CA . ASN B 1 275 ? 0.442 8.656 2.375 1 93.06 275 ASN B CA 1
ATOM 6561 C C . ASN B 1 275 ? 1.217 7.387 2.039 1 93.06 275 ASN B C 1
ATOM 6563 O O . ASN B 1 275 ? 0.897 6.699 1.066 1 93.06 275 ASN B O 1
ATOM 6567 N N . TYR B 1 276 ? 2.232 7.098 2.75 1 94.88 276 TYR B N 1
ATOM 6568 C CA . TYR B 1 276 ? 3.059 5.93 2.479 1 94.88 276 TYR B CA 1
ATOM 6569 C C . TYR B 1 276 ? 3.133 5.016 3.697 1 94.88 276 TYR B C 1
ATOM 6571 O O . TYR B 1 276 ? 3.854 4.016 3.689 1 94.88 276 TYR B O 1
ATOM 6579 N N . LEU B 1 277 ? 2.42 5.371 4.762 1 94.69 277 LEU B N 1
ATOM 6580 C CA . LEU B 1 277 ? 2.424 4.535 5.957 1 94.69 277 LEU B CA 1
ATOM 6581 C C . LEU B 1 277 ? 1.132 3.734 6.066 1 94.69 277 LEU B C 1
ATOM 6583 O O . LEU B 1 277 ? 0.044 4.266 5.836 1 94.69 277 LEU B O 1
ATOM 6587 N N . PRO B 1 278 ? 1.261 2.504 6.418 1 93.25 278 PRO B N 1
ATOM 6588 C CA . PRO B 1 278 ? 0.084 1.641 6.527 1 93.25 278 PRO B CA 1
ATOM 6589 C C . PRO B 1 278 ? -0.576 1.715 7.902 1 93.25 278 PRO B C 1
ATOM 6591 O O . PRO B 1 278 ? -0.296 0.885 8.773 1 93.25 278 PRO B O 1
ATOM 6594 N N . PHE B 1 279 ? -1.531 2.486 8.117 1 92.06 279 PHE B N 1
ATOM 6595 C CA . PHE B 1 279 ? -2.195 2.707 9.398 1 92.06 279 PHE B CA 1
ATOM 6596 C C . PHE B 1 279 ? -2.984 1.472 9.82 1 92.06 279 PHE B C 1
ATOM 6598 O O . PHE B 1 279 ? -3.029 1.13 11 1 92.06 279 PHE B O 1
ATOM 6605 N N . GLY B 1 280 ? -3.633 0.842 8.797 1 91.06 280 GLY B N 1
ATOM 6606 C CA . GLY B 1 280 ? -4.344 -0.392 9.094 1 91.06 280 GLY B CA 1
ATOM 6607 C C . GLY B 1 280 ? -3.449 -1.471 9.672 1 91.06 280 GLY B C 1
ATOM 6608 O O . GLY B 1 280 ? -3.848 -2.189 10.594 1 91.06 280 GLY B O 1
ATOM 6609 N N . VAL B 1 281 ? -2.256 -1.479 9.203 1 91.12 281 VAL B N 1
ATOM 6610 C CA . VAL B 1 281 ? -1.287 -2.479 9.641 1 91.12 281 VAL B CA 1
ATOM 6611 C C . VAL B 1 281 ? -0.813 -2.15 11.055 1 91.12 281 VAL B C 1
ATOM 6613 O O . VAL B 1 281 ? -0.638 -3.049 11.883 1 91.12 281 VAL B O 1
ATOM 6616 N N . PHE B 1 282 ? -0.604 -0.911 11.312 1 93.94 282 PHE B N 1
ATOM 6617 C CA . PHE B 1 282 ? -0.24 -0.521 12.672 1 93.94 282 PHE B CA 1
ATOM 6618 C C . PHE B 1 282 ? -1.292 -0.988 13.664 1 93.94 282 PHE B C 1
ATOM 6620 O O . PHE B 1 282 ? -0.956 -1.487 14.742 1 93.94 282 PHE B O 1
ATOM 6627 N N . TYR B 1 283 ? -2.494 -0.906 13.297 1 93.31 283 TYR B N 1
ATOM 6628 C CA . TYR B 1 283 ? -3.619 -1.26 14.156 1 93.31 283 TYR B CA 1
ATOM 6629 C C . TYR B 1 283 ? -3.668 -2.764 14.398 1 93.31 283 TYR B C 1
ATOM 6631 O O . TYR B 1 283 ? -3.684 -3.211 15.547 1 93.31 283 TYR B O 1
ATOM 6639 N N . ILE B 1 284 ? -3.59 -3.527 13.312 1 93.06 284 ILE B N 1
ATOM 6640 C CA . ILE B 1 284 ? -3.801 -4.965 13.43 1 93.06 284 ILE B CA 1
ATOM 6641 C C . ILE B 1 284 ? -2.633 -5.594 14.188 1 93.06 284 ILE B C 1
ATOM 6643 O O . ILE B 1 284 ? -2.805 -6.598 14.883 1 93.06 284 ILE B O 1
ATOM 6647 N N . TYR B 1 285 ? -1.44 -5.039 14.156 1 94.75 285 TYR B N 1
ATOM 6648 C CA . TYR B 1 285 ? -0.275 -5.633 14.805 1 94.75 285 TYR B CA 1
ATOM 6649 C C . TYR B 1 285 ? 0.03 -4.934 16.125 1 94.75 285 TYR B C 1
ATOM 6651 O O . TYR B 1 285 ? 1.003 -5.273 16.797 1 94.75 285 TYR B O 1
ATOM 6659 N N . GLY B 1 286 ? -0.717 -3.963 16.469 1 94.88 286 GLY B N 1
ATOM 6660 C CA . GLY B 1 286 ? -0.587 -3.299 17.75 1 94.88 286 GLY B CA 1
ATOM 6661 C C . GLY B 1 286 ? 0.629 -2.398 17.844 1 94.88 286 GLY B C 1
ATOM 6662 O O . GLY B 1 286 ? 1.251 -2.289 18.906 1 94.88 286 GLY B O 1
ATOM 6663 N N . ASP B 1 287 ? 1.098 -1.887 16.734 1 95.12 287 ASP B N 1
ATOM 6664 C CA . ASP B 1 287 ? 2.203 -0.935 16.703 1 95.12 287 ASP B CA 1
ATOM 6665 C C . ASP B 1 287 ? 1.727 0.473 17.047 1 95.12 287 ASP B C 1
ATOM 6667 O O . ASP B 1 287 ? 0.954 1.074 16.297 1 95.12 287 ASP B O 1
ATOM 6671 N N . THR B 1 288 ? 2.193 1.102 18.125 1 95.94 288 THR B N 1
ATOM 6672 C CA . THR B 1 288 ? 1.661 2.363 18.625 1 95.94 288 THR B CA 1
ATOM 6673 C C . THR B 1 288 ? 2.576 3.525 18.25 1 95.94 288 THR B C 1
ATOM 6675 O O . THR B 1 288 ? 2.457 4.621 18.797 1 95.94 288 THR B O 1
ATOM 6678 N N . CYS B 1 289 ? 3.486 3.346 17.359 1 96.19 289 CYS B N 1
ATOM 6679 C CA . CYS B 1 289 ? 4.473 4.367 17.031 1 96.19 289 CYS B CA 1
ATOM 6680 C C . CYS B 1 289 ? 3.797 5.652 16.562 1 96.19 289 CYS B C 1
ATOM 6682 O O . CYS B 1 289 ? 4.188 6.746 16.969 1 96.19 289 CYS B O 1
ATOM 6684 N N . MET B 1 290 ? 2.768 5.555 15.742 1 95.31 290 MET B N 1
ATOM 6685 C CA . MET B 1 290 ? 2.061 6.738 15.25 1 95.31 290 MET B CA 1
ATOM 6686 C C . MET B 1 290 ? 1.282 7.406 16.375 1 95.31 290 MET B C 1
ATOM 6688 O O . MET B 1 290 ? 1.347 8.625 16.547 1 95.31 290 MET B O 1
ATOM 6692 N N . THR B 1 291 ? 0.588 6.609 17.172 1 95.5 291 THR B N 1
ATOM 6693 C CA . THR B 1 291 ? -0.183 7.137 18.297 1 95.5 291 THR B CA 1
ATOM 6694 C C . THR B 1 291 ? 0.729 7.836 19.297 1 95.5 291 THR B C 1
ATOM 6696 O O . THR B 1 291 ? 0.412 8.93 19.781 1 95.5 291 THR B O 1
ATOM 6699 N N . ASP B 1 292 ? 1.849 7.223 19.547 1 97.25 292 ASP B N 1
ATOM 6700 C CA . ASP B 1 292 ? 2.809 7.805 20.484 1 97.25 292 ASP B CA 1
ATOM 6701 C C . ASP B 1 292 ? 3.336 9.141 19.969 1 97.25 292 ASP B C 1
ATOM 6703 O O . ASP B 1 292 ? 3.479 10.094 20.734 1 97.25 292 ASP B O 1
ATOM 6707 N N . THR B 1 293 ? 3.641 9.172 18.719 1 97.69 293 THR B N 1
ATOM 6708 C CA . THR B 1 293 ? 4.172 10.383 18.109 1 97.69 293 THR B CA 1
ATOM 6709 C C . THR B 1 293 ? 3.135 11.5 18.125 1 97.69 293 THR B C 1
ATOM 6711 O O . THR B 1 293 ? 3.457 12.648 18.438 1 97.69 293 THR B O 1
ATOM 6714 N N . LEU B 1 294 ? 1.898 11.148 17.812 1 97.25 294 LEU B N 1
ATOM 6715 C CA . LEU B 1 294 ? 0.825 12.141 17.828 1 97.25 294 LEU B CA 1
ATOM 6716 C C . LEU B 1 294 ? 0.57 12.625 19.25 1 97.25 294 LEU B C 1
ATOM 6718 O O . LEU B 1 294 ? 0.358 13.82 19.484 1 97.25 294 LEU B O 1
ATOM 6722 N N . ASP B 1 295 ? 0.646 11.75 20.203 1 97.5 295 ASP B N 1
ATOM 6723 C CA . ASP B 1 295 ? 0.446 12.117 21.609 1 97.5 295 ASP B CA 1
ATOM 6724 C C . ASP B 1 295 ? 1.459 13.172 22.047 1 97.5 295 ASP B C 1
ATOM 6726 O O . ASP B 1 295 ? 1.086 14.195 22.625 1 97.5 295 ASP B O 1
ATOM 6730 N N . ILE B 1 296 ? 2.666 12.891 21.719 1 98.12 296 ILE B N 1
ATOM 6731 C CA . ILE B 1 296 ? 3.717 13.805 22.156 1 98.12 296 ILE B CA 1
ATOM 6732 C C . ILE B 1 296 ? 3.588 15.133 21.422 1 98.12 296 ILE B C 1
ATOM 6734 O O . ILE B 1 296 ? 3.83 16.203 21.984 1 98.12 296 ILE B O 1
ATOM 6738 N N . THR B 1 297 ? 3.25 15.109 20.156 1 97.75 297 THR B N 1
ATOM 6739 C CA . THR B 1 297 ? 3.113 16.328 19.375 1 97.75 297 THR B CA 1
ATOM 6740 C C . THR B 1 297 ? 1.953 17.172 19.891 1 97.75 297 THR B C 1
ATOM 6742 O O . THR B 1 297 ? 2.061 18.406 19.969 1 97.75 297 THR B O 1
ATOM 6745 N N . PHE B 1 298 ? 0.892 16.562 20.312 1 97.44 298 PHE B N 1
ATOM 6746 C CA . PHE B 1 298 ? -0.246 17.297 20.844 1 97.44 298 PHE B CA 1
ATOM 6747 C C . PHE B 1 298 ? 0.064 17.859 22.219 1 97.44 298 PHE B C 1
ATOM 6749 O O . PHE B 1 298 ? -0.416 18.938 22.578 1 97.44 298 PHE B O 1
ATOM 6756 N N . LYS B 1 299 ? 0.869 17.109 22.969 1 97.75 299 LYS B N 1
ATOM 6757 C CA . LYS B 1 299 ? 1.319 17.688 24.234 1 97.75 299 LYS B CA 1
ATOM 6758 C C . LYS B 1 299 ? 2.141 18.953 24.016 1 97.75 299 LYS B C 1
ATOM 6760 O O . LYS B 1 299 ? 1.974 19.938 24.734 1 97.75 299 LYS B O 1
ATOM 6765 N N . LEU B 1 300 ? 2.984 18.875 23.016 1 97.5 300 LEU B N 1
ATOM 6766 C CA . LEU B 1 300 ? 3.775 20.047 22.656 1 97.5 300 LEU B CA 1
ATOM 6767 C C . LEU B 1 300 ? 2.879 21.188 22.156 1 97.5 300 LEU B C 1
ATOM 6769 O O . LEU B 1 300 ? 3.055 22.344 22.547 1 97.5 300 LEU B O 1
ATOM 6773 N N . PHE B 1 301 ? 1.937 20.875 21.375 1 97.19 301 PHE B N 1
ATOM 6774 C CA . PHE B 1 301 ? 0.979 21.844 20.828 1 97.19 301 PHE B CA 1
ATOM 6775 C C . PHE B 1 301 ? 0.19 22.5 21.953 1 97.19 301 PHE B C 1
ATOM 6777 O O . PHE B 1 301 ? -0.019 23.719 21.953 1 97.19 301 PHE B O 1
ATOM 6784 N N . TYR B 1 302 ? -0.204 21.672 22.844 1 96.62 302 TYR B N 1
ATOM 6785 C CA . TYR B 1 302 ? -0.975 22.188 23.984 1 96.62 302 TYR B CA 1
ATOM 6786 C C . TYR B 1 302 ? -0.173 23.219 24.766 1 96.62 302 TYR B C 1
ATOM 6788 O O . TYR B 1 302 ? -0.692 24.266 25.125 1 96.62 302 TYR B O 1
ATOM 6796 N N . LYS B 1 303 ? 1.042 22.859 25.016 1 94.75 303 LYS B N 1
ATOM 6797 C CA . LYS B 1 303 ? 1.914 23.781 25.734 1 94.75 303 LYS B CA 1
ATOM 6798 C C . LYS B 1 303 ? 2.105 25.078 24.953 1 94.75 303 LYS B C 1
ATOM 6800 O O . LYS B 1 303 ? 2.191 26.156 25.547 1 94.75 303 LYS B O 1
ATOM 6805 N N . LEU B 1 304 ? 2.129 25.047 23.688 1 94.56 304 LEU B N 1
ATOM 6806 C CA . LEU B 1 304 ? 2.318 26.188 22.812 1 94.56 304 LEU B CA 1
ATOM 6807 C C . LEU B 1 304 ? 1.149 27.156 22.906 1 94.56 304 LEU B C 1
ATOM 6809 O O . LEU B 1 304 ? 1.31 28.359 22.672 1 94.56 304 LEU B O 1
ATOM 6813 N N . GLN B 1 305 ? 0.007 26.75 23.312 1 90.94 305 GLN B N 1
ATOM 6814 C CA . GLN B 1 305 ? -1.194 27.562 23.359 1 90.94 305 GLN B CA 1
ATOM 6815 C C . GLN B 1 305 ? -1.081 28.625 24.453 1 90.94 305 GLN B C 1
ATOM 6817 O O . GLN B 1 305 ? -1.822 29.609 24.453 1 90.94 305 GLN B O 1
ATOM 6822 N N . GLU B 1 306 ? -0.186 28.312 25.312 1 87 306 GLU B N 1
ATOM 6823 C CA . GLU B 1 306 ? 0.052 29.297 26.375 1 87 306 GLU B CA 1
ATOM 6824 C C . GLU B 1 306 ? 0.705 30.562 25.797 1 87 306 GLU B C 1
ATOM 6826 O O . GLU B 1 306 ? 0.681 31.609 26.438 1 87 306 GLU B O 1
ATOM 6831 N N . GLU B 1 307 ? 1.177 30.406 24.594 1 86.31 307 GLU B N 1
ATOM 6832 C CA . GLU B 1 307 ? 1.869 31.5 23.922 1 86.31 307 GLU B CA 1
ATOM 6833 C C . GLU B 1 307 ? 1.047 32.031 22.75 1 86.31 307 GLU B C 1
ATOM 6835 O O . GLU B 1 307 ? 0.156 31.344 22.25 1 86.31 307 GLU B O 1
ATOM 6840 N N . ASN B 1 308 ? 1.252 33.312 22.438 1 87.62 308 ASN B N 1
ATOM 6841 C CA . ASN B 1 308 ? 0.71 33.812 21.188 1 87.62 308 ASN B CA 1
ATOM 6842 C C . ASN B 1 308 ? 1.604 33.469 20 1 87.62 308 ASN B C 1
ATOM 6844 O O . ASN B 1 308 ? 2.355 34.312 19.516 1 87.62 308 ASN B O 1
ATOM 6848 N N . PHE B 1 309 ? 1.441 32.344 19.547 1 90.75 309 PHE B N 1
ATOM 6849 C CA . PHE B 1 309 ? 2.35 31.844 18.531 1 90.75 309 PHE B CA 1
ATOM 6850 C C . PHE B 1 309 ? 2.01 32.438 17.172 1 90.75 309 PHE B C 1
ATOM 6852 O O . PHE B 1 309 ? 2.797 32.344 16.219 1 90.75 309 PHE B O 1
ATOM 6859 N N . LEU B 1 310 ? 0.897 33.188 17 1 91.38 310 LEU B N 1
ATOM 6860 C CA . LEU B 1 310 ? 0.49 33.812 15.742 1 91.38 310 LEU B CA 1
ATOM 6861 C C . LEU B 1 310 ? 1.466 34.938 15.344 1 91.38 310 LEU B C 1
ATOM 6863 O O . LEU B 1 310 ? 1.494 35.344 14.18 1 91.38 310 LEU B O 1
ATOM 6867 N N . VAL B 1 311 ? 2.219 35.344 16.297 1 91.56 311 VAL B N 1
ATOM 6868 C CA . VAL B 1 311 ? 3.178 36.406 16.016 1 91.56 311 VAL B CA 1
ATOM 6869 C C . VAL B 1 311 ? 4.316 35.875 15.156 1 91.56 311 VAL B C 1
ATOM 6871 O O . VAL B 1 311 ? 5.008 36.625 14.484 1 91.56 311 VAL B O 1
ATOM 6874 N N . TYR B 1 312 ? 4.477 34.594 15.25 1 93.06 312 TYR B N 1
ATOM 6875 C CA . TYR B 1 312 ? 5.527 33.938 14.477 1 93.06 312 TYR B CA 1
ATOM 6876 C C . TYR B 1 312 ? 4.953 33.281 13.234 1 93.06 312 TYR B C 1
ATOM 6878 O O . TYR B 1 312 ? 4.434 32.156 13.305 1 93.06 312 TYR B O 1
ATOM 6886 N N . PRO B 1 313 ? 5.109 33.781 12.094 1 92.94 313 PRO B N 1
ATOM 6887 C CA . PRO B 1 313 ? 4.441 33.312 10.883 1 92.94 313 PRO B CA 1
ATOM 6888 C C . PRO B 1 313 ? 4.816 31.875 10.523 1 92.94 313 PRO B C 1
ATOM 6890 O O . PRO B 1 313 ? 3.951 31.078 10.164 1 92.94 313 PRO B O 1
ATOM 6893 N N . LYS B 1 314 ? 6.129 31.594 10.578 1 94.38 314 LYS B N 1
ATOM 6894 C CA . LYS B 1 314 ? 6.582 30.25 10.234 1 94.38 314 LYS B CA 1
ATOM 6895 C C . LYS B 1 314 ? 5.984 29.203 11.18 1 94.38 314 LYS B C 1
ATOM 6897 O O . LYS B 1 314 ? 5.582 28.125 10.75 1 94.38 314 LYS B O 1
ATOM 6902 N N . LEU B 1 315 ? 5.977 29.531 12.398 1 95.38 315 LEU B N 1
ATOM 6903 C CA . LEU B 1 315 ? 5.395 28.656 13.414 1 95.38 315 LEU B CA 1
ATOM 6904 C C . LEU B 1 315 ? 3.895 28.484 13.18 1 95.38 315 LEU B C 1
ATOM 6906 O O . LEU B 1 315 ? 3.373 27.375 13.266 1 95.38 315 LEU B O 1
ATOM 6910 N N . THR B 1 316 ? 3.221 29.578 12.883 1 95.31 316 THR B N 1
ATOM 6911 C CA . THR B 1 316 ? 1.785 29.578 12.625 1 95.31 316 THR B CA 1
ATOM 6912 C C . THR B 1 316 ? 1.452 28.656 11.453 1 95.31 316 THR B C 1
ATOM 6914 O O . THR B 1 316 ? 0.541 27.828 11.539 1 95.31 316 THR B O 1
ATOM 6917 N N . GLN B 1 317 ? 2.236 28.781 10.484 1 95.5 317 GLN B N 1
ATOM 6918 C CA . GLN B 1 317 ? 2.014 27.953 9.305 1 95.5 317 GLN B CA 1
ATOM 6919 C C . GLN B 1 317 ? 2.225 26.469 9.602 1 95.5 317 GLN B C 1
ATOM 6921 O O . GLN B 1 317 ? 1.459 25.625 9.148 1 95.5 317 GLN B O 1
ATOM 6926 N N . ALA B 1 318 ? 3.234 26.188 10.32 1 96.88 318 ALA B N 1
ATOM 6927 C CA . ALA B 1 318 ? 3.537 24.812 10.68 1 96.88 318 ALA B CA 1
ATOM 6928 C C . ALA B 1 318 ? 2.434 24.203 11.547 1 96.88 318 ALA B C 1
ATOM 6930 O O . ALA B 1 318 ? 1.993 23.078 11.32 1 96.88 318 ALA B O 1
ATOM 6931 N N . VAL B 1 319 ? 1.976 24.984 12.469 1 97 319 VAL B N 1
ATOM 6932 C CA . VAL B 1 319 ? 0.967 24.516 13.414 1 97 319 VAL B CA 1
ATOM 6933 C C . VAL B 1 319 ? -0.355 24.281 12.688 1 97 319 VAL B C 1
ATOM 6935 O O . VAL B 1 319 ? -0.971 23.234 12.828 1 97 319 VAL B O 1
ATOM 6938 N N . TYR B 1 320 ? -0.792 25.219 11.883 1 96.81 320 TYR B N 1
ATOM 6939 C CA . TYR B 1 320 ? -2.07 25.078 11.195 1 96.81 320 TYR B CA 1
ATOM 6940 C C . TYR B 1 320 ? -1.981 24.016 10.102 1 96.81 320 TYR B C 1
ATOM 6942 O O . TYR B 1 320 ? -2.965 23.328 9.812 1 96.81 320 TYR B O 1
ATOM 6950 N N . GLY B 1 321 ? -0.794 23.922 9.531 1 96.44 321 GLY B N 1
ATOM 6951 C CA . GLY B 1 321 ? -0.597 22.812 8.609 1 96.44 321 GLY B CA 1
ATOM 6952 C C . GLY B 1 321 ? -0.743 21.453 9.266 1 96.44 321 GLY B C 1
ATOM 6953 O O . GLY B 1 321 ? -1.366 20.547 8.703 1 96.44 321 GLY B O 1
ATOM 6954 N N . PHE B 1 322 ? -0.185 21.328 10.391 1 97.25 322 PHE B N 1
ATOM 6955 C CA . PHE B 1 322 ? -0.278 20.125 11.195 1 97.25 322 PHE B CA 1
ATOM 6956 C C . PHE B 1 322 ? -1.727 19.828 11.57 1 97.25 322 PHE B C 1
ATOM 6958 O O . PHE B 1 322 ? -2.209 18.719 11.375 1 97.25 322 PHE B O 1
ATOM 6965 N N . LEU B 1 323 ? -2.424 20.812 12.023 1 96.88 323 LEU B N 1
ATOM 6966 C CA . LEU B 1 323 ? -3.811 20.625 12.438 1 96.88 323 LEU B CA 1
ATOM 6967 C C . LEU B 1 323 ? -4.691 20.266 11.25 1 96.88 323 LEU B C 1
ATOM 6969 O O . LEU B 1 323 ? -5.609 19.453 11.375 1 96.88 323 LEU B O 1
ATOM 6973 N N . ASP B 1 324 ? -4.406 20.828 10.164 1 96.56 324 ASP B N 1
ATOM 6974 C CA . ASP B 1 324 ? -5.184 20.578 8.953 1 96.56 324 ASP B CA 1
ATOM 6975 C C . ASP B 1 324 ? -5.078 19.125 8.531 1 96.56 324 ASP B C 1
ATOM 6977 O O . ASP B 1 324 ? -6.09 18.484 8.227 1 96.56 324 ASP B O 1
ATOM 6981 N N . ILE B 1 325 ? -3.912 18.625 8.586 1 96.19 325 ILE B N 1
ATOM 6982 C CA . ILE B 1 325 ? -3.688 17.281 8.07 1 96.19 325 ILE B CA 1
ATOM 6983 C C . ILE B 1 325 ? -4.18 16.25 9.086 1 96.19 325 ILE B C 1
ATOM 6985 O O . ILE B 1 325 ? -4.664 15.188 8.719 1 96.19 325 ILE B O 1
ATOM 6989 N N . VAL B 1 326 ? -4.039 16.484 10.352 1 95 326 VAL B N 1
ATOM 6990 C CA . VAL B 1 326 ? -4.391 15.516 11.391 1 95 326 VAL B CA 1
ATOM 6991 C C . VAL B 1 326 ? -5.91 15.383 11.484 1 95 326 VAL B C 1
ATOM 6993 O O . VAL B 1 326 ? -6.422 14.352 11.93 1 95 326 VAL B O 1
ATOM 6996 N N . THR B 1 327 ? -6.648 16.375 11.078 1 93.25 327 THR B N 1
ATOM 6997 C CA . THR B 1 327 ? -8.102 16.328 11.172 1 93.25 327 THR B CA 1
ATOM 6998 C C . THR B 1 327 ? -8.711 15.742 9.898 1 93.25 327 THR B C 1
ATOM 7000 O O . THR B 1 327 ? -9.93 15.562 9.812 1 93.25 327 THR B O 1
ATOM 7003 N N . LYS B 1 328 ? -7.875 15.383 9.039 1 88.75 328 LYS B N 1
ATOM 7004 C CA . LYS B 1 328 ? -8.359 14.727 7.832 1 88.75 328 LYS B CA 1
ATOM 7005 C C . LYS B 1 328 ? -8.633 13.25 8.078 1 88.75 328 LYS B C 1
ATOM 7007 O O . LYS B 1 328 ? -8.422 12.75 9.18 1 88.75 328 LYS B O 1
ATOM 7012 N N . ASP B 1 329 ? -9.078 12.453 7.168 1 75.5 329 ASP B N 1
ATOM 7013 C CA . ASP B 1 329 ? -9.68 11.117 7.266 1 75.5 329 ASP B CA 1
ATOM 7014 C C . ASP B 1 329 ? -8.672 10.109 7.809 1 75.5 329 ASP B C 1
ATOM 7016 O O . ASP B 1 329 ? -9.031 9.219 8.578 1 75.5 329 ASP B O 1
ATOM 7020 N N . CYS B 1 330 ? -7.492 10.281 7.684 1 69.25 330 CYS B N 1
ATOM 7021 C CA . CYS B 1 330 ? -6.531 9.242 8.039 1 69.25 330 CYS B CA 1
ATOM 7022 C C . CYS B 1 330 ? -6.34 9.172 9.555 1 69.25 330 CYS B C 1
ATOM 7024 O O . CYS B 1 330 ? -5.941 8.133 10.086 1 69.25 330 CYS B O 1
ATOM 7026 N N . THR B 1 331 ? -6.672 10.172 10.25 1 80.62 331 THR B N 1
ATOM 7027 C CA . THR B 1 331 ? -6.371 10.203 11.672 1 80.62 331 THR B CA 1
ATOM 7028 C C . THR B 1 331 ? -7.641 10.461 12.484 1 80.62 331 THR B C 1
ATOM 7030 O O . THR B 1 331 ? -7.566 10.867 13.648 1 80.62 331 THR B O 1
ATOM 7033 N N . THR B 1 332 ? -8.727 10.148 11.945 1 85.94 332 THR B N 1
ATOM 7034 C CA . THR B 1 332 ? -10 10.406 12.617 1 85.94 332 THR B CA 1
ATOM 7035 C C . THR B 1 332 ? -10.148 9.508 13.844 1 85.94 332 THR B C 1
ATOM 7037 O O . THR B 1 332 ? -10.695 9.938 14.867 1 85.94 332 THR B O 1
ATOM 7040 N N . ALA B 1 333 ? -9.633 8.359 13.742 1 89.62 333 ALA B N 1
ATOM 7041 C CA . ALA B 1 333 ? -9.695 7.441 14.883 1 89.62 333 ALA B CA 1
ATOM 7042 C C . ALA B 1 333 ? -8.945 8.008 16.078 1 89.62 333 ALA B C 1
ATOM 7044 O O . ALA B 1 333 ? -9.438 7.969 17.219 1 89.62 333 ALA B O 1
ATOM 7045 N N . TYR B 1 334 ? -7.832 8.625 15.812 1 93.69 334 TYR B N 1
ATOM 7046 C CA . TYR B 1 334 ? -7.023 9.195 16.891 1 93.69 334 TYR B CA 1
ATOM 7047 C C . TYR B 1 334 ? -7.711 10.406 17.5 1 93.69 334 TYR B C 1
ATOM 7049 O O . TYR B 1 334 ? -7.82 10.508 18.734 1 93.69 334 TYR B O 1
ATOM 7057 N N . ILE B 1 335 ? -8.18 11.289 16.703 1 93.69 335 ILE B N 1
ATOM 7058 C CA . ILE B 1 335 ? -8.789 12.531 17.156 1 93.69 335 ILE B CA 1
ATOM 7059 C C . ILE B 1 335 ? -10.047 12.227 17.969 1 93.69 335 ILE B C 1
ATOM 7061 O O . ILE B 1 335 ? -10.328 12.898 18.969 1 93.69 335 ILE B O 1
ATOM 7065 N N . SER B 1 336 ? -10.781 11.211 17.531 1 92.69 336 SER B N 1
ATOM 7066 C CA . SER B 1 336 ? -12.031 10.859 18.188 1 92.69 336 SER B CA 1
ATOM 7067 C C . SER B 1 336 ? -11.766 10.289 19.578 1 92.69 336 SER B C 1
ATOM 7069 O O . SER B 1 336 ? -12.648 10.305 20.438 1 92.69 336 SER B O 1
ATOM 7071 N N . LYS B 1 337 ? -10.555 9.828 19.828 1 93.06 337 LYS B N 1
ATOM 7072 C CA . LYS B 1 337 ? -10.227 9.18 21.094 1 93.06 337 LYS B CA 1
ATOM 7073 C C . LYS B 1 337 ? -9.344 10.086 21.953 1 93.06 337 LYS B C 1
ATOM 7075 O O . LYS B 1 337 ? -9.039 9.75 23.094 1 93.06 337 LYS B O 1
ATOM 7080 N N . MET B 1 338 ? -8.922 11.133 21.406 1 93.75 338 MET B N 1
ATOM 7081 C CA . MET B 1 338 ? -7.977 11.992 22.094 1 93.75 338 MET B CA 1
ATOM 7082 C C . MET B 1 338 ? -8.594 12.57 23.375 1 93.75 338 MET B C 1
ATOM 7084 O O . MET B 1 338 ? -9.82 12.672 23.484 1 93.75 338 MET B O 1
ATOM 7088 N N . GLU B 1 339 ? -7.738 12.938 24.328 1 94.12 339 GLU B N 1
ATOM 7089 C CA . GLU B 1 339 ? -8.203 13.555 25.562 1 94.12 339 GLU B CA 1
ATOM 7090 C C . GLU B 1 339 ? -8.961 14.852 25.297 1 94.12 339 GLU B C 1
ATOM 7092 O O . GLU B 1 339 ? -8.586 15.609 24.391 1 94.12 339 GLU B O 1
ATOM 7097 N N . GLU B 1 340 ? -9.891 15.164 26.109 1 93.81 340 GLU B N 1
ATOM 7098 C CA . GLU B 1 340 ? -10.805 16.281 25.906 1 93.81 340 GLU B CA 1
ATOM 7099 C C . GLU B 1 340 ? -10.055 17.609 25.875 1 93.81 340 GLU B C 1
ATOM 7101 O O . GLU B 1 340 ? -10.383 18.5 25.094 1 93.81 340 GLU B O 1
ATOM 7106 N N . ILE B 1 341 ? -9.086 17.688 26.688 1 94 341 ILE B N 1
ATOM 7107 C CA . ILE B 1 341 ? -8.375 18.953 26.812 1 94 341 ILE B CA 1
ATOM 7108 C C . ILE B 1 341 ? -7.668 19.281 25.5 1 94 341 ILE B C 1
ATOM 7110 O O . ILE B 1 341 ? -7.613 20.453 25.094 1 94 341 ILE B O 1
ATOM 7114 N N . TYR B 1 342 ? -7.117 18.297 24.891 1 95.12 342 TYR B N 1
ATOM 7115 C CA . TYR B 1 342 ? -6.41 18.516 23.625 1 95.12 342 TYR B CA 1
ATOM 7116 C C . TYR B 1 342 ? -7.391 18.812 22.5 1 95.12 342 TYR B C 1
ATOM 7118 O O . TYR B 1 342 ? -7.109 19.625 21.625 1 95.12 342 TYR B O 1
ATOM 7126 N N . PHE B 1 343 ? -8.555 18.156 22.562 1 94.62 343 PHE B N 1
ATOM 7127 C CA . PHE B 1 343 ? -9.586 18.391 21.562 1 94.62 343 PHE B CA 1
ATOM 7128 C C . PHE B 1 343 ? -10.07 19.844 21.609 1 94.62 343 PHE B C 1
ATOM 7130 O O . PHE B 1 343 ? -10.195 20.5 20.578 1 94.62 343 PHE B O 1
ATOM 7137 N N . ILE B 1 344 ? -10.273 20.312 22.766 1 94.12 344 ILE B N 1
ATOM 7138 C CA . ILE B 1 344 ? -10.734 21.688 22.938 1 94.12 344 ILE B CA 1
ATOM 7139 C C . ILE B 1 344 ? -9.625 22.656 22.547 1 94.12 344 ILE B C 1
ATOM 7141 O O . ILE B 1 344 ? -9.898 23.734 22 1 94.12 344 ILE B O 1
ATOM 7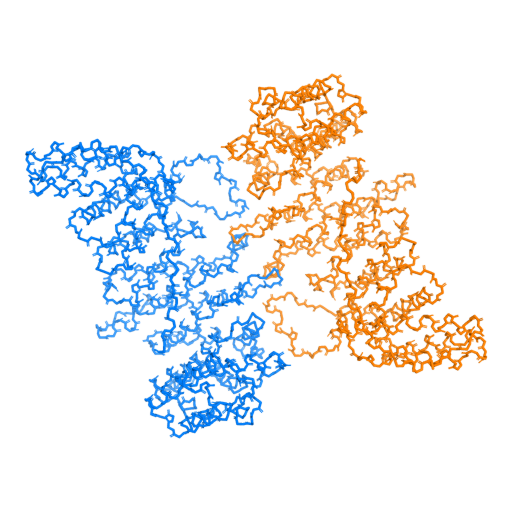145 N N . ALA B 1 345 ? -8.398 22.234 22.828 1 95 345 ALA B N 1
ATOM 7146 C CA . ALA B 1 345 ? -7.262 23.062 22.438 1 95 345 ALA B CA 1
ATOM 7147 C C . ALA B 1 345 ? -7.242 23.281 20.922 1 95 345 ALA B C 1
ATOM 7149 O O . ALA B 1 345 ? -6.836 24.359 20.469 1 95 345 ALA B O 1
ATOM 7150 N N . ILE B 1 346 ? -7.621 22.359 20.156 1 95.62 346 ILE B N 1
ATOM 7151 C CA . ILE B 1 346 ? -7.707 22.484 18.703 1 95.62 346 ILE B CA 1
ATOM 7152 C C . ILE B 1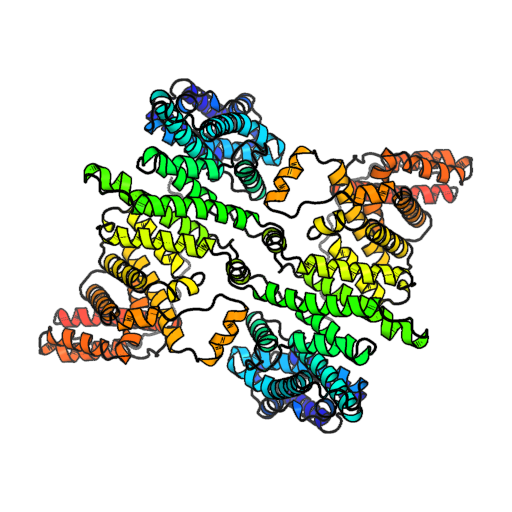 346 ? -8.703 23.594 18.344 1 95.62 346 ILE B C 1
ATOM 7154 O O . ILE B 1 346 ? -8.406 24.469 17.531 1 95.62 346 ILE B O 1
ATOM 7158 N N . PHE B 1 347 ? -9.805 23.656 19 1 95.56 347 PHE B N 1
ATOM 7159 C CA . PHE B 1 347 ? -10.836 24.641 18.719 1 95.56 347 PHE B CA 1
ATOM 7160 C C . PHE B 1 347 ? -10.367 26.047 19.125 1 95.56 347 PHE B C 1
ATOM 7162 O O . PHE B 1 347 ? -10.672 27.016 18.453 1 95.56 347 PHE B O 1
ATOM 7169 N N . ARG B 1 348 ? -9.727 26 20.188 1 94.25 348 ARG B N 1
ATOM 7170 C CA . ARG B 1 348 ? -9.18 27.297 20.594 1 94.25 348 ARG B CA 1
ATOM 7171 C C . ARG B 1 348 ? -8.211 27.828 19.547 1 94.25 348 ARG B C 1
ATOM 7173 O O . ARG B 1 348 ? -8.219 29.031 19.234 1 94.25 348 ARG B O 1
ATOM 7180 N N . ALA B 1 349 ? -7.391 26.969 19.062 1 96.06 349 ALA B N 1
ATOM 7181 C CA . ALA B 1 349 ? -6.453 27.359 18.016 1 96.06 349 ALA B CA 1
ATOM 7182 C C . ALA B 1 349 ? -7.191 27.797 16.75 1 96.06 349 ALA B C 1
ATOM 7184 O O . ALA B 1 349 ? -6.805 28.781 16.109 1 96.06 349 ALA B O 1
ATOM 7185 N N . ILE B 1 350 ? -8.219 27.125 16.406 1 96.38 350 ILE B N 1
ATOM 7186 C CA . ILE B 1 350 ? -9.031 27.453 15.242 1 96.38 350 ILE B CA 1
ATOM 7187 C C . ILE B 1 350 ? -9.648 28.844 15.422 1 96.38 350 ILE B C 1
ATOM 7189 O O . ILE B 1 350 ? -9.602 29.672 14.508 1 96.38 350 ILE B O 1
ATOM 7193 N N . HIS B 1 351 ? -10.172 29.062 16.562 1 95.19 351 HIS B N 1
ATOM 7194 C CA . HIS B 1 351 ? -10.789 30.344 16.859 1 95.19 351 HIS B CA 1
ATOM 7195 C C . HIS B 1 351 ? -9.781 31.484 16.719 1 95.19 351 HIS B C 1
ATOM 7197 O O . HIS B 1 351 ? -10.086 32.531 16.109 1 95.19 351 HIS B O 1
ATOM 7203 N N . ARG B 1 352 ? -8.641 31.25 17.219 1 94.31 352 ARG B N 1
ATOM 7204 C CA . ARG B 1 352 ? -7.586 32.25 17.094 1 94.31 352 ARG B CA 1
ATOM 7205 C C . ARG B 1 352 ? -7.23 32.469 15.633 1 94.31 352 ARG B C 1
ATOM 7207 O O . ARG B 1 352 ? -6.973 33.625 15.227 1 94.31 352 ARG B O 1
ATOM 7214 N N . GLY B 1 353 ? -7.164 31.438 14.914 1 93.81 353 GLY B N 1
ATOM 7215 C CA . GLY B 1 353 ? -6.863 31.531 13.5 1 93.81 353 GLY B CA 1
ATOM 7216 C C . GLY B 1 353 ? -7.91 32.312 12.719 1 93.81 353 GLY B C 1
ATOM 7217 O O . GLY B 1 353 ? -7.57 33.125 11.859 1 93.81 353 GLY B O 1
ATOM 7218 N N . ILE B 1 354 ? -9.133 32.094 13.039 1 92.75 354 ILE B N 1
ATOM 7219 C CA . ILE B 1 354 ? -10.242 32.781 12.375 1 92.75 354 ILE B CA 1
ATOM 7220 C C . ILE B 1 354 ? -10.18 34.281 12.672 1 92.75 354 ILE B C 1
ATOM 7222 O O . ILE B 1 354 ? -10.5 35.094 11.805 1 92.75 354 ILE B O 1
ATOM 7226 N N . CYS B 1 355 ? -9.734 34.594 13.812 1 90.31 355 CYS B N 1
ATOM 7227 C CA . CYS B 1 355 ? -9.68 36 14.242 1 90.31 355 CYS B CA 1
ATOM 7228 C C . CYS B 1 355 ? -8.352 36.625 13.844 1 90.31 355 CYS B C 1
ATOM 7230 O O . CYS B 1 355 ? -8.109 37.812 14.148 1 90.31 355 CYS B O 1
ATOM 7232 N N . SER B 1 356 ? -7.508 35.906 13.227 1 89.25 356 SER B N 1
ATOM 7233 C CA . SER B 1 356 ? -6.195 36.406 12.836 1 89.25 356 SER B CA 1
ATOM 7234 C C . SER B 1 356 ? -6.301 37.344 11.641 1 89.25 356 SER B C 1
ATOM 7236 O O . SER B 1 356 ? -7.352 37.406 11 1 89.25 356 SER B O 1
ATOM 7238 N N . VAL B 1 357 ? -5.227 38.125 11.352 1 85.38 357 VAL B N 1
ATOM 7239 C CA . VAL B 1 357 ? -5.172 39.031 10.203 1 85.38 357 VAL B CA 1
ATOM 7240 C C . VAL B 1 357 ? -4.633 38.281 8.984 1 85.38 357 VAL B C 1
ATOM 7242 O O . VAL B 1 357 ? -4.875 38.688 7.844 1 85.38 357 VAL B O 1
ATOM 7245 N N . ASP B 1 358 ? -3.965 37.219 9.273 1 88.31 358 ASP B N 1
ATOM 7246 C CA . ASP B 1 358 ? -3.354 36.406 8.203 1 88.31 358 ASP B CA 1
ATOM 7247 C C . ASP B 1 358 ? -4.406 35.625 7.445 1 88.31 358 ASP B C 1
ATOM 7249 O O . ASP B 1 358 ? -5.02 34.688 8.008 1 88.31 358 ASP B O 1
ATOM 7253 N N . THR B 1 359 ? -4.551 35.812 6.137 1 89.06 359 THR B N 1
ATOM 7254 C CA . THR B 1 359 ? -5.578 35.188 5.309 1 89.06 359 THR B CA 1
ATOM 7255 C C . THR B 1 359 ? -5.359 33.688 5.215 1 89.06 359 THR B C 1
ATOM 7257 O O . THR B 1 359 ? -6.32 32.906 5.16 1 89.06 359 THR B O 1
ATOM 7260 N N . THR B 1 360 ? -4.148 33.281 5.188 1 92.5 360 THR B N 1
ATOM 7261 C CA . THR B 1 360 ? -3.85 31.875 5.102 1 92.5 360 THR B CA 1
ATOM 7262 C C . THR B 1 360 ? -4.285 31.156 6.375 1 92.5 360 THR B C 1
ATOM 7264 O O . THR B 1 360 ? -4.836 30.047 6.312 1 92.5 360 THR B O 1
ATOM 7267 N N . ALA B 1 361 ? -4 31.797 7.492 1 93.12 361 ALA B N 1
ATOM 7268 C CA . ALA B 1 361 ? -4.41 31.219 8.773 1 93.12 361 ALA B CA 1
ATOM 7269 C C . ALA B 1 361 ? -5.93 31.125 8.867 1 93.12 361 ALA B C 1
ATOM 7271 O O . ALA B 1 361 ? -6.465 30.141 9.375 1 93.12 361 ALA B O 1
ATOM 7272 N N . ILE B 1 362 ? -6.645 32.125 8.367 1 93.38 362 ILE B N 1
ATOM 7273 C CA . ILE B 1 362 ? -8.102 32.156 8.391 1 93.38 362 ILE B CA 1
ATOM 7274 C C . ILE B 1 362 ? -8.648 31.016 7.535 1 93.38 362 ILE B C 1
ATOM 7276 O O . ILE B 1 362 ? -9.461 30.219 8 1 93.38 362 ILE B O 1
ATOM 7280 N N . SER B 1 363 ? -8.148 30.922 6.352 1 94.81 363 SER B N 1
ATOM 7281 C CA . SER B 1 363 ? -8.641 29.922 5.41 1 94.81 363 SER B CA 1
ATOM 7282 C C . SER B 1 363 ? -8.375 28.516 5.922 1 94.81 363 SER B C 1
ATOM 7284 O O . SER B 1 363 ? -9.25 27.641 5.848 1 94.81 363 SER B O 1
ATOM 7286 N N . THR B 1 364 ? -7.188 28.281 6.43 1 96.31 364 THR B N 1
ATOM 7287 C CA . THR B 1 364 ? -6.836 26.969 6.945 1 96.31 364 THR B CA 1
ATOM 7288 C C . THR B 1 364 ? -7.684 26.609 8.164 1 96.31 364 THR B C 1
ATOM 7290 O O . THR B 1 364 ? -8.125 25.469 8.32 1 96.31 364 THR B O 1
ATOM 7293 N N . SER B 1 365 ? -7.848 27.578 9.016 1 96.31 365 SER B N 1
ATOM 7294 C CA . SER B 1 365 ? -8.68 27.359 10.203 1 96.31 365 SER B CA 1
ATOM 7295 C C . SER B 1 365 ? -10.109 27 9.812 1 96.31 365 SER B C 1
ATOM 7297 O O . SER B 1 365 ? -10.719 26.125 10.43 1 96.31 365 SER B O 1
ATOM 7299 N N . CYS B 1 366 ? -10.641 27.641 8.789 1 96.44 366 CYS B N 1
ATOM 7300 C CA . CYS B 1 366 ? -11.984 27.344 8.312 1 96.44 366 CYS B CA 1
ATOM 7301 C C . CYS B 1 366 ? -12.062 25.938 7.734 1 96.44 366 CYS B C 1
ATOM 7303 O O . CYS B 1 366 ? -13.047 25.234 7.949 1 96.44 366 CYS B O 1
ATOM 7305 N N . SER B 1 367 ? -11.055 25.625 7.078 1 96.31 367 SER B N 1
ATOM 7306 C CA . SER B 1 367 ? -11 24.281 6.52 1 96.31 367 SER B CA 1
ATOM 7307 C C . SER B 1 367 ? -11 23.219 7.617 1 96.31 367 SER B C 1
ATOM 7309 O O . SER B 1 367 ? -11.727 22.234 7.527 1 96.31 367 SER B O 1
ATOM 7311 N N . ILE B 1 368 ? -10.164 23.406 8.609 1 96.81 368 ILE B N 1
ATOM 7312 C CA . ILE B 1 368 ? -10.086 22.484 9.742 1 96.81 368 ILE B CA 1
ATOM 7313 C C . ILE B 1 368 ? -11.445 22.375 10.414 1 96.81 368 ILE B C 1
ATOM 7315 O O . ILE B 1 368 ? -11.93 21.281 10.68 1 96.81 368 ILE B O 1
ATOM 7319 N N . LEU B 1 369 ? -11.992 23.5 10.656 1 96.5 369 LEU B N 1
ATOM 7320 C CA . LEU B 1 369 ? -13.297 23.547 11.305 1 96.5 369 LEU B CA 1
ATOM 7321 C C . LEU B 1 369 ? -14.344 22.812 10.484 1 96.5 369 LEU B C 1
ATOM 7323 O O . LEU B 1 369 ? -15.141 22.047 11.031 1 96.5 369 LEU B O 1
ATOM 7327 N N . ASP B 1 370 ? -14.367 23.031 9.242 1 96.12 370 ASP B N 1
ATOM 7328 C CA . ASP B 1 370 ? -15.32 22.375 8.352 1 96.12 370 ASP B CA 1
ATOM 7329 C C . ASP B 1 370 ? -15.156 20.859 8.406 1 96.12 370 ASP B C 1
ATOM 7331 O O . ASP B 1 370 ? -16.141 20.125 8.422 1 96.12 370 ASP B O 1
ATOM 7335 N N . GLN B 1 371 ? -13.969 20.453 8.469 1 94.62 371 GLN B N 1
ATOM 7336 C CA . GLN B 1 371 ? -13.68 19.031 8.516 1 94.62 371 GLN B CA 1
ATOM 7337 C C . GLN B 1 371 ? -14.195 18.406 9.812 1 94.62 371 GLN B C 1
ATOM 7339 O O . GLN B 1 371 ? -14.82 17.344 9.797 1 94.62 371 GLN B O 1
ATOM 7344 N N . VAL B 1 372 ? -13.891 19 10.859 1 93.5 372 VAL B N 1
ATOM 7345 C CA . VAL B 1 372 ? -14.281 18.484 12.164 1 93.5 372 VAL B CA 1
ATOM 7346 C C . VAL B 1 372 ? -15.797 18.484 12.297 1 93.5 372 VAL B C 1
ATOM 7348 O O . VAL B 1 372 ? -16.391 17.531 12.789 1 93.5 372 VAL B O 1
ATOM 7351 N N . ILE B 1 373 ? -16.406 19.547 11.828 1 92.75 373 ILE B N 1
ATOM 7352 C CA . ILE B 1 373 ? -17.859 19.672 11.922 1 92.75 373 ILE B CA 1
ATOM 7353 C C . ILE B 1 373 ? -18.531 18.625 11.039 1 92.75 373 ILE B C 1
ATOM 7355 O O . ILE B 1 373 ? -19.531 18.016 11.438 1 92.75 373 ILE B O 1
ATOM 7359 N N . THR B 1 374 ? -18.031 18.469 9.883 1 92.88 374 THR B N 1
ATOM 7360 C CA . THR B 1 374 ? -18.562 17.453 8.984 1 92.88 374 THR B CA 1
ATOM 7361 C C . THR B 1 374 ? -18.453 16.062 9.617 1 92.88 374 THR B C 1
ATOM 7363 O O . THR B 1 374 ? -19.406 15.281 9.555 1 92.88 374 THR B O 1
ATOM 7366 N N . TYR B 1 375 ? -17.359 15.766 10.188 1 90.44 375 TYR B N 1
ATOM 7367 C CA . TYR B 1 375 ? -17.172 14.5 10.883 1 90.44 375 TYR B CA 1
ATOM 7368 C C . TYR B 1 375 ? -18.188 14.328 12.008 1 90.44 375 TYR B C 1
ATOM 7370 O O . TYR B 1 375 ? -18.812 13.273 12.133 1 90.44 375 TYR B O 1
ATOM 7378 N N . VAL B 1 376 ? -18.328 15.336 12.797 1 89 376 VAL B N 1
ATOM 7379 C CA . VAL B 1 376 ? -19.25 15.297 13.93 1 89 376 VAL B CA 1
ATOM 7380 C C . VAL B 1 376 ? -20.672 15.102 13.422 1 89 376 VAL B C 1
ATOM 7382 O O . VAL B 1 376 ? -21.438 14.32 13.992 1 89 376 VAL B O 1
ATOM 7385 N N . PHE B 1 377 ? -21 15.773 12.383 1 90.25 377 PHE B N 1
ATOM 7386 C CA . PHE B 1 377 ? -22.312 15.656 11.789 1 90.25 377 PHE B CA 1
ATOM 7387 C C . PHE B 1 377 ? -22.578 14.227 11.328 1 90.25 377 PHE B C 1
ATOM 7389 O O . PHE B 1 377 ? -23.641 13.664 11.586 1 90.25 377 PHE B O 1
ATOM 7396 N N . GLU B 1 378 ? -21.625 13.672 10.727 1 86.75 378 GLU B N 1
ATOM 7397 C CA . GLU B 1 378 ? -21.75 12.305 10.227 1 86.75 378 GLU B CA 1
ATOM 7398 C C . GLU B 1 378 ? -21.891 11.312 11.375 1 86.75 378 GLU B C 1
ATOM 7400 O O . GLU B 1 378 ? -22.656 10.359 11.281 1 86.75 378 GLU B O 1
ATOM 7405 N N . GLN B 1 379 ? -21.203 11.492 12.391 1 85.38 379 GLN B N 1
ATOM 7406 C CA . GLN B 1 379 ? -21.266 10.617 13.555 1 85.38 379 GLN B CA 1
ATOM 7407 C C . GLN B 1 379 ? -22.641 10.703 14.227 1 85.38 379 GLN B C 1
ATOM 7409 O O . GLN B 1 379 ? -23.125 9.711 14.766 1 85.38 379 GLN B O 1
ATOM 7414 N N . LEU B 1 380 ? -23.141 11.828 14.172 1 85 380 LEU B N 1
ATOM 7415 C CA . LEU B 1 380 ? -24.422 12.047 14.836 1 85 380 LEU B CA 1
ATOM 7416 C C . LEU B 1 380 ? -25.562 11.492 14 1 85 380 LEU B C 1
ATOM 7418 O O . LEU B 1 380 ? -26.594 11.086 14.539 1 85 380 LEU B O 1
ATOM 7422 N N . THR B 1 381 ? -25.391 11.43 12.703 1 82.06 381 THR B N 1
ATOM 7423 C CA . THR B 1 381 ? -26.453 11.016 11.805 1 82.06 381 THR B CA 1
ATOM 7424 C C . THR B 1 381 ? -26.344 9.531 11.484 1 82.06 381 THR B C 1
ATOM 7426 O O . THR B 1 381 ? -27.312 8.914 11.031 1 82.06 381 THR B O 1
ATOM 7429 N N . GLN B 1 382 ? -25.141 8.938 11.672 1 74.81 382 GLN B N 1
ATOM 7430 C CA . GLN B 1 382 ? -24.938 7.535 11.336 1 74.81 382 GLN B CA 1
ATOM 7431 C C . GLN B 1 382 ? -25.75 6.625 12.25 1 74.81 382 GLN B C 1
ATOM 7433 O O . GLN B 1 382 ? -25.891 6.902 13.445 1 74.81 382 GLN B O 1
ATOM 7438 N N . GLN B 1 383 ? -26.297 5.527 11.547 1 63.34 383 GLN B N 1
ATOM 7439 C CA . GLN B 1 383 ? -27.047 4.523 12.289 1 63.34 383 GLN B CA 1
ATOM 7440 C C . GLN B 1 383 ? -26.109 3.637 13.117 1 63.34 383 GLN B C 1
ATOM 7442 O O . GLN B 1 383 ? -25 3.314 12.68 1 63.34 383 GLN B O 1
ATOM 7447 N N . PRO B 1 384 ? -26.297 3.354 14.492 1 59.06 384 PRO B N 1
ATOM 7448 C CA . PRO B 1 384 ? -25.453 2.596 15.422 1 59.06 384 PRO B CA 1
ATOM 7449 C C . PRO B 1 384 ? -25 1.259 14.852 1 59.06 384 PRO B C 1
ATOM 7451 O O . PRO B 1 384 ? -23.906 0.792 15.172 1 59.06 384 PRO B O 1
ATOM 7454 N N . GLY B 1 385 ? -25.656 0.448 14.164 1 55.41 385 GLY B N 1
ATOM 7455 C CA . GLY B 1 385 ? -25.359 -0.924 13.773 1 55.41 385 GLY B CA 1
ATOM 7456 C C . GLY B 1 385 ? -24.125 -1.048 12.898 1 55.41 385 GLY B C 1
ATOM 7457 O O . GLY B 1 385 ? -23.469 -2.086 12.898 1 55.41 385 GLY B O 1
ATOM 7458 N N . THR B 1 386 ? -23.688 -0.014 12.242 1 56.88 386 THR B N 1
ATOM 7459 C CA . THR B 1 386 ? -22.672 -0.092 11.211 1 56.88 386 THR B CA 1
ATOM 7460 C C . THR B 1 386 ? -21.266 -0.011 11.828 1 56.88 386 THR B C 1
ATOM 7462 O O . THR B 1 386 ? -20.297 -0.462 11.234 1 56.88 386 THR B O 1
ATOM 7465 N N . THR B 1 387 ? -21.141 0.347 13.109 1 58.91 387 THR B N 1
ATOM 7466 C CA . THR B 1 387 ? -19.859 0.693 13.727 1 58.91 387 THR B CA 1
ATOM 7467 C C . THR B 1 387 ? -19.109 -0.564 14.141 1 58.91 387 THR B C 1
ATOM 7469 O O . THR B 1 387 ? -17.891 -0.627 14.023 1 58.91 387 THR B O 1
ATOM 7472 N N . SER B 1 388 ? -19.812 -1.626 14.562 1 59.75 388 SER B N 1
ATOM 7473 C CA . SER B 1 388 ? -19.156 -2.783 15.148 1 59.75 388 SER B CA 1
ATOM 7474 C C . SER B 1 388 ? -18.312 -3.518 14.102 1 59.75 388 SER B C 1
ATOM 7476 O O . SER B 1 388 ? -17.234 -4.039 14.422 1 59.75 388 SER B O 1
ATOM 7478 N N . MET B 1 389 ? -18.672 -3.365 12.906 1 67.94 389 MET B N 1
ATOM 7479 C CA . MET B 1 389 ? -17.984 -4.172 11.898 1 67.94 389 MET B CA 1
ATOM 7480 C C . MET B 1 389 ? -16.719 -3.473 11.406 1 67.94 389 MET B C 1
ATOM 7482 O O . MET B 1 389 ? -15.82 -4.117 10.875 1 67.94 389 MET B O 1
ATOM 7486 N N . ILE B 1 390 ? -16.641 -2.279 11.82 1 72.06 390 ILE B N 1
ATOM 7487 C CA . ILE B 1 390 ? -15.516 -1.478 11.336 1 72.06 390 ILE B CA 1
ATOM 7488 C C . ILE B 1 390 ? -14.242 -1.869 12.07 1 72.06 390 ILE B C 1
ATOM 7490 O O . ILE B 1 390 ? -13.148 -1.843 11.492 1 72.06 390 ILE B O 1
ATOM 7494 N N . GLN B 1 391 ? -14.375 -2.494 13.258 1 78.38 391 GLN B N 1
ATOM 7495 C CA . GLN B 1 391 ? -13.227 -2.793 14.117 1 78.38 391 GLN B CA 1
ATOM 7496 C C . GLN B 1 391 ? -12.422 -3.965 13.562 1 78.38 391 GLN B C 1
ATOM 7498 O O . GLN B 1 391 ? -11.266 -4.164 13.945 1 78.38 391 GLN B O 1
ATOM 7503 N N . LEU B 1 392 ? -13.039 -4.582 12.695 1 81 392 LEU B N 1
ATOM 7504 C CA . LEU B 1 392 ? -12.391 -5.766 12.141 1 81 392 LEU B CA 1
ATOM 7505 C C . LEU B 1 392 ? -11.242 -5.375 11.219 1 81 392 LEU B C 1
ATOM 7507 O O . LEU B 1 392 ? -10.25 -6.105 11.109 1 81 392 LEU B O 1
ATOM 7511 N N . TYR B 1 393 ? -11.359 -4.156 10.672 1 85.94 393 TYR B N 1
ATOM 7512 C CA . TYR B 1 393 ? -10.383 -3.898 9.617 1 85.94 393 TYR B CA 1
ATOM 7513 C C . TYR B 1 393 ? -9.82 -2.488 9.734 1 85.94 393 TYR B C 1
ATOM 7515 O O . TYR B 1 393 ? -8.953 -2.096 8.953 1 85.94 393 TYR B O 1
ATOM 7523 N N . ARG B 1 394 ? -10.328 -1.806 10.609 1 88.5 394 ARG B N 1
ATOM 7524 C CA . ARG B 1 394 ? -9.828 -0.456 10.852 1 88.5 394 ARG B CA 1
ATOM 7525 C C . ARG B 1 394 ? -9.867 -0.121 12.344 1 88.5 394 ARG B C 1
ATOM 7527 O O . ARG B 1 394 ? -10.664 -0.69 13.094 1 88.5 394 ARG B O 1
ATOM 7534 N N . GLU B 1 395 ? -9 0.775 12.672 1 88.56 395 GLU B N 1
ATOM 7535 C CA . GLU B 1 395 ? -9.039 1.227 14.062 1 88.56 395 GLU B CA 1
ATOM 7536 C C . GLU B 1 395 ? -10.375 1.867 14.398 1 88.56 395 GLU B C 1
ATOM 7538 O O . GLU B 1 395 ? -10.836 2.77 13.695 1 88.56 395 GLU B O 1
ATOM 7543 N N . PRO B 1 396 ? -11 1.358 15.414 1 87.56 396 PRO B N 1
ATOM 7544 C CA . PRO B 1 396 ? -12.32 1.907 15.758 1 87.56 396 PRO B CA 1
ATOM 7545 C C . PRO B 1 396 ? -12.242 3.35 16.25 1 87.56 396 PRO B C 1
ATOM 7547 O O . PRO B 1 396 ? -11.266 3.73 16.906 1 87.56 396 PRO B O 1
ATOM 7550 N N . GLU B 1 397 ? -13.234 4.078 15.938 1 88.62 397 GLU B N 1
ATOM 7551 C CA . GLU B 1 397 ? -13.328 5.461 16.391 1 88.62 397 GLU B CA 1
ATOM 7552 C C . GLU B 1 397 ? -13.875 5.535 17.812 1 88.62 397 GLU B C 1
ATOM 7554 O O . GLU B 1 397 ? -14.508 4.59 18.297 1 88.62 397 GLU B O 1
ATOM 7559 N N . GLY B 1 398 ? -13.492 6.621 18.484 1 88.5 398 GLY B N 1
ATOM 7560 C CA . GLY B 1 398 ? -14 6.863 19.828 1 88.5 398 GLY B CA 1
ATOM 7561 C C . GLY B 1 398 ? -15.078 7.922 19.875 1 88.5 398 GLY B C 1
ATOM 7562 O O . GLY B 1 398 ? -15.57 8.359 18.828 1 88.5 398 GLY B O 1
ATOM 7563 N N . ASP B 1 399 ? -15.555 8.227 21.141 1 89.19 399 ASP B N 1
ATOM 7564 C CA . ASP B 1 399 ? -16.609 9.211 21.297 1 89.19 399 ASP B CA 1
ATOM 7565 C C . ASP B 1 399 ? -16.219 10.297 22.312 1 89.19 399 ASP B C 1
ATOM 7567 O O . ASP B 1 399 ? -17.078 10.984 22.859 1 89.19 399 ASP B O 1
ATOM 7571 N N . ARG B 1 400 ? -14.992 10.43 22.5 1 92.31 400 ARG B N 1
ATOM 7572 C CA . ARG B 1 400 ? -14.531 11.391 23.484 1 92.31 400 ARG B CA 1
ATOM 7573 C C . ARG B 1 400 ? -14.789 12.82 23.031 1 92.31 400 ARG B C 1
ATOM 7575 O O . ARG B 1 400 ? -14.836 13.742 23.844 1 92.31 400 ARG B O 1
ATOM 7582 N N . TRP B 1 401 ? -14.906 12.969 21.719 1 90.06 401 TRP B N 1
ATOM 7583 C CA . TRP B 1 401 ? -15.242 14.289 21.203 1 90.06 401 TRP B CA 1
ATOM 7584 C C . TRP B 1 401 ? -16.625 14.734 21.703 1 90.06 401 TRP B C 1
ATOM 7586 O O . TRP B 1 401 ? -16.844 15.922 21.938 1 90.06 401 TRP B O 1
ATOM 7596 N N . ARG B 1 402 ? -17.516 13.773 21.938 1 90.88 402 ARG B N 1
ATOM 7597 C CA . ARG B 1 402 ? -18.844 14.086 22.469 1 90.88 402 ARG B CA 1
ATOM 7598 C C . ARG B 1 402 ? -18.766 14.625 23.891 1 90.88 402 ARG B C 1
ATOM 7600 O O . ARG B 1 402 ? -19.422 15.609 24.219 1 90.88 402 ARG B O 1
ATOM 7607 N N . THR B 1 403 ? -17.953 14.023 24.625 1 93.12 403 THR B N 1
ATOM 7608 C CA . THR B 1 403 ? -17.75 14.438 26 1 93.12 403 THR B CA 1
ATOM 7609 C C . THR B 1 403 ? -17.109 15.82 26.062 1 93.12 403 THR B C 1
ATOM 7611 O O . THR B 1 403 ? -17.438 16.625 26.938 1 93.12 403 THR B O 1
ATOM 7614 N N . ALA B 1 404 ? -16.25 16.047 25.109 1 92.75 404 ALA B N 1
ATOM 7615 C CA . ALA B 1 404 ? -15.594 17.359 25.047 1 92.75 404 ALA B CA 1
ATOM 7616 C C . ALA B 1 404 ? -16.609 18.469 24.797 1 92.75 404 ALA B C 1
ATOM 7618 O O . ALA B 1 404 ? -16.578 19.5 25.469 1 92.75 404 ALA B O 1
ATOM 7619 N N . PHE B 1 405 ? -17.547 18.25 23.969 1 90.19 405 PHE B N 1
ATOM 7620 C CA . PHE B 1 405 ? -18.562 19.25 23.641 1 90.19 405 PHE B CA 1
ATOM 7621 C C . PHE B 1 405 ? -19.547 19.406 24.797 1 90.19 405 PHE B C 1
ATOM 7623 O O . PHE B 1 405 ? -20.078 20.484 25.031 1 90.19 405 PHE B O 1
ATOM 7630 N N . GLU B 1 406 ? -19.766 18.297 25.484 1 90.5 406 GLU B N 1
ATOM 7631 C CA . GLU B 1 406 ? -20.656 18.344 26.641 1 90.5 406 GLU B CA 1
ATOM 7632 C C . GLU B 1 406 ? -20.047 19.172 27.766 1 90.5 406 GLU B C 1
ATOM 7634 O O . GLU B 1 406 ? -20.75 19.922 28.438 1 90.5 406 GLU B O 1
ATOM 7639 N N . LYS B 1 407 ? -18.797 19.047 27.859 1 91.81 407 LYS B N 1
ATOM 7640 C CA . LYS B 1 407 ? -18.094 19.781 28.922 1 91.81 407 LYS B CA 1
ATOM 7641 C C . LYS B 1 407 ? -17.906 21.25 28.547 1 91.81 407 LYS B C 1
ATOM 7643 O O . LYS B 1 407 ? -17.844 22.109 29.422 1 91.81 407 LYS B O 1
ATOM 7648 N N . GLN B 1 408 ? -17.797 21.5 27.266 1 92.75 408 GLN B N 1
ATOM 7649 C CA . GLN B 1 408 ? -17.656 22.859 26.766 1 92.75 408 GLN B CA 1
ATOM 7650 C C . GLN B 1 408 ? -18.703 23.172 25.703 1 92.75 408 GLN B C 1
ATOM 7652 O O . GLN B 1 408 ? -18.375 23.344 24.531 1 92.75 408 GLN B O 1
ATOM 7657 N N . PRO B 1 409 ? -19.891 23.453 26.109 1 87.31 409 PRO B N 1
ATOM 7658 C CA . PRO B 1 409 ? -21 23.578 25.156 1 87.31 409 PRO B CA 1
ATOM 7659 C C . PRO B 1 409 ? -20.938 24.875 24.344 1 87.31 409 PRO B C 1
ATOM 7661 O O . PRO B 1 409 ? -21.562 24.969 23.281 1 87.31 409 PRO B O 1
ATOM 7664 N N . ASN B 1 410 ? -20.156 25.812 24.781 1 91.88 410 ASN B N 1
ATOM 7665 C CA . ASN B 1 410 ? -20.156 27.125 24.141 1 91.88 410 ASN B CA 1
ATOM 7666 C C . ASN B 1 410 ? -19.125 27.203 23.016 1 91.88 410 ASN B C 1
ATOM 7668 O O . ASN B 1 410 ? -19.078 28.188 22.266 1 91.88 410 ASN B O 1
ATOM 7672 N N . VAL B 1 411 ? -18.391 26.172 22.859 1 92.69 411 VAL B N 1
ATOM 7673 C CA . VAL B 1 411 ? -17.266 26.219 21.922 1 92.69 411 VAL B CA 1
ATOM 7674 C C . VAL B 1 411 ? -17.797 26.422 20.5 1 92.69 411 VAL B C 1
ATOM 7676 O O . VAL B 1 411 ? -17.297 27.297 19.766 1 92.69 411 VAL B O 1
ATOM 7679 N N . LEU B 1 412 ? -18.797 25.719 20.094 1 92.5 412 LEU B N 1
ATOM 7680 C CA . LEU B 1 412 ? -19.359 25.844 18.75 1 92.5 412 LEU B CA 1
ATOM 7681 C C . LEU B 1 412 ? -20.062 27.172 18.578 1 92.5 412 LEU B C 1
ATOM 7683 O O . LEU B 1 412 ? -19.984 27.781 17.5 1 92.5 412 LEU B O 1
ATOM 7687 N N . TYR B 1 413 ? -20.688 27.594 19.594 1 93 413 TYR B N 1
ATOM 7688 C CA . TYR B 1 413 ? -21.406 28.859 19.562 1 93 413 TYR B CA 1
ATOM 7689 C C . TYR B 1 413 ? -20.453 30.031 19.375 1 93 413 TYR B C 1
ATOM 7691 O O . TYR B 1 413 ? -20.734 30.938 18.594 1 93 413 TYR B O 1
ATOM 7699 N N . GLU B 1 414 ? -19.422 29.984 20.094 1 93.19 414 GLU B N 1
ATOM 7700 C CA . GLU B 1 414 ? -18.422 31.047 20 1 93.19 414 GLU B CA 1
ATOM 7701 C C . GLU B 1 414 ? -17.859 31.141 18.578 1 93.19 414 GLU B C 1
ATOM 7703 O O . GLU B 1 414 ? -17.641 32.25 18.062 1 93.19 414 GLU B O 1
ATOM 7708 N N . MET B 1 415 ? -17.656 30 18.016 1 94.38 415 MET B N 1
ATOM 7709 C CA . MET B 1 415 ? -17.156 29.969 16.641 1 94.38 415 MET B CA 1
ATOM 7710 C C . MET B 1 415 ? -18.188 30.547 15.68 1 94.38 415 MET B C 1
ATOM 7712 O O . MET B 1 415 ? -17.828 31.312 14.773 1 94.38 415 MET B O 1
ATOM 7716 N N . LEU B 1 416 ? -19.406 30.188 15.859 1 95.5 416 LEU B N 1
ATOM 7717 C CA . LEU B 1 416 ? -20.5 30.672 15.031 1 95.5 416 LEU B CA 1
ATOM 7718 C C . LEU B 1 416 ? -20.594 32.188 15.094 1 95.5 416 LEU B C 1
ATOM 7720 O O . LEU B 1 416 ? -20.625 32.875 14.055 1 95.5 416 LEU B O 1
ATOM 7724 N N . VAL B 1 417 ? -20.547 32.719 16.266 1 93.69 417 VAL B N 1
ATOM 7725 C CA . VAL B 1 417 ? -20.672 34.156 16.484 1 93.69 417 VAL B CA 1
ATOM 7726 C C . VAL B 1 417 ? -19.5 34.875 15.844 1 93.69 417 VAL B C 1
ATOM 7728 O O . VAL B 1 417 ? -19.672 35.906 15.172 1 93.69 417 VAL B O 1
ATOM 7731 N N . SER B 1 418 ? -18.328 34.344 16.031 1 93.38 418 SER B N 1
ATOM 7732 C CA . SER B 1 418 ? -17.125 34.969 15.516 1 93.38 418 SER B CA 1
ATOM 7733 C C . SER B 1 418 ? -17.125 35 13.992 1 93.38 418 SER B C 1
ATOM 7735 O O . SER B 1 418 ? -16.797 36.031 13.391 1 93.38 418 SER B O 1
ATOM 7737 N N . ILE B 1 419 ? -17.5 33.938 13.367 1 94.69 419 ILE B N 1
ATOM 7738 C CA . ILE B 1 419 ? -17.5 33.875 11.914 1 94.69 419 ILE B CA 1
ATOM 7739 C C . ILE B 1 419 ? -18.578 34.781 11.352 1 94.69 419 ILE B C 1
ATOM 7741 O O . ILE B 1 419 ? -18.344 35.531 10.406 1 94.69 419 ILE B O 1
ATOM 7745 N N . LEU B 1 420 ? -19.75 34.781 11.953 1 92.69 420 LEU B N 1
ATOM 7746 C CA . LEU B 1 420 ? -20.844 35.625 11.492 1 92.69 420 LEU B CA 1
ATOM 7747 C C . LEU B 1 420 ? -20.484 37.094 11.641 1 92.69 420 LEU B C 1
ATOM 7749 O O . LEU B 1 420 ? -20.75 37.906 10.742 1 92.69 420 LEU B O 1
ATOM 7753 N N . SER B 1 421 ? -19.906 37.375 12.719 1 90.44 421 SER B N 1
ATOM 7754 C CA . SER B 1 421 ? -19.5 38.75 12.961 1 90.44 421 SER B CA 1
ATOM 7755 C C . SER B 1 421 ? -18.484 39.219 11.922 1 90.44 421 SER B C 1
ATOM 7757 O O . SER B 1 421 ? -18.547 40.344 11.445 1 90.44 421 SER B O 1
ATOM 7759 N N . GLN B 1 422 ? -17.578 38.375 11.609 1 91.06 422 GLN B N 1
ATOM 7760 C CA . GLN B 1 422 ? -16.562 38.719 10.625 1 91.06 422 GLN B CA 1
ATOM 7761 C C . GLN B 1 422 ? -17.172 38.875 9.234 1 91.06 422 GLN B C 1
ATOM 7763 O O . GLN B 1 422 ? -16.797 39.812 8.516 1 91.06 422 GLN B O 1
ATOM 7768 N N . ILE B 1 423 ? -18.062 38.094 8.891 1 90.88 423 ILE B N 1
ATOM 7769 C CA . ILE B 1 423 ? -18.688 38.125 7.574 1 90.88 423 ILE B CA 1
ATOM 7770 C C . ILE B 1 423 ? -19.547 39.375 7.449 1 90.88 423 ILE B C 1
ATOM 7772 O O . ILE B 1 423 ? -19.578 40.031 6.395 1 90.88 423 ILE B O 1
ATOM 7776 N N . LEU B 1 424 ? -20.141 39.812 8.508 1 88.19 424 LEU B N 1
ATOM 7777 C CA . LEU B 1 424 ? -21.109 40.906 8.453 1 88.19 424 LEU B CA 1
ATOM 7778 C C . LEU B 1 424 ? -20.422 42.25 8.641 1 88.19 424 LEU B C 1
ATOM 7780 O O . LEU B 1 424 ? -20.828 43.25 8.016 1 88.19 424 LEU B O 1
ATOM 7784 N N . PHE B 1 425 ? -19.406 42.25 9.375 1 86.94 425 PHE B N 1
ATOM 7785 C CA . PHE B 1 425 ? -18.938 43.562 9.797 1 86.94 425 PHE B CA 1
ATOM 7786 C C . PHE B 1 425 ? -17.516 43.812 9.289 1 86.94 425 PHE B C 1
ATOM 7788 O O . PHE B 1 425 ? -17.031 44.938 9.344 1 86.94 425 PHE B O 1
ATOM 7795 N N . GLU B 1 426 ? -16.906 42.812 8.898 1 82.88 426 GLU B N 1
ATOM 7796 C CA . GLU B 1 426 ? -15.523 43 8.461 1 82.88 426 GLU B CA 1
ATOM 7797 C C . GLU B 1 426 ? -15.391 42.781 6.957 1 82.88 426 GLU B C 1
ATOM 7799 O O . GLU B 1 426 ? -16.281 42.219 6.324 1 82.88 426 GLU B O 1
ATOM 7804 N N . GLU B 1 427 ? -14.375 43.375 6.469 1 79.38 427 GLU B N 1
ATOM 7805 C CA . GLU B 1 427 ? -14.023 43.094 5.082 1 79.38 427 GLU B CA 1
ATOM 7806 C C . GLU B 1 427 ? -13.195 41.812 4.969 1 79.38 427 GLU B C 1
ATOM 7808 O O . GLU B 1 427 ? -11.984 41.844 5.203 1 79.38 427 GLU B O 1
ATOM 7813 N N . VAL B 1 428 ? -13.93 40.812 4.734 1 76.25 428 VAL B N 1
ATOM 7814 C CA . VAL B 1 428 ? -13.211 39.562 4.742 1 76.25 428 VAL B CA 1
ATOM 7815 C C . VAL B 1 428 ? -12.891 39.125 3.312 1 76.25 428 VAL B C 1
ATOM 7817 O O . VAL B 1 428 ? -13.766 39.156 2.438 1 76.25 428 VAL B O 1
ATOM 7820 N N . LYS B 1 429 ? -11.656 38.875 3.16 1 77.25 429 LYS B N 1
ATOM 7821 C CA . LYS B 1 429 ? -11.188 38.438 1.851 1 77.25 429 LYS B CA 1
ATOM 7822 C C . LYS B 1 429 ? -11.461 36.969 1.644 1 77.25 429 LYS B C 1
ATOM 7824 O O . LYS B 1 429 ? -11.539 36.5 0.506 1 77.25 429 LYS B O 1
ATOM 7829 N N . CYS B 1 430 ? -11.766 36.219 2.676 1 87.19 430 CYS B N 1
ATOM 7830 C CA . CYS B 1 430 ? -11.93 34.75 2.578 1 87.19 430 CYS B CA 1
ATOM 7831 C C . CYS B 1 430 ? -13.367 34.344 2.846 1 87.19 430 CYS B C 1
ATOM 7833 O O . CYS B 1 430 ? -13.625 33.438 3.619 1 87.19 430 CYS B O 1
ATOM 7835 N N . GLN B 1 431 ? -14.328 34.969 2.195 1 88.12 431 GLN B N 1
ATOM 7836 C CA . GLN B 1 431 ? -15.742 34.719 2.453 1 88.12 431 GLN B CA 1
ATOM 7837 C C . GLN B 1 431 ? -16.125 33.281 2.121 1 88.12 431 GLN B C 1
ATOM 7839 O O . GLN B 1 431 ? -16.859 32.656 2.865 1 88.12 431 GLN B O 1
ATOM 7844 N N . TRP B 1 432 ? -15.562 32.844 1.053 1 90.25 432 TRP B N 1
ATOM 7845 C CA . TRP B 1 432 ? -15.867 31.5 0.607 1 90.25 432 TRP B CA 1
ATOM 7846 C C . TRP B 1 432 ? -15.422 30.469 1.646 1 90.25 432 TRP B C 1
ATOM 7848 O O . TRP B 1 432 ? -16.188 29.578 2.016 1 90.25 432 TRP B O 1
ATOM 7858 N N . SER B 1 433 ? -14.227 30.609 2.168 1 93.81 433 SER B N 1
ATOM 7859 C CA . SER B 1 433 ? -13.68 29.688 3.152 1 93.81 433 SER B CA 1
ATOM 7860 C C . SER B 1 433 ? -14.492 29.703 4.441 1 93.81 433 SER B C 1
ATOM 7862 O O . SER B 1 433 ? -14.672 28.672 5.086 1 93.81 433 SER B O 1
ATOM 7864 N N . MET B 1 434 ? -15.023 30.828 4.773 1 93.88 434 MET B N 1
ATOM 7865 C CA . MET B 1 434 ? -15.766 30.984 6.023 1 93.88 434 MET B CA 1
ATOM 7866 C C . MET B 1 434 ? -17.172 30.422 5.895 1 93.88 434 MET B C 1
ATOM 7868 O O . MET B 1 434 ? -17.766 29.969 6.883 1 93.88 434 MET B O 1
ATOM 7872 N N . SER B 1 435 ? -17.656 30.406 4.715 1 95.06 435 SER B N 1
ATOM 7873 C CA . SER B 1 435 ? -19.031 29.953 4.48 1 95.06 435 SER B CA 1
ATOM 7874 C C . SER B 1 435 ? -19.172 28.453 4.711 1 95.06 435 SER B C 1
ATOM 7876 O O . SER B 1 435 ? -20.219 27.984 5.141 1 95.06 435 SER B O 1
ATOM 7878 N N . ARG B 1 436 ? -18.156 27.703 4.477 1 94.81 436 ARG B N 1
ATOM 7879 C CA . ARG B 1 436 ? -18.219 26.25 4.504 1 94.81 436 ARG B CA 1
ATOM 7880 C C . ARG B 1 436 ? -18.469 25.734 5.918 1 94.81 436 ARG B C 1
ATOM 7882 O O . ARG B 1 436 ? -19.469 25.062 6.168 1 94.81 436 ARG B O 1
ATOM 7889 N N . PRO B 1 437 ? -17.641 26.094 6.828 1 96.25 437 PRO B N 1
ATOM 7890 C CA . PRO B 1 437 ? -17.922 25.625 8.188 1 96.25 437 PRO B CA 1
ATOM 7891 C C . PRO B 1 437 ? -19.141 26.281 8.805 1 96.25 437 PRO B C 1
ATOM 7893 O O . PRO B 1 437 ? -19.75 25.734 9.719 1 96.25 437 PRO B O 1
ATOM 7896 N N . LEU B 1 438 ? -19.516 27.469 8.32 1 96.38 438 LEU B N 1
ATOM 7897 C CA . LEU B 1 438 ? -20.625 28.203 8.891 1 96.38 438 LEU B CA 1
ATOM 7898 C C . LEU B 1 438 ? -21.938 27.406 8.758 1 96.38 438 LEU B C 1
ATOM 7900 O O . LEU B 1 438 ? -22.734 27.359 9.695 1 96.38 438 LEU B O 1
ATOM 7904 N N . LEU B 1 439 ? -22.109 26.812 7.609 1 96.38 439 LEU B N 1
ATOM 7905 C CA . LEU B 1 439 ? -23.312 26.016 7.418 1 96.38 439 LEU B CA 1
ATOM 7906 C C . LEU B 1 439 ? -23.391 24.891 8.445 1 96.38 439 LEU B C 1
ATOM 7908 O O . LEU B 1 439 ? -24.438 24.703 9.078 1 96.38 439 LEU B O 1
ATOM 7912 N N . GLY B 1 440 ? -22.297 24.141 8.57 1 95.38 440 GLY B N 1
ATOM 7913 C CA . GLY B 1 440 ? -22.281 23.062 9.547 1 95.38 440 GLY B CA 1
ATOM 7914 C C . GLY B 1 440 ? -22.547 23.531 10.969 1 95.38 440 GLY B C 1
ATOM 7915 O O . GLY B 1 440 ? -23.266 22.875 11.719 1 95.38 440 GLY B O 1
ATOM 7916 N N . LEU B 1 441 ? -22.016 24.672 11.266 1 95.62 441 LEU B N 1
ATOM 7917 C CA . LEU B 1 441 ? -22.203 25.266 12.586 1 95.62 441 LEU B CA 1
ATOM 7918 C C . LEU B 1 441 ? -23.672 25.625 12.812 1 95.62 441 LEU B C 1
ATOM 7920 O O . LEU B 1 441 ? -24.219 25.375 13.883 1 95.62 441 LEU B O 1
ATOM 7924 N N . ILE B 1 442 ? -24.266 26.172 11.828 1 95.75 442 ILE B N 1
ATOM 7925 C CA . ILE B 1 442 ? -25.656 26.578 11.914 1 95.75 442 ILE B CA 1
ATOM 7926 C C . ILE B 1 442 ? -26.547 25.359 12.133 1 95.75 442 ILE B C 1
ATOM 7928 O O . ILE B 1 442 ? -27.406 25.344 13.016 1 95.75 442 ILE B O 1
ATOM 7932 N N . ILE B 1 443 ? -26.281 24.297 11.367 1 93.94 443 ILE B N 1
ATOM 7933 C CA . ILE B 1 443 ? -27.094 23.094 11.445 1 93.94 443 ILE B CA 1
ATOM 7934 C C . ILE B 1 443 ? -26.953 22.453 12.82 1 93.94 443 ILE B C 1
ATOM 7936 O O . ILE B 1 443 ? -27.938 22.078 13.453 1 93.94 443 ILE B O 1
ATOM 7940 N N . LEU B 1 444 ? -25.766 22.391 13.32 1 91.75 444 LEU B N 1
ATOM 7941 C CA . LEU B 1 444 ? -25.5 21.734 14.594 1 91.75 444 LEU B CA 1
ATOM 7942 C C . LEU B 1 444 ? -26.031 22.547 15.758 1 91.75 444 LEU B C 1
ATOM 7944 O O . LEU B 1 444 ? -26.547 22 16.734 1 91.75 444 LEU B O 1
ATOM 7948 N N . THR B 1 445 ? -25.938 23.828 15.633 1 90.06 445 THR B N 1
ATOM 7949 C CA . THR B 1 445 ? -26.359 24.703 16.734 1 90.06 445 THR B CA 1
ATOM 7950 C C . THR B 1 445 ? -27.859 24.969 16.656 1 90.06 445 THR B C 1
ATOM 7952 O O . THR B 1 445 ? -28.469 25.328 17.656 1 90.06 445 THR B O 1
ATOM 7955 N N . ARG B 1 446 ? -28.438 24.828 15.57 1 85.88 446 ARG B N 1
ATOM 7956 C CA . ARG B 1 446 ? -29.875 25.016 15.422 1 85.88 446 ARG B CA 1
ATOM 7957 C C . ARG B 1 446 ? -30.641 23.938 16.188 1 85.88 446 ARG B C 1
ATOM 7959 O O . ARG B 1 446 ? -31.703 24.219 16.766 1 85.88 446 ARG B O 1
ATOM 7966 N N . GLU B 1 447 ? -30.078 22.797 16.188 1 82.25 447 GLU B N 1
ATOM 7967 C CA . GLU B 1 447 ? -30.719 21.703 16.906 1 82.25 447 GLU B CA 1
ATOM 7968 C C . GLU B 1 447 ? -30.797 21.984 18.391 1 82.25 447 GLU B C 1
ATOM 7970 O O . GLU B 1 447 ? -31.766 21.609 19.062 1 82.25 447 GLU B O 1
ATOM 7975 N N . SER B 1 448 ? -29.875 22.75 18.875 1 83.5 448 SER B N 1
ATOM 7976 C CA . SER B 1 448 ? -29.859 23.109 20.281 1 83.5 448 SER B CA 1
ATOM 7977 C C . SER B 1 448 ? -30.516 24.469 20.5 1 83.5 448 SER B C 1
ATOM 7979 O O . SER B 1 448 ? -30.609 24.953 21.625 1 83.5 448 SER B O 1
ATOM 7981 N N . GLY B 1 449 ? -30.875 25.203 19.469 1 89.5 449 GLY B N 1
ATOM 7982 C CA . GLY B 1 449 ? -31.531 26.5 19.547 1 89.5 449 GLY B CA 1
ATOM 7983 C C . GLY B 1 449 ? -30.562 27.656 19.641 1 89.5 449 GLY B C 1
ATOM 7984 O O . GLY B 1 449 ? -30.969 28.812 19.75 1 89.5 449 GLY B O 1
ATOM 7985 N N . ARG B 1 450 ? -29.391 27.406 19.469 1 90.5 450 ARG B N 1
ATOM 7986 C CA . ARG B 1 450 ? -28.375 28.422 19.719 1 90.5 450 ARG B CA 1
ATOM 7987 C C . ARG B 1 450 ? -28.234 29.359 18.531 1 90.5 450 ARG B C 1
ATOM 7989 O O . ARG B 1 450 ? -27.906 30.531 18.703 1 90.5 450 ARG B O 1
ATOM 7996 N N . PHE B 1 451 ? -28.453 28.828 17.406 1 92.94 451 PHE B N 1
ATOM 7997 C CA . PHE B 1 451 ? -28.422 29.703 16.25 1 92.94 451 PHE B CA 1
ATOM 7998 C C . PHE B 1 451 ? -29.5 30.781 16.344 1 92.94 451 PHE B C 1
ATOM 8000 O O . PHE B 1 451 ? -29.266 31.953 16.047 1 92.94 451 PHE B O 1
ATOM 8007 N N . ASP B 1 452 ? -30.625 30.375 16.734 1 92.12 452 ASP B N 1
ATOM 8008 C CA . ASP B 1 452 ? -31.734 31.312 16.891 1 92.12 452 ASP B CA 1
ATOM 8009 C C . ASP B 1 452 ? -31.422 32.344 17.984 1 92.12 452 ASP B C 1
ATOM 8011 O O . ASP B 1 452 ? -31.812 33.5 17.875 1 92.12 452 ASP B O 1
ATOM 8015 N N . GLU B 1 453 ? -30.797 31.844 18.938 1 92.12 453 GLU B N 1
ATOM 8016 C CA . GLU B 1 453 ? -30.359 32.75 19.984 1 92.12 453 GLU B CA 1
ATOM 8017 C C . GLU B 1 453 ? -29.391 33.812 19.422 1 92.12 453 GLU B C 1
ATOM 8019 O O . GLU B 1 453 ? -29.484 35 19.766 1 92.12 453 GLU B O 1
ATOM 8024 N N . CYS B 1 454 ? -28.469 33.375 18.641 1 91.81 454 CYS B N 1
ATOM 8025 C CA . CYS B 1 454 ? -27.5 34.25 18 1 91.81 454 CYS B CA 1
ATOM 8026 C C . CYS B 1 454 ? -28.203 35.281 17.125 1 91.81 454 CYS B C 1
ATOM 8028 O O . CYS B 1 454 ? -27.875 36.469 17.172 1 91.81 454 CYS B O 1
ATOM 8030 N N . LYS B 1 455 ? -29.188 34.875 16.391 1 92.62 455 LYS B N 1
ATOM 8031 C CA . LYS B 1 455 ? -29.969 35.75 15.531 1 92.62 455 LYS B CA 1
ATOM 8032 C C . LYS B 1 455 ? -30.719 36.781 16.359 1 92.62 455 LYS B C 1
ATOM 8034 O O . LYS B 1 455 ? -30.672 37.969 16.031 1 92.62 455 LYS B O 1
ATOM 8039 N N . ARG B 1 456 ? -31.312 36.375 17.422 1 92.5 456 ARG B N 1
ATOM 8040 C CA . ARG B 1 456 ? -32.062 37.25 18.281 1 92.5 456 ARG B CA 1
ATOM 8041 C C . ARG B 1 456 ? -31.172 38.312 18.906 1 92.5 456 ARG B C 1
ATOM 8043 O O . ARG B 1 456 ? -31.531 39.5 19 1 92.5 456 ARG B O 1
ATOM 8050 N N . GLU B 1 457 ? -30.109 37.844 19.359 1 91.5 457 GLU B N 1
ATOM 8051 C CA . GLU B 1 457 ? -29.156 38.75 19.969 1 91.5 457 GLU B CA 1
ATOM 8052 C C . GLU B 1 457 ? -28.672 39.812 18.969 1 91.5 457 GLU B C 1
ATOM 8054 O O . GLU B 1 457 ? -28.516 40.969 19.312 1 91.5 457 GLU B O 1
ATOM 8059 N N . PHE B 1 458 ? -28.422 39.375 17.781 1 91.19 458 PHE B N 1
ATOM 8060 C CA . PHE B 1 458 ? -28 40.281 16.719 1 91.19 458 PHE B CA 1
ATOM 8061 C C . PHE B 1 458 ? -29.078 41.312 16.391 1 91.19 458 PHE B C 1
ATOM 8063 O O . PHE B 1 458 ? -28.797 42.5 16.25 1 91.19 458 PHE B O 1
ATOM 8070 N N . LEU B 1 459 ? -30.297 40.875 16.312 1 92.31 459 LEU B N 1
ATOM 8071 C CA . LEU B 1 459 ? -31.406 41.75 15.969 1 92.31 459 LEU B CA 1
ATOM 8072 C C . LEU B 1 459 ? -31.672 42.781 17.078 1 92.31 459 LEU B C 1
ATOM 8074 O O . LEU B 1 459 ? -31.953 43.938 16.797 1 92.31 459 LEU B O 1
ATOM 8078 N N . ARG B 1 460 ? -31.484 42.312 18.266 1 91.62 460 ARG B N 1
ATOM 8079 C CA . ARG B 1 460 ? -31.734 43.156 19.406 1 91.62 460 ARG B CA 1
ATOM 8080 C C . ARG B 1 460 ? -30.734 44.312 19.453 1 91.62 460 ARG B C 1
ATOM 8082 O O . ARG B 1 460 ? -31.047 45.406 19.969 1 91.62 460 ARG B O 1
ATOM 8089 N N . GLN B 1 461 ? -29.609 44.094 18.938 1 89.31 461 GLN B N 1
ATOM 8090 C CA . GLN B 1 461 ? -28.547 45.094 18.953 1 89.31 461 GLN B CA 1
ATOM 8091 C C . GLN B 1 461 ? -28.734 46.125 17.828 1 89.31 461 GLN B C 1
ATOM 8093 O O . GLN B 1 461 ? -28.062 47.156 17.797 1 89.31 461 GLN B O 1
ATOM 8098 N N . GLN B 1 462 ? -29.719 45.875 16.969 1 88.12 462 GLN B N 1
ATOM 8099 C CA . GLN B 1 462 ? -29.953 46.75 15.844 1 88.12 462 GLN B CA 1
ATOM 8100 C C . GLN B 1 462 ? -31.172 47.656 16.109 1 88.12 462 GLN B C 1
ATOM 8102 O O . GLN B 1 462 ? -32 47.344 16.938 1 88.12 462 GLN B O 1
ATOM 8107 N N . PRO B 1 463 ? -31.234 48.844 15.438 1 90.19 463 PRO B N 1
ATOM 8108 C CA . PRO B 1 463 ? -32.406 49.719 15.57 1 90.19 463 PRO B CA 1
ATOM 8109 C C . PRO B 1 463 ? -33.688 49 15.203 1 90.19 463 PRO B C 1
ATOM 8111 O O . PRO B 1 463 ? -33.719 48.156 14.312 1 90.19 463 PRO B O 1
ATOM 8114 N N . GLU B 1 464 ? -34.812 49.312 15.852 1 89.44 464 GLU B N 1
ATOM 8115 C CA . GLU B 1 464 ? -36.125 48.625 15.734 1 89.44 464 GLU B CA 1
ATOM 8116 C C . GLU B 1 464 ? -36.625 48.688 14.297 1 89.44 464 GLU B C 1
ATOM 8118 O O . GLU B 1 464 ? -37.281 47.75 13.836 1 89.44 464 GLU B O 1
ATOM 8123 N N . ASN B 1 465 ? -36.281 49.812 13.602 1 88.12 465 ASN B N 1
ATOM 8124 C CA . ASN B 1 465 ? -36.781 50 12.25 1 88.12 465 ASN B CA 1
ATOM 8125 C C . ASN B 1 465 ? -36.188 49 11.273 1 88.12 465 ASN B C 1
ATOM 8127 O O . ASN B 1 465 ? -36.75 48.75 10.195 1 88.12 465 ASN B O 1
ATOM 8131 N N . TYR B 1 466 ? -35.062 48.406 11.688 1 91.88 466 TYR B N 1
ATOM 8132 C CA . TYR B 1 466 ? -34.375 47.5 10.773 1 91.88 466 TYR B CA 1
ATOM 8133 C C . TYR B 1 466 ? -34.625 46.062 11.133 1 91.88 466 TYR B C 1
ATOM 8135 O O . TYR B 1 466 ? -34.344 45.156 10.344 1 91.88 466 TYR B O 1
ATOM 8143 N N . GLN B 1 467 ? -35.125 45.719 12.219 1 92.69 467 GLN B N 1
ATOM 8144 C CA . GLN B 1 467 ? -35.188 44.375 12.789 1 92.69 467 GLN B CA 1
ATOM 8145 C C . GLN B 1 467 ? -36.031 43.438 11.93 1 92.69 467 GLN B C 1
ATOM 8147 O O . GLN B 1 467 ? -35.656 42.281 11.695 1 92.69 467 GLN B O 1
ATOM 8152 N N . MET B 1 468 ? -37.094 43.938 11.477 1 92.25 468 MET B N 1
ATOM 8153 C CA . MET B 1 468 ? -38 43.125 10.672 1 92.25 468 MET B CA 1
ATOM 8154 C C . MET B 1 468 ? -37.344 42.719 9.352 1 92.25 468 MET B C 1
ATOM 8156 O O . MET B 1 468 ? -37.438 41.562 8.945 1 92.25 468 MET B O 1
ATOM 8160 N N . GLU B 1 469 ? -36.719 43.625 8.719 1 92.31 469 GLU B N 1
ATOM 8161 C CA . GLU B 1 469 ? -36.062 43.375 7.441 1 92.31 469 GLU B CA 1
ATOM 8162 C C . GLU B 1 469 ? -34.875 42.406 7.617 1 92.31 469 GLU B C 1
ATOM 8164 O O . GLU B 1 469 ? -34.594 41.594 6.758 1 92.31 469 GLU B O 1
ATOM 8169 N N . LEU B 1 470 ? -34.188 42.656 8.68 1 94.06 470 LEU B N 1
ATOM 8170 C CA . LEU B 1 470 ? -33.062 41.781 8.977 1 94.06 470 LEU B CA 1
ATOM 8171 C C . LEU B 1 470 ? -33.5 40.344 9.258 1 94.06 470 LEU B C 1
ATOM 8173 O O . LEU B 1 470 ? -32.844 39.406 8.867 1 94.06 470 LEU B O 1
ATOM 8177 N N . ASP B 1 471 ? -34.594 40.219 9.922 1 94.38 471 ASP B N 1
ATOM 8178 C CA . ASP B 1 471 ? -35.156 38.906 10.203 1 94.38 471 ASP B CA 1
ATOM 8179 C C . ASP B 1 471 ? -35.5 38.188 8.914 1 94.38 471 ASP B C 1
ATOM 8181 O O . ASP B 1 471 ? -35.281 36.969 8.797 1 94.38 471 ASP B O 1
ATOM 8185 N N . LYS B 1 472 ? -36.031 38.875 7.992 1 94 472 LYS B N 1
ATOM 8186 C CA . LYS B 1 472 ? -36.375 38.312 6.688 1 94 472 LYS B CA 1
ATOM 8187 C C . LYS B 1 472 ? -35.094 37.875 5.949 1 94 472 LYS B C 1
ATOM 8189 O O . LYS B 1 472 ? -35.094 36.844 5.258 1 94 472 LYS B O 1
ATOM 8194 N N . ALA B 1 473 ? -34.125 38.656 6.109 1 94.44 473 ALA B N 1
ATOM 8195 C CA . ALA B 1 473 ? -32.844 38.344 5.473 1 94.44 473 ALA B CA 1
ATOM 8196 C C . ALA B 1 473 ? -32.281 37.031 6.016 1 94.44 473 ALA B C 1
ATOM 8198 O O . ALA B 1 473 ? -31.766 36.219 5.254 1 94.44 473 ALA B O 1
ATOM 8199 N N . PHE B 1 474 ? -32.406 36.844 7.344 1 94.88 474 PHE B N 1
ATOM 8200 C CA . PHE B 1 474 ? -31.938 35.625 7.977 1 94.88 474 PHE B CA 1
ATOM 8201 C C . PHE B 1 474 ? -32.75 34.438 7.484 1 94.88 474 PHE B C 1
ATOM 8203 O O . PHE B 1 474 ? -32.188 33.312 7.336 1 94.88 474 PHE B O 1
ATOM 8210 N N . THR B 1 475 ? -33.969 34.594 7.266 1 93.69 475 THR B N 1
ATOM 8211 C CA . THR B 1 475 ? -34.812 33.531 6.742 1 93.69 475 THR B CA 1
ATOM 8212 C C . THR B 1 475 ? -34.406 33.156 5.32 1 93.69 475 THR B C 1
ATOM 8214 O O . THR B 1 475 ? -34.344 31.984 4.973 1 93.69 475 THR B O 1
ATOM 8217 N N . ARG B 1 476 ? -34.094 34.125 4.543 1 94.44 476 ARG B N 1
ATOM 8218 C CA . ARG B 1 476 ? -33.688 33.875 3.158 1 94.44 476 ARG B CA 1
ATOM 8219 C C . ARG B 1 476 ? -32.312 33.188 3.094 1 94.44 476 ARG B C 1
ATOM 8221 O O . ARG B 1 476 ? -32.031 32.469 2.139 1 94.44 476 ARG B O 1
ATOM 8228 N N . LEU B 1 477 ? -31.516 33.469 4.102 1 95.12 477 LEU B N 1
ATOM 8229 C CA . LEU B 1 477 ? -30.203 32.844 4.191 1 95.12 477 LEU B CA 1
ATOM 8230 C C . LEU B 1 477 ? -30.328 31.312 4.184 1 95.12 477 LEU B C 1
ATOM 8232 O O . LEU B 1 477 ? -29.5 30.609 3.586 1 95.12 477 LEU B O 1
ATOM 8236 N N . MET B 1 478 ? -31.391 30.844 4.836 1 95 478 MET B N 1
ATOM 8237 C CA . MET B 1 478 ? -31.531 29.391 5 1 95 478 MET B CA 1
ATOM 8238 C C . MET B 1 478 ? -32.562 28.844 4.02 1 95 478 MET B C 1
ATOM 8240 O O . MET B 1 478 ? -32.938 27.672 4.086 1 95 478 MET B O 1
ATOM 8244 N N . ASP B 1 479 ? -33 29.641 3.094 1 94.56 479 ASP B N 1
ATOM 8245 C CA . ASP B 1 479 ? -33.969 29.203 2.104 1 94.56 479 ASP B CA 1
ATOM 8246 C C . ASP B 1 479 ? -33.375 28.172 1.145 1 94.56 479 ASP B C 1
ATOM 8248 O O . ASP B 1 479 ? -32.312 28.406 0.569 1 94.56 479 ASP B O 1
ATOM 8252 N N . GLY B 1 480 ? -34.031 27.078 1.01 1 94.38 480 GLY B N 1
ATOM 8253 C CA . GLY B 1 480 ? -33.594 26.047 0.083 1 94.38 480 GLY B CA 1
ATOM 8254 C C . GLY B 1 480 ? -32.438 25.234 0.603 1 94.38 480 GLY B C 1
ATOM 8255 O O . GLY B 1 480 ? -31.844 24.453 -0.136 1 94.38 480 GLY B O 1
ATOM 8256 N N . ILE B 1 481 ? -32 25.469 1.818 1 95.19 481 ILE B N 1
ATOM 8257 C CA . ILE B 1 481 ? -30.859 24.766 2.396 1 95.19 481 ILE B CA 1
ATOM 8258 C C . ILE B 1 481 ? -31.344 23.531 3.172 1 95.19 481 ILE B C 1
ATOM 8260 O O . ILE B 1 481 ? -32.219 23.656 4.035 1 95.19 481 ILE B O 1
ATOM 8264 N N . ALA B 1 482 ? -30.781 22.359 2.791 1 93.25 482 ALA B N 1
ATOM 8265 C CA . ALA B 1 482 ? -31.156 21.109 3.438 1 93.25 482 ALA B CA 1
ATOM 8266 C C . ALA B 1 482 ? -30.375 20.906 4.73 1 93.25 482 ALA B C 1
ATOM 8268 O O . ALA B 1 482 ? -29.422 21.625 5.008 1 93.25 482 ALA B O 1
ATOM 8269 N N . LYS B 1 483 ? -30.844 19.953 5.484 1 91.69 483 LYS B N 1
ATOM 8270 C CA . LYS B 1 483 ? -30.156 19.641 6.738 1 91.69 483 LYS B CA 1
ATOM 8271 C C . LYS B 1 483 ? -29.047 18.609 6.516 1 91.69 483 LYS B C 1
ATOM 8273 O O . LYS B 1 483 ? -29.109 17.5 7.047 1 91.69 483 LYS B O 1
ATOM 8278 N N . ASN B 1 484 ? -28.156 18.953 5.77 1 91.56 484 ASN B N 1
ATOM 8279 C CA . ASN B 1 484 ? -26.984 18.109 5.531 1 91.56 484 ASN B CA 1
ATOM 8280 C C . ASN B 1 484 ? -25.766 18.938 5.16 1 91.56 484 ASN B C 1
ATOM 8282 O O . ASN B 1 484 ? -25.859 20.156 5.016 1 91.56 484 ASN B O 1
ATOM 8286 N N . VAL B 1 485 ? -24.641 18.328 5.121 1 93.25 485 VAL B N 1
ATOM 8287 C CA . VAL B 1 485 ? -23.391 19.047 4.891 1 93.25 485 VAL B CA 1
ATOM 8288 C C . VAL B 1 485 ? -22.734 18.547 3.604 1 93.25 485 VAL B C 1
ATOM 8290 O O . VAL B 1 485 ? -21.5 18.391 3.541 1 93.25 485 VAL B O 1
ATOM 8293 N N . THR B 1 486 ? -23.5 18.234 2.627 1 92 486 THR B N 1
ATOM 8294 C CA . THR B 1 486 ? -22.984 17.828 1.327 1 92 486 THR B CA 1
ATOM 8295 C C . THR B 1 486 ? -22.375 19.016 0.594 1 92 486 THR B C 1
ATOM 8297 O O . THR B 1 486 ? -22.672 20.172 0.909 1 92 486 THR B O 1
ATOM 8300 N N . LEU B 1 487 ? -21.516 18.75 -0.351 1 92.62 487 LEU B N 1
ATOM 8301 C CA . LEU B 1 487 ? -20.844 19.797 -1.11 1 92.62 487 LEU B CA 1
ATOM 8302 C C . LEU B 1 487 ? -21.844 20.641 -1.873 1 92.62 487 LEU B C 1
ATOM 8304 O O . LEU B 1 487 ? -21.703 21.875 -1.948 1 92.62 487 LEU B O 1
ATOM 8308 N N . LYS B 1 488 ? -22.859 20 -2.381 1 94.12 488 LYS B N 1
ATOM 8309 C CA . LYS B 1 488 ? -23.906 20.719 -3.111 1 94.12 488 LYS B CA 1
ATOM 8310 C C . LYS B 1 488 ? -24.656 21.688 -2.195 1 94.12 488 LYS B C 1
ATOM 8312 O O . LYS B 1 488 ? -24.906 22.828 -2.562 1 94.12 488 LYS B O 1
ATOM 8317 N N . ASN B 1 489 ? -25.031 21.25 -1.07 1 95.75 489 ASN B N 1
ATOM 8318 C CA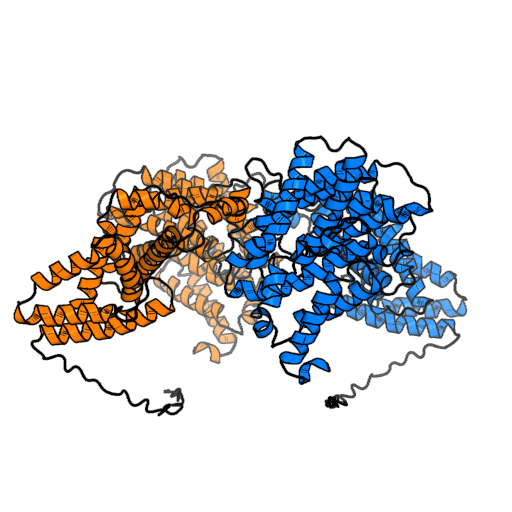 . ASN B 1 489 ? -25.734 22.078 -0.101 1 95.75 489 ASN B CA 1
ATOM 8319 C C . ASN B 1 489 ? -24.859 23.25 0.378 1 95.75 489 ASN B C 1
ATOM 8321 O O . ASN B 1 489 ? -25.359 24.359 0.581 1 95.75 489 ASN B O 1
ATOM 8325 N N . LYS B 1 490 ? -23.594 23.031 0.525 1 95.81 490 LYS B N 1
ATOM 8326 C CA . LYS B 1 490 ? -22.656 24.078 0.946 1 95.81 490 LYS B CA 1
ATOM 8327 C C . LYS B 1 490 ? -22.516 25.156 -0.117 1 95.81 490 LYS B C 1
ATOM 8329 O O . LYS B 1 490 ? -22.406 26.344 0.208 1 95.81 490 LYS B O 1
ATOM 8334 N N . ASP B 1 491 ? -22.5 24.75 -1.359 1 95.62 491 ASP B N 1
ATOM 8335 C CA . ASP B 1 491 ? -22.422 25.703 -2.453 1 95.62 491 ASP B CA 1
ATOM 8336 C C . ASP B 1 491 ? -23.656 26.594 -2.506 1 95.62 491 ASP B C 1
ATOM 8338 O O . ASP B 1 491 ? -23.562 27.797 -2.719 1 95.62 491 ASP B O 1
ATOM 8342 N N . ASN B 1 492 ? -24.766 25.953 -2.334 1 96.81 492 ASN B N 1
ATOM 8343 C CA . ASN B 1 492 ? -26.016 26.719 -2.287 1 96.81 492 ASN B CA 1
ATOM 8344 C C . ASN B 1 492 ? -26.016 27.719 -1.132 1 96.81 492 ASN B C 1
ATOM 8346 O O . ASN B 1 492 ? -26.453 28.859 -1.293 1 96.81 492 ASN B O 1
ATOM 8350 N N . PHE B 1 493 ? -25.547 27.266 -0.075 1 97.25 493 PHE B N 1
ATOM 8351 C CA . PHE B 1 493 ? -25.484 28.125 1.101 1 97.25 493 PHE B CA 1
ATOM 8352 C C . PHE B 1 493 ? -24.547 29.297 0.865 1 97.25 493 PHE B C 1
ATOM 8354 O O . PHE B 1 493 ? -24.812 30.422 1.295 1 97.25 493 PHE B O 1
ATOM 8361 N N . THR B 1 494 ? -23.391 29.047 0.241 1 96 494 THR B N 1
ATOM 8362 C CA . THR B 1 494 ? -22.422 30.094 -0.048 1 96 494 THR B CA 1
ATOM 8363 C C . THR B 1 494 ? -23.031 31.188 -0.912 1 96 494 THR B C 1
ATOM 8365 O O . THR B 1 494 ? -22.75 32.375 -0.709 1 96 494 THR B O 1
ATOM 8368 N N . GLN B 1 495 ? -23.844 30.781 -1.779 1 95.5 495 GLN B N 1
ATOM 8369 C CA . GLN B 1 495 ? -24.547 31.75 -2.621 1 95.5 495 GLN B CA 1
ATOM 8370 C C . GLN B 1 495 ? -25.531 32.562 -1.804 1 95.5 495 GLN B C 1
ATOM 8372 O O . GLN B 1 495 ? -25.594 33.812 -1.938 1 95.5 495 GLN B O 1
ATOM 8377 N N . ASN B 1 496 ? -26.281 31.906 -1.018 1 96.81 496 ASN B N 1
ATOM 8378 C CA . ASN B 1 496 ? -27.234 32.594 -0.145 1 96.81 496 ASN B CA 1
ATOM 8379 C C . ASN B 1 496 ? -26.516 33.594 0.783 1 96.81 496 ASN B C 1
ATOM 8381 O O . ASN B 1 496 ? -27.016 34.656 1.062 1 96.81 496 ASN B O 1
ATOM 8385 N N . LEU B 1 497 ? -25.391 33.156 1.213 1 95.44 497 LEU B N 1
ATOM 8386 C CA . LEU B 1 497 ? -24.625 33.969 2.164 1 95.44 497 LEU B CA 1
ATOM 8387 C C . LEU B 1 497 ? -24.141 35.25 1.521 1 95.44 497 LEU B C 1
ATOM 8389 O O . LEU B 1 497 ? -24.125 36.312 2.164 1 95.44 497 LEU B O 1
ATOM 8393 N N . SER B 1 498 ? -23.688 35.156 0.296 1 92.81 498 SER B N 1
ATOM 8394 C CA . SER B 1 498 ? -23.25 36.344 -0.431 1 92.81 498 SER B CA 1
ATOM 8395 C C . SER B 1 498 ? -24.391 37.375 -0.577 1 92.81 498 SER B C 1
ATOM 8397 O O . SER B 1 498 ? -24.203 38.562 -0.404 1 92.81 498 SER B O 1
ATOM 8399 N N . THR B 1 499 ? -25.547 36.812 -0.899 1 94.5 499 THR B N 1
ATOM 8400 C CA . THR B 1 499 ? -26.734 37.656 -1.02 1 94.5 499 THR B CA 1
ATOM 8401 C C . THR B 1 499 ? -27.125 38.25 0.337 1 94.5 499 THR B C 1
ATOM 8403 O O . THR B 1 499 ? -27.484 39.406 0.435 1 94.5 499 THR B O 1
ATOM 8406 N N . PHE B 1 500 ? -27.016 37.469 1.267 1 95.19 500 PHE B N 1
ATOM 8407 C CA . PHE B 1 500 ? -27.344 37.844 2.633 1 95.19 500 PHE B CA 1
ATOM 8408 C C . PHE B 1 500 ? -26.453 39 3.096 1 95.19 500 PHE B C 1
ATOM 8410 O O . PHE B 1 500 ? -26.938 39.969 3.666 1 95.19 500 PHE B O 1
ATOM 8417 N N . ARG B 1 501 ? -25.234 38.875 2.902 1 93.06 501 ARG B N 1
ATOM 8418 C CA . ARG B 1 501 ? -24.281 39.906 3.307 1 93.06 501 ARG B CA 1
ATOM 8419 C C . ARG B 1 501 ? -24.594 41.219 2.646 1 93.06 501 ARG B C 1
ATOM 8421 O O . ARG B 1 501 ? -24.562 42.281 3.303 1 93.06 501 ARG B O 1
ATOM 8428 N N . LYS B 1 502 ? -24.891 41.188 1.397 1 91.69 502 LYS B N 1
ATOM 8429 C CA . LYS B 1 502 ? -25.25 42.406 0.655 1 91.69 502 LYS B CA 1
ATOM 8430 C C . LYS B 1 502 ? -26.531 43.031 1.197 1 91.69 502 LYS B C 1
ATOM 8432 O O . LYS B 1 502 ? -26.609 44.25 1.344 1 91.69 502 LYS B O 1
ATOM 8437 N N . GLU B 1 503 ? -27.438 42.156 1.446 1 92.88 503 GLU B N 1
ATOM 8438 C CA . GLU B 1 503 ? -28.719 42.625 1.965 1 92.88 503 GLU B CA 1
ATOM 8439 C C . GLU B 1 503 ? -28.547 43.312 3.328 1 92.88 503 GLU B C 1
ATOM 8441 O O . GLU B 1 503 ? -29.125 44.344 3.586 1 92.88 503 GLU B O 1
ATOM 8446 N N . VAL B 1 504 ? -27.828 42.75 4.113 1 92.56 504 VAL B N 1
ATOM 8447 C CA . VAL B 1 504 ? -27.609 43.25 5.457 1 92.56 504 VAL B CA 1
ATOM 8448 C C . VAL B 1 504 ? -26.875 44.594 5.383 1 92.56 504 VAL B C 1
ATOM 8450 O O . VAL B 1 504 ? -27.188 45.531 6.121 1 92.56 504 VAL B O 1
ATOM 8453 N N . ASP B 1 505 ? -25.906 44.594 4.52 1 90.44 505 ASP B N 1
ATOM 8454 C CA . ASP B 1 505 ? -25.156 45.844 4.324 1 90.44 505 ASP B CA 1
ATOM 8455 C C . ASP B 1 505 ? -26.078 46.969 3.879 1 90.44 505 ASP B C 1
ATOM 8457 O O . ASP B 1 505 ? -25.969 48.094 4.363 1 90.44 505 ASP B O 1
ATOM 8461 N N . ILE B 1 506 ? -27 46.688 3.018 1 91.19 506 ILE B N 1
ATOM 8462 C CA . ILE B 1 506 ? -27.938 47.688 2.492 1 91.19 506 ILE B CA 1
ATOM 8463 C C . ILE B 1 506 ? -28.875 48.125 3.602 1 91.19 506 ILE B C 1
ATOM 8465 O O . ILE B 1 506 ? -29.141 49.344 3.748 1 91.19 506 ILE B O 1
ATOM 8469 N N . ILE B 1 507 ? -29.312 47.219 4.355 1 91.62 507 ILE B N 1
ATOM 8470 C CA . ILE B 1 507 ? -30.266 47.531 5.426 1 91.62 507 ILE B CA 1
ATOM 8471 C C . ILE B 1 507 ? -29.578 48.406 6.48 1 91.62 507 ILE B C 1
ATOM 8473 O O . ILE B 1 507 ? -30.141 49.406 6.93 1 91.62 507 ILE B O 1
ATOM 8477 N N . LEU B 1 508 ? -28.438 48.062 6.832 1 87.5 508 LEU B N 1
ATOM 8478 C CA . LEU B 1 508 ? -27.734 48.75 7.898 1 87.5 508 LEU B CA 1
ATOM 8479 C C . LEU B 1 508 ? -27.281 50.125 7.441 1 87.5 508 LEU B C 1
ATOM 8481 O O . LEU B 1 508 ? -27.047 51.031 8.266 1 87.5 508 LEU B O 1
ATOM 8485 N N . ARG B 1 509 ? -27.141 50.438 6.148 1 87.25 509 ARG B N 1
ATOM 8486 C CA . ARG B 1 509 ? -26.797 51.75 5.609 1 87.25 509 ARG B CA 1
ATOM 8487 C C . ARG B 1 509 ? -28.062 52.562 5.391 1 87.25 509 ARG B C 1
ATOM 8489 O O . ARG B 1 509 ? -27.984 53.719 4.965 1 87.25 509 ARG B O 1
ATOM 8496 N N . GLY B 1 510 ? -29.219 52.094 5.758 1 78.56 510 GLY B N 1
ATOM 8497 C CA . GLY B 1 510 ? -30.469 52.844 5.672 1 78.56 510 GLY B CA 1
ATOM 8498 C C . GLY B 1 510 ? -31.172 52.656 4.336 1 78.56 510 GLY B C 1
ATOM 8499 O O . GLY B 1 510 ? -32.094 53.406 4.02 1 78.56 510 GLY B O 1
ATOM 8500 N N . GLY B 1 511 ? -30.672 51.719 3.555 1 72 511 GLY B N 1
ATOM 8501 C CA . GLY B 1 511 ? -31.266 51.531 2.238 1 72 511 GLY B CA 1
ATOM 8502 C C . GLY B 1 511 ? -32.406 50.531 2.225 1 72 511 GLY B C 1
ATOM 8503 O O . GLY B 1 511 ? -32.625 49.844 3.213 1 72 511 GLY B O 1
ATOM 8504 N N . THR B 1 512 ? -33.469 50.625 1.295 1 66.62 512 THR B N 1
ATOM 8505 C CA . THR B 1 512 ? -34.594 49.719 1.127 1 66.62 512 THR B CA 1
ATOM 8506 C C . THR B 1 512 ? -34.219 48.562 0.186 1 66.62 512 THR B C 1
ATOM 8508 O O . THR B 1 512 ? -33.656 48.812 -0.893 1 66.62 512 THR B O 1
ATOM 8511 N N . VAL B 1 513 ? -34.031 47.344 0.664 1 61.53 513 VAL B N 1
ATOM 8512 C CA . VAL B 1 513 ? -33.75 46.188 -0.141 1 61.53 513 VAL B CA 1
ATOM 8513 C C . VAL B 1 513 ? -34.844 46 -1.198 1 61.53 513 VAL B C 1
ATOM 8515 O O . VAL B 1 513 ? -36.031 45.875 -0.869 1 61.53 513 VAL B O 1
ATOM 8518 N N . VAL B 1 514 ? -34.812 46.5 -2.426 1 51.72 514 VAL B N 1
ATOM 8519 C CA . VAL B 1 514 ? -35.719 46.219 -3.533 1 51.72 514 VAL B CA 1
ATOM 8520 C C . VAL B 1 514 ? -35.781 44.719 -3.805 1 51.72 514 VAL B C 1
ATOM 8522 O O . VAL B 1 514 ? -34.75 44.094 -3.975 1 51.72 514 VAL B O 1
ATOM 8525 N N . SER B 1 515 ? -36.844 44.125 -3.334 1 45.56 515 SER B N 1
ATOM 8526 C CA . SER B 1 515 ? -37.094 42.75 -3.756 1 45.56 515 SER B CA 1
ATOM 8527 C C . SER B 1 515 ? -37 42.594 -5.27 1 45.56 515 SER B C 1
ATOM 8529 O O . SER B 1 515 ? -37.906 43.031 -6 1 45.56 515 SER B O 1
ATOM 8531 N N . SER B 1 516 ? -36.031 43.031 -5.996 1 38.59 516 SER B N 1
ATOM 8532 C CA . SER B 1 516 ? -36.062 42.75 -7.43 1 38.59 516 SER B CA 1
ATOM 8533 C C . SER B 1 516 ? -36.375 41.281 -7.695 1 38.59 516 SER B C 1
ATOM 8535 O O . SER B 1 516 ? -35.688 40.375 -7.234 1 38.59 516 SER B O 1
ATOM 8537 N N . SER B 1 517 ? -37.688 40.938 -7.805 1 36.41 517 SER B N 1
ATOM 8538 C CA . SER B 1 517 ? -38.094 39.781 -8.586 1 36.41 517 SER B CA 1
ATOM 8539 C C . SER B 1 517 ? -37.312 39.688 -9.898 1 36.41 517 SER B C 1
ATOM 8541 O O . SER B 1 517 ? -37.844 40.031 -10.961 1 36.41 517 SER B O 1
ATOM 8543 N N . THR B 1 518 ? -36.219 40.312 -10.164 1 33.28 518 THR B N 1
ATOM 8544 C CA . THR B 1 518 ? -35.562 40.25 -11.461 1 33.28 518 THR B CA 1
ATOM 8545 C C . THR B 1 518 ? -35.438 38.812 -11.938 1 33.28 518 THR B C 1
ATOM 8547 O O . THR B 1 518 ? -34.906 37.938 -11.234 1 33.28 518 THR B O 1
ATOM 8550 N N . ASP B 1 519 ? -36.344 38.469 -12.914 1 32.84 519 ASP B N 1
ATOM 8551 C CA . ASP B 1 519 ? -36.188 37.438 -13.93 1 32.84 519 ASP B CA 1
ATOM 8552 C C . ASP B 1 519 ? -34.781 37.438 -14.523 1 32.84 519 ASP B C 1
ATOM 8554 O O . ASP B 1 519 ? -34.406 38.438 -15.148 1 32.84 519 ASP B O 1
ATOM 8558 N N . ILE B 1 520 ? -33.906 36.969 -13.898 1 31.92 520 ILE B N 1
ATOM 8559 C CA . ILE B 1 520 ? -32.562 36.812 -14.453 1 31.92 520 ILE B CA 1
ATOM 8560 C C . ILE B 1 520 ? -32.656 36.281 -15.883 1 31.92 520 ILE B C 1
ATOM 8562 O O . ILE B 1 520 ? -33.156 35.188 -16.125 1 31.92 520 ILE B O 1
ATOM 8566 N N . PRO B 1 521 ? -32.812 37.156 -16.875 1 29.34 521 PRO B N 1
ATOM 8567 C CA . PRO B 1 521 ? -32.656 36.656 -18.234 1 29.34 521 PRO B CA 1
ATOM 8568 C C . PRO B 1 521 ? -31.328 35.875 -18.406 1 29.34 521 PRO B C 1
ATOM 8570 O O . PRO B 1 521 ? -30.281 36.344 -17.906 1 29.34 521 PRO B O 1
ATOM 8573 N N . VAL B 1 522 ? -31.469 34.625 -18.578 1 29.84 522 VAL B N 1
ATOM 8574 C CA . VAL B 1 522 ? -30.375 33.719 -18.938 1 29.84 522 VAL B CA 1
ATOM 8575 C C . VAL B 1 522 ? -29.688 34.25 -20.203 1 29.84 522 VAL B C 1
ATOM 8577 O O . VAL B 1 522 ? -30.219 34.125 -21.297 1 29.84 522 VAL B O 1
ATOM 8580 N N . THR B 1 523 ? -29.328 35.469 -20.375 1 24.41 523 THR B N 1
ATOM 8581 C CA . THR B 1 523 ? -28.562 35.75 -21.594 1 24.41 523 THR B CA 1
ATOM 8582 C C . THR B 1 523 ? -27.328 34.844 -21.656 1 24.41 523 THR B C 1
ATOM 8584 O O . THR B 1 523 ? -26.578 34.75 -20.672 1 24.41 523 THR B O 1
ATOM 8587 N N . THR B 1 524 ? -27.266 33.938 -22.734 1 24.88 524 THR B N 1
ATOM 8588 C CA . THR B 1 524 ? -26.312 32.969 -23.266 1 24.88 524 THR B CA 1
ATOM 8589 C C . THR B 1 524 ? -25 33.625 -23.625 1 24.88 524 THR B C 1
ATOM 8591 O O . THR B 1 524 ? -24.109 32.969 -24.203 1 24.88 524 THR B O 1
ATOM 8594 N N . SER B 1 525 ? -24.812 34.938 -23.547 1 23.08 525 SER B N 1
ATOM 8595 C CA . SER B 1 525 ? -23.641 35.281 -24.344 1 23.08 525 SER B CA 1
ATOM 8596 C C . SER B 1 525 ? -22.391 34.656 -23.766 1 23.08 525 SER B C 1
ATOM 8598 O O . SER B 1 525 ? -21.953 35 -22.672 1 23.08 525 SER B O 1
ATOM 8600 N N . ILE B 1 526 ? -22.234 33.312 -24.047 1 24.22 526 ILE B N 1
ATOM 8601 C CA . ILE B 1 526 ? -20.938 32.656 -23.875 1 24.22 526 ILE B CA 1
ATOM 8602 C C . ILE B 1 526 ? -19.859 33.5 -24.594 1 24.22 526 ILE B C 1
ATOM 8604 O O . ILE B 1 526 ? -19.938 33.688 -25.812 1 24.22 526 ILE B O 1
ATOM 8608 N N . GLY B 1 527 ? -19.375 34.562 -23.891 1 21.16 527 GLY B N 1
ATOM 8609 C CA . GLY B 1 527 ? -18.203 35.312 -24.297 1 21.16 527 GLY B CA 1
ATOM 8610 C C . GLY B 1 527 ? -17.141 34.438 -24.984 1 21.16 527 GLY B C 1
ATOM 8611 O O . GLY B 1 527 ? -17.141 33.219 -24.828 1 21.16 527 GLY B O 1
ATOM 8612 N N . SER B 1 528 ? -16.625 34.969 -26.156 1 21.2 528 SER B N 1
ATOM 8613 C CA . SER B 1 528 ? -15.461 34.719 -26.984 1 21.2 528 SER B CA 1
ATOM 8614 C C . SER B 1 528 ? -14.227 34.438 -26.141 1 21.2 528 SER B C 1
ATOM 8616 O O . SER B 1 528 ? -14.148 34.844 -24.984 1 21.2 528 SER B O 1
ATOM 8618 N N . GLU B 1 529 ? -13.5 33.406 -26.625 1 21.22 529 GLU B N 1
ATOM 8619 C CA . GLU B 1 529 ? -12.188 32.781 -26.375 1 21.22 529 GLU B CA 1
ATOM 8620 C C . GLU B 1 529 ? -11.086 33.844 -26.359 1 21.22 529 GLU B C 1
ATOM 8622 O O . GLU B 1 529 ? -10.711 34.375 -27.406 1 21.22 529 GLU B O 1
ATOM 8627 N N . GLN B 1 530 ? -11.266 34.938 -25.562 1 22.14 530 GLN B N 1
ATOM 8628 C CA . GLN B 1 530 ? -10.086 35.812 -25.641 1 22.14 530 GLN B CA 1
ATOM 8629 C C . GLN B 1 530 ? -8.805 35 -25.406 1 22.14 530 GLN B C 1
ATOM 8631 O O . GLN B 1 530 ? -8.695 34.281 -24.422 1 22.14 530 GLN B O 1
ATOM 8636 N N . GLU B 1 531 ? -8.055 34.844 -26.5 1 20.75 531 GLU B N 1
ATOM 8637 C CA . GLU B 1 531 ? -6.699 34.438 -26.844 1 20.75 531 GLU B CA 1
ATOM 8638 C C . GLU B 1 531 ? -5.676 35.125 -25.953 1 20.75 531 GLU B C 1
ATOM 8640 O O . GLU B 1 531 ? -5.75 36.344 -25.75 1 20.75 531 GLU B O 1
ATOM 8645 N N . TYR B 1 532 ? -5.164 34.344 -24.969 1 20.81 532 TYR B N 1
ATOM 8646 C CA . TYR B 1 532 ? -3.971 34.656 -24.188 1 20.81 532 TYR B CA 1
ATOM 8647 C C . TYR B 1 532 ? -2.859 35.188 -25.078 1 20.81 532 TYR B C 1
ATOM 8649 O O . TYR B 1 532 ? -2.281 34.469 -25.875 1 20.81 532 TYR B O 1
ATOM 8657 N N . THR B 1 533 ? -3.195 36.281 -25.75 1 19.72 533 THR B N 1
ATOM 8658 C CA . THR B 1 533 ? -1.977 36.812 -26.359 1 19.72 533 THR B CA 1
ATOM 8659 C C . THR B 1 533 ? -0.916 37.062 -25.281 1 19.72 533 THR B C 1
ATOM 8661 O O . THR B 1 533 ? -1.14 37.844 -24.359 1 19.72 533 THR B O 1
ATOM 8664 N N . ASP B 1 534 ? -0.29 35.906 -24.953 1 19.66 534 ASP B N 1
ATOM 8665 C CA . ASP B 1 534 ? 1.03 35.938 -24.328 1 19.66 534 ASP B CA 1
ATOM 8666 C C . ASP B 1 534 ? 1.908 37 -24.953 1 19.66 534 ASP B C 1
ATOM 8668 O O . ASP B 1 534 ? 2.248 36.938 -26.125 1 19.66 534 ASP B O 1
ATOM 8672 N N . ASN B 1 535 ? 1.441 38.219 -24.859 1 19.08 535 ASN B N 1
ATOM 8673 C CA . ASN B 1 535 ? 2.367 39.281 -25.188 1 19.08 535 ASN B CA 1
ATOM 8674 C C . ASN B 1 535 ? 3.742 39.062 -24.562 1 19.08 535 ASN B C 1
ATOM 8676 O O . ASN B 1 535 ? 3.855 38.844 -23.359 1 19.08 535 ASN B O 1
ATOM 8680 N N . MET B 1 536 ? 4.664 38.5 -25.5 1 20.34 536 MET B N 1
ATOM 8681 C CA . MET B 1 536 ? 6.121 38.5 -25.594 1 20.34 536 MET B CA 1
ATOM 8682 C C . MET B 1 536 ? 6.699 39.844 -25.172 1 20.34 536 MET B C 1
ATOM 8684 O O . MET B 1 536 ? 6.773 40.781 -25.969 1 20.34 536 MET B O 1
ATOM 8688 N N . THR B 1 537 ? 5.895 40.531 -24.344 1 19.69 537 THR B N 1
ATOM 8689 C CA . THR B 1 537 ? 6.77 41.688 -24.156 1 19.69 537 THR B CA 1
ATOM 8690 C C . THR B 1 537 ? 8.203 41.25 -23.906 1 19.69 537 THR B C 1
ATOM 8692 O O . THR B 1 537 ? 8.445 40.188 -23.281 1 19.69 537 THR B O 1
ATOM 8695 N N . ASP B 1 538 ? 9.172 41.938 -24.609 1 19.83 538 ASP B N 1
ATOM 8696 C CA . ASP B 1 538 ? 10.625 42.062 -24.641 1 19.83 538 ASP B CA 1
ATOM 8697 C C . ASP B 1 538 ? 11.219 42.062 -23.234 1 19.83 538 ASP B C 1
ATOM 8699 O O . ASP B 1 538 ? 10.641 42.656 -22.328 1 19.83 538 ASP B O 1
#

Secondary structure (DSSP, 8-state):
-GGGGG-HHHHHHHHHHHHHHHHH-TT-HHHHHHHHHHHHHHHHH-TTHHHHHTSHHHHHHHHSGGGSHHHH----HHHHHHHHHHHHHHHHHHHHHHHH-TTHHHHHHHHHHHHHHHHHHHHHHTGGGSHHHHHHHHHHHHHHHHHHHHHHHH--SHHHHHHHHHHHHH---TTSPPHHHHHHHHHHH-TT-HHHHHHHHHHHHHHT--GGGTT---TT--HHHHHHHHHHHHHHHHHHHHHTSPP--HHHHIIIIIHHHHHHHHHHHHHHHHT-S-HHHHHHHT--HHHHHHHHHHHHHHHHTTS-GGGSHHHHHHHHHHHHHHTSGGGHHHHHHS-HHHHHHHHHHHHHHHTSS-HHHHHHHHHHHHHHHHHHHHHHHS-GGGSGGGGGTSPPP--HHHHHHHH-THHHHHHHHHHHHHHHHS--S-HHHHHHHHHHHHHHHHHTTHHHHHHHHHHHTS-HHHHHHHHHHHHHHTTT--SS--HHHHHHHHHHHHHHHHHHHHHHTT----------------------------/-GGGGG-HHHHHHHHHHHHHHHHHSTT-HHHHHHHHHHHHHHHHH-TTHHHHHTSHHHHHHHHSGGGSHHHH----HHHHHHHHHHHHHHHHHHHHHHHH-TTHHHHHHHHHHHHHHHHHHHHHHTGGGSHHHHHHHHHHHHHHHHHHHHHHHH--SHHHHHHHHHHHHHTTSTTSPPHHHHHHHHHHH-TT-HHHHHHHHHHHHHHT--GGGTT---TT--HHHHHHHHHHHHHHHHHHHHHTSPP--HHHHIIIIIHHHHHHHHHHHHHHHHT-S-HHHHHHHT--HHHHHHHHHHHHHHHHTTS-GGG-HHHHHHHHHHHHHHTSGGGHHHHHHS-HHHHHHHHHHHHHHHTSS-HHHHHHHHHHHHHHHHHHHHHHHS-GGGSGGGGGTSPPP--HHHHHHHH-THHHHHHHHHHHHHHHHS--S-HHHHHHHHHHHHHHHHHTTHHHHHHHHHHHTS-HHHHHHHHHHHHHHTTT--SS--HHHHHHHHHHHHHHHHHHHHHHTT----------------------------

Radius of gyration: 36.32 Å; Cα contacts (8 Å, |Δi|>4): 1193; chains: 2; bounding box: 82×99×81 Å

Solvent-accessible surface area (backbone atoms only — not comparable to full-atom values): 58169 Å² total; per-residue (Å²): 119,74,67,70,73,61,51,73,63,54,52,50,49,52,49,49,49,37,51,48,43,40,62,71,35,36,81,40,61,66,58,39,50,53,38,42,52,51,46,37,56,50,57,74,68,46,86,62,46,66,64,53,57,70,36,68,68,50,47,48,42,52,63,49,62,60,73,31,49,51,66,60,45,69,76,52,73,78,54,34,61,51,38,21,55,47,30,23,31,50,32,42,53,46,55,60,48,37,75,78,36,65,69,51,53,58,53,50,42,41,65,57,50,53,52,49,52,52,55,41,49,43,64,72,66,63,66,53,78,49,69,78,52,32,58,54,48,47,32,48,50,30,46,50,32,26,35,49,35,9,33,55,71,39,43,41,50,40,71,58,31,50,52,51,51,45,50,44,53,45,73,24,58,106,80,38,65,30,54,60,51,50,49,43,53,48,40,71,72,36,66,80,36,41,78,47,44,45,39,50,49,52,28,51,30,54,72,46,40,40,47,87,55,35,48,54,71,45,48,63,42,24,47,58,57,52,51,46,50,51,49,29,51,42,52,37,52,48,43,57,52,57,74,68,52,76,90,64,60,76,89,45,30,50,66,57,70,46,51,58,52,22,48,53,28,39,31,52,31,29,44,65,72,44,69,35,62,52,54,9,52,29,52,76,71,66,52,53,49,65,60,50,35,50,50,39,50,49,52,51,51,56,61,46,65,80,45,78,50,73,80,38,60,70,42,37,50,22,45,51,47,23,52,39,55,49,58,31,82,90,31,43,35,54,61,21,54,39,59,42,68,61,57,52,48,51,50,52,52,32,49,52,23,55,71,44,88,49,66,66,46,25,43,47,26,25,50,38,48,28,42,51,43,50,51,52,50,48,63,71,68,51,69,77,83,67,57,71,57,41,52,76,28,25,69,61,66,47,63,36,52,57,55,34,42,68,76,41,67,57,57,63,53,52,50,48,52,52,52,52,48,39,62,69,73,41,91,60,89,54,55,71,41,50,40,53,28,45,54,49,44,43,60,62,29,42,77,74,44,48,41,56,49,52,52,49,54,54,40,68,75,41,60,76,90,46,34,64,60,50,52,52,42,58,52,52,38,53,55,94,56,67,99,64,81,46,71,67,46,44,53,54,39,43,53,29,44,56,51,35,45,52,49,49,53,38,46,76,72,72,45,80,81,72,79,69,81,65,75,73,73,80,73,71,80,72,78,75,79,76,72,78,69,75,73,77,69,133,120,75,67,70,73,59,51,74,60,54,52,49,48,53,47,50,49,36,50,49,43,42,62,73,37,35,80,39,62,67,59,38,49,53,38,42,51,51,47,37,54,52,56,75,70,47,85,62,48,66,62,51,56,70,35,68,67,51,46,49,42,55,64,49,60,60,71,32,49,52,67,59,46,69,79,52,72,76,52,35,62,51,38,21,56,47,32,22,31,50,31,43,54,47,54,59,49,36,75,80,37,67,69,51,53,57,53,48,42,41,67,59,49,54,52,48,51,52,55,38,50,45,62,72,66,63,64,55,78,50,70,78,52,32,58,56,48,47,32,48,50,32,47,51,33,26,35,50,36,9,33,54,72,38,43,40,50,41,73,60,31,50,52,52,51,43,52,44,54,29,58,68,53,96,80,43,66,29,52,58,53,52,50,42,53,48,40,72,72,38,65,82,36,43,77,48,45,47,39,48,50,52,27,51,31,54,71,47,40,41,48,86,57,34,49,54,71,44,48,63,40,28,48,57,57,53,52,46,49,50,49,30,51,40,51,36,51,49,43,58,52,59,74,68,53,76,89,67,61,78,91,46,31,51,65,57,69,47,50,59,53,22,48,52,27,39,30,52,31,28,43,63,70,46,70,36,61,53,54,10,53,30,52,79,70,67,53,54,51,64,60,50,35,51,51,38,50,49,53,51,50,56,62,47,65,82,46,77,49,74,80,38,61,72,42,37,51,22,46,51,48,24,51,41,56,50,59,32,82,91,32,43,37,56,59,22,53,37,58,42,68,60,56,50,46,51,51,53,50,31,50,52,23,55,71,43,89,49,64,65,46,25,42,48,25,24,50,39,48,27,43,51,44,51,51,51,50,48,63,70,68,51,71,77,82,65,58,73,60,42,52,75,28,23,70,60,67,49,62,36,53,57,54,34,42,68,74,42,67,56,58,63,52,53,49,47,52,52,53,51,48,39,62,69,73,42,90,60,90,55,55,70,42,51,40,53,27,46,53,47,44,42,58,62,29,44,77,75,45,49,42,58,49,51,51,49,55,55,40,67,75,42,62,76,90,47,34,65,61,51,53,52,42,57,52,53,38,52,56,92,55,64,99,63,84,47,72,68,46,44,53,54,39,43,53,28,44,56,52,35,45,52,48,50,52,37,47,75,73,71,45,80,83,72,79,70,81,67,77,74,73,80,74,72,79,74,74,78,82,78,72,79,70,74,72,76,72,130

Nearest PDB structures (foldseek):
  6m6x-assembly1_C  TM=6.474E-01  e=6.874E-03  Saccharomyces cerevisiae S288C
  5uwi-assembly1_C  TM=6.503E-01  e=9.931E-03  Saccharomyces cerevisiae
  6rrk-assembly2_A  TM=3.415E-01  e=3.272E-01  Homo sapiens
  8gel-assembly1_A  TM=1.417E-01  e=4.326E-02  synthetic construct
  8b24-assembly1_B  TM=1.533E-01  e=2.475E+00  Thermotoga maritima

Foldseek 3Di:
DVVQPPPPVVVLVLLVVLVVCQAPVLPPQVSLVVSLVSLQVSLPDHPCLVVSLVDPVLVVCLQPVCPGCLNVPLDDLSSLLSLLSVLLSSLSSVVVVCVVPVVVVCSSCVVLLVLQQVLQVCLVVVVCPPPVNVVVSLSSLLSSLSNLLSNLQNQQAQVSLVVSLCCQAPPDDVRGHGVLVSLLSQCVVPLQPLSRNVSSLSSLLSNLACHNNSLAADPVDCSNVVSLLSSLVSLLSSLVVLVVDDQDDPVCRCRRRNVVLLSLLSSQLRNLVSPHDDQLVCLVVVPCSNVSSVVSSLVSVLVCLVDPCVVPPSSLCSNLSSLLRCLDDVNQQSLQPDALSSVLSLLVLLLCQCVDPDLVSNLSSLNSLLSNLQVVLCVVPDDPPVQVVCVVRHRGHHHNPVVSCVVVVCSLVSLLLSLVCCLQPHDRPPLLSSLQSNLSSCLVVVVVPSNVVSLVVVLVVDDPVLSVVLVVLVVQLCPPADSHRDPVSSVVSSVSSVVSSVSSVQSRVVHDDPPPPPPPPPPPPDPPPPPPPPPPDD/DVVQPPPPVVVLVLLVVLVVCQAPVLPPQVSLQVSLVSLQVSLPDHPCLVVSLPDPVLVVCLQPVCVGCLNVPLDDLSSLLSLLSVLLSNLSSVVVVCVPPVVVVCSSCVVLVVLQQVLQVCLVVVVCPPPVNVVVSLSSLLSSLSNLLSNLQNQQAQVSNVVSLCVQCPVPDPRGHHVLVSLLSQCVVPLQPLSRNVSSLSSLLSNLACHNNSLAADPVDCSNVVSLLSSLVSLLSSLVVLVVDDQDDPVCRCSRRNVVLLSLLSSQLRNLVSPHDDQLVCLVVVPCSNVSSVVSSLVSLLVCLVDPCVVPPSSLCSNLSSLLRCLDDVNQQSLQPDALSSVLSLLVLLLCQCVDPDLVSNLSSLNSLLSNLQVVLCVVPDDVPVQVVCVVRHRGHHHNPVVSCVVPVCSLVSLLLSLVCCLQPHDRPPLLSSLQSNLSSCLVVVVVPSNVVSLVVVLVVDDPVLSVVLVVLVVQLCPPADSHRDPVSSVVNSVSSVVSSVSSVQSRVVHDPPPPPPPPPPPPPPDDPPDPPPPPPD

pLDDT: mean 84.97, std 17.2, range [18.53, 98.69]